Protein 5CAW (pdb70)

InterPro domains:
  IPR000626 Ubiquitin-like domain [PF00240] (32-84)
  IPR000626 Ubiquitin-like domain [PS50053] (30-90)
  IPR000626 Ubiquitin-like domain [SM00213] (30-100)
  IPR002867 IBR domain [SM00647] (315-373)
  IPR002867 IBR domain [SM00647] (398-454)
  IPR003977 E3 ubiquitin-protein ligase parkin [PIRSF037880] (28-461)
  IPR003977 E3 ubiquitin-protein ligase parkin [PR01475] (59-79)
  IPR003977 E3 ubiquitin-protein ligase parkin [PR01475] (155-170)
  IPR003977 E3 ubiquitin-protein ligase parkin [PR01475] (176-199)
  IPR003977 E3 ubiquitin-protein ligase parkin [PR01475] (206-216)
  IPR003977 E3 ubiquitin-protein ligase parkin [PR01475] (223-243)
  IPR003977 E3 ubiquitin-protein ligase parkin [PR01475] (251-267)
  IPR003977 E3 ubiquitin-protein ligase parkin [PR01475] (302-323)
  IPR003977 E3 ubiquitin-protein ligase parkin [PR01475] (331-347)
  IPR003977 E3 ubiquitin-protein ligase parkin [PR01475] (438-460)
  IPR029071 Ubiquitin-like domain superfamily [SSF54236] (20-93)
  IPR031127 E3 ubiquitin ligase RBR family [PTHR11685] (167-449)
  IPR041170 RING/Ubox-like zinc-binding domain [PF17978] (230-320)
  IPR041565 Parkin, RING/Ubox like zinc-binding domain [PF17976] (146-218)
  IPR044066 TRIAD supradomain [PS51873] (236-461)

Secondary structure (DSSP, 8-state):
-----EEEETTTT-EEEEEEEEEEETTT--S-EEESS---SHHHHHSSS--BEEE-STT----BEEEEEEESSS---STT--BEE-TTEE--TT-PPPTTT----SSEEE--STT-BEEEHHHHHHHHHHHHHTT-SEEETTTEEE---TT--TT-----GGGGGGS-HHHHHHHHHHHHHHHHHHTT-EE---SS---EEE--TT--EEE-TTS-EEETTT-SB--SSSPP----HHHHHHSB-----EE-TTT--EE---SSB-EEE--SSS---EEETTTTEE--HHHHHHHSB-/-EEEEEETTS-EEEEE--TT-BHHHHHHHHHHHH---TTTEEEEETTEEPPTTSBSGGGTPPP--EEEEEE---/-----EEEE-SSS-EEEEEEEEEEETTT--S--EESS---SHHHHHSTT--BEE-SSTT----BEEEEEEESSSPP-SSS--BEE-TTEE--TT-PBPTTT--B-SSEEE-SSTT-BEEEHHHHHHHHHHHHHTT--EEETTTEEE---TT--SS-----GGGGGGS-HHHHHHHHHHHHHHHHHHTT-EE---TT---EEE--TT--EEE-TTS-EEETTT-SB--SSS-SSPPPPPP------HHHHHTTBSS--SSS-----EEE-TTT--EEE--SSBSEEE--STT---EEETTTTEE--HHHHHHHSB-/-EEEEEETTS-EEEEE--TT-BHHHHHHHHHHHH---GGGEEEEETTEEPPTTSBSGGGT-----EEEEEE---

Sequence (761 aa):
NKAHFFIYCANPCKKINTGKLRVCCSECKHGAFTVDTDPQSWADVLDKNKITGVCNNVGCEGLYAKFYFKCASHPSQGENDTAVPLNLIKRNHKKIPCLACTDICDPVLVFSCDNRHVTCLECFKNYCGSRLKDRQFLSHPDFGYTLPCPAGCSNSFIEEVHHFRLLTDAQYEQYHRFATEEFILQAGGVLCPQPGCGQGILIDQNCNRVQCSCGYVFCGKCLEGFHLGECLNPLDPEKLEKARWDVLTKPCPKCRTSTERAGGCMHMICTRANCGFHWCWVCQGPWERDCMASHWFGMQIFVKTLTGKTITLEVEPSDTIENVKAKIQDKEGIPPDQQRLIFAGKQLEDGRTLSDYNIQKETLHLVLRLRGNKAHFFIYCANPCKKINTGKLRVCCSECKHGAFTVDTDPQSWADVLDKNKITGVCNNVGCEGLYAKFYFKCASHPSQGENDTAVPLNLIKRNHKKIPCLACTDICDPVLVFSCDNRHVTCLECFKNYCGSRLKDRQFLSHPDFGYTLPCPAGCSNSFIEEVHHFRLLTDAQYEQYHRFATEEFILQAGGVLCPQPGCGQGILIDQNCNRVQCSCGYVFCGKCLEGFHLGECLNPTDVPFLSQPLDPEKLEKARWDEASSTVIKVLTKPCPKCRTSTERAGGCMHMICTRANCGFHWCWVCQGPWERDCMASHWFGMQIFVKTLTGKTITLEVEPSDTIENVKAKIQDKEGIPPDQQRLIFAGKQLEDGRTLSDYNIQKETLHLVLRLRG

Nearest PDB structures (foldseek):
  5caw-assembly1_A  TM=1.003E+00  e=1.224E-65  Pediculus humanus corporis
  5caw-assembly2_C  TM=9.897E-01  e=3.350E-57  Pediculus humanus corporis
  8ikv-assembly1_C  TM=9.085E-01  e=4.343E-39  Homo sapiens
  6hue-assembly1_A  TM=7.577E-01  e=1.834E-37  Homo sapiens
  8ikm-assembly1_A  TM=9.239E-01  e=7.063E-30  Homo sapiens

Foldseek 3Di:
DLFWWKWQAVPPVNGIAGKFKAKAFPPPRHRAWDWDDFDQAVCCAPPWQPTFTDHPPPPDPTTTMHMFIAHPPDDDDDSPHGTGTPRQWGALPVQFAAQPPRHSDGTWGWFPAPWTFIHRLVVVQVVLVVCLVVVNFDQDPQQFGWDAPPVPGPPRTDRRLCSCSSYDPVVVVSSVVSSQQVNLVVQLWAFQPDPVGRDRGNDDPDDQFDQDPVGQTGGSPPNHHGDDDDDPDDGDVVSRNRRTPRPDWDAAPPPGDTDDDDTFFQFDFDPDDVGRFTPGNSVSGHDDPSCNTRPRGD/DWEWEAEPVGDIDIDDDDQQAFVLNVLVRVCVVPVDDSVFWWKADPRRTGDRVDGNVVVVNDHYYIYIDTDDDD/DPFWWKWAFVPDVNGIAGKWKAKAFPPPRHGPWDWPDFDFAPCCQPPFQNTFTGHPPPPDPRGGMHMFMDGPPDDDPDPPGTTGIPRQWGAPPVQFAAQAPRHRDGTWGFWPAPLGFIHRLVVVQVVCVVCLVLVNFDQDPQQFGWDAPPVPGPPTTDRPPCSNVSYDPVSVVSSVVSRQQVVLVVLLWAFQPPPVGRDRGNDDDPDQWDADPVGQTPGSQQNHRHDPDDDPHGDDDDDHPDNRDPVSRLSRGPDNPVDPDDDFDWFAQLVPGRTDTDDTFFQWAADPDPVGRATPGNRPSGHDDVSCSTRDGGD/DKEWEEEPVGDIDIDDDDQQDFVLNVLVRCCVVPVDDSVFWWKADPRDTGDRGHGCVVVVNDHYYIYIDTDDDD

Organism: Pediculus humanus subsp. corporis (NCBI:txid121224)

B-factor: mean 70.23, std 18.67, range [23.7, 156.83]

Solvent-accessible surface area: 37344 Å² total

Structure (mmCIF, N/CA/C/O backbone):
data_5CAW
#
_entry.id   5CAW
#
_cell.length_a   49.170
_cell.length_b   44.120
_cell.length_c   204.531
_cell.angle_alpha   90.00
_cell.angle_beta   92.55
_cell.angle_gamma   90.00
#
_symmetry.space_group_name_H-M   'P 1 21 1'
#
loop_
_entity.id
_entity.type
_entity.pdbx_description
1 polymer 'E3 ubiquitin-protein ligase parkin'
2 polymer Polyubiquitin-B
3 non-polymer 'ZINC ION'
4 non-polymer 'SULFATE ION'
5 water water
#
loop_
_atom_site.group_PDB
_atom_site.id
_atom_site.type_symbol
_atom_site.label_atom_id
_atom_site.label_alt_id
_atom_site.label_comp_id
_atom_site.label_asym_id
_atom_site.label_entity_id
_atom_site.label_seq_id
_atom_site.pdbx_PDB_ins_code
_atom_site.Cartn_x
_atom_site.Cartn_y
_atom_site.Cartn_z
_atom_site.occupancy
_atom_site.B_iso_or_equiv
_atom_site.auth_seq_id
_atom_site.auth_comp_id
_atom_site.auth_asym_id
_atom_site.auth_atom_id
_atom_site.pdbx_PDB_model_num
ATOM 1 N N . ASN A 1 3 ? -21.117 -3.418 -73.173 1.00 94.91 143 ASN A N 1
ATOM 2 C CA . ASN A 1 3 ? -20.101 -2.400 -73.410 1.00 93.52 143 ASN A CA 1
ATOM 3 C C . ASN A 1 3 ? -19.754 -1.630 -72.141 1.00 89.61 143 ASN A C 1
ATOM 4 O O . ASN A 1 3 ? -20.071 -0.447 -72.016 1.00 89.55 143 ASN A O 1
ATOM 6 N N . LYS A 1 4 ? -19.103 -2.309 -71.202 1.00 86.59 144 LYS A N 1
ATOM 7 C CA . LYS A 1 4 ? -18.704 -1.687 -69.946 1.00 78.92 144 LYS A CA 1
ATOM 8 C C . LYS A 1 4 ? -17.198 -1.465 -69.905 1.00 73.60 144 LYS A C 1
ATOM 9 O O . LYS A 1 4 ? -16.608 -1.343 -68.832 1.00 73.08 144 LYS A O 1
ATOM 11 N N . ALA A 1 5 ? -16.581 -1.418 -71.080 1.00 70.20 145 ALA A N 1
ATOM 12 C CA . ALA A 1 5 ? -15.146 -1.190 -71.173 1.00 67.27 145 ALA A CA 1
ATOM 13 C C . ALA A 1 5 ? -14.829 0.298 -71.111 1.00 63.70 145 ALA A C 1
ATOM 14 O O . ALA A 1 5 ? -15.567 1.125 -71.648 1.00 64.09 145 ALA A O 1
ATOM 16 N N . HIS A 1 6 ? -13.728 0.633 -70.446 1.00 60.15 146 HIS A N 1
ATOM 17 C CA . HIS A 1 6 ? -13.286 2.017 -70.334 1.00 58.68 146 HIS A CA 1
ATOM 18 C C . HIS A 1 6 ? -11.840 2.157 -70.793 1.00 56.28 146 HIS A C 1
ATOM 19 O O . HIS A 1 6 ? -11.224 3.211 -70.636 1.00 55.60 146 HIS A O 1
ATOM 26 N N . PHE A 1 7 ? -11.306 1.085 -71.366 1.00 53.20 147 PHE A N 1
ATOM 27 C CA . PHE A 1 7 ? -9.934 1.079 -71.854 1.00 51.04 147 PHE A CA 1
ATOM 28 C C . PHE A 1 7 ? -9.885 0.711 -73.329 1.00 51.42 147 PHE A C 1
ATOM 29 O O . PHE A 1 7 ? -10.364 -0.349 -73.728 1.00 53.49 147 PHE A O 1
ATOM 37 N N . PHE A 1 8 ? -9.305 1.592 -74.135 1.00 50.94 148 PHE A N 1
ATOM 38 C CA . PHE A 1 8 ? -9.172 1.338 -75.561 1.00 50.79 148 PHE A CA 1
ATOM 39 C C . PHE A 1 8 ? -7.707 1.198 -75.945 1.00 49.31 148 PHE A C 1
ATOM 40 O O . PHE A 1 8 ? -6.881 2.050 -75.617 1.00 47.66 148 PHE A O 1
ATOM 48 N N . ILE A 1 9 ? -7.391 0.111 -76.638 1.00 49.22 149 ILE A N 1
ATOM 49 C CA . ILE A 1 9 ? -6.022 -0.159 -77.049 1.00 47.77 149 ILE A CA 1
ATOM 50 C C . ILE A 1 9 ? -5.918 -0.321 -78.556 1.00 47.03 149 ILE A C 1
ATOM 51 O O . ILE A 1 9 ? -6.927 -0.418 -79.253 1.00 45.10 149 ILE A O 1
ATOM 56 N N . TYR A 1 10 ? -4.691 -0.340 -79.057 1.00 49.30 150 TYR A N 1
ATOM 57 C CA . TYR A 1 10 ? -4.451 -0.762 -80.425 1.00 51.19 150 TYR A CA 1
ATOM 58 C C . TYR A 1 10 ? -3.820 -2.144 -80.410 1.00 51.53 150 TYR A C 1
ATOM 59 O O . TYR A 1 10 ? -2.796 -2.361 -79.765 1.00 49.46 150 TYR A O 1
ATOM 68 N N . CYS A 1 11 ? -4.445 -3.081 -81.111 1.00 53.85 151 CYS A N 1
ATOM 69 C CA . CYS A 1 11 ? -3.922 -4.436 -81.197 1.00 58.03 151 CYS A CA 1
ATOM 70 C C . CYS A 1 11 ? -3.308 -4.684 -82.563 1.00 63.42 151 CYS A C 1
ATOM 71 O O . CYS A 1 11 ? -4.019 -4.787 -83.558 1.00 64.57 151 CYS A O 1
ATOM 74 N N . ALA A 1 12 ? -1.985 -4.778 -82.604 1.00 68.39 152 ALA A N 1
ATOM 75 C CA . ALA A 1 12 ? -1.271 -4.990 -83.856 1.00 76.77 152 ALA A CA 1
ATOM 76 C C . ALA A 1 12 ? -1.493 -6.401 -84.385 1.00 82.53 152 ALA A C 1
ATOM 77 O O . ALA A 1 12 ? -1.806 -6.594 -85.559 1.00 83.18 152 ALA A O 1
ATOM 79 N N . ASN A 1 13 ? -1.327 -7.384 -83.508 1.00 88.39 153 ASN A N 1
ATOM 80 C CA . ASN A 1 13 ? -1.470 -8.781 -83.892 1.00 92.17 153 ASN A CA 1
ATOM 81 C C . ASN A 1 13 ? -2.310 -9.550 -82.882 1.00 93.79 153 ASN A C 1
ATOM 82 O O . ASN A 1 13 ? -2.073 -9.462 -81.677 1.00 95.46 153 ASN A O 1
ATOM 84 N N . PRO A 1 14 ? -3.293 -10.317 -83.374 1.00 88.99 154 PRO A N 1
ATOM 85 C CA . PRO A 1 14 ? -3.588 -10.469 -84.801 1.00 85.68 154 PRO A CA 1
ATOM 86 C C . PRO A 1 14 ? -4.704 -9.555 -85.308 1.00 80.37 154 PRO A C 1
ATOM 87 O O . PRO A 1 14 ? -5.043 -9.616 -86.489 1.00 81.05 154 PRO A O 1
ATOM 91 N N . CYS A 1 15 ? -5.264 -8.726 -84.434 1.00 74.77 155 CYS A N 1
ATOM 92 C CA . CYS A 1 15 ? -6.457 -7.953 -84.775 1.00 70.78 155 CYS A CA 1
ATOM 93 C C . CYS A 1 15 ? -6.193 -6.817 -85.764 1.00 67.42 155 CYS A C 1
ATOM 94 O O . CYS A 1 15 ? -7.057 -6.496 -86.582 1.00 68.74 155 CYS A O 1
ATOM 97 N N . LYS A 1 16 ? -5.007 -6.216 -85.683 1.00 64.32 156 LYS A N 1
ATOM 98 C CA . LYS A 1 16 ? -4.614 -5.111 -86.565 1.00 63.73 156 LYS A CA 1
ATOM 99 C C . LYS A 1 16 ? -5.634 -3.972 -86.561 1.00 63.26 156 LYS A C 1
ATOM 100 O O . LYS A 1 16 ? -5.940 -3.398 -87.606 1.00 63.47 156 LYS A O 1
ATOM 102 N N . LYS A 1 17 ? -6.154 -3.652 -85.378 1.00 61.22 157 LYS A N 1
ATOM 103 C CA . LYS A 1 17 ? -7.132 -2.579 -85.233 1.00 60.26 157 LYS A CA 1
ATOM 104 C C . LYS A 1 17 ? -7.260 -2.124 -83.782 1.00 59.07 157 LYS A C 1
ATOM 105 O O . LYS A 1 17 ? -6.577 -2.635 -82.893 1.00 57.21 157 LYS A O 1
ATOM 109 N N . ILE A 1 18 ? -8.147 -1.160 -83.556 1.00 57.76 158 ILE A N 1
ATOM 110 C CA . ILE A 1 18 ? -8.378 -0.604 -82.228 1.00 57.15 158 ILE A CA 1
ATOM 111 C C . ILE A 1 18 ? -9.554 -1.291 -81.535 1.00 59.73 158 ILE A C 1
ATOM 112 O O . ILE A 1 18 ? -10.640 -1.401 -82.103 1.00 63.35 158 ILE A O 1
ATOM 117 N N . ASN A 1 19 ? -9.327 -1.750 -80.308 1.00 58.14 159 ASN A N 1
ATOM 118 C CA . ASN A 1 19 ? -10.342 -2.477 -79.552 1.00 60.51 159 ASN A CA 1
ATOM 119 C C . ASN A 1 19 ? -10.403 -2.051 -78.092 1.00 57.27 159 ASN A C 1
ATOM 120 O O . ASN A 1 19 ? -9.611 -1.226 -77.639 1.00 53.29 159 ASN A O 1
ATOM 125 N N . THR A 1 20 ? -11.351 -2.626 -77.359 1.00 58.67 160 THR A N 1
ATOM 126 C CA . THR A 1 20 ? -11.384 -2.480 -75.912 1.00 58.71 160 THR A CA 1
ATOM 127 C C . THR A 1 20 ? -10.201 -3.236 -75.316 1.00 56.48 160 THR A C 1
ATOM 128 O O . THR A 1 20 ? -9.713 -4.196 -75.911 1.00 57.50 160 THR A O 1
ATOM 130 N N . GLY A 1 21 ? -9.737 -2.802 -74.150 1.00 53.63 161 GLY A N 1
ATOM 131 C CA . GLY A 1 21 ? -8.555 -3.393 -73.553 1.00 53.29 161 GLY A CA 1
ATOM 132 C C . GLY A 1 21 ? -8.685 -3.726 -72.081 1.00 53.88 161 GLY A C 1
ATOM 133 O O . GLY A 1 21 ? -9.477 -3.121 -71.358 1.00 57.57 161 GLY A O 1
ATOM 134 N N . LYS A 1 22 ? -7.896 -4.700 -71.639 1.00 51.84 162 LYS A N 1
ATOM 135 C CA . LYS A 1 22 ? -7.888 -5.108 -70.241 1.00 52.30 162 LYS A CA 1
ATOM 136 C C . LYS A 1 22 ? -6.622 -4.630 -69.543 1.00 50.37 162 LYS A C 1
ATOM 137 O O . LYS A 1 22 ? -5.511 -4.873 -70.012 1.00 48.81 162 LYS A O 1
ATOM 143 N N . LEU A 1 23 ? -6.801 -3.942 -68.421 1.00 50.56 163 LEU A N 1
ATOM 144 C CA . LEU A 1 23 ? -5.681 -3.433 -67.642 1.00 47.92 163 LEU A CA 1
ATOM 145 C C . LEU A 1 23 ? -5.103 -4.515 -66.739 1.00 49.03 163 LEU A C 1
ATOM 146 O O . LEU A 1 23 ? -5.828 -5.164 -65.986 1.00 53.00 163 LEU A O 1
ATOM 151 N N . ARG A 1 24 ? -3.792 -4.706 -66.822 1.00 48.76 164 ARG A N 1
ATOM 152 C CA . ARG A 1 24 ? -3.110 -5.697 -66.004 1.00 51.13 164 ARG A CA 1
ATOM 153 C C . ARG A 1 24 ? -2.018 -5.045 -65.163 1.00 51.60 164 ARG A C 1
ATOM 154 O O . ARG A 1 24 ? -1.583 -3.928 -65.447 1.00 51.57 164 ARG A O 1
ATOM 162 N N . VAL A 1 25 ? -1.576 -5.753 -64.130 1.00 51.12 165 VAL A N 1
ATOM 163 C CA . VAL A 1 25 ? -0.517 -5.260 -63.260 1.00 53.39 165 VAL A CA 1
ATOM 164 C C . VAL A 1 25 ? 0.419 -6.395 -62.848 1.00 56.03 165 VAL A C 1
ATOM 165 O O . VAL A 1 25 ? -0.030 -7.475 -62.466 1.00 58.53 165 VAL A O 1
ATOM 169 N N . CYS A 1 26 ? 1.721 -6.151 -62.952 1.00 56.26 166 CYS A N 1
ATOM 170 C CA . CYS A 1 26 ? 2.719 -7.127 -62.533 1.00 56.62 166 CYS A CA 1
ATOM 171 C C . CYS A 1 26 ? 3.850 -6.434 -61.784 1.00 57.11 166 CYS A C 1
ATOM 172 O O . CYS A 1 26 ? 3.900 -5.205 -61.722 1.00 54.13 166 CYS A O 1
ATOM 175 N N . CYS A 1 27 ? 4.755 -7.222 -61.211 1.00 62.14 167 CYS A N 1
ATOM 176 C CA . CYS A 1 27 ? 5.902 -6.666 -60.501 1.00 71.67 167 CYS A CA 1
ATOM 177 C C . CYS A 1 27 ? 6.860 -5.991 -61.473 1.00 78.85 167 CYS A C 1
ATOM 178 O O . CYS A 1 27 ? 7.265 -6.582 -62.469 1.00 78.61 167 CYS A O 1
ATOM 181 N N . SER A 1 28 ? 7.223 -4.748 -61.177 1.00 86.87 168 SER A N 1
ATOM 182 C CA . SER A 1 28 ? 8.145 -4.003 -62.024 1.00 86.99 168 SER A CA 1
ATOM 183 C C . SER A 1 28 ? 9.533 -4.632 -62.013 1.00 90.88 168 SER A C 1
ATOM 184 O O . SER A 1 28 ? 10.316 -4.447 -62.944 1.00 94.11 168 SER A O 1
ATOM 187 N N . GLU A 1 29 ? 9.827 -5.386 -60.958 1.00 91.14 169 GLU A N 1
ATOM 188 C CA . GLU A 1 29 ? 11.149 -5.973 -60.779 1.00 91.37 169 GLU A CA 1
ATOM 189 C C . GLU A 1 29 ? 11.292 -7.331 -61.465 1.00 87.29 169 GLU A C 1
ATOM 190 O O . GLU A 1 29 ? 12.226 -7.543 -62.238 1.00 87.62 169 GLU A O 1
ATOM 192 N N . CYS A 1 30 ? 10.369 -8.247 -61.186 1.00 84.44 170 CYS A N 1
ATOM 193 C CA . CYS A 1 30 ? 10.497 -9.618 -61.674 1.00 83.43 170 CYS A CA 1
ATOM 194 C C . CYS A 1 30 ? 9.472 -9.970 -62.749 1.00 83.94 170 CYS A C 1
ATOM 195 O O . CYS A 1 30 ? 9.481 -11.084 -63.274 1.00 82.99 170 CYS A O 1
ATOM 198 N N . LYS A 1 31 ? 8.587 -9.025 -63.054 1.00 85.34 171 LYS A N 1
ATOM 199 C CA . LYS A 1 31 ? 7.617 -9.170 -64.140 1.00 88.87 171 LYS A CA 1
ATOM 200 C C . LYS A 1 31 ? 6.645 -10.331 -63.940 1.00 90.01 171 LYS A C 1
ATOM 201 O O . LYS A 1 31 ? 6.137 -10.891 -64.911 1.00 91.03 171 LYS A O 1
ATOM 203 N N . HIS A 1 32 ? 6.381 -10.691 -62.688 1.00 92.50 172 HIS A N 1
ATOM 204 C CA . HIS A 1 32 ? 5.401 -11.733 -62.405 1.00 95.98 172 HIS A CA 1
ATOM 205 C C . HIS A 1 32 ? 4.020 -11.123 -62.188 1.00 94.57 172 HIS A C 1
ATOM 206 O O . HIS A 1 32 ? 3.872 -10.136 -61.467 1.00 92.35 172 HIS A O 1
ATOM 213 N N . GLY A 1 33 ? 3.016 -11.720 -62.824 1.00 94.83 173 GLY A N 1
ATOM 214 C CA . GLY A 1 33 ? 1.657 -11.206 -62.806 1.00 94.93 173 GLY A CA 1
ATOM 215 C C . GLY A 1 33 ? 1.035 -11.068 -61.429 1.00 95.04 173 GLY A C 1
ATOM 216 O O . GLY A 1 33 ? 0.074 -10.323 -61.246 1.00 95.29 173 GLY A O 1
ATOM 217 N N . ALA A 1 34 ? 1.583 -11.788 -60.457 1.00 94.99 174 ALA A N 1
ATOM 218 C CA . ALA A 1 34 ? 1.082 -11.719 -59.093 1.00 96.25 174 ALA A CA 1
ATOM 219 C C . ALA A 1 34 ? 1.683 -10.530 -58.350 1.00 97.94 174 ALA A C 1
ATOM 220 O O . ALA A 1 34 ? 2.739 -10.639 -57.727 1.00 101.60 174 ALA A O 1
ATOM 222 N N . PHE A 1 35 ? 1.006 -9.390 -58.435 1.00 86.37 175 PHE A N 1
ATOM 223 C CA . PHE A 1 35 ? 1.421 -8.194 -57.712 1.00 75.26 175 PHE A CA 1
ATOM 224 C C . PHE A 1 35 ? 0.202 -7.495 -57.125 1.00 69.34 175 PHE A C 1
ATOM 225 O O . PHE A 1 35 ? -0.771 -7.225 -57.832 1.00 65.73 175 PHE A O 1
ATOM 233 N N . THR A 1 36 ? 0.257 -7.206 -55.831 1.00 69.70 176 THR A N 1
ATOM 234 C CA . THR A 1 36 ? -0.860 -6.563 -55.152 1.00 67.40 176 THR A CA 1
ATOM 235 C C . THR A 1 36 ? -0.620 -5.061 -55.004 1.00 68.23 176 THR A C 1
ATOM 236 O O . THR A 1 36 ? 0.403 -4.631 -54.471 1.00 55.30 176 THR A O 1
ATOM 240 N N . VAL A 1 37 ? -1.576 -4.276 -55.490 1.00 67.48 177 VAL A N 1
ATOM 241 C CA . VAL A 1 37 ? -1.488 -2.819 -55.489 1.00 69.18 177 VAL A CA 1
ATOM 242 C C . VAL A 1 37 ? -2.010 -2.224 -54.176 1.00 73.59 177 VAL A C 1
ATOM 243 O O . VAL A 1 37 ? -3.026 -2.677 -53.645 1.00 75.68 177 VAL A O 1
ATOM 247 N N . ASP A 1 38 ? -1.304 -1.219 -53.656 1.00 75.94 178 ASP A N 1
ATOM 248 C CA . ASP A 1 38 ? -1.695 -0.546 -52.414 1.00 80.05 178 ASP A CA 1
ATOM 249 C C . ASP A 1 38 ? -2.700 0.579 -52.656 1.00 80.41 178 ASP A C 1
ATOM 250 O O . ASP A 1 38 ? -3.662 0.742 -51.898 1.00 82.06 178 ASP A O 1
ATOM 255 N N . THR A 1 39 ? -2.456 1.375 -53.694 1.00 79.21 179 THR A N 1
ATOM 256 C CA . THR A 1 39 ? -3.359 2.458 -54.061 1.00 77.93 179 THR A CA 1
ATOM 257 C C . THR A 1 39 ? -3.847 2.293 -55.494 1.00 74.12 179 THR A C 1
ATOM 258 O O . THR A 1 39 ? -3.051 2.324 -56.434 1.00 76.88 179 THR A O 1
ATOM 262 N N . ASP A 1 40 ? -5.156 2.121 -55.648 1.00 70.16 180 ASP A N 1
ATOM 263 C CA . ASP A 1 40 ? -5.771 1.959 -56.962 1.00 69.02 180 ASP A CA 1
ATOM 264 C C . ASP A 1 40 ? -5.459 3.136 -57.883 1.00 67.68 180 ASP A C 1
ATOM 265 O O . ASP A 1 40 ? -5.435 4.286 -57.441 1.00 68.58 180 ASP A O 1
ATOM 270 N N . PRO A 1 41 ? -5.216 2.848 -59.171 1.00 64.06 181 PRO A N 1
ATOM 271 C CA . PRO A 1 41 ? -4.977 3.898 -60.165 1.00 62.35 181 PRO A CA 1
ATOM 272 C C . PRO A 1 41 ? -6.202 4.788 -60.341 1.00 61.74 181 PRO A C 1
ATOM 273 O O . PRO A 1 41 ? -7.315 4.281 -60.490 1.00 60.99 181 PRO A O 1
ATOM 277 N N . GLN A 1 42 ? -5.995 6.100 -60.314 1.00 66.26 182 GLN A N 1
ATOM 278 C CA . GLN A 1 42 ? -7.096 7.050 -60.412 1.00 71.73 182 GLN A CA 1
ATOM 279 C C . GLN A 1 42 ? -7.062 7.812 -61.732 1.00 73.40 182 GLN A C 1
ATOM 280 O O . GLN A 1 42 ? -8.049 8.430 -62.131 1.00 75.82 182 GLN A O 1
ATOM 282 N N . SER A 1 43 ? -5.919 7.769 -62.406 1.00 67.44 183 SER A N 1
ATOM 283 C CA . SER A 1 43 ? -5.771 8.447 -63.687 1.00 64.06 183 SER A CA 1
ATOM 284 C C . SER A 1 43 ? -4.820 7.680 -64.596 1.00 62.14 183 SER A C 1
ATOM 285 O O . SER A 1 43 ? -4.233 6.676 -64.190 1.00 63.49 183 SER A O 1
ATOM 288 N N . TRP A 1 44 ? -4.675 8.156 -65.827 1.00 58.89 184 TRP A N 1
ATOM 289 C CA . TRP A 1 44 ? -3.795 7.511 -66.793 1.00 55.26 184 TRP A CA 1
ATOM 290 C C . TRP A 1 44 ? -2.328 7.648 -66.402 1.00 53.62 184 TRP A C 1
ATOM 291 O O . TRP A 1 44 ? -1.506 6.797 -66.743 1.00 53.86 184 TRP A O 1
ATOM 302 N N . ALA A 1 45 ? -2.012 8.718 -65.679 1.00 54.38 185 ALA A N 1
ATOM 303 C CA . ALA A 1 45 ? -0.647 8.980 -65.238 1.00 54.92 185 ALA A CA 1
ATOM 304 C C . ALA A 1 45 ? -0.164 7.907 -64.268 1.00 57.92 185 ALA A C 1
ATOM 305 O O . ALA A 1 45 ? 1.015 7.558 -64.253 1.00 58.82 185 ALA A O 1
ATOM 307 N N . ASP A 1 46 ? -1.082 7.390 -63.457 1.00 58.45 186 ASP A N 1
ATOM 308 C CA . ASP A 1 46 ? -0.771 6.300 -62.538 1.00 60.54 186 ASP A CA 1
ATOM 309 C C . ASP A 1 46 ? -0.358 5.048 -63.301 1.00 61.60 186 ASP A C 1
ATOM 310 O O . ASP A 1 46 ? 0.432 4.240 -62.815 1.00 61.28 186 ASP A O 1
ATOM 315 N N . VAL A 1 47 ? -0.903 4.900 -64.503 1.00 61.57 187 VAL A N 1
ATOM 316 C CA . VAL A 1 47 ? -0.694 3.706 -65.307 1.00 62.05 187 VAL A CA 1
ATOM 317 C C . VAL A 1 47 ? 0.510 3.843 -66.237 1.00 64.33 187 VAL A C 1
ATOM 318 O O . VAL A 1 47 ? 1.302 2.912 -66.383 1.00 64.62 187 VAL A O 1
ATOM 322 N N . LEU A 1 48 ? 0.654 5.012 -66.853 1.00 64.80 188 LEU A N 1
ATOM 323 C CA . LEU A 1 48 ? 1.688 5.215 -67.860 1.00 62.74 188 LEU A CA 1
ATOM 324 C C . LEU A 1 48 ? 3.042 5.575 -67.252 1.00 65.00 188 LEU A C 1
ATOM 325 O O . LEU A 1 48 ? 4.059 4.975 -67.601 1.00 64.37 188 LEU A O 1
ATOM 330 N N . ASP A 1 49 ? 3.054 6.557 -66.354 1.00 67.78 189 ASP A N 1
ATOM 331 C CA . ASP A 1 49 ? 4.285 6.938 -65.668 1.00 70.19 189 ASP A CA 1
ATOM 332 C C . ASP A 1 49 ? 4.813 5.760 -64.859 1.00 70.24 189 ASP A C 1
ATOM 333 O O . ASP A 1 49 ? 4.037 4.986 -64.299 1.00 70.08 189 ASP A O 1
ATOM 338 N N . LYS A 1 50 ? 6.133 5.622 -64.808 1.00 70.09 190 LYS A N 1
ATOM 339 C CA . LYS A 1 50 ? 6.750 4.485 -64.136 1.00 71.50 190 LYS A CA 1
ATOM 340 C C . LYS A 1 50 ? 7.057 4.769 -62.672 1.00 73.57 190 LYS A C 1
ATOM 341 O O . LYS A 1 50 ? 7.341 5.907 -62.294 1.00 75.15 190 LYS A O 1
ATOM 347 N N . ASN A 1 51 ? 6.995 3.714 -61.862 1.00 73.07 191 ASN A N 1
ATOM 348 C CA . ASN A 1 51 ? 7.255 3.786 -60.427 1.00 74.17 191 ASN A CA 1
ATOM 349 C C . ASN A 1 51 ? 6.424 4.860 -59.730 1.00 74.69 191 ASN A C 1
ATOM 350 O O . ASN A 1 51 ? 6.965 5.741 -59.064 1.00 78.72 191 ASN A O 1
ATOM 355 N N . LYS A 1 52 ? 5.106 4.780 -59.889 1.00 70.82 192 LYS A N 1
ATOM 356 C CA . LYS A 1 52 ? 4.201 5.755 -59.292 1.00 71.34 192 LYS A CA 1
ATOM 357 C C . LYS A 1 52 ? 3.321 5.120 -58.220 1.00 70.18 192 LYS A C 1
ATOM 358 O O . LYS A 1 52 ? 2.737 5.816 -57.388 1.00 70.84 192 LYS A O 1
ATOM 360 N N . ILE A 1 53 ? 3.226 3.794 -58.249 1.00 67.20 193 ILE A N 1
ATOM 361 C CA . ILE A 1 53 ? 2.391 3.064 -57.303 1.00 63.33 193 ILE A CA 1
ATOM 362 C C . ILE A 1 53 ? 3.152 1.893 -56.684 1.00 62.78 193 ILE A C 1
ATOM 363 O O . ILE A 1 53 ? 3.670 1.030 -57.396 1.00 62.14 193 ILE A O 1
ATOM 368 N N . THR A 1 54 ? 3.219 1.876 -55.356 1.00 64.63 194 THR A N 1
ATOM 369 C CA . THR A 1 54 ? 3.905 0.814 -54.629 1.00 63.63 194 THR A CA 1
ATOM 370 C C . THR A 1 54 ? 2.963 -0.352 -54.344 1.00 63.49 194 THR A C 1
ATOM 371 O O . THR A 1 54 ? 1.755 -0.252 -54.565 1.00 61.48 194 THR A O 1
ATOM 373 N N . GLY A 1 55 ? 3.519 -1.454 -53.849 1.00 66.31 195 GLY A N 1
ATOM 374 C CA . GLY A 1 55 ? 2.724 -2.624 -53.524 1.00 67.02 195 GLY A CA 1
ATOM 375 C C . GLY A 1 55 ? 3.538 -3.811 -53.043 1.00 59.71 195 GLY A C 1
ATOM 376 O O . GLY A 1 55 ? 4.641 -3.652 -52.518 1.00 61.59 195 GLY A O 1
ATOM 377 N N . VAL A 1 56 ? 2.983 -5.007 -53.222 1.00 59.20 196 VAL A N 1
ATOM 378 C CA . VAL A 1 56 ? 3.617 -6.244 -52.773 1.00 69.49 196 VAL A CA 1
ATOM 379 C C . VAL A 1 56 ? 3.711 -7.251 -53.917 1.00 68.54 196 VAL A C 1
ATOM 380 O O . VAL A 1 56 ? 2.768 -7.404 -54.691 1.00 66.70 196 VAL A O 1
ATOM 384 N N . CYS A 1 57 ? 4.844 -7.938 -54.021 1.00 70.79 197 CYS A N 1
ATOM 385 C CA . CYS A 1 57 ? 5.017 -8.967 -55.041 1.00 73.05 197 CYS A CA 1
ATOM 386 C C . CYS A 1 57 ? 4.831 -10.357 -54.433 1.00 76.27 197 CYS A C 1
ATOM 387 O O . CYS A 1 57 ? 5.436 -10.678 -53.411 1.00 79.00 197 CYS A O 1
ATOM 390 N N . ASN A 1 58 ? 3.995 -11.176 -55.066 1.00 78.13 198 ASN A N 1
ATOM 391 C CA . ASN A 1 58 ? 3.658 -12.495 -54.534 1.00 84.01 198 ASN A CA 1
ATOM 392 C C . ASN A 1 58 ? 4.671 -13.565 -54.933 1.00 86.10 198 ASN A C 1
ATOM 393 O O . ASN A 1 58 ? 4.615 -14.697 -54.452 1.00 87.80 198 ASN A O 1
ATOM 398 N N . ASN A 1 59 ? 5.597 -13.207 -55.817 1.00 83.27 199 ASN A N 1
ATOM 399 C CA . ASN A 1 59 ? 6.711 -14.091 -56.127 1.00 82.93 199 ASN A CA 1
ATOM 400 C C . ASN A 1 59 ? 7.624 -14.210 -54.913 1.00 85.02 199 ASN A C 1
ATOM 401 O O . ASN A 1 59 ? 8.160 -13.211 -54.427 1.00 84.34 199 ASN A O 1
ATOM 403 N N . VAL A 1 60 ? 7.782 -15.434 -54.419 1.00 85.97 200 VAL A N 1
ATOM 404 C CA . VAL A 1 60 ? 8.544 -15.684 -53.201 1.00 88.48 200 VAL A CA 1
ATOM 405 C C . VAL A 1 60 ? 10.006 -15.281 -53.354 1.00 87.74 200 VAL A C 1
ATOM 406 O O . VAL A 1 60 ? 10.674 -15.676 -54.310 1.00 88.26 200 VAL A O 1
ATOM 408 N N . GLY A 1 61 ? 10.495 -14.487 -52.407 1.00 87.31 201 GLY A N 1
ATOM 409 C CA . GLY A 1 61 ? 11.875 -14.043 -52.421 1.00 87.32 201 GLY A CA 1
ATOM 410 C C . GLY A 1 61 ? 12.073 -12.679 -53.056 1.00 85.41 201 GLY A C 1
ATOM 411 O O . GLY A 1 61 ? 13.038 -11.982 -52.743 1.00 87.46 201 GLY A O 1
ATOM 412 N N . CYS A 1 62 ? 11.163 -12.291 -53.945 1.00 82.20 202 CYS A N 1
ATOM 413 C CA . CYS A 1 62 ? 11.301 -11.030 -54.669 1.00 78.27 202 CYS A CA 1
ATOM 414 C C . CYS A 1 62 ? 11.100 -9.823 -53.757 1.00 78.09 202 CYS A C 1
ATOM 415 O O . CYS A 1 62 ? 10.180 -9.794 -52.940 1.00 77.95 202 CYS A O 1
ATOM 418 N N . GLU A 1 63 ? 11.966 -8.824 -53.910 1.00 78.08 203 GLU A N 1
ATOM 419 C CA . GLU A 1 63 ? 11.922 -7.631 -53.070 1.00 79.12 203 GLU A CA 1
ATOM 420 C C . GLU A 1 63 ? 11.470 -6.391 -53.841 1.00 69.61 203 GLU A C 1
ATOM 421 O O . GLU A 1 63 ? 11.753 -5.264 -53.434 1.00 70.15 203 GLU A O 1
ATOM 423 N N . GLY A 1 64 ? 10.766 -6.602 -54.950 1.00 74.06 204 GLY A N 1
ATOM 424 C CA . GLY A 1 64 ? 10.245 -5.502 -55.743 1.00 71.69 204 GLY A CA 1
ATOM 425 C C . GLY A 1 64 ? 9.132 -4.758 -55.029 1.00 71.95 204 GLY A C 1
ATOM 426 O O . GLY A 1 64 ? 8.353 -5.359 -54.289 1.00 75.00 204 GLY A O 1
ATOM 427 N N . LEU A 1 65 ? 9.051 -3.450 -55.254 1.00 70.88 205 LEU A N 1
ATOM 428 C CA . LEU A 1 65 ? 8.080 -2.612 -54.554 1.00 70.26 205 LEU A CA 1
ATOM 429 C C . LEU A 1 65 ? 7.101 -1.928 -55.505 1.00 68.80 205 LEU A C 1
ATOM 430 O O . LEU A 1 65 ? 5.948 -1.686 -55.150 1.00 70.90 205 LEU A O 1
ATOM 432 N N . TYR A 1 66 ? 7.565 -1.617 -56.710 1.00 66.65 206 TYR A N 1
ATOM 433 C CA . TYR A 1 66 ? 6.764 -0.850 -57.657 1.00 66.44 206 TYR A CA 1
ATOM 434 C C . TYR A 1 66 ? 5.965 -1.721 -58.617 1.00 66.61 206 TYR A C 1
ATOM 435 O O . TYR A 1 66 ? 6.363 -2.838 -58.946 1.00 63.77 206 TYR A O 1
ATOM 444 N N . ALA A 1 67 ? 4.832 -1.189 -59.064 1.00 68.05 207 ALA A N 1
ATOM 445 C CA . ALA A 1 67 ? 3.953 -1.899 -59.981 1.00 50.78 207 ALA A CA 1
ATOM 446 C C . ALA A 1 67 ? 4.211 -1.496 -61.426 1.00 61.96 207 ALA A C 1
ATOM 447 O O . ALA A 1 67 ? 4.510 -0.338 -61.718 1.00 63.07 207 ALA A O 1
ATOM 449 N N . LYS A 1 68 ? 4.095 -2.466 -62.325 1.00 60.33 208 LYS A N 1
ATOM 450 C CA . LYS A 1 68 ? 4.168 -2.202 -63.753 1.00 57.02 208 LYS A CA 1
ATOM 451 C C . LYS A 1 68 ? 2.808 -2.471 -64.380 1.00 54.68 208 LYS A C 1
ATOM 452 O O . LYS A 1 68 ? 2.311 -3.596 -64.334 1.00 53.48 208 LYS A O 1
ATOM 454 N N . PHE A 1 69 ? 2.199 -1.437 -64.948 1.00 54.44 209 PHE A N 1
ATOM 455 C CA . PHE A 1 69 ? 0.908 -1.595 -65.604 1.00 55.89 209 PHE A CA 1
ATOM 456 C C . PHE A 1 69 ? 1.070 -1.802 -67.104 1.00 58.10 209 PHE A C 1
ATOM 457 O O . PHE A 1 69 ? 1.782 -1.054 -67.773 1.00 56.54 209 PHE A O 1
ATOM 465 N N . TYR A 1 70 ? 0.408 -2.827 -67.627 1.00 60.52 210 TYR A N 1
ATOM 466 C CA . TYR A 1 70 ? 0.390 -3.065 -69.063 1.00 59.39 210 TYR A CA 1
ATOM 467 C C . TYR A 1 70 ? -1.030 -3.381 -69.518 1.00 57.39 210 TYR A C 1
ATOM 468 O O . TYR A 1 70 ? -1.950 -3.451 -68.703 1.00 56.40 210 TYR A O 1
ATOM 477 N N . PHE A 1 71 ? -1.209 -3.555 -70.822 1.00 55.84 211 PHE A N 1
ATOM 478 C CA . PHE A 1 71 ? -2.534 -3.807 -71.372 1.00 54.21 211 PHE A CA 1
ATOM 479 C C . PHE A 1 71 ? -2.569 -5.036 -72.273 1.00 54.43 211 PHE A C 1
ATOM 480 O O . PHE A 1 71 ? -1.551 -5.443 -72.836 1.00 54.26 211 PHE A O 1
ATOM 488 N N . LYS A 1 72 ? -3.754 -5.628 -72.388 1.00 54.85 212 LYS A N 1
ATOM 489 C CA . LYS A 1 72 ? -3.996 -6.736 -73.305 1.00 56.74 212 LYS A CA 1
ATOM 490 C C . LYS A 1 72 ? -5.230 -6.441 -74.147 1.00 58.84 212 LYS A C 1
ATOM 491 O O . LYS A 1 72 ? -6.146 -5.754 -73.695 1.00 60.74 212 LYS A O 1
ATOM 497 N N . CYS A 1 73 ? -5.256 -6.956 -75.372 1.00 57.97 213 CYS A N 1
ATOM 498 C CA . CYS A 1 73 ? -6.445 -6.837 -76.205 1.00 58.69 213 CYS A CA 1
ATOM 499 C C . CYS A 1 73 ? -7.540 -7.742 -75.656 1.00 61.25 213 CYS A C 1
ATOM 500 O O . CYS A 1 73 ? -7.283 -8.889 -75.292 1.00 63.24 213 CYS A O 1
ATOM 503 N N . ALA A 1 74 ? -8.761 -7.224 -75.594 1.00 62.38 214 ALA A N 1
ATOM 504 C CA . ALA A 1 74 ? -9.866 -7.965 -74.999 1.00 63.68 214 ALA A CA 1
ATOM 505 C C . ALA A 1 74 ? -10.724 -8.654 -76.057 1.00 64.68 214 ALA A C 1
ATOM 506 O O . ALA A 1 74 ? -11.806 -9.158 -75.755 1.00 64.96 214 ALA A O 1
ATOM 508 N N . SER A 1 75 ? -10.235 -8.679 -77.294 1.00 66.24 215 SER A N 1
ATOM 509 C CA . SER A 1 75 ? -10.977 -9.283 -78.397 1.00 71.04 215 SER A CA 1
ATOM 510 C C . SER A 1 75 ? -10.276 -10.519 -78.961 1.00 73.16 215 SER A C 1
ATOM 511 O O . SER A 1 75 ? -10.734 -11.106 -79.941 1.00 74.47 215 SER A O 1
ATOM 514 N N . HIS A 1 76 ? -9.162 -10.904 -78.347 1.00 73.42 216 HIS A N 1
ATOM 515 C CA . HIS A 1 76 ? -8.497 -12.157 -78.693 1.00 75.23 216 HIS A CA 1
ATOM 516 C C . HIS A 1 76 ? -7.844 -12.754 -77.451 1.00 78.50 216 HIS A C 1
ATOM 517 O O . HIS A 1 76 ? -7.332 -12.022 -76.604 1.00 78.76 216 HIS A O 1
ATOM 524 N N . PRO A 1 77 ? -7.878 -14.090 -77.329 1.00 81.96 217 PRO A N 1
ATOM 525 C CA . PRO A 1 77 ? -7.249 -14.770 -76.192 1.00 79.57 217 PRO A CA 1
ATOM 526 C C . PRO A 1 77 ? -5.740 -14.547 -76.159 1.00 77.88 217 PRO A C 1
ATOM 527 O O . PRO A 1 77 ? -5.083 -14.673 -77.191 1.00 78.06 217 PRO A O 1
ATOM 531 N N . SER A 1 78 ? -5.208 -14.213 -74.987 1.00 75.56 218 SER A N 1
ATOM 532 C CA . SER A 1 78 ? -3.782 -13.945 -74.829 1.00 75.79 218 SER A CA 1
ATOM 533 C C . SER A 1 78 ? -2.921 -15.110 -75.301 1.00 80.42 218 SER A C 1
ATOM 534 O O . SER A 1 78 ? -3.276 -16.274 -75.117 1.00 81.11 218 SER A O 1
ATOM 537 N N . GLN A 1 79 ? -1.790 -14.786 -75.918 1.00 82.96 219 GLN A N 1
ATOM 538 C CA . GLN A 1 79 ? -0.841 -15.803 -76.353 1.00 87.35 219 GLN A CA 1
ATOM 539 C C . GLN A 1 79 ? 0.566 -15.465 -75.869 1.00 92.72 219 GLN A C 1
ATOM 540 O O . GLN A 1 79 ? 1.253 -14.626 -76.449 1.00 91.84 219 GLN A O 1
ATOM 543 N N . GLY A 1 80 ? 0.985 -16.123 -74.794 1.00 101.41 220 GLY A N 1
ATOM 544 C CA . GLY A 1 80 ? 2.289 -15.877 -74.213 1.00 107.98 220 GLY A CA 1
ATOM 545 C C . GLY A 1 80 ? 2.263 -14.688 -73.275 1.00 113.07 220 GLY A C 1
ATOM 546 O O . GLY A 1 80 ? 1.349 -13.865 -73.323 1.00 112.07 220 GLY A O 1
ATOM 547 N N . GLU A 1 81 ? 3.274 -14.597 -72.418 1.00 120.94 221 GLU A N 1
ATOM 548 C CA . GLU A 1 81 ? 3.353 -13.519 -71.441 1.00 117.07 221 GLU A CA 1
ATOM 549 C C . GLU A 1 81 ? 3.819 -12.218 -72.085 1.00 113.81 221 GLU A C 1
ATOM 550 O O . GLU A 1 81 ? 3.667 -11.139 -71.510 1.00 113.19 221 GLU A O 1
ATOM 552 N N . ASN A 1 82 ? 4.382 -12.326 -73.284 1.00 109.10 222 ASN A N 1
ATOM 553 C CA . ASN A 1 82 ? 4.918 -11.169 -73.991 1.00 104.21 222 ASN A CA 1
ATOM 554 C C . ASN A 1 82 ? 3.846 -10.407 -74.761 1.00 96.44 222 ASN A C 1
ATOM 555 O O . ASN A 1 82 ? 4.050 -9.259 -75.155 1.00 97.97 222 ASN A O 1
ATOM 557 N N . ASP A 1 83 ? 2.704 -11.052 -74.975 1.00 88.83 223 ASP A N 1
ATOM 558 C CA . ASP A 1 83 ? 1.619 -10.454 -75.744 1.00 81.14 223 ASP A CA 1
ATOM 559 C C . ASP A 1 83 ? 1.020 -9.259 -75.005 1.00 75.38 223 ASP A C 1
ATOM 560 O O . ASP A 1 83 ? 0.400 -9.416 -73.954 1.00 78.83 223 ASP A O 1
ATOM 565 N N . THR A 1 84 ? 1.214 -8.066 -75.562 1.00 68.47 224 THR A N 1
ATOM 566 C CA . THR A 1 84 ? 0.685 -6.843 -74.968 1.00 61.10 224 THR A CA 1
ATOM 567 C C . THR A 1 84 ? 0.110 -5.902 -76.022 1.00 54.08 224 THR A C 1
ATOM 568 O O . THR A 1 84 ? 0.353 -6.068 -77.218 1.00 55.16 224 THR A O 1
ATOM 570 N N . ALA A 1 85 ? -0.649 -4.910 -75.566 1.00 49.12 225 ALA A N 1
ATOM 571 C CA . ALA A 1 85 ? -1.257 -3.928 -76.456 1.00 48.97 225 ALA A CA 1
ATOM 572 C C . ALA A 1 85 ? -0.897 -2.505 -76.034 1.00 48.78 225 ALA A C 1
ATOM 573 O O . ALA A 1 85 ? -0.551 -2.260 -74.878 1.00 51.02 225 ALA A O 1
ATOM 575 N N . VAL A 1 86 ? -0.986 -1.570 -76.975 1.00 46.16 226 VAL A N 1
ATOM 576 C CA . VAL A 1 86 ? -0.654 -0.173 -76.707 1.00 46.82 226 VAL A CA 1
ATOM 577 C C . VAL A 1 86 ? -1.872 0.619 -76.242 1.00 45.78 226 VAL A C 1
ATOM 578 O O . VAL A 1 86 ? -2.897 0.648 -76.921 1.00 45.21 226 VAL A O 1
ATOM 582 N N . PRO A 1 87 ? -1.759 1.264 -75.073 1.00 46.17 227 PRO A N 1
ATOM 583 C CA . PRO A 1 87 ? -2.833 2.090 -74.516 1.00 45.67 227 PRO A CA 1
ATOM 584 C C . PRO A 1 87 ? -3.093 3.339 -75.351 1.00 44.18 227 PRO A C 1
ATOM 585 O O . PRO A 1 87 ? -2.164 4.093 -75.642 1.00 42.88 227 PRO A O 1
ATOM 589 N N . LEU A 1 88 ? -4.345 3.546 -75.739 1.00 45.62 228 LEU A N 1
ATOM 590 C CA . LEU A 1 88 ? -4.743 4.777 -76.405 1.00 47.76 228 LEU A CA 1
ATOM 591 C C . LEU A 1 88 ? -5.464 5.653 -75.388 1.00 48.81 228 LEU A C 1
ATOM 592 O O . LEU A 1 88 ? -6.693 5.708 -75.352 1.00 51.62 228 LEU A O 1
ATOM 597 N N . ASN A 1 89 ? -4.672 6.330 -74.563 1.00 48.23 229 ASN A N 1
ATOM 598 C CA . ASN A 1 89 ? -5.159 6.990 -73.356 1.00 49.55 229 ASN A CA 1
ATOM 599 C C . ASN A 1 89 ? -6.134 8.140 -73.592 1.00 49.75 229 ASN A C 1
ATOM 600 O O . ASN A 1 89 ? -6.934 8.465 -72.716 1.00 50.19 229 ASN A O 1
ATOM 605 N N . LEU A 1 90 ? -6.070 8.756 -74.767 1.00 49.32 230 LEU A N 1
ATOM 606 C CA . LEU A 1 90 ? -6.906 9.917 -75.051 1.00 50.34 230 LEU A CA 1
ATOM 607 C C . LEU A 1 90 ? -8.338 9.530 -75.419 1.00 52.26 230 LEU A C 1
ATOM 608 O O . LEU A 1 90 ? -9.231 10.377 -75.434 1.00 51.22 230 LEU A O 1
ATOM 613 N N . ILE A 1 91 ? -8.556 8.252 -75.713 1.00 52.50 231 ILE A N 1
ATOM 614 C CA . ILE A 1 91 ? -9.886 7.769 -76.071 1.00 53.27 231 ILE A CA 1
ATOM 615 C C . ILE A 1 91 ? -10.671 7.386 -74.819 1.00 55.48 231 ILE A C 1
ATOM 616 O O . ILE A 1 91 ? -10.233 6.539 -74.041 1.00 53.85 231 ILE A O 1
ATOM 621 N N . LYS A 1 92 ? -11.829 8.012 -74.625 1.00 61.40 232 LYS A N 1
ATOM 622 C CA . LYS A 1 92 ? -12.604 7.808 -73.403 1.00 63.33 232 LYS A CA 1
ATOM 623 C C . LYS A 1 92 ? -14.066 7.459 -73.671 1.00 66.90 232 LYS A C 1
ATOM 624 O O . LYS A 1 92 ? -14.555 7.590 -74.793 1.00 66.08 232 LYS A O 1
ATOM 626 N N . ARG A 1 93 ? -14.754 7.014 -72.625 1.00 71.41 233 ARG A N 1
ATOM 627 C CA . ARG A 1 93 ? -16.189 6.775 -72.693 1.00 74.33 233 ARG A CA 1
ATOM 628 C C . ARG A 1 93 ? -16.942 8.074 -72.437 1.00 77.75 233 ARG A C 1
ATOM 629 O O . ARG A 1 93 ? -16.792 8.690 -71.382 1.00 77.76 233 ARG A O 1
ATOM 637 N N . ASN A 1 94 ? -17.745 8.492 -73.409 1.00 82.10 234 ASN A N 1
ATOM 638 C CA . ASN A 1 94 ? -18.522 9.718 -73.281 1.00 89.31 234 ASN A CA 1
ATOM 639 C C . ASN A 1 94 ? -19.727 9.510 -72.369 1.00 96.86 234 ASN A C 1
ATOM 640 O O . ASN A 1 94 ? -20.875 9.576 -72.811 1.00 100.84 234 ASN A O 1
ATOM 645 N N . HIS A 1 95 ? -19.457 9.253 -71.093 1.00 101.92 235 HIS A N 1
ATOM 646 C CA . HIS A 1 95 ? -20.516 8.991 -70.126 1.00 106.04 235 HIS A CA 1
ATOM 647 C C . HIS A 1 95 ? -21.210 10.286 -69.720 1.00 108.63 235 HIS A C 1
ATOM 648 O O . HIS A 1 95 ? -22.312 10.265 -69.174 1.00 112.82 235 HIS A O 1
ATOM 655 N N . LYS A 1 96 ? -20.560 11.412 -69.993 1.00 103.06 236 LYS A N 1
ATOM 656 C CA . LYS A 1 96 ? -21.130 12.717 -69.684 1.00 102.23 236 LYS A CA 1
ATOM 657 C C . LYS A 1 96 ? -22.031 13.203 -70.813 1.00 102.09 236 LYS A C 1
ATOM 658 O O . LYS A 1 96 ? -22.628 14.277 -70.720 1.00 105.16 236 LYS A O 1
ATOM 664 N N . LYS A 1 97 ? -22.119 12.403 -71.874 1.00 98.54 237 LYS A N 1
ATOM 665 C CA . LYS A 1 97 ? -22.902 12.738 -73.061 1.00 97.20 237 LYS A CA 1
ATOM 666 C C . LYS A 1 97 ? -22.469 14.080 -73.646 1.00 95.25 237 LYS A C 1
ATOM 667 O O . LYS A 1 97 ? -23.301 14.920 -73.985 1.00 98.05 237 LYS A O 1
ATOM 669 N N . ILE A 1 98 ? -21.159 14.271 -73.756 1.00 90.36 238 ILE A N 1
ATOM 670 C CA . ILE A 1 98 ? -20.597 15.513 -74.271 1.00 89.40 238 ILE A CA 1
ATOM 671 C C . ILE A 1 98 ? -20.492 15.489 -75.793 1.00 86.56 238 ILE A C 1
ATOM 672 O O . ILE A 1 98 ? -19.921 14.560 -76.365 1.00 85.60 238 ILE A O 1
ATOM 677 N N . PRO A 1 99 ? -21.050 16.515 -76.454 1.00 88.11 239 PRO A N 1
ATOM 678 C CA . PRO A 1 99 ? -21.050 16.601 -77.919 1.00 88.74 239 PRO A CA 1
ATOM 679 C C . PRO A 1 99 ? -19.662 16.851 -78.502 1.00 88.48 239 PRO A C 1
ATOM 680 O O . PRO A 1 99 ? -18.740 17.208 -77.770 1.00 84.72 239 PRO A O 1
ATOM 684 N N . CYS A 1 100 ? -19.525 16.658 -79.810 1.00 93.20 240 CYS A N 1
ATOM 685 C CA . CYS A 1 100 ? -18.266 16.913 -80.500 1.00 65.97 240 CYS A CA 1
ATOM 686 C C . CYS A 1 100 ? -18.109 18.398 -80.810 1.00 82.40 240 CYS A C 1
ATOM 687 O O . CYS A 1 100 ? -19.090 19.091 -81.076 1.00 86.19 240 CYS A O 1
ATOM 690 N N . LEU A 1 101 ? -16.872 18.883 -80.778 1.00 79.13 241 LEU A N 1
ATOM 691 C CA . LEU A 1 101 ? -16.601 20.300 -81.001 1.00 81.08 241 LEU A CA 1
ATOM 692 C C . LEU A 1 101 ? -16.885 20.718 -82.439 1.00 85.14 241 LEU A C 1
ATOM 693 O O . LEU A 1 101 ? -17.086 21.898 -82.723 1.00 88.38 241 LEU A O 1
ATOM 698 N N . ALA A 1 102 ? -16.904 19.741 -83.339 1.00 85.03 242 ALA A N 1
ATOM 699 C CA . ALA A 1 102 ? -17.058 20.016 -84.761 1.00 86.07 242 ALA A CA 1
ATOM 700 C C . ALA A 1 102 ? -18.496 19.833 -85.239 1.00 90.08 242 ALA A C 1
ATOM 701 O O . ALA A 1 102 ? -19.113 20.774 -85.737 1.00 95.63 242 ALA A O 1
ATOM 703 N N . CYS A 1 103 ? -19.029 18.625 -85.083 1.00 89.05 243 CYS A N 1
ATOM 704 C CA . CYS A 1 103 ? -20.347 18.308 -85.627 1.00 94.04 243 CYS A CA 1
ATOM 705 C C . CYS A 1 103 ? -21.435 18.235 -84.557 1.00 95.32 243 CYS A C 1
ATOM 706 O O . CYS A 1 103 ? -22.582 17.899 -84.857 1.00 98.80 243 CYS A O 1
ATOM 709 N N . THR A 1 104 ? -21.068 18.549 -83.317 1.00 93.47 244 THR A N 1
ATOM 710 C CA . THR A 1 104 ? -22.006 18.609 -82.192 1.00 95.49 244 THR A CA 1
ATOM 711 C C . THR A 1 104 ? -22.775 17.307 -81.961 1.00 96.58 244 THR A C 1
ATOM 712 O O . THR A 1 104 ? -23.915 17.329 -81.496 1.00 99.51 244 THR A O 1
ATOM 716 N N . ASP A 1 105 ? -22.152 16.176 -82.277 1.00 94.30 245 ASP A N 1
ATOM 717 C CA . ASP A 1 105 ? -22.789 14.878 -82.073 1.00 95.24 245 ASP A CA 1
ATOM 718 C C . ASP A 1 105 ? -22.406 14.258 -80.732 1.00 93.51 245 ASP A C 1
ATOM 719 O O . ASP A 1 105 ? -21.247 14.310 -80.321 1.00 91.57 245 ASP A O 1
ATOM 724 N N . ILE A 1 106 ? -23.390 13.672 -80.057 1.00 94.17 246 ILE A N 1
ATOM 725 C CA . ILE A 1 106 ? -23.138 12.906 -78.843 1.00 92.06 246 ILE A CA 1
ATOM 726 C C . ILE A 1 106 ? -22.696 11.496 -79.220 1.00 90.18 246 ILE A C 1
ATOM 727 O O . ILE A 1 106 ? -23.525 10.596 -79.359 1.00 89.75 246 ILE A O 1
ATOM 732 N N . CYS A 1 107 ? -21.392 11.308 -79.397 1.00 88.75 247 CYS A N 1
ATOM 733 C CA . CYS A 1 107 ? -20.865 10.015 -79.820 1.00 88.96 247 CYS A CA 1
ATOM 734 C C . CYS A 1 107 ? -20.219 9.259 -78.665 1.00 86.43 247 CYS A C 1
ATOM 735 O O . CYS A 1 107 ? -19.993 9.818 -77.594 1.00 86.73 247 CYS A O 1
ATOM 738 N N . ASP A 1 108 ? -19.924 7.985 -78.899 1.00 84.54 248 ASP A N 1
ATOM 739 C CA . ASP A 1 108 ? -19.365 7.111 -77.875 1.00 83.20 248 ASP A CA 1
ATOM 740 C C . ASP A 1 108 ? -18.693 5.918 -78.551 1.00 80.06 248 ASP A C 1
ATOM 741 O O . ASP A 1 108 ? -19.350 5.165 -79.269 1.00 81.39 248 ASP A O 1
ATOM 746 N N . PRO A 1 109 ? -17.379 5.743 -78.332 1.00 75.86 249 PRO A N 1
ATOM 747 C CA . PRO A 1 109 ? -16.512 6.574 -77.489 1.00 74.11 249 PRO A CA 1
ATOM 748 C C . PRO A 1 109 ? -16.060 7.861 -78.170 1.00 71.99 249 PRO A C 1
ATOM 749 O O . PRO A 1 109 ? -16.356 8.081 -79.344 1.00 71.57 249 PRO A O 1
ATOM 753 N N . VAL A 1 110 ? -15.345 8.700 -77.426 1.00 69.59 250 VAL A N 1
ATOM 754 C CA . VAL A 1 110 ? -14.843 9.960 -77.958 1.00 68.68 250 VAL A CA 1
ATOM 755 C C . VAL A 1 110 ? -13.342 10.110 -77.747 1.00 65.16 250 VAL A C 1
ATOM 756 O O . VAL A 1 110 ? -12.708 9.289 -77.084 1.00 63.43 250 VAL A O 1
ATOM 760 N N . LEU A 1 111 ? -12.788 11.170 -78.322 1.00 63.60 251 LEU A N 1
ATOM 761 C CA . LEU A 1 111 ? -11.385 11.512 -78.142 1.00 60.11 251 LEU A CA 1
ATOM 762 C C . LEU A 1 111 ? -11.304 12.794 -77.321 1.00 59.31 251 LEU A C 1
ATOM 763 O O . LEU A 1 111 ? -11.848 13.826 -77.715 1.00 62.40 251 LEU A O 1
ATOM 768 N N . VAL A 1 112 ? -10.636 12.724 -76.175 1.00 56.17 252 VAL A N 1
ATOM 769 C CA . VAL A 1 112 ? -10.501 13.884 -75.304 1.00 56.80 252 VAL A CA 1
ATOM 770 C C . VAL A 1 112 ? -9.047 14.331 -75.216 1.00 56.92 252 VAL A C 1
ATOM 771 O O . VAL A 1 112 ? -8.195 13.615 -74.689 1.00 56.24 252 VAL A O 1
ATOM 775 N N . PHE A 1 113 ? -8.773 15.522 -75.738 1.00 57.05 253 PHE A N 1
ATOM 776 C CA . PHE A 1 113 ? -7.426 16.078 -75.726 1.00 57.31 253 PHE A CA 1
ATOM 777 C C . PHE A 1 113 ? -6.992 16.442 -74.315 1.00 59.20 253 PHE A C 1
ATOM 778 O O . PHE A 1 113 ? -7.813 16.808 -73.479 1.00 60.63 253 PHE A O 1
ATOM 786 N N . SER A 1 114 ? -5.690 16.346 -74.065 1.00 58.02 254 SER A N 1
ATOM 787 C CA . SER A 1 114 ? -5.144 16.524 -72.725 1.00 57.08 254 SER A CA 1
ATOM 788 C C . SER A 1 114 ? -4.884 17.986 -72.374 1.00 62.65 254 SER A C 1
ATOM 789 O O . SER A 1 114 ? -4.133 18.277 -71.445 1.00 65.21 254 SER A O 1
ATOM 791 N N . CYS A 1 115 ? -5.494 18.903 -73.115 1.00 65.67 255 CYS A N 1
ATOM 792 C CA . CYS A 1 115 ? -5.345 20.321 -72.820 1.00 69.18 255 CYS A CA 1
ATOM 793 C C . CYS A 1 115 ? -5.927 20.635 -71.443 1.00 73.62 255 CYS A C 1
ATOM 794 O O . CYS A 1 115 ? -6.774 19.897 -70.942 1.00 72.91 255 CYS A O 1
ATOM 797 N N . ASP A 1 116 ? -5.467 21.727 -70.839 1.00 79.45 256 ASP A N 1
ATOM 798 C CA . ASP A 1 116 ? -6.022 22.220 -69.584 1.00 83.05 256 ASP A CA 1
ATOM 799 C C . ASP A 1 116 ? -7.566 22.341 -69.640 1.00 129.75 256 ASP A C 1
ATOM 800 O O . ASP A 1 116 ? -8.219 22.427 -68.608 1.00 138.29 256 ASP A O 1
ATOM 802 N N . ASN A 1 117 ? -8.113 22.392 -70.855 1.00 120.50 257 ASN A N 1
ATOM 803 C CA . ASN A 1 117 ? -9.520 22.619 -71.123 1.00 122.74 257 ASN A CA 1
ATOM 804 C C . ASN A 1 117 ? -10.277 21.397 -71.611 1.00 119.90 257 ASN A C 1
ATOM 805 O O . ASN A 1 117 ? -11.500 21.377 -71.608 1.00 117.35 257 ASN A O 1
ATOM 810 N N . ARG A 1 118 ? -9.540 20.386 -72.045 1.00 107.03 258 ARG A N 1
ATOM 811 C CA . ARG A 1 118 ? -10.127 19.083 -72.348 1.00 94.93 258 ARG A CA 1
ATOM 812 C C . ARG A 1 118 ? -11.267 19.152 -73.375 1.00 86.95 258 ARG A C 1
ATOM 813 O O . ARG A 1 118 ? -12.420 18.881 -73.043 1.00 87.48 258 ARG A O 1
ATOM 821 N N . HIS A 1 119 ? -10.949 19.523 -74.613 1.00 78.79 259 HIS A N 1
ATOM 822 C CA . HIS A 1 119 ? -11.958 19.573 -75.668 1.00 71.49 259 HIS A CA 1
ATOM 823 C C . HIS A 1 119 ? -12.240 18.175 -76.216 1.00 66.53 259 HIS A C 1
ATOM 824 O O . HIS A 1 119 ? -11.350 17.326 -76.264 1.00 61.43 259 HIS A O 1
ATOM 831 N N . VAL A 1 120 ? -13.485 17.941 -76.617 1.00 66.85 260 VAL A N 1
ATOM 832 C CA . VAL A 1 120 ? -13.936 16.602 -76.973 1.00 64.56 260 VAL A CA 1
ATOM 833 C C . VAL A 1 120 ? -14.334 16.492 -78.441 1.00 63.95 260 VAL A C 1
ATOM 834 O O . VAL A 1 120 ? -15.072 17.329 -78.960 1.00 60.78 260 VAL A O 1
ATOM 838 N N . THR A 1 121 ? -13.833 15.456 -79.107 1.00 60.90 261 THR A N 1
ATOM 839 C CA . THR A 1 121 ? -14.210 15.187 -80.487 1.00 60.30 261 THR A CA 1
ATOM 840 C C . THR A 1 121 ? -14.626 13.733 -80.675 1.00 58.46 261 THR A C 1
ATOM 841 O O . THR A 1 121 ? -14.107 12.835 -80.012 1.00 56.70 261 THR A O 1
ATOM 845 N N . CYS A 1 122 ? -15.578 13.506 -81.573 1.00 60.12 262 CYS A N 1
ATOM 846 C CA . CYS A 1 122 ? -15.915 12.151 -81.976 1.00 61.00 262 CYS A CA 1
ATOM 847 C C . CYS A 1 122 ? -14.786 11.621 -82.851 1.00 61.03 262 CYS A C 1
ATOM 848 O O . CYS A 1 122 ? -13.979 12.396 -83.368 1.00 60.10 262 CYS A O 1
ATOM 851 N N . LEU A 1 123 ? -14.726 10.306 -83.018 1.00 60.13 263 LEU A N 1
ATOM 852 C CA . LEU A 1 123 ? -13.609 9.686 -83.720 1.00 60.15 263 LEU A CA 1
ATOM 853 C C . LEU A 1 123 ? -13.592 10.020 -85.210 1.00 62.45 263 LEU A C 1
ATOM 854 O O . LEU A 1 123 ? -12.524 10.150 -85.808 1.00 61.34 263 LEU A O 1
ATOM 859 N N . GLU A 1 124 ? -14.772 10.169 -85.802 1.00 65.64 264 GLU A N 1
ATOM 860 C CA . GLU A 1 124 ? -14.873 10.456 -87.229 1.00 66.79 264 GLU A CA 1
ATOM 861 C C . GLU A 1 124 ? -14.341 11.848 -87.558 1.00 67.93 264 GLU A C 1
ATOM 862 O O . GLU A 1 124 ? -13.656 12.037 -88.564 1.00 66.05 264 GLU A O 1
ATOM 868 N N . CYS A 1 125 ? -14.659 12.821 -86.710 1.00 66.93 265 CYS A N 1
ATOM 869 C CA . CYS A 1 125 ? -14.137 14.172 -86.879 1.00 64.42 265 CYS A CA 1
ATOM 870 C C . CYS A 1 125 ? -12.631 14.192 -86.654 1.00 59.72 265 CYS A C 1
ATOM 871 O O . CYS A 1 125 ? -11.906 14.922 -87.329 1.00 55.60 265 CYS A O 1
ATOM 874 N N . PHE A 1 126 ? -12.169 13.387 -85.701 1.00 58.06 266 PHE A N 1
ATOM 875 C CA . PHE A 1 126 ? -10.743 13.264 -85.420 1.00 57.02 266 PHE A CA 1
ATOM 876 C C . PHE A 1 126 ? -9.998 12.740 -86.641 1.00 56.29 266 PHE A C 1
ATOM 877 O O . PHE A 1 126 ? -8.912 13.221 -86.969 1.00 54.97 266 PHE A O 1
ATOM 885 N N . LYS A 1 127 ? -10.587 11.747 -87.302 1.00 57.81 267 LYS A N 1
ATOM 886 C CA . LYS A 1 127 ? -10.042 11.224 -88.550 1.00 59.31 267 LYS A CA 1
ATOM 887 C C . LYS A 1 127 ? -9.944 12.327 -89.597 1.00 60.03 267 LYS A C 1
ATOM 888 O O . LYS A 1 127 ? -8.929 12.465 -90.279 1.00 57.81 267 LYS A O 1
ATOM 894 N N . ASN A 1 128 ? -11.010 13.112 -89.714 1.00 63.07 268 ASN A N 1
ATOM 895 C CA . ASN A 1 128 ? -11.058 14.202 -90.680 1.00 66.51 268 ASN A CA 1
ATOM 896 C C . ASN A 1 128 ? -10.120 15.337 -90.282 1.00 65.37 268 ASN A C 1
ATOM 897 O O . ASN A 1 128 ? -9.553 16.017 -91.137 1.00 64.10 268 ASN A O 1
ATOM 902 N N . TYR A 1 129 ? -9.963 15.529 -88.976 1.00 64.82 269 TYR A N 1
ATOM 903 C CA . TYR A 1 129 ? -9.053 16.537 -88.445 1.00 64.29 269 TYR A CA 1
ATOM 904 C C . TYR A 1 129 ? -7.608 16.194 -88.785 1.00 61.11 269 TYR A C 1
ATOM 905 O O . TYR A 1 129 ? -6.856 17.041 -89.263 1.00 59.81 269 TYR A O 1
ATOM 914 N N . CYS A 1 130 ? -7.230 14.943 -88.544 1.00 59.36 270 CYS A N 1
ATOM 915 C CA . CYS A 1 130 ? -5.883 14.479 -88.855 1.00 57.74 270 CYS A CA 1
ATOM 916 C C . CYS A 1 130 ? -5.661 14.381 -90.361 1.00 59.60 270 CYS A C 1
ATOM 917 O O . CYS A 1 130 ? -4.615 14.787 -90.866 1.00 58.71 270 CYS A O 1
ATOM 920 N N . GLY A 1 131 ? -6.650 13.846 -91.070 1.00 61.10 271 GLY A N 1
ATOM 921 C CA . GLY A 1 131 ? -6.559 13.674 -92.510 1.00 61.42 271 GLY A CA 1
ATOM 922 C C . GLY A 1 131 ? -6.318 14.971 -93.257 1.00 64.19 271 GLY A C 1
ATOM 923 O O . GLY A 1 131 ? -5.505 15.025 -94.179 1.00 64.05 271 GLY A O 1
ATOM 924 N N . SER A 1 132 ? -7.026 16.021 -92.851 1.00 66.77 272 SER A N 1
ATOM 925 C CA . SER A 1 132 ? -6.892 17.330 -93.479 1.00 69.19 272 SER A CA 1
ATOM 926 C C . SER A 1 132 ? -5.545 17.969 -93.157 1.00 68.52 272 SER A C 1
ATOM 927 O O . SER A 1 132 ? -4.850 18.457 -94.048 1.00 67.25 272 SER A O 1
ATOM 929 N N . ARG A 1 133 ? -5.179 17.959 -91.879 1.00 69.81 273 ARG A N 1
ATOM 930 C CA . ARG A 1 133 ? -3.955 18.614 -91.430 1.00 72.09 273 ARG A CA 1
ATOM 931 C C . ARG A 1 133 ? -2.697 17.849 -91.844 1.00 68.93 273 ARG A C 1
ATOM 932 O O . ARG A 1 133 ? -1.589 18.377 -91.758 1.00 67.26 273 ARG A O 1
ATOM 940 N N . LEU A 1 134 ? -2.867 16.610 -92.293 1.00 68.06 274 LEU A N 1
ATOM 941 C CA . LEU A 1 134 ? -1.741 15.834 -92.801 1.00 66.12 274 LEU A CA 1
ATOM 942 C C . LEU A 1 134 ? -1.429 16.232 -94.237 1.00 70.08 274 LEU A C 1
ATOM 943 O O . LEU A 1 134 ? -0.267 16.392 -94.614 1.00 68.71 274 LEU A O 1
ATOM 948 N N . LYS A 1 135 ? -2.483 16.392 -95.031 1.00 75.11 275 LYS A N 1
ATOM 949 C CA . LYS A 1 135 ? -2.348 16.756 -96.436 1.00 74.80 275 LYS A CA 1
ATOM 950 C C . LYS A 1 135 ? -1.774 18.160 -96.607 1.00 75.08 275 LYS A C 1
ATOM 951 O O . LYS A 1 135 ? -1.122 18.453 -97.607 1.00 74.97 275 LYS A O 1
ATOM 954 N N . ASP A 1 136 ? -2.014 19.023 -95.625 1.00 76.30 276 ASP A N 1
ATOM 955 C CA . ASP A 1 136 ? -1.553 20.404 -95.700 1.00 77.98 276 ASP A CA 1
ATOM 956 C C . ASP A 1 136 ? -0.248 20.611 -94.933 1.00 73.67 276 ASP A C 1
ATOM 957 O O . ASP A 1 136 ? 0.149 21.749 -94.677 1.00 73.21 276 ASP A O 1
ATOM 962 N N . ARG A 1 137 ? 0.411 19.507 -94.581 1.00 71.13 277 ARG A N 1
ATOM 963 C CA . ARG A 1 137 ? 1.663 19.535 -93.823 1.00 66.91 277 ARG A CA 1
ATOM 964 C C . ARG A 1 137 ? 1.547 20.421 -92.584 1.00 65.80 277 ARG A C 1
ATOM 965 O O . ARG A 1 137 ? 2.417 21.251 -92.318 1.00 65.40 277 ARG A O 1
ATOM 967 N N . GLN A 1 138 ? 0.463 20.240 -91.836 1.00 66.46 278 GLN A N 1
ATOM 968 C CA . GLN A 1 138 ? 0.167 21.093 -90.690 1.00 65.48 278 GLN A CA 1
ATOM 969 C C . GLN A 1 138 ? 0.479 20.413 -89.363 1.00 62.11 278 GLN A C 1
ATOM 970 O O . GLN A 1 138 ? 0.400 21.039 -88.305 1.00 63.39 278 GLN A O 1
ATOM 973 N N . PHE A 1 139 ? 0.815 19.128 -89.423 1.00 58.07 279 PHE A N 1
ATOM 974 C CA . PHE A 1 139 ? 1.351 18.424 -88.262 1.00 57.69 279 PHE A CA 1
ATOM 975 C C . PHE A 1 139 ? 2.622 19.122 -87.803 1.00 56.50 279 PHE A C 1
ATOM 976 O O . PHE A 1 139 ? 3.405 19.598 -88.625 1.00 55.29 279 PHE A O 1
ATOM 984 N N . LEU A 1 140 ? 2.831 19.178 -86.494 1.00 57.49 280 LEU A N 1
ATOM 985 C CA . LEU A 1 140 ? 4.017 19.822 -85.940 1.00 63.40 280 LEU A CA 1
ATOM 986 C C . LEU A 1 140 ? 5.134 18.808 -85.695 1.00 64.78 280 LEU A C 1
ATOM 987 O O . LEU A 1 140 ? 4.873 17.659 -85.347 1.00 63.78 280 LEU A O 1
ATOM 989 N N . SER A 1 141 ? 6.379 19.239 -85.878 1.00 67.06 281 SER A N 1
ATOM 990 C CA . SER A 1 141 ? 7.528 18.353 -85.706 1.00 67.52 281 SER A CA 1
ATOM 991 C C . SER A 1 141 ? 8.139 18.499 -84.314 1.00 68.99 281 SER A C 1
ATOM 992 O O . SER A 1 141 ? 9.196 19.108 -84.146 1.00 68.59 281 SER A O 1
ATOM 995 N N . HIS A 1 142 ? 7.470 17.917 -83.324 1.00 70.79 282 HIS A N 1
ATOM 996 C CA . HIS A 1 142 ? 7.843 18.083 -81.924 1.00 72.05 282 HIS A CA 1
ATOM 997 C C . HIS A 1 142 ? 9.185 17.424 -81.596 1.00 69.21 282 HIS A C 1
ATOM 998 O O . HIS A 1 142 ? 9.456 16.309 -82.039 1.00 67.42 282 HIS A O 1
ATOM 1005 N N . PRO A 1 143 ? 10.028 18.117 -80.812 1.00 70.11 283 PRO A N 1
ATOM 1006 C CA . PRO A 1 143 ? 11.345 17.597 -80.422 1.00 69.62 283 PRO A CA 1
ATOM 1007 C C . PRO A 1 143 ? 11.264 16.393 -79.487 1.00 70.18 283 PRO A C 1
ATOM 1008 O O . PRO A 1 143 ? 12.193 15.586 -79.443 1.00 69.93 283 PRO A O 1
ATOM 1012 N N . ASP A 1 144 ? 10.164 16.278 -78.749 1.00 69.97 284 ASP A N 1
ATOM 1013 C CA . ASP A 1 144 ? 9.996 15.200 -77.779 1.00 72.17 284 ASP A CA 1
ATOM 1014 C C . ASP A 1 144 ? 9.040 14.114 -78.271 1.00 67.80 284 ASP A C 1
ATOM 1015 O O . ASP A 1 144 ? 9.293 12.925 -78.081 1.00 65.31 284 ASP A O 1
ATOM 1020 N N . PHE A 1 145 ? 7.945 14.527 -78.903 1.00 66.61 285 PHE A N 1
ATOM 1021 C CA . PHE A 1 145 ? 6.876 13.599 -79.264 1.00 64.80 285 PHE A CA 1
ATOM 1022 C C . PHE A 1 145 ? 6.917 13.190 -80.732 1.00 64.19 285 PHE A C 1
ATOM 1023 O O . PHE A 1 145 ? 6.196 12.283 -81.150 1.00 64.56 285 PHE A O 1
ATOM 1031 N N . GLY A 1 146 ? 7.756 13.864 -81.511 1.00 66.95 286 GLY A N 1
ATOM 1032 C CA . GLY A 1 146 ? 7.831 13.613 -82.938 1.00 66.16 286 GLY A CA 1
ATOM 1033 C C . GLY A 1 146 ? 6.741 14.342 -83.694 1.00 66.56 286 GLY A C 1
ATOM 1034 O O . GLY A 1 146 ? 6.179 15.316 -83.203 1.00 71.18 286 GLY A O 1
ATOM 1035 N N . TYR A 1 147 ? 6.443 13.869 -84.897 1.00 61.21 287 TYR A N 1
ATOM 1036 C CA . TYR A 1 147 ? 5.405 14.476 -85.717 1.00 60.48 287 TYR A CA 1
ATOM 1037 C C . TYR A 1 147 ? 4.041 14.204 -85.100 1.00 57.27 287 TYR A C 1
ATOM 1038 O O . TYR A 1 147 ? 3.615 13.055 -85.000 1.00 55.05 287 TYR A O 1
ATOM 1047 N N . THR A 1 148 ? 3.368 15.273 -84.688 1.00 56.25 288 THR A N 1
ATOM 1048 C CA . THR A 1 148 ? 2.115 15.150 -83.952 1.00 54.67 288 THR A CA 1
ATOM 1049 C C . THR A 1 148 ? 1.179 16.331 -84.173 1.00 54.33 288 THR A C 1
ATOM 1050 O O . THR A 1 148 ? 1.474 17.236 -84.952 1.00 56.02 288 THR A O 1
ATOM 1054 N N . LEU A 1 149 ? 0.050 16.311 -83.472 1.00 54.09 289 LEU A N 1
ATOM 1055 C CA . LEU A 1 149 ? -0.934 17.385 -83.549 1.00 53.87 289 LEU A CA 1
ATOM 1056 C C . LEU A 1 149 ? -1.396 17.810 -82.162 1.00 54.13 289 LEU A C 1
ATOM 1057 O O . LEU A 1 149 ? -1.482 16.983 -81.253 1.00 52.30 289 LEU A O 1
ATOM 1062 N N . PRO A 1 150 ? -1.694 19.104 -81.991 1.00 57.03 290 PRO A N 1
ATOM 1063 C CA . PRO A 1 150 ? -2.332 19.552 -80.754 1.00 56.92 290 PRO A CA 1
ATOM 1064 C C . PRO A 1 150 ? -3.849 19.490 -80.873 1.00 56.35 290 PRO A C 1
ATOM 1065 O O . PRO A 1 150 ? -4.360 19.005 -81.885 1.00 53.61 290 PRO A O 1
ATOM 1069 N N . CYS A 1 151 ? -4.555 19.967 -79.854 1.00 59.51 291 CYS A N 1
ATOM 1070 C CA . CYS A 1 151 ? -5.996 20.162 -79.950 1.00 61.60 291 CYS A CA 1
ATOM 1071 C C . CYS A 1 151 ? -6.294 21.096 -81.115 1.00 62.06 291 CYS A C 1
ATOM 1072 O O . CYS A 1 151 ? -5.540 22.038 -81.357 1.00 61.13 291 CYS A O 1
ATOM 1075 N N . PRO A 1 152 ? -7.385 20.830 -81.853 1.00 64.30 292 PRO A N 1
ATOM 1076 C CA . PRO A 1 152 ? -7.796 21.681 -82.977 1.00 66.93 292 PRO A CA 1
ATOM 1077 C C . PRO A 1 152 ? -7.949 23.149 -82.583 1.00 71.68 292 PRO A C 1
ATOM 1078 O O . PRO A 1 152 ? -7.795 24.030 -83.428 1.00 71.05 292 PRO A O 1
ATOM 1082 N N . ALA A 1 153 ? -8.240 23.403 -81.311 1.00 71.54 293 ALA A N 1
ATOM 1083 C CA . ALA A 1 153 ? -8.339 24.767 -80.808 1.00 72.72 293 ALA A CA 1
ATOM 1084 C C . ALA A 1 153 ? -6.951 25.373 -80.604 1.00 72.56 293 ALA A C 1
ATOM 1085 O O . ALA A 1 153 ? -6.808 26.588 -80.470 1.00 65.51 293 ALA A O 1
ATOM 1087 N N . GLY A 1 154 ? -5.933 24.516 -80.585 1.00 70.30 294 GLY A N 1
ATOM 1088 C CA . GLY A 1 154 ? -4.554 24.957 -80.469 1.00 69.47 294 GLY A CA 1
ATOM 1089 C C . GLY A 1 154 ? -4.148 25.295 -79.049 1.00 70.06 294 GLY A C 1
ATOM 1090 O O . GLY A 1 154 ? -3.356 26.209 -78.821 1.00 70.47 294 GLY A O 1
ATOM 1091 N N . CYS A 1 155 ? -4.684 24.548 -78.092 1.00 70.70 295 CYS A N 1
ATOM 1092 C CA . CYS A 1 155 ? -4.444 24.825 -76.681 1.00 71.47 295 CYS A CA 1
ATOM 1093 C C . CYS A 1 155 ? -3.040 24.429 -76.239 1.00 72.26 295 CYS A C 1
ATOM 1094 O O . CYS A 1 155 ? -2.418 23.539 -76.821 1.00 74.34 295 CYS A O 1
ATOM 1097 N N . SER A 1 156 ? -2.557 25.100 -75.199 1.00 72.36 296 SER A N 1
ATOM 1098 C CA . SER A 1 156 ? -1.249 24.820 -74.618 1.00 70.30 296 SER A CA 1
ATOM 1099 C C . SER A 1 156 ? -1.160 23.400 -74.069 1.00 70.00 296 SER A C 1
ATOM 1100 O O . SER A 1 156 ? -2.108 22.904 -73.458 1.00 71.16 296 SER A O 1
ATOM 1102 N N . ASN A 1 157 ? -0.012 22.762 -74.290 1.00 67.05 297 ASN A N 1
ATOM 1103 C CA . ASN A 1 157 ? 0.261 21.414 -73.793 1.00 66.40 297 ASN A CA 1
ATOM 1104 C C . ASN A 1 157 ? -0.840 20.412 -74.130 1.00 63.78 297 ASN A C 1
ATOM 1105 O O . ASN A 1 157 ? -1.364 19.734 -73.245 1.00 64.34 297 ASN A O 1
ATOM 1107 N N . SER A 1 158 ? -1.188 20.322 -75.409 1.00 62.02 298 SER A N 1
ATOM 1108 C CA . SER A 1 158 ? -2.248 19.423 -75.846 1.00 58.44 298 SER A CA 1
ATOM 1109 C C . SER A 1 158 ? -1.759 18.481 -76.937 1.00 55.41 298 SER A C 1
ATOM 1110 O O . SER A 1 158 ? -2.549 17.749 -77.535 1.00 54.70 298 SER A O 1
ATOM 1113 N N . PHE A 1 159 ? -0.455 18.507 -77.193 1.00 53.50 299 PHE A N 1
ATOM 1114 C CA . PHE A 1 159 ? 0.148 17.652 -78.208 1.00 53.66 299 PHE A CA 1
ATOM 1115 C C . PHE A 1 159 ? -0.080 16.178 -77.905 1.00 55.54 299 PHE A C 1
ATOM 1116 O O . PHE A 1 159 ? 0.038 15.743 -76.760 1.00 57.42 299 PHE A O 1
ATOM 1124 N N . ILE A 1 160 ? -0.411 15.414 -78.940 1.00 53.14 300 ILE A N 1
ATOM 1125 C CA . ILE A 1 160 ? -0.556 13.972 -78.804 1.00 50.62 300 ILE A CA 1
ATOM 1126 C C . ILE A 1 160 ? 0.817 13.338 -78.618 1.00 50.91 300 ILE A C 1
ATOM 1127 O O . ILE A 1 160 ? 1.744 13.602 -79.385 1.00 48.84 300 ILE A O 1
ATOM 1132 N N . GLU A 1 161 ? 0.942 12.508 -77.588 1.00 53.24 301 GLU A N 1
ATOM 1133 C CA . GLU A 1 161 ? 2.224 11.910 -77.234 1.00 54.00 301 GLU A CA 1
ATOM 1134 C C . GLU A 1 161 ? 2.297 10.449 -77.665 1.00 52.89 301 GLU A C 1
ATOM 1135 O O . GLU A 1 161 ? 3.339 9.978 -78.125 1.00 54.43 301 GLU A O 1
ATOM 1141 N N . GLU A 1 162 ? 1.185 9.736 -77.516 1.00 51.70 302 GLU A N 1
ATOM 1142 C CA . GLU A 1 162 ? 1.088 8.358 -77.984 1.00 48.46 302 GLU A CA 1
ATOM 1143 C C . GLU A 1 162 ? 0.653 8.352 -79.449 1.00 47.73 302 GLU A C 1
ATOM 1144 O O . GLU A 1 162 ? -0.538 8.433 -79.754 1.00 49.21 302 GLU A O 1
ATOM 1150 N N . VAL A 1 163 ? 1.629 8.249 -80.347 1.00 46.65 303 VAL A N 1
ATOM 1151 C CA . VAL A 1 163 ? 1.401 8.415 -81.781 1.00 46.67 303 VAL A CA 1
ATOM 1152 C C . VAL A 1 163 ? 0.462 7.372 -82.384 1.00 45.46 303 VAL A C 1
ATOM 1153 O O . VAL A 1 163 ? -0.051 7.560 -83.487 1.00 44.58 303 VAL A O 1
ATOM 1157 N N . HIS A 1 164 ? 0.234 6.279 -81.660 1.00 47.95 304 HIS A N 1
ATOM 1158 C CA . HIS A 1 164 ? -0.630 5.207 -82.145 1.00 49.05 304 HIS A CA 1
ATOM 1159 C C . HIS A 1 164 ? -2.110 5.578 -82.050 1.00 48.38 304 HIS A C 1
ATOM 1160 O O . HIS A 1 164 ? -2.984 4.759 -82.336 1.00 47.39 304 HIS A O 1
ATOM 1167 N N . HIS A 1 165 ? -2.382 6.814 -81.639 1.00 47.67 305 HIS A N 1
ATOM 1168 C CA . HIS A 1 165 ? -3.718 7.389 -81.745 1.00 47.47 305 HIS A CA 1
ATOM 1169 C C . HIS A 1 165 ? -4.051 7.636 -83.209 1.00 47.46 305 HIS A C 1
ATOM 1170 O O . HIS A 1 165 ? -5.219 7.690 -83.597 1.00 48.71 305 HIS A O 1
ATOM 1177 N N . PHE A 1 166 ? -3.001 7.784 -84.011 1.00 46.75 306 PHE A N 1
ATOM 1178 C CA . PHE A 1 166 ? -3.138 8.005 -85.442 1.00 47.21 306 PHE A CA 1
ATOM 1179 C C . PHE A 1 166 ? -3.435 6.700 -86.173 1.00 47.37 306 PHE A C 1
ATOM 1180 O O . PHE A 1 166 ? -3.574 6.680 -87.395 1.00 48.34 306 PHE A O 1
ATOM 1188 N N . ARG A 1 167 ? -3.526 5.608 -85.418 1.00 46.99 307 ARG A N 1
ATOM 1189 C CA . ARG A 1 167 ? -3.997 4.338 -85.960 1.00 47.40 307 ARG A CA 1
ATOM 1190 C C . ARG A 1 167 ? -5.510 4.386 -86.142 1.00 48.32 307 ARG A C 1
ATOM 1191 O O . ARG A 1 167 ? -6.111 3.459 -86.683 1.00 48.58 307 ARG A O 1
ATOM 1199 N N . LEU A 1 168 ? -6.117 5.475 -85.680 1.00 48.84 308 LEU A N 1
ATOM 1200 C CA . LEU A 1 168 ? -7.518 5.761 -85.963 1.00 51.86 308 LEU A CA 1
ATOM 1201 C C . LEU A 1 168 ? -7.694 6.100 -87.439 1.00 54.80 308 LEU A C 1
ATOM 1202 O O . LEU A 1 168 ? -8.806 6.077 -87.966 1.00 56.66 308 LEU A O 1
ATOM 1207 N N . LEU A 1 169 ? -6.582 6.417 -88.096 1.00 54.90 309 LEU A N 1
ATOM 1208 C CA . LEU A 1 169 ? -6.589 6.785 -89.506 1.00 58.86 309 LEU A CA 1
ATOM 1209 C C . LEU A 1 169 ? -6.520 5.577 -90.431 1.00 63.40 309 LEU A C 1
ATOM 1210 O O . LEU A 1 169 ? -6.195 4.467 -90.010 1.00 62.60 309 LEU A O 1
ATOM 1215 N N . THR A 1 170 ? -6.834 5.820 -91.698 1.00 66.55 310 THR A N 1
ATOM 1216 C CA . THR A 1 170 ? -6.640 4.853 -92.768 1.00 68.94 310 THR A CA 1
ATOM 1217 C C . THR A 1 170 ? -5.168 4.436 -92.828 1.00 69.24 310 THR A C 1
ATOM 1218 O O . THR A 1 170 ? -4.281 5.246 -92.555 1.00 68.94 310 THR A O 1
ATOM 1222 N N . ASP A 1 171 ? -4.914 3.168 -93.151 1.00 69.48 311 ASP A N 1
ATOM 1223 C CA . ASP A 1 171 ? -3.552 2.639 -93.226 1.00 68.05 311 ASP A CA 1
ATOM 1224 C C . ASP A 1 171 ? -2.675 3.403 -94.218 1.00 64.44 311 ASP A C 1
ATOM 1225 O O . ASP A 1 171 ? -1.467 3.530 -94.016 1.00 63.52 311 ASP A O 1
ATOM 1230 N N . ALA A 1 172 ? -3.283 3.904 -95.288 1.00 62.81 312 ALA A N 1
ATOM 1231 C CA . ALA A 1 172 ? -2.564 4.711 -96.267 1.00 61.11 312 ALA A CA 1
ATOM 1232 C C . ALA A 1 172 ? -2.125 6.031 -95.644 1.00 59.40 312 ALA A C 1
ATOM 1233 O O . ALA A 1 172 ? -1.005 6.496 -95.866 1.00 58.24 312 ALA A O 1
ATOM 1235 N N . GLN A 1 173 ? -3.017 6.624 -94.857 1.00 57.80 313 GLN A N 1
ATOM 1236 C CA . GLN A 1 173 ? -2.729 7.869 -94.155 1.00 56.50 313 GLN A CA 1
ATOM 1237 C C . GLN A 1 173 ? -1.681 7.657 -93.067 1.00 52.50 313 GLN A C 1
ATOM 1238 O O . GLN A 1 173 ? -0.832 8.518 -92.835 1.00 49.95 313 GLN A O 1
ATOM 1244 N N . TYR A 1 174 ? -1.748 6.508 -92.401 1.00 52.03 314 TYR A N 1
ATOM 1245 C CA . TYR A 1 174 ? -0.808 6.191 -91.332 1.00 51.90 314 TYR A CA 1
ATOM 1246 C C . TYR A 1 174 ? 0.591 5.970 -91.887 1.00 49.62 314 TYR A C 1
ATOM 1247 O O . TYR A 1 174 ? 1.583 6.362 -91.272 1.00 49.76 314 TYR A O 1
ATOM 1256 N N . GLU A 1 175 ? 0.662 5.326 -93.047 1.00 49.50 315 GLU A N 1
ATOM 1257 C CA . GLU A 1 175 ? 1.932 5.128 -93.728 1.00 50.05 315 GLU A CA 1
ATOM 1258 C C . GLU A 1 175 ? 2.440 6.462 -94.254 1.00 49.46 315 GLU A C 1
ATOM 1259 O O . GLU A 1 175 ? 3.646 6.712 -94.290 1.00 47.84 315 GLU A O 1
ATOM 1261 N N . GLN A 1 176 ? 1.509 7.322 -94.655 1.00 50.98 316 GLN A N 1
ATOM 1262 C CA . GLN A 1 176 ? 1.851 8.670 -95.092 1.00 52.92 316 GLN A CA 1
ATOM 1263 C C . GLN A 1 176 ? 2.287 9.519 -93.906 1.00 51.60 316 GLN A C 1
ATOM 1264 O O . GLN A 1 176 ? 3.201 10.336 -94.021 1.00 51.54 316 GLN A O 1
ATOM 1270 N N . TYR A 1 177 ? 1.624 9.322 -92.769 1.00 49.31 317 TYR A N 1
ATOM 1271 C CA . TYR A 1 177 ? 1.959 10.040 -91.544 1.00 47.69 317 TYR A CA 1
ATOM 1272 C C . TYR A 1 177 ? 3.424 9.842 -91.179 1.00 47.14 317 TYR A C 1
ATOM 1273 O O . TYR A 1 177 ? 4.130 10.799 -90.868 1.00 46.96 317 TYR A O 1
ATOM 1282 N N . HIS A 1 178 ? 3.877 8.595 -91.228 1.00 48.15 318 HIS A N 1
ATOM 1283 C CA . HIS A 1 178 ? 5.251 8.264 -90.867 1.00 49.28 318 HIS A CA 1
ATOM 1284 C C . HIS A 1 178 ? 6.271 8.825 -91.853 1.00 51.27 318 HIS A C 1
ATOM 1285 O O . HIS A 1 178 ? 7.363 9.240 -91.460 1.00 49.48 318 HIS A O 1
ATOM 1292 N N . ARG A 1 179 ? 5.921 8.837 -93.136 1.00 55.18 319 ARG A N 1
ATOM 1293 C CA . ARG A 1 179 ? 6.857 9.296 -94.165 1.00 59.85 319 ARG A CA 1
ATOM 1294 C C . ARG A 1 179 ? 7.043 10.801 -94.053 1.00 55.82 319 ARG A C 1
ATOM 1295 O O . ARG A 1 179 ? 8.174 11.302 -94.094 1.00 55.29 319 ARG A O 1
ATOM 1303 N N . PHE A 1 180 ? 5.923 11.515 -93.938 1.00 53.43 320 PHE A N 1
ATOM 1304 C CA . PHE A 1 180 ? 5.938 12.948 -93.705 1.00 54.61 320 PHE A CA 1
ATOM 1305 C C . PHE A 1 180 ? 6.663 13.269 -92.403 1.00 55.32 320 PHE A C 1
ATOM 1306 O O . PHE A 1 180 ? 7.361 14.281 -92.300 1.00 56.28 320 PHE A O 1
ATOM 1314 N N . ALA A 1 181 ? 6.479 12.405 -91.410 1.00 55.33 321 ALA A N 1
ATOM 1315 C CA . ALA A 1 181 ? 7.153 12.538 -90.125 1.00 53.03 321 ALA A CA 1
ATOM 1316 C C . ALA A 1 181 ? 8.661 12.504 -90.310 1.00 51.33 321 ALA A C 1
ATOM 1317 O O . ALA A 1 181 ? 9.394 13.259 -89.675 1.00 48.72 321 ALA A O 1
ATOM 1319 N N . THR A 1 182 ? 9.117 11.623 -91.192 1.00 49.61 322 THR A N 1
ATOM 1320 C CA . THR A 1 182 ? 10.541 11.470 -91.451 1.00 52.13 322 THR A CA 1
ATOM 1321 C C . THR A 1 182 ? 11.075 12.628 -92.288 1.00 52.95 322 THR A C 1
ATOM 1322 O O . THR A 1 182 ? 12.175 13.125 -92.042 1.00 50.14 322 THR A O 1
ATOM 1326 N N . GLU A 1 183 ? 10.286 13.054 -93.271 1.00 53.53 323 GLU A N 1
ATOM 1327 C CA . GLU A 1 183 ? 10.687 14.112 -94.195 1.00 54.10 323 GLU A CA 1
ATOM 1328 C C . GLU A 1 183 ? 10.941 15.435 -93.478 1.00 56.03 323 GLU A C 1
ATOM 1329 O O . GLU A 1 183 ? 11.983 16.067 -93.668 1.00 56.79 323 GLU A O 1
ATOM 1331 N N . GLU A 1 184 ? 9.978 15.839 -92.651 1.00 56.08 324 GLU A N 1
ATOM 1332 C CA . GLU A 1 184 ? 10.075 17.091 -91.900 1.00 61.89 324 GLU A CA 1
ATOM 1333 C C . GLU A 1 184 ? 10.916 16.951 -90.635 1.00 60.44 324 GLU A C 1
ATOM 1334 O O . GLU A 1 184 ? 11.259 17.953 -90.006 1.00 61.11 324 GLU A O 1
ATOM 1340 N N . PHE A 1 185 ? 11.247 15.718 -90.257 1.00 56.52 325 PHE A N 1
ATOM 1341 C CA . PHE A 1 185 ? 12.255 15.520 -89.226 1.00 54.20 325 PHE A CA 1
ATOM 1342 C C . PHE A 1 185 ? 13.583 15.968 -89.793 1.00 53.90 325 PHE A C 1
ATOM 1343 O O . PHE A 1 185 ? 14.342 16.688 -89.145 1.00 54.03 325 PHE A O 1
ATOM 1351 N N . ILE A 1 186 ? 13.850 15.519 -91.014 1.00 52.46 326 ILE A N 1
ATOM 1352 C CA . ILE A 1 186 ? 15.059 15.881 -91.735 1.00 50.04 326 ILE A CA 1
ATOM 1353 C C . ILE A 1 186 ? 15.167 17.392 -91.885 1.00 49.26 326 ILE A C 1
ATOM 1354 O O . ILE A 1 186 ? 16.199 17.985 -91.575 1.00 48.19 326 ILE A O 1
ATOM 1359 N N . LEU A 1 187 ? 14.083 18.004 -92.348 1.00 51.13 327 LEU A N 1
ATOM 1360 C CA . LEU A 1 187 ? 14.047 19.437 -92.610 1.00 54.25 327 LEU A CA 1
ATOM 1361 C C . LEU A 1 187 ? 14.232 20.268 -91.344 1.00 58.35 327 LEU A C 1
ATOM 1362 O O . LEU A 1 187 ? 14.891 21.306 -91.365 1.00 60.56 327 LEU A O 1
ATOM 1367 N N . GLN A 1 188 ? 13.652 19.805 -90.243 1.00 59.59 328 GLN A N 1
ATOM 1368 C CA . GLN A 1 188 ? 13.747 20.517 -88.974 1.00 62.21 328 GLN A CA 1
ATOM 1369 C C . GLN A 1 188 ? 15.128 20.359 -88.345 1.00 65.22 328 GLN A C 1
ATOM 1370 O O . GLN A 1 188 ? 15.568 21.213 -87.575 1.00 68.02 328 GLN A O 1
ATOM 1372 N N . ALA A 1 189 ? 15.811 19.269 -88.680 1.00 65.37 329 ALA A N 1
ATOM 1373 C CA . ALA A 1 189 ? 17.115 18.973 -88.096 1.00 67.15 329 ALA A CA 1
ATOM 1374 C C . ALA A 1 189 ? 18.256 19.624 -88.871 1.00 67.93 329 ALA A C 1
ATOM 1375 O O . ALA A 1 189 ? 19.428 19.411 -88.561 1.00 68.81 329 ALA A O 1
ATOM 1377 N N . GLY A 1 190 ? 17.911 20.419 -89.878 1.00 68.57 330 GLY A N 1
ATOM 1378 C CA . GLY A 1 190 ? 18.909 21.064 -90.709 1.00 68.51 330 GLY A CA 1
ATOM 1379 C C . GLY A 1 190 ? 19.360 20.155 -91.835 1.00 66.02 330 GLY A C 1
ATOM 1380 O O . GLY A 1 190 ? 20.188 20.537 -92.663 1.00 68.89 330 GLY A O 1
ATOM 1381 N N . GLY A 1 191 ? 18.807 18.947 -91.865 1.00 60.87 331 GLY A N 1
ATOM 1382 C CA . GLY A 1 191 ? 19.139 17.980 -92.894 1.00 57.76 331 GLY A CA 1
ATOM 1383 C C . GLY A 1 191 ? 18.566 18.365 -94.242 1.00 54.62 331 GLY A C 1
ATOM 1384 O O . GLY A 1 191 ? 17.955 19.424 -94.389 1.00 52.20 331 GLY A O 1
ATOM 1385 N N . VAL A 1 192 ? 18.754 17.500 -95.232 1.00 53.86 332 VAL A N 1
ATOM 1386 C CA . VAL A 1 192 ? 18.329 17.815 -96.587 1.00 51.39 332 VAL A CA 1
ATOM 1387 C C . VAL A 1 192 ? 17.745 16.587 -97.291 1.00 50.37 332 VAL A C 1
ATOM 1388 O O . VAL A 1 192 ? 18.052 15.448 -96.935 1.00 40.17 332 VAL A O 1
ATOM 1392 N N . LEU A 1 193 ? 16.884 16.829 -98.275 1.00 52.78 333 LEU A N 1
ATOM 1393 C CA . LEU A 1 193 ? 16.304 15.757 -99.076 1.00 54.57 333 LEU A CA 1
ATOM 1394 C C . LEU A 1 193 ? 16.820 15.854 -100.505 1.00 59.50 333 LEU A C 1
ATOM 1395 O O . LEU A 1 193 ? 16.755 16.920 -101.117 1.00 64.38 333 LEU A O 1
ATOM 1400 N N . CYS A 1 194 ? 17.333 14.745 -101.031 1.00 60.15 334 CYS A N 1
ATOM 1401 C CA . CYS A 1 194 ? 17.908 14.735 -102.371 1.00 62.29 334 CYS A CA 1
ATOM 1402 C C . CYS A 1 194 ? 16.893 15.190 -103.414 1.00 65.36 334 CYS A C 1
ATOM 1403 O O . CYS A 1 194 ? 15.844 14.569 -103.583 1.00 66.44 334 CYS A O 1
ATOM 1406 N N . PRO A 1 195 ? 17.211 16.288 -104.114 1.00 68.26 335 PRO A N 1
ATOM 1407 C CA . PRO A 1 195 ? 16.330 16.945 -105.086 1.00 70.17 335 PRO A CA 1
ATOM 1408 C C . PRO A 1 195 ? 15.988 16.068 -106.289 1.00 72.96 335 PRO A C 1
ATOM 1409 O O . PRO A 1 195 ? 15.048 16.391 -107.016 1.00 74.47 335 PRO A O 1
ATOM 1413 N N . GLN A 1 196 ? 16.740 14.988 -106.495 1.00 75.74 336 GLN A N 1
ATOM 1414 C CA . GLN A 1 196 ? 16.501 14.087 -107.620 1.00 79.19 336 GLN A CA 1
ATOM 1415 C C . GLN A 1 196 ? 15.073 13.549 -107.615 1.00 81.06 336 GLN A C 1
ATOM 1416 O O . GLN A 1 196 ? 14.516 13.264 -106.555 1.00 80.96 336 GLN A O 1
ATOM 1422 N N . PRO A 1 197 ? 14.471 13.422 -108.807 1.00 82.29 337 PRO A N 1
ATOM 1423 C CA . PRO A 1 197 ? 13.115 12.878 -108.931 1.00 83.53 337 PRO A CA 1
ATOM 1424 C C . PRO A 1 197 ? 13.031 11.419 -108.491 1.00 84.20 337 PRO A C 1
ATOM 1425 O O . PRO A 1 197 ? 12.127 11.054 -107.740 1.00 84.77 337 PRO A O 1
ATOM 1429 N N . GLY A 1 198 ? 13.973 10.602 -108.949 1.00 84.02 338 GLY A N 1
ATOM 1430 C CA . GLY A 1 198 ? 13.974 9.186 -108.635 1.00 84.71 338 GLY A CA 1
ATOM 1431 C C . GLY A 1 198 ? 14.413 8.894 -107.214 1.00 83.74 338 GLY A C 1
ATOM 1432 O O . GLY A 1 198 ? 14.148 7.816 -106.683 1.00 84.24 338 GLY A O 1
ATOM 1433 N N . CYS A 1 199 ? 15.081 9.858 -106.592 1.00 81.72 339 CYS A N 1
ATOM 1434 C CA . CYS A 1 199 ? 15.619 9.655 -105.253 1.00 80.41 339 CYS A CA 1
ATOM 1435 C C . CYS A 1 199 ? 15.483 10.894 -104.375 1.00 79.82 339 CYS A C 1
ATOM 1436 O O . CYS A 1 199 ? 16.086 11.931 -104.649 1.00 83.70 339 CYS A O 1
ATOM 1439 N N . GLY A 1 200 ? 14.687 10.775 -103.318 1.00 73.94 340 GLY A N 1
ATOM 1440 C CA . GLY A 1 200 ? 14.546 11.835 -102.338 1.00 69.15 340 GLY A CA 1
ATOM 1441 C C . GLY A 1 200 ? 15.084 11.402 -100.988 1.00 64.58 340 GLY A C 1
ATOM 1442 O O . GLY A 1 200 ? 14.416 11.554 -99.965 1.00 63.73 340 GLY A O 1
ATOM 1443 N N . GLN A 1 201 ? 16.297 10.855 -100.997 1.00 59.57 341 GLN A N 1
ATOM 1444 C CA . GLN A 1 201 ? 16.934 10.321 -99.795 1.00 52.89 341 GLN A CA 1
ATOM 1445 C C . GLN A 1 201 ? 17.015 11.351 -98.671 1.00 51.53 341 GLN A C 1
ATOM 1446 O O . GLN A 1 201 ? 17.277 12.528 -98.912 1.00 49.26 341 GLN A O 1
ATOM 1452 N N . GLY A 1 202 ? 16.780 10.898 -97.444 1.00 49.88 342 GLY A N 1
ATOM 1453 C CA . GLY A 1 202 ? 16.911 11.750 -96.278 1.00 50.78 342 GLY A CA 1
ATOM 1454 C C . GLY A 1 202 ? 18.350 11.784 -95.807 1.00 52.76 342 GLY A C 1
ATOM 1455 O O . GLY A 1 202 ? 18.907 10.761 -95.409 1.00 53.28 342 GLY A O 1
ATOM 1456 N N . ILE A 1 203 ? 18.958 12.965 -95.857 1.00 53.62 343 ILE A N 1
ATOM 1457 C CA . ILE A 1 203 ? 20.369 13.103 -95.520 1.00 54.95 343 ILE A CA 1
ATOM 1458 C C . ILE A 1 203 ? 20.609 14.132 -94.424 1.00 54.82 343 ILE A C 1
ATOM 1459 O O . ILE A 1 203 ? 20.233 15.297 -94.555 1.00 51.85 343 ILE A O 1
ATOM 1464 N N . LEU A 1 204 ? 21.240 13.690 -93.343 1.00 55.24 344 LEU A N 1
ATOM 1465 C CA . LEU A 1 204 ? 21.637 14.590 -92.271 1.00 57.56 344 LEU A CA 1
ATOM 1466 C C . LEU A 1 204 ? 23.054 15.094 -92.513 1.00 61.48 344 LEU A C 1
ATOM 1467 O O . LEU A 1 204 ? 24.027 14.463 -92.102 1.00 62.99 344 LEU A O 1
ATOM 1472 N N . ILE A 1 205 ? 23.160 16.230 -93.195 1.00 65.31 345 ILE A N 1
ATOM 1473 C CA . ILE A 1 205 ? 24.455 16.815 -93.512 1.00 68.80 345 ILE A CA 1
ATOM 1474 C C . ILE A 1 205 ? 25.076 17.453 -92.276 1.00 72.71 345 ILE A C 1
ATOM 1475 O O . ILE A 1 205 ? 24.438 17.545 -91.228 1.00 73.09 345 ILE A O 1
ATOM 1477 N N . ASP A 1 206 ? 26.323 17.892 -92.403 1.00 77.34 346 ASP A N 1
ATOM 1478 C CA . ASP A 1 206 ? 27.002 18.564 -91.303 1.00 81.66 346 ASP A CA 1
ATOM 1479 C C . ASP A 1 206 ? 26.505 20.001 -91.165 1.00 84.41 346 ASP A C 1
ATOM 1480 O O . ASP A 1 206 ? 25.787 20.501 -92.033 1.00 85.17 346 ASP A O 1
ATOM 1485 N N . GLN A 1 207 ? 26.883 20.650 -90.066 1.00 87.10 347 GLN A N 1
ATOM 1486 C CA . GLN A 1 207 ? 26.408 21.994 -89.737 1.00 87.86 347 GLN A CA 1
ATOM 1487 C C . GLN A 1 207 ? 26.619 22.993 -90.872 1.00 89.27 347 GLN A C 1
ATOM 1488 O O . GLN A 1 207 ? 25.669 23.615 -91.348 1.00 88.76 347 GLN A O 1
ATOM 1490 N N . ASN A 1 208 ? 27.868 23.141 -91.300 1.00 90.91 348 ASN A N 1
ATOM 1491 C CA . ASN A 1 208 ? 28.201 24.040 -92.399 1.00 92.90 348 ASN A CA 1
ATOM 1492 C C . ASN A 1 208 ? 28.717 23.273 -93.610 1.00 90.50 348 ASN A C 1
ATOM 1493 O O . ASN A 1 208 ? 29.918 23.255 -93.879 1.00 92.49 348 ASN A O 1
ATOM 1495 N N . CYS A 1 209 ? 27.804 22.640 -94.339 1.00 85.98 349 CYS A N 1
ATOM 1496 C CA . CYS A 1 209 ? 28.178 21.837 -95.496 1.00 82.79 349 CYS A CA 1
ATOM 1497 C C . CYS A 1 209 ? 27.459 22.293 -96.762 1.00 78.49 349 CYS A C 1
ATOM 1498 O O . CYS A 1 209 ? 26.231 22.262 -96.837 1.00 76.04 349 CYS A O 1
ATOM 1501 N N . ASN A 1 210 ? 28.239 22.714 -97.753 1.00 77.27 350 ASN A N 1
ATOM 1502 C CA . ASN A 1 210 ? 27.700 23.105 -99.050 1.00 74.39 350 ASN A CA 1
ATOM 1503 C C . ASN A 1 210 ? 27.634 21.919 -100.010 1.00 69.12 350 ASN A C 1
ATOM 1504 O O . ASN A 1 210 ? 26.588 21.644 -100.599 1.00 66.69 350 ASN A O 1
ATOM 1509 N N . ARG A 1 211 ? 28.753 21.216 -100.159 1.00 67.81 351 ARG A N 1
ATOM 1510 C CA . ARG A 1 211 ? 28.824 20.081 -101.076 1.00 66.15 351 ARG A CA 1
ATOM 1511 C C . ARG A 1 211 ? 28.204 18.830 -100.469 1.00 62.52 351 ARG A C 1
ATOM 1512 O O . ARG A 1 211 ? 28.813 18.166 -99.630 1.00 62.94 351 ARG A O 1
ATOM 1520 N N . VAL A 1 212 ? 26.990 18.511 -100.902 1.00 60.14 352 VAL A N 1
ATOM 1521 C CA . VAL A 1 212 ? 26.311 17.307 -100.446 1.00 57.01 352 VAL A CA 1
ATOM 1522 C C . VAL A 1 212 ? 26.273 16.270 -101.560 1.00 57.96 352 VAL A C 1
ATOM 1523 O O . VAL A 1 212 ? 25.854 16.565 -102.679 1.00 58.20 352 VAL A O 1
ATOM 1527 N N . GLN A 1 213 ? 26.723 15.058 -101.255 1.00 59.46 353 GLN A N 1
ATOM 1528 C CA . GLN A 1 213 ? 26.657 13.967 -102.217 1.00 62.62 353 GLN A CA 1
ATOM 1529 C C . GLN A 1 213 ? 25.769 12.850 -101.689 1.00 58.63 353 GLN A C 1
ATOM 1530 O O . GLN A 1 213 ? 26.160 12.106 -100.790 1.00 57.32 353 GLN A O 1
ATOM 1536 N N . CYS A 1 214 ? 24.572 12.739 -102.256 1.00 57.75 354 CYS A N 1
ATOM 1537 C CA . CYS A 1 214 ? 23.618 11.716 -101.845 1.00 57.90 354 CYS A CA 1
ATOM 1538 C C . CYS A 1 214 ? 24.134 10.307 -102.114 1.00 59.67 354 CYS A C 1
ATOM 1539 O O . CYS A 1 214 ? 25.171 10.122 -102.752 1.00 63.20 354 CYS A O 1
ATOM 1542 N N . SER A 1 215 ? 23.395 9.317 -101.624 1.00 58.25 355 SER A N 1
ATOM 1543 C CA . SER A 1 215 ? 23.745 7.920 -101.835 1.00 57.69 355 SER A CA 1
ATOM 1544 C C . SER A 1 215 ? 23.641 7.548 -103.309 1.00 57.36 355 SER A C 1
ATOM 1545 O O . SER A 1 215 ? 24.274 6.596 -103.766 1.00 59.32 355 SER A O 1
ATOM 1547 N N . CYS A 1 216 ? 22.841 8.309 -104.048 1.00 53.63 356 CYS A N 1
ATOM 1548 C CA . CYS A 1 216 ? 22.631 8.053 -105.469 1.00 56.95 356 CYS A CA 1
ATOM 1549 C C . CYS A 1 216 ? 23.768 8.621 -106.315 1.00 61.76 356 CYS A C 1
ATOM 1550 O O . CYS A 1 216 ? 23.807 8.419 -107.528 1.00 62.69 356 CYS A O 1
ATOM 1553 N N . GLY A 1 217 ? 24.685 9.338 -105.671 1.00 63.28 357 GLY A N 1
ATOM 1554 C CA . GLY A 1 217 ? 25.862 9.863 -106.344 1.00 59.46 357 GLY A CA 1
ATOM 1555 C C . GLY A 1 217 ? 25.746 11.320 -106.748 1.00 56.58 357 GLY A C 1
ATOM 1556 O O . GLY A 1 217 ? 26.741 11.958 -107.091 1.00 56.97 357 GLY A O 1
ATOM 1557 N N . TYR A 1 218 ? 24.527 11.847 -106.707 1.00 55.23 358 TYR A N 1
ATOM 1558 C CA . TYR A 1 218 ? 24.262 13.226 -107.104 1.00 56.47 358 TYR A CA 1
ATOM 1559 C C . TYR A 1 218 ? 24.868 14.228 -106.124 1.00 57.61 358 TYR A C 1
ATOM 1560 O O . TYR A 1 218 ? 24.618 14.168 -104.920 1.00 57.69 358 TYR A O 1
ATOM 1569 N N . VAL A 1 219 ? 25.669 15.149 -106.650 1.00 57.99 359 VAL A N 1
ATOM 1570 C CA . VAL A 1 219 ? 26.331 16.157 -105.830 1.00 59.05 359 VAL A CA 1
ATOM 1571 C C . VAL A 1 219 ? 25.626 17.505 -105.950 1.00 60.04 359 VAL A C 1
ATOM 1572 O O . VAL A 1 219 ? 25.682 18.147 -106.997 1.00 62.22 359 VAL A O 1
ATOM 1576 N N . PHE A 1 220 ? 24.970 17.934 -104.877 1.00 61.82 360 PHE A N 1
ATOM 1577 C CA . PHE A 1 220 ? 24.164 19.150 -104.929 1.00 60.70 360 PHE A CA 1
ATOM 1578 C C . PHE A 1 220 ? 24.436 20.095 -103.761 1.00 60.46 360 PHE A C 1
ATOM 1579 O O . PHE A 1 220 ? 25.020 19.702 -102.752 1.00 58.46 360 PHE A O 1
ATOM 1587 N N . CYS A 1 221 ? 24.000 21.342 -103.911 1.00 60.68 361 CYS A N 1
ATOM 1588 C CA . CYS A 1 221 ? 24.179 22.359 -102.880 1.00 62.35 361 CYS A CA 1
ATOM 1589 C C . CYS A 1 221 ? 23.151 22.207 -101.764 1.00 60.65 361 CYS A C 1
ATOM 1590 O O . CYS A 1 221 ? 21.954 22.113 -102.023 1.00 59.72 361 CYS A O 1
ATOM 1593 N N . GLY A 1 222 ? 23.623 22.189 -100.523 1.00 60.79 362 GLY A N 1
ATOM 1594 C CA . GLY A 1 222 ? 22.747 22.003 -99.380 1.00 63.23 362 GLY A CA 1
ATOM 1595 C C . GLY A 1 222 ? 21.842 23.190 -99.116 1.00 64.73 362 GLY A C 1
ATOM 1596 O O . GLY A 1 222 ? 20.711 23.030 -98.656 1.00 62.57 362 GLY A O 1
ATOM 1597 N N . LYS A 1 223 ? 22.338 24.387 -99.415 1.00 67.52 363 LYS A N 1
ATOM 1598 C CA . LYS A 1 223 ? 21.604 25.617 -99.135 1.00 70.43 363 LYS A CA 1
ATOM 1599 C C . LYS A 1 223 ? 20.487 25.892 -100.140 1.00 70.84 363 LYS A C 1
ATOM 1600 O O . LYS A 1 223 ? 19.370 26.231 -99.752 1.00 71.93 363 LYS A O 1
ATOM 1603 N N . CYS A 1 224 ? 20.787 25.750 -101.428 1.00 71.40 364 CYS A N 1
ATOM 1604 C CA . CYS A 1 224 ? 19.827 26.120 -102.466 1.00 72.41 364 CYS A CA 1
ATOM 1605 C C . CYS A 1 224 ? 19.202 24.913 -103.162 1.00 72.32 364 CYS A C 1
ATOM 1606 O O . CYS A 1 224 ? 18.366 25.074 -104.052 1.00 72.79 364 CYS A O 1
ATOM 1609 N N . LEU A 1 225 ? 19.622 23.714 -102.764 1.00 71.04 365 LEU A N 1
ATOM 1610 C CA . LEU A 1 225 ? 19.068 22.464 -103.292 1.00 71.73 365 LEU A CA 1
ATOM 1611 C C . LEU A 1 225 ? 19.181 22.330 -104.811 1.00 72.51 365 LEU A C 1
ATOM 1612 O O . LEU A 1 225 ? 18.470 21.534 -105.425 1.00 74.26 365 LEU A O 1
ATOM 1617 N N . GLU A 1 226 ? 20.076 23.109 -105.409 1.00 71.99 366 GLU A N 1
ATOM 1618 C CA . GLU A 1 226 ? 20.354 23.010 -106.834 1.00 70.15 366 GLU A CA 1
ATOM 1619 C C . GLU A 1 226 ? 21.631 22.212 -107.051 1.00 66.34 366 GLU A C 1
ATOM 1620 O O . GLU A 1 226 ? 22.243 21.749 -106.090 1.00 65.23 366 GLU A O 1
ATOM 1626 N N . GLY A 1 227 ? 22.028 22.052 -108.311 1.00 63.53 367 GLY A N 1
ATOM 1627 C CA . GLY A 1 227 ? 23.293 21.415 -108.635 1.00 61.26 367 GLY A CA 1
ATOM 1628 C C . GLY A 1 227 ? 24.424 22.143 -107.937 1.00 60.31 367 GLY A C 1
ATOM 1629 O O . GLY A 1 227 ? 24.368 23.365 -107.784 1.00 61.11 367 GLY A O 1
ATOM 1630 N N . PHE A 1 228 ? 25.439 21.403 -107.498 1.00 58.80 368 PHE A N 1
ATOM 1631 C CA . PHE A 1 228 ? 26.513 22.001 -106.710 1.00 61.29 368 PHE A CA 1
ATOM 1632 C C . PHE A 1 228 ? 27.210 23.124 -107.458 1.00 62.98 368 PHE A C 1
ATOM 1633 O O . PHE A 1 228 ? 27.468 23.027 -108.655 1.00 62.02 368 PHE A O 1
ATOM 1641 N N . HIS A 1 229 ? 27.504 24.189 -106.724 1.00 63.91 369 HIS A N 1
ATOM 1642 C CA . HIS A 1 229 ? 28.171 25.358 -107.270 1.00 63.16 369 HIS A CA 1
ATOM 1643 C C . HIS A 1 229 ? 29.040 25.984 -106.188 1.00 63.64 369 HIS A C 1
ATOM 1644 O O . HIS A 1 229 ? 28.976 25.588 -105.024 1.00 61.60 369 HIS A O 1
ATOM 1651 N N . LEU A 1 230 ? 29.849 26.963 -106.574 1.00 66.70 370 LEU A N 1
ATOM 1652 C CA . LEU A 1 230 ? 30.645 27.708 -105.611 1.00 66.63 370 LEU A CA 1
ATOM 1653 C C . LEU A 1 230 ? 30.147 29.146 -105.523 1.00 68.15 370 LEU A C 1
ATOM 1654 O O . LEU A 1 230 ? 29.564 29.669 -106.473 1.00 66.34 370 LEU A O 1
ATOM 1659 N N . GLY A 1 231 ? 30.368 29.775 -104.374 1.00 70.39 371 GLY A N 1
ATOM 1660 C CA . GLY A 1 231 ? 29.940 31.144 -104.161 1.00 72.76 371 GLY A CA 1
ATOM 1661 C C . GLY A 1 231 ? 28.466 31.256 -103.821 1.00 73.29 371 GLY A C 1
ATOM 1662 O O . GLY A 1 231 ? 27.803 30.255 -103.548 1.00 70.22 371 GLY A O 1
ATOM 1663 N N . GLU A 1 232 ? 27.960 32.485 -103.842 1.00 77.25 372 GLU A N 1
ATOM 1664 C CA . GLU A 1 232 ? 26.571 32.775 -103.499 1.00 76.44 372 GLU A CA 1
ATOM 1665 C C . GLU A 1 232 ? 25.578 32.001 -104.361 1.00 73.69 372 GLU A C 1
ATOM 1666 O O . GLU A 1 232 ? 25.785 31.829 -105.562 1.00 72.18 372 GLU A O 1
ATOM 1672 N N . CYS A 1 233 ? 24.507 31.527 -103.734 1.00 73.48 373 CYS A N 1
ATOM 1673 C CA . CYS A 1 233 ? 23.422 30.874 -104.452 1.00 73.63 373 CYS A CA 1
ATOM 1674 C C . CYS A 1 233 ? 22.579 31.914 -105.180 1.00 77.94 373 CYS A C 1
ATOM 1675 O O . CYS A 1 233 ? 22.043 32.830 -104.555 1.00 79.60 373 CYS A O 1
ATOM 1678 N N . LEU A 1 234 ? 22.475 31.778 -106.500 1.00 79.57 374 LEU A N 1
ATOM 1679 C CA . LEU A 1 234 ? 21.686 32.703 -107.309 1.00 82.50 374 LEU A CA 1
ATOM 1680 C C . LEU A 1 234 ? 20.239 32.733 -106.827 1.00 84.07 374 LEU A C 1
ATOM 1681 O O . LEU A 1 234 ? 19.674 31.693 -106.489 1.00 82.47 374 LEU A O 1
ATOM 1683 N N . ASN A 1 235 ? 19.661 33.933 -106.800 1.00 87.68 375 ASN A N 1
ATOM 1684 C CA . ASN A 1 235 ? 18.345 34.190 -106.209 1.00 90.25 375 ASN A CA 1
ATOM 1685 C C . ASN A 1 235 ? 18.323 33.891 -104.712 1.00 89.35 375 ASN A C 1
ATOM 1686 O O . ASN A 1 235 ? 18.171 32.744 -104.295 1.00 87.73 375 ASN A O 1
ATOM 1691 N N . PRO A 1 249 ? -11.110 27.062 -88.520 1.00 121.48 389 PRO A N 1
ATOM 1692 C CA . PRO A 1 249 ? -12.495 27.544 -88.523 1.00 124.11 389 PRO A CA 1
ATOM 1693 C C . PRO A 1 249 ? -13.332 26.885 -87.431 1.00 123.88 389 PRO A C 1
ATOM 1694 O O . PRO A 1 249 ? -14.229 26.096 -87.729 1.00 125.64 389 PRO A O 1
ATOM 1698 N N . LEU A 1 250 ? -13.035 27.213 -86.179 1.00 120.30 390 LEU A N 1
ATOM 1699 C CA . LEU A 1 250 ? -13.728 26.615 -85.045 1.00 117.34 390 LEU A CA 1
ATOM 1700 C C . LEU A 1 250 ? -14.663 27.612 -84.368 1.00 117.52 390 LEU A C 1
ATOM 1701 O O . LEU A 1 250 ? -14.256 28.716 -84.007 1.00 120.97 390 LEU A O 1
ATOM 1703 N N . ASP A 1 251 ? -15.920 27.214 -84.201 1.00 113.87 391 ASP A N 1
ATOM 1704 C CA . ASP A 1 251 ? -16.904 28.047 -83.521 1.00 113.16 391 ASP A CA 1
ATOM 1705 C C . ASP A 1 251 ? -16.784 27.887 -82.010 1.00 110.49 391 ASP A C 1
ATOM 1706 O O . ASP A 1 251 ? -16.870 26.773 -81.491 1.00 107.69 391 ASP A O 1
ATOM 1708 N N . PRO A 1 252 ? -16.585 29.006 -81.298 1.00 111.57 392 PRO A N 1
ATOM 1709 C CA . PRO A 1 252 ? -16.401 29.000 -79.842 1.00 110.54 392 PRO A CA 1
ATOM 1710 C C . PRO A 1 252 ? -17.641 28.513 -79.098 1.00 110.54 392 PRO A C 1
ATOM 1711 O O . PRO A 1 252 ? -17.522 27.964 -78.003 1.00 108.88 392 PRO A O 1
ATOM 1715 N N . GLU A 1 253 ? -18.813 28.716 -79.691 1.00 111.67 393 GLU A N 1
ATOM 1716 C CA . GLU A 1 253 ? -20.061 28.235 -79.109 1.00 111.28 393 GLU A CA 1
ATOM 1717 C C . GLU A 1 253 ? -20.057 26.714 -79.034 1.00 105.59 393 GLU A C 1
ATOM 1718 O O . GLU A 1 253 ? -20.449 26.127 -78.024 1.00 105.26 393 GLU A O 1
ATOM 1720 N N . LYS A 1 254 ? -19.601 26.085 -80.112 1.00 102.42 394 LYS A N 1
ATOM 1721 C CA . LYS A 1 254 ? -19.505 24.632 -80.180 1.00 97.23 394 LYS A CA 1
ATOM 1722 C C . LYS A 1 254 ? -18.425 24.111 -79.238 1.00 94.49 394 LYS A C 1
ATOM 1723 O O . LYS A 1 254 ? -18.623 23.118 -78.540 1.00 93.19 394 LYS A O 1
ATOM 1727 N N . LEU A 1 255 ? -17.285 24.793 -79.228 1.00 92.84 395 LEU A N 1
ATOM 1728 C CA . LEU A 1 255 ? -16.134 24.371 -78.437 1.00 90.06 395 LEU A CA 1
ATOM 1729 C C . LEU A 1 255 ? -16.405 24.428 -7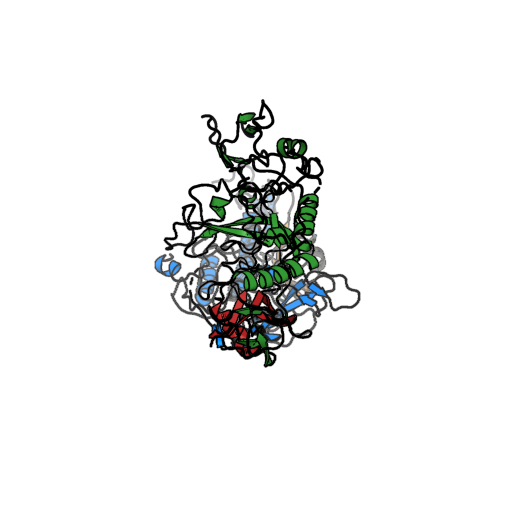6.935 1.00 93.42 395 LEU A C 1
ATOM 1730 O O . LEU A 1 255 ? -16.058 23.504 -76.200 1.00 91.16 395 LEU A O 1
ATOM 1735 N N . GLU A 1 256 ? -17.033 25.508 -76.482 1.00 98.80 396 GLU A N 1
ATOM 1736 C CA . GLU A 1 256 ? -17.329 25.679 -75.061 1.00 102.41 396 GLU A CA 1
ATOM 1737 C C . GLU A 1 256 ? -18.293 24.606 -74.560 1.00 105.58 396 GLU A C 1
ATOM 1738 O O . GLU A 1 256 ? -18.159 24.112 -73.441 1.00 103.28 396 GLU A O 1
ATOM 1740 N N . LYS A 1 257 ? -19.259 24.250 -75.401 1.00 112.32 397 LYS A N 1
ATOM 1741 C CA . LYS A 1 257 ? -20.235 23.219 -75.064 1.00 118.62 397 LYS A CA 1
ATOM 1742 C C . LYS A 1 257 ? -19.618 21.822 -75.134 1.00 118.72 397 LYS A C 1
ATOM 1743 O O . LYS A 1 257 ? -20.041 20.913 -74.420 1.00 118.54 397 LYS A O 1
ATOM 1745 N N . ALA A 1 258 ? -18.616 21.662 -75.994 1.00 122.30 398 ALA A N 1
ATOM 1746 C CA . ALA A 1 258 ? -17.946 20.375 -76.180 1.00 120.99 398 ALA A CA 1
ATOM 1747 C C . ALA A 1 258 ? -16.721 20.281 -75.277 1.00 118.01 398 ALA A C 1
ATOM 1748 O O . ALA A 1 258 ? -15.596 20.050 -75.733 1.00 116.89 398 ALA A O 1
ATOM 1750 N N . ARG A 1 259 ? -16.980 20.451 -73.987 1.00 115.19 399 ARG A N 1
ATOM 1751 C CA . ARG A 1 259 ? -15.956 20.619 -72.972 1.00 110.59 399 ARG A CA 1
ATOM 1752 C C . ARG A 1 259 ? -16.005 19.499 -71.944 1.00 105.54 399 ARG A C 1
ATOM 1753 O O . ARG A 1 259 ? -17.060 19.203 -71.387 1.00 107.02 399 ARG A O 1
ATOM 1761 N N . TRP A 1 260 ? -14.867 18.861 -71.703 1.00 99.98 400 TRP A N 1
ATOM 1762 C CA . TRP A 1 260 ? -14.837 17.765 -70.741 1.00 96.94 400 TRP A CA 1
ATOM 1763 C C . TRP A 1 260 ? -14.677 18.290 -69.313 1.00 103.28 400 TRP A C 1
ATOM 1764 O O . TRP A 1 260 ? -15.190 17.697 -68.364 1.00 103.86 400 TRP A O 1
ATOM 1775 N N . ASP A 1 261 ? -13.979 19.413 -69.172 1.00 109.68 401 ASP A N 1
ATOM 1776 C CA . ASP A 1 261 ? -13.817 20.059 -67.872 1.00 114.81 401 ASP A CA 1
ATOM 1777 C C . ASP A 1 261 ? -14.235 21.525 -67.927 1.00 117.40 401 ASP A C 1
ATOM 1778 O O . ASP A 1 261 ? -15.375 21.867 -67.611 1.00 120.36 401 ASP A O 1
ATOM 1783 N N . VAL A 1 270 ? -23.578 16.791 -58.025 1.00 86.81 410 VAL A N 1
ATOM 1784 C CA . VAL A 1 270 ? -24.397 16.662 -59.223 1.00 87.74 410 VAL A CA 1
ATOM 1785 C C . VAL A 1 270 ? -24.804 15.213 -59.476 1.00 86.12 410 VAL A C 1
ATOM 1786 O O . VAL A 1 270 ? -25.898 14.791 -59.103 1.00 87.22 410 VAL A O 1
ATOM 1788 N N . LEU A 1 271 ? -23.916 14.456 -60.113 1.00 83.23 411 LEU A N 1
ATOM 1789 C CA . LEU A 1 271 ? -24.208 13.078 -60.490 1.00 81.43 411 LEU A CA 1
ATOM 1790 C C . LEU A 1 271 ? -24.109 12.135 -59.295 1.00 83.47 411 LEU A C 1
ATOM 1791 O O . LEU A 1 271 ? -23.110 12.132 -58.576 1.00 80.42 411 LEU A O 1
ATOM 1793 N N . THR A 1 272 ? -25.150 11.333 -59.092 1.00 88.67 412 THR A N 1
ATOM 1794 C CA . THR A 1 272 ? -25.203 10.429 -57.949 1.00 93.29 412 THR A CA 1
ATOM 1795 C C . THR A 1 272 ? -25.645 9.019 -58.336 1.00 93.87 412 THR A C 1
ATOM 1796 O O . THR A 1 272 ? -26.406 8.829 -59.285 1.00 93.64 412 THR A O 1
ATOM 1798 N N . LYS A 1 273 ? -25.156 8.036 -57.585 1.00 94.72 413 LYS A N 1
ATOM 1799 C CA . LYS A 1 273 ? -25.529 6.639 -57.781 1.00 98.31 413 LYS A CA 1
ATOM 1800 C C . LYS A 1 273 ? -25.725 5.951 -56.431 1.00 102.49 413 LYS A C 1
ATOM 1801 O O . LYS A 1 273 ? -24.963 6.188 -55.494 1.00 102.37 413 LYS A O 1
ATOM 1803 N N . PRO A 1 274 ? -26.754 5.095 -56.326 1.00 109.13 414 PRO A N 1
ATOM 1804 C CA . PRO A 1 274 ? -27.093 4.417 -55.069 1.00 110.11 414 PRO A CA 1
ATOM 1805 C C . PRO A 1 274 ? -26.155 3.260 -54.728 1.00 107.90 414 PRO A C 1
ATOM 1806 O O . PRO A 1 274 ? -25.713 2.533 -55.618 1.00 106.03 414 PRO A O 1
ATOM 1810 N N . CYS A 1 275 ? -25.863 3.095 -53.441 1.00 105.91 415 CYS A N 1
ATOM 1811 C CA . CYS A 1 275 ? -25.004 2.010 -52.978 1.00 104.10 415 CYS A CA 1
ATOM 1812 C C . CYS A 1 275 ? -25.738 0.673 -53.005 1.00 102.37 415 CYS A C 1
ATOM 1813 O O . CYS A 1 275 ? -26.877 0.574 -52.553 1.00 104.10 415 CYS A O 1
ATOM 1816 N N . PRO A 1 276 ? -25.079 -0.365 -53.539 1.00 98.40 416 PRO A N 1
ATOM 1817 C CA . PRO A 1 276 ? -25.648 -1.713 -53.663 1.00 96.74 416 PRO A CA 1
ATOM 1818 C C . PRO A 1 276 ? -25.963 -2.384 -52.325 1.00 94.45 416 PRO A C 1
ATOM 1819 O O . PRO A 1 276 ? -26.666 -3.393 -52.312 1.00 94.48 416 PRO A O 1
ATOM 1823 N N . LYS A 1 277 ? -25.460 -1.838 -51.223 1.00 92.96 417 LYS A N 1
ATOM 1824 C CA . LYS A 1 277 ? -25.601 -2.505 -49.933 1.00 92.92 417 LYS A CA 1
ATOM 1825 C C . LYS A 1 277 ? -26.475 -1.748 -48.933 1.00 94.76 417 LYS A C 1
ATOM 1826 O O . LYS A 1 277 ? -26.845 -2.297 -47.896 1.00 94.61 417 LYS A O 1
ATOM 1828 N N . CYS A 1 278 ? -26.807 -0.496 -49.236 1.00 97.37 418 CYS A N 1
ATOM 1829 C CA . CYS A 1 278 ? -27.619 0.299 -48.318 1.00 101.85 418 CYS A CA 1
ATOM 1830 C C . CYS A 1 278 ? -28.482 1.335 -49.034 1.00 105.61 418 CYS A C 1
ATOM 1831 O O . CYS A 1 278 ? -29.227 2.077 -48.392 1.00 106.95 418 CYS A O 1
ATOM 1834 N N . ARG A 1 279 ? -28.361 1.387 -50.358 1.00 108.41 419 ARG A N 1
ATOM 1835 C CA . ARG A 1 279 ? -29.183 2.255 -51.204 1.00 109.95 419 ARG A CA 1
ATOM 1836 C C . ARG A 1 279 ? -29.006 3.743 -50.904 1.00 107.47 419 ARG A C 1
ATOM 1837 O O . ARG A 1 279 ? -29.866 4.554 -51.250 1.00 110.49 419 ARG A O 1
ATOM 1839 N N . THR A 1 280 ? -27.894 4.105 -50.274 1.00 100.96 420 THR A N 1
ATOM 1840 C CA . THR A 1 280 ? -27.636 5.508 -49.975 1.00 103.40 420 THR A CA 1
ATOM 1841 C C . THR A 1 280 ? -27.108 6.220 -51.215 1.00 105.53 420 THR A C 1
ATOM 1842 O O . THR A 1 280 ? -26.523 5.597 -52.103 1.00 105.09 420 THR A O 1
ATOM 1846 N N . SER A 1 281 ? -27.329 7.529 -51.274 1.00 109.45 421 SER A N 1
ATOM 1847 C CA . SER A 1 281 ? -26.866 8.330 -52.398 1.00 107.61 421 SER A CA 1
ATOM 1848 C C . SER A 1 281 ? -25.365 8.576 -52.297 1.00 103.70 421 SER A C 1
ATOM 1849 O O . SER A 1 281 ? -24.876 9.073 -51.283 1.00 107.27 421 SER A O 1
ATOM 1851 N N . THR A 1 282 ? -24.639 8.219 -53.352 1.00 97.66 422 THR A N 1
ATOM 1852 C CA . THR A 1 282 ? -23.187 8.358 -53.366 1.00 94.45 422 THR A CA 1
ATOM 1853 C C . THR A 1 282 ? -22.697 9.108 -54.597 1.00 93.90 422 THR A C 1
ATOM 1854 O O . THR A 1 282 ? -23.273 8.996 -55.680 1.00 93.22 422 THR A O 1
ATOM 1858 N N . GLU A 1 283 ? -21.622 9.868 -54.422 1.00 94.53 423 GLU A N 1
ATOM 1859 C CA . GLU A 1 283 ? -21.023 10.617 -55.518 1.00 95.07 423 GLU A CA 1
ATOM 1860 C C . GLU A 1 283 ? -19.594 10.149 -55.767 1.00 94.24 423 GLU A C 1
ATOM 1861 O O . GLU A 1 283 ? -18.887 9.765 -54.836 1.00 92.51 423 GLU A O 1
ATOM 1863 N N . ARG A 1 284 ? -19.175 10.176 -57.028 1.00 95.95 424 ARG A N 1
ATOM 1864 C CA . ARG A 1 284 ? -17.821 9.771 -57.381 1.00 95.18 424 ARG A CA 1
ATOM 1865 C C . ARG A 1 284 ? -16.824 10.855 -56.993 1.00 94.92 424 ARG A C 1
ATOM 1866 O O . ARG A 1 284 ? -16.942 12.002 -57.423 1.00 95.93 424 ARG A O 1
ATOM 1874 N N . ALA A 1 285 ? -15.845 10.489 -56.173 1.00 93.88 425 ALA A N 1
ATOM 1875 C CA . ALA A 1 285 ? -14.840 11.440 -55.717 1.00 94.40 425 ALA A CA 1
ATOM 1876 C C . ALA A 1 285 ? -13.817 11.720 -56.813 1.00 91.69 425 ALA A C 1
ATOM 1877 O O . ALA A 1 285 ? -13.853 12.768 -57.455 1.00 92.80 425 ALA A O 1
ATOM 1879 N N . GLY A 1 286 ? -12.908 10.774 -57.022 1.00 87.52 426 GLY A N 1
ATOM 1880 C CA . GLY A 1 286 ? -11.894 10.905 -58.051 1.00 84.71 426 GLY A CA 1
ATOM 1881 C C . GLY A 1 286 ? -12.251 10.132 -59.305 1.00 81.11 426 GLY A C 1
ATOM 1882 O O . GLY A 1 286 ? -13.426 9.898 -59.587 1.00 81.35 426 GLY A O 1
ATOM 1883 N N . GLY A 1 287 ? -11.231 9.730 -60.057 1.00 77.12 427 GLY A N 1
ATOM 1884 C CA . GLY A 1 287 ? -11.431 8.999 -61.294 1.00 72.89 427 GLY A CA 1
ATOM 1885 C C . GLY A 1 287 ? -11.577 7.503 -61.097 1.00 70.48 427 GLY A C 1
ATOM 1886 O O . GLY A 1 287 ? -12.078 6.802 -61.976 1.00 70.51 427 GLY A O 1
ATOM 1887 N N . CYS A 1 288 ? -11.141 7.011 -59.942 1.00 68.23 428 CYS A N 1
ATOM 1888 C CA . CYS A 1 288 ? -11.204 5.582 -59.646 1.00 67.11 428 CYS A CA 1
ATOM 1889 C C . CYS A 1 288 ? -12.646 5.094 -59.525 1.00 68.97 428 CYS A C 1
ATOM 1890 O O . CYS A 1 288 ? -13.506 5.793 -58.990 1.00 68.99 428 CYS A O 1
ATOM 1893 N N . MET A 1 289 ? -12.901 3.889 -60.025 1.00 68.09 429 MET A N 1
ATOM 1894 C CA . MET A 1 289 ? -14.242 3.315 -59.997 1.00 67.49 429 MET A CA 1
ATOM 1895 C C . MET A 1 289 ? -14.452 2.428 -58.774 1.00 67.25 429 MET A C 1
ATOM 1896 O O . MET A 1 289 ? -15.584 2.084 -58.434 1.00 68.14 429 MET A O 1
ATOM 1901 N N . HIS A 1 290 ? -13.357 2.057 -58.116 1.00 67.02 430 HIS A N 1
ATOM 1902 C CA . HIS A 1 290 ? -13.440 1.277 -56.888 1.00 69.65 430 HIS A CA 1
ATOM 1903 C C . HIS A 1 290 ? -13.876 2.180 -55.742 1.00 72.97 430 HIS A C 1
ATOM 1904 O O . HIS A 1 290 ? -13.149 3.090 -55.344 1.00 75.82 430 HIS A O 1
ATOM 1911 N N . MET A 1 291 ? -15.066 1.923 -55.213 1.00 70.57 431 MET A N 1
ATOM 1912 C CA . MET A 1 291 ? -15.651 2.804 -54.212 1.00 72.39 431 MET A CA 1
ATOM 1913 C C . MET A 1 291 ? -16.038 2.062 -52.938 1.00 72.67 431 MET A C 1
ATOM 1914 O O . MET A 1 291 ? -16.604 0.971 -52.987 1.00 73.49 431 MET A O 1
ATOM 1919 N N . ILE A 1 292 ? -15.724 2.669 -51.799 1.00 72.31 432 ILE A N 1
ATOM 1920 C CA . ILE A 1 292 ? -16.109 2.132 -50.501 1.00 74.66 432 ILE A CA 1
ATOM 1921 C C . ILE A 1 292 ? -17.170 3.030 -49.874 1.00 79.71 432 ILE A C 1
ATOM 1922 O O . ILE A 1 292 ? -16.936 4.220 -49.662 1.00 82.13 432 ILE A O 1
ATOM 1927 N N . CYS A 1 293 ? -18.336 2.454 -49.592 1.00 82.40 433 CYS A N 1
ATOM 1928 C CA . CYS A 1 293 ? -19.449 3.202 -49.016 1.00 85.69 433 CYS A CA 1
ATOM 1929 C C . CYS A 1 293 ? -19.043 3.883 -47.714 1.00 88.34 433 CYS A C 1
ATOM 1930 O O . CYS A 1 293 ? -18.574 3.232 -46.781 1.00 89.75 433 CYS A O 1
ATOM 1933 N N . THR A 1 294 ? -19.225 5.198 -47.661 1.00 90.11 434 THR A N 1
ATOM 1934 C CA . THR A 1 294 ? -18.780 5.987 -46.520 1.00 92.45 434 THR A CA 1
ATOM 1935 C C . THR A 1 294 ? -19.734 5.873 -45.336 1.00 98.95 434 THR A C 1
ATOM 1936 O O . THR A 1 294 ? -19.431 6.350 -44.241 1.00 97.26 434 THR A O 1
ATOM 1938 N N . ARG A 1 295 ? -20.882 5.239 -45.560 1.00 107.51 435 ARG A N 1
ATOM 1939 C CA . ARG A 1 295 ? -21.898 5.090 -44.523 1.00 119.49 435 ARG A CA 1
ATOM 1940 C C . ARG A 1 295 ? -21.362 4.328 -43.315 1.00 119.96 435 ARG A C 1
ATOM 1941 O O . ARG A 1 295 ? -20.448 3.512 -43.435 1.00 120.59 435 ARG A O 1
ATOM 1943 N N . ALA A 1 296 ? -21.948 4.603 -42.154 1.00 123.34 436 ALA A N 1
ATOM 1944 C CA . ALA A 1 296 ? -21.468 4.068 -40.885 1.00 125.56 436 ALA A CA 1
ATOM 1945 C C . ALA A 1 296 ? -21.568 2.547 -40.802 1.00 124.71 436 ALA A C 1
ATOM 1946 O O . ALA A 1 296 ? -20.599 1.872 -40.455 1.00 123.30 436 ALA A O 1
ATOM 1948 N N . ASN A 1 297 ? -22.742 2.013 -41.119 1.00 124.48 437 ASN A N 1
ATOM 1949 C CA . ASN A 1 297 ? -23.001 0.586 -40.967 1.00 125.94 437 ASN A CA 1
ATOM 1950 C C . ASN A 1 297 ? -22.443 -0.254 -42.110 1.00 124.00 437 ASN A C 1
ATOM 1951 O O . ASN A 1 297 ? -22.211 -1.454 -41.956 1.00 124.65 437 ASN A O 1
ATOM 1953 N N . CYS A 1 298 ? -22.225 0.382 -43.254 1.00 120.96 438 CYS A N 1
ATOM 1954 C CA . CYS A 1 298 ? -21.857 -0.342 -44.463 1.00 114.59 438 CYS A CA 1
ATOM 1955 C C . CYS A 1 298 ? -20.529 0.127 -45.053 1.00 108.94 438 CYS A C 1
ATOM 1956 O O . CYS A 1 298 ? -20.404 1.269 -45.493 1.00 111.94 438 CYS A O 1
ATOM 1959 N N . GLY A 1 299 ? -19.544 -0.766 -45.061 1.00 102.37 439 GLY A N 1
ATOM 1960 C CA . GLY A 1 299 ? -18.256 -0.483 -45.669 1.00 98.75 439 GLY A CA 1
ATOM 1961 C C . GLY A 1 299 ? -18.041 -1.303 -46.929 1.00 92.22 439 GLY A C 1
ATOM 1962 O O . GLY A 1 299 ? -16.940 -1.788 -47.189 1.00 90.74 439 GLY A O 1
ATOM 1963 N N . PHE A 1 300 ? -19.106 -1.444 -47.714 1.00 87.03 440 PHE A N 1
ATOM 1964 C CA . PHE A 1 300 ? -19.118 -2.303 -48.897 1.00 80.66 440 PHE A CA 1
ATOM 1965 C C . PHE A 1 300 ? -18.172 -1.826 -49.996 1.00 79.02 440 PHE A C 1
ATOM 1966 O O . PHE A 1 300 ? -18.093 -0.633 -50.284 1.00 78.37 440 PHE A O 1
ATOM 1974 N N . HIS A 1 301 ? -17.457 -2.768 -50.606 1.00 77.44 441 HIS A N 1
ATOM 1975 C CA . HIS A 1 301 ? -16.641 -2.479 -51.781 1.00 74.27 441 HIS A CA 1
ATOM 1976 C C . HIS A 1 301 ? -17.466 -2.707 -53.041 1.00 73.24 441 HIS A C 1
ATOM 1977 O O . HIS A 1 301 ? -17.812 -3.842 -53.363 1.00 74.07 441 HIS A O 1
ATOM 1984 N N . TRP A 1 302 ? -17.785 -1.632 -53.754 1.00 71.86 442 TRP A N 1
ATOM 1985 C CA . TRP A 1 302 ? -18.624 -1.756 -54.940 1.00 71.32 442 TRP A CA 1
ATOM 1986 C C . TRP A 1 302 ? -18.092 -0.949 -56.122 1.00 69.69 442 TRP A C 1
ATOM 1987 O O . TRP A 1 302 ? -17.254 -0.061 -55.959 1.00 69.70 442 TRP A O 1
ATOM 1998 N N . CYS A 1 303 ? -18.583 -1.275 -57.313 1.00 69.39 443 CYS A N 1
ATOM 1999 C CA . CYS A 1 303 ? -18.130 -0.626 -58.537 1.00 69.42 443 CYS A CA 1
ATOM 2000 C C . CYS A 1 303 ? -19.145 0.398 -59.031 1.00 69.81 443 CYS A C 1
ATOM 2001 O O . CYS A 1 303 ? -20.341 0.117 -59.111 1.00 70.46 443 CYS A O 1
ATOM 2004 N N . TRP A 1 304 ? -18.651 1.585 -59.364 1.00 69.23 444 TRP A N 1
ATOM 2005 C CA . TRP A 1 304 ? -19.493 2.678 -59.836 1.00 70.59 444 TRP A CA 1
ATOM 2006 C C . TRP A 1 304 ? -20.131 2.357 -61.185 1.00 68.34 444 TRP A C 1
ATOM 2007 O O . TRP A 1 304 ? -21.269 2.743 -61.450 1.00 69.32 444 TRP A O 1
ATOM 2018 N N . VAL A 1 305 ? -19.395 1.646 -62.033 1.00 65.36 445 VAL A N 1
ATOM 2019 C CA . VAL A 1 305 ? -19.877 1.315 -63.370 1.00 64.32 445 VAL A CA 1
ATOM 2020 C C . VAL A 1 305 ? -20.934 0.216 -63.342 1.00 65.04 445 VAL A C 1
ATOM 2021 O O . VAL A 1 305 ? -22.008 0.359 -63.928 1.00 65.43 445 VAL A O 1
ATOM 2025 N N . CYS A 1 306 ? -20.624 -0.880 -62.658 1.00 66.09 446 CYS A N 1
ATOM 2026 C CA . CYS A 1 306 ? -21.510 -2.038 -62.628 1.00 70.26 446 CYS A CA 1
ATOM 2027 C C . CYS A 1 306 ? -22.693 -1.856 -61.682 1.00 73.94 446 CYS A C 1
ATOM 2028 O O . CYS A 1 306 ? -23.697 -2.560 -61.805 1.00 74.37 446 CYS A O 1
ATOM 2031 N N . GLN A 1 307 ? -22.568 -0.914 -60.750 1.00 77.40 447 GLN A N 1
ATOM 2032 C CA . GLN A 1 307 ? -23.552 -0.728 -59.685 1.00 78.62 447 GLN A CA 1
ATOM 2033 C C . GLN A 1 307 ? -23.756 -2.039 -58.927 1.00 76.62 447 GLN A C 1
ATOM 2034 O O . GLN A 1 307 ? -24.882 -2.431 -58.621 1.00 79.78 447 GLN A O 1
ATOM 2036 N N . GLY A 1 308 ? -22.644 -2.712 -58.644 1.00 73.92 448 GLY A N 1
ATOM 2037 C CA . GLY A 1 308 ? -22.642 -3.965 -57.911 1.00 74.18 448 GLY A CA 1
ATOM 2038 C C . GLY A 1 308 ? -21.320 -4.120 -57.180 1.00 74.10 448 GLY A C 1
ATOM 2039 O O . GLY A 1 308 ? -20.561 -3.160 -57.083 1.00 55.34 448 GLY A O 1
ATOM 2040 N N . PRO A 1 309 ? -21.031 -5.328 -56.671 1.00 55.80 449 PRO A N 1
ATOM 2041 C CA . PRO A 1 309 ? -19.805 -5.576 -55.898 1.00 59.61 449 PRO A CA 1
ATOM 2042 C C . PRO A 1 309 ? -18.529 -5.445 -56.730 1.00 59.16 449 PRO A C 1
ATOM 2043 O O . PRO A 1 309 ? -18.514 -5.818 -57.902 1.00 56.47 449 PRO A O 1
ATOM 2047 N N . TRP A 1 310 ? -17.470 -4.923 -56.116 1.00 61.16 450 TRP A N 1
ATOM 2048 C CA . TRP A 1 310 ? -16.199 -4.696 -56.804 1.00 62.49 450 TRP A CA 1
ATOM 2049 C C . TRP A 1 310 ? -15.500 -6.006 -57.166 1.00 64.22 450 TRP A C 1
ATOM 2050 O O . TRP A 1 310 ? -14.918 -6.666 -56.306 1.00 66.59 450 TRP A O 1
ATOM 2061 N N . GLU A 1 311 ? -15.550 -6.373 -58.443 1.00 63.87 451 GLU A N 1
ATOM 2062 C CA . GLU A 1 311 ? -14.972 -7.636 -58.896 1.00 61.42 451 GLU A CA 1
ATOM 2063 C C . GLU A 1 311 ? -13.562 -7.462 -59.451 1.00 60.66 451 GLU A C 1
ATOM 2064 O O . GLU A 1 311 ? -13.060 -6.344 -59.569 1.00 64.85 451 GLU A O 1
ATOM 2070 N N . ARG A 1 312 ? -12.934 -8.580 -59.795 1.00 59.27 452 ARG A N 1
ATOM 2071 C CA . ARG A 1 312 ? -11.569 -8.574 -60.304 1.00 57.15 452 ARG A CA 1
ATOM 2072 C C . ARG A 1 312 ? -11.525 -8.030 -61.728 1.00 56.75 452 ARG A C 1
ATOM 2073 O O . ARG A 1 312 ? -10.560 -7.375 -62.126 1.00 57.12 452 ARG A O 1
ATOM 2077 N N . ASP A 1 313 ? -12.582 -8.298 -62.487 1.00 55.52 453 ASP A N 1
ATOM 2078 C CA . ASP A 1 313 ? -12.668 -7.863 -63.875 1.00 53.25 453 ASP A CA 1
ATOM 2079 C C . ASP A 1 313 ? -12.950 -6.368 -63.971 1.00 52.29 453 ASP A C 1
ATOM 2080 O O . ASP A 1 313 ? -12.779 -5.762 -65.028 1.00 50.67 453 ASP A O 1
ATOM 2082 N N . CYS A 1 314 ? -13.391 -5.782 -62.862 1.00 52.45 454 CYS A N 1
ATOM 2083 C CA . CYS A 1 314 ? -13.611 -4.342 -62.786 1.00 53.55 454 CYS A CA 1
ATOM 2084 C C . CYS A 1 314 ? -12.284 -3.606 -62.906 1.00 54.52 454 CYS A C 1
ATOM 2085 O O . CYS A 1 314 ? -12.198 -2.554 -63.537 1.00 54.18 454 CYS A O 1
ATOM 2088 N N . MET A 1 315 ? -11.255 -4.172 -62.283 1.00 55.49 455 MET A N 1
ATOM 2089 C CA . MET A 1 315 ? -9.898 -3.656 -62.399 1.00 54.44 455 MET A CA 1
ATOM 2090 C C . MET A 1 315 ? -9.439 -3.692 -63.850 1.00 51.47 455 MET A C 1
ATOM 2091 O O . MET A 1 315 ? -8.887 -2.720 -64.367 1.00 49.31 455 MET A O 1
ATOM 2096 N N . ALA A 1 316 ? -9.681 -4.823 -64.502 1.00 50.58 456 ALA A N 1
ATOM 2097 C CA . ALA A 1 316 ? -9.225 -5.040 -65.868 1.00 51.62 456 ALA A CA 1
ATOM 2098 C C . ALA A 1 316 ? -10.024 -4.219 -66.879 1.00 51.12 456 ALA A C 1
ATOM 2099 O O . ALA A 1 316 ? -9.456 -3.661 -67.817 1.00 49.50 456 ALA A O 1
ATOM 2101 N N . SER A 1 317 ? -11.336 -4.139 -66.681 1.00 52.07 457 SER A N 1
ATOM 2102 C CA . SER A 1 317 ? -12.216 -3.515 -67.667 1.00 51.87 457 SER A CA 1
ATOM 2103 C C . SER A 1 317 ? -12.377 -2.005 -67.485 1.00 50.53 457 SER A C 1
ATOM 2104 O O . SER A 1 317 ? -12.433 -1.263 -68.465 1.00 49.66 457 SER A O 1
ATOM 2107 N N . HIS A 1 318 ? -12.454 -1.553 -66.236 1.00 48.74 458 HIS A N 1
ATOM 2108 C CA . HIS A 1 318 ? -12.724 -0.143 -65.955 1.00 50.83 458 HIS A CA 1
ATOM 2109 C C . HIS A 1 318 ? -12.328 0.276 -64.539 1.00 52.47 458 HIS A C 1
ATOM 2110 O O . HIS A 1 318 ? -13.178 0.669 -63.740 1.00 53.44 458 HIS A O 1
ATOM 2117 N N . TRP A 1 319 ? -11.035 0.206 -64.240 1.00 52.07 459 TRP A N 1
ATOM 2118 C CA . TRP A 1 319 ? -10.539 0.563 -62.916 1.00 53.01 459 TRP A CA 1
ATOM 2119 C C . TRP A 1 319 ? -10.696 2.060 -62.654 1.00 54.71 459 TRP A C 1
ATOM 2120 O O . TRP A 1 319 ? -10.979 2.476 -61.530 1.00 55.98 459 TRP A O 1
ATOM 2131 N N . PHE A 1 320 ? -10.513 2.863 -63.697 1.00 56.12 460 PHE A N 1
ATOM 2132 C CA . PHE A 1 320 ? -10.686 4.307 -63.594 1.00 58.71 460 PHE A CA 1
ATOM 2133 C C . PHE A 1 320 ? -11.291 4.872 -64.874 1.00 59.97 460 PHE A C 1
ATOM 2134 O O . PHE A 1 320 ? -11.591 4.132 -65.810 1.00 58.66 460 PHE A O 1
ATOM 2142 N N . GLY A 1 321 ? -11.460 6.190 -64.908 1.00 61.06 461 GLY A N 1
ATOM 2143 C CA . GLY A 1 321 ? -11.982 6.861 -66.085 1.00 61.99 461 GLY A CA 1
ATOM 2144 C C . GLY A 1 321 ? -13.358 7.458 -65.865 1.00 64.89 461 GLY A C 1
ATOM 2145 O O . GLY A 1 321 ? -13.499 8.504 -65.232 1.00 68.17 461 GLY A O 1
ATOM 2146 N N . MET B 2 1 ? 9.209 -11.231 -84.079 1.00 90.09 1 MET B N 1
ATOM 2147 C CA . MET B 2 1 ? 8.361 -10.454 -84.977 1.00 87.23 1 MET B CA 1
ATOM 2148 C C . MET B 2 1 ? 9.178 -9.849 -86.112 1.00 85.37 1 MET B C 1
ATOM 2149 O O . MET B 2 1 ? 10.403 -9.765 -86.034 1.00 86.51 1 MET B O 1
ATOM 2154 N N . GLN B 2 2 ? 8.495 -9.426 -87.169 1.00 83.47 2 GLN B N 1
ATOM 2155 C CA . GLN B 2 2 ? 9.166 -8.750 -88.269 1.00 81.18 2 GLN B CA 1
ATOM 2156 C C . GLN B 2 2 ? 8.725 -7.297 -88.365 1.00 76.24 2 GLN B C 1
ATOM 2157 O O . GLN B 2 2 ? 7.542 -6.980 -88.240 1.00 74.49 2 GLN B O 1
ATOM 2163 N N . ILE B 2 3 ? 9.694 -6.414 -88.570 1.00 72.24 3 ILE B N 1
ATOM 2164 C CA . ILE B 2 3 ? 9.414 -5.009 -88.812 1.00 67.03 3 ILE B CA 1
ATOM 2165 C C . ILE B 2 3 ? 9.922 -4.632 -90.194 1.00 68.93 3 ILE B C 1
ATOM 2166 O O . ILE B 2 3 ? 10.729 -5.350 -90.784 1.00 71.86 3 ILE B O 1
ATOM 2171 N N . PHE B 2 4 ? 9.444 -3.511 -90.716 1.00 67.77 4 PHE B N 1
ATOM 2172 C CA . PHE B 2 4 ? 9.959 -3.012 -91.980 1.00 67.00 4 PHE B CA 1
ATOM 2173 C C . PHE B 2 4 ? 10.876 -1.825 -91.735 1.00 62.74 4 PHE B C 1
ATOM 2174 O O . PHE B 2 4 ? 10.613 -0.994 -90.868 1.00 60.25 4 PHE B O 1
ATOM 2182 N N . VAL B 2 5 ? 11.964 -1.762 -92.491 1.00 62.73 5 VAL B N 1
ATOM 2183 C CA . VAL B 2 5 ? 12.792 -0.567 -92.519 1.00 61.39 5 VAL B CA 1
ATOM 2184 C C . VAL B 2 5 ? 12.693 0.050 -93.904 1.00 63.15 5 VAL B C 1
ATOM 2185 O O . VAL B 2 5 ? 13.079 -0.563 -94.899 1.00 66.32 5 VAL B O 1
ATOM 2189 N N . LYS B 2 6 ? 12.158 1.263 -93.961 1.00 61.72 6 LYS B N 1
ATOM 2190 C CA . LYS B 2 6 ? 11.902 1.926 -95.230 1.00 63.83 6 LYS B CA 1
ATOM 2191 C C . LYS B 2 6 ? 12.702 3.215 -95.346 1.00 61.72 6 LYS B C 1
ATOM 2192 O O . LYS B 2 6 ? 12.810 3.977 -94.391 1.00 59.37 6 LYS B O 1
ATOM 2198 N N . THR B 2 7 ? 13.272 3.453 -96.521 1.00 61.08 7 THR B N 1
ATOM 2199 C CA . THR B 2 7 ? 13.948 4.714 -96.783 1.00 57.61 7 THR B CA 1
ATOM 2200 C C . THR B 2 7 ? 13.008 5.633 -97.552 1.00 57.31 7 THR B C 1
ATOM 2201 O O . THR B 2 7 ? 11.987 5.186 -98.072 1.00 60.26 7 THR B O 1
ATOM 2205 N N . LEU B 2 8 ? 13.344 6.918 -97.619 1.00 55.37 8 LEU B N 1
ATOM 2206 C CA . LEU B 2 8 ? 12.524 7.865 -98.366 1.00 55.88 8 LEU B CA 1
ATOM 2207 C C . LEU B 2 8 ? 12.700 7.656 -99.865 1.00 58.25 8 LEU B C 1
ATOM 2208 O O . LEU B 2 8 ? 11.959 8.213 -100.671 1.00 59.82 8 LEU B O 1
ATOM 2213 N N . THR B 2 9 ? 13.692 6.850 -100.229 1.00 59.30 9 THR B N 1
ATOM 2214 C CA . THR B 2 9 ? 13.883 6.433 -101.610 1.00 66.04 9 THR B CA 1
ATOM 2215 C C . THR B 2 9 ? 12.744 5.506 -102.026 1.00 72.17 9 THR B C 1
ATOM 2216 O O . THR B 2 9 ? 12.213 5.610 -103.133 1.00 74.21 9 THR B O 1
ATOM 2220 N N . GLY B 2 10 ? 12.363 4.611 -101.120 1.00 73.48 10 GLY B N 1
ATOM 2221 C CA . GLY B 2 10 ? 11.298 3.663 -101.383 1.00 73.64 10 GLY B CA 1
ATOM 2222 C C . GLY B 2 10 ? 11.765 2.232 -101.217 1.00 72.78 10 GLY B C 1
ATOM 2223 O O . GLY B 2 10 ? 10.977 1.294 -101.334 1.00 73.47 10 GLY B O 1
ATOM 2224 N N . LYS B 2 11 ? 13.055 2.062 -100.948 1.00 72.86 11 LYS B N 1
ATOM 2225 C CA . LYS B 2 11 ? 13.613 0.736 -100.723 1.00 75.98 11 LYS B CA 1
ATOM 2226 C C . LYS B 2 11 ? 13.173 0.213 -99.362 1.00 75.22 11 LYS B C 1
ATOM 2227 O O . LYS B 2 11 ? 13.304 0.903 -98.351 1.00 69.91 11 LYS B O 1
ATOM 2233 N N . THR B 2 12 ? 12.645 -1.007 -99.342 1.00 80.25 12 THR B N 1
ATOM 2234 C CA . THR B 2 12 ? 12.097 -1.576 -98.116 1.00 83.04 12 THR B CA 1
ATOM 2235 C C . THR B 2 12 ? 12.821 -2.854 -97.705 1.00 88.70 12 THR B C 1
ATOM 2236 O O . THR B 2 12 ? 13.028 -3.753 -98.520 1.00 93.13 12 THR B O 1
ATOM 2240 N N . ILE B 2 13 ? 13.202 -2.922 -96.434 1.00 91.49 13 ILE B N 1
ATOM 2241 C CA . ILE B 2 13 ? 13.886 -4.090 -95.893 1.00 92.40 13 ILE B CA 1
ATOM 2242 C C . ILE B 2 13 ? 13.053 -4.738 -94.792 1.00 92.73 13 ILE B C 1
ATOM 2243 O O . ILE B 2 13 ? 12.520 -4.050 -93.923 1.00 92.90 13 ILE B O 1
ATOM 2248 N N . THR B 2 14 ? 12.937 -6.060 -94.835 1.00 90.30 14 THR B N 1
ATOM 2249 C CA . THR B 2 14 ? 12.242 -6.792 -93.784 1.00 88.66 14 THR B CA 1
ATOM 2250 C C . THR B 2 14 ? 13.244 -7.332 -92.770 1.00 86.53 14 THR B C 1
ATOM 2251 O O . THR B 2 14 ? 14.241 -7.950 -93.141 1.00 89.59 14 THR B O 1
ATOM 2255 N N . LEU B 2 15 ? 12.978 -7.090 -91.490 1.00 81.66 15 LEU B N 1
ATOM 2256 C CA . LEU B 2 15 ? 13.873 -7.539 -90.431 1.00 79.55 15 LEU B CA 1
ATOM 2257 C C . LEU B 2 15 ? 13.154 -8.363 -89.372 1.00 80.24 15 LEU B C 1
ATOM 2258 O O . LEU B 2 15 ? 12.231 -7.878 -88.719 1.00 80.19 15 LEU B O 1
ATOM 2263 N N . GLU B 2 16 ? 13.583 -9.610 -89.204 1.00 82.74 16 GLU B N 1
ATOM 2264 C CA . GLU B 2 16 ? 13.113 -10.424 -88.092 1.00 84.59 16 GLU B CA 1
ATOM 2265 C C . GLU B 2 16 ? 13.767 -9.920 -86.814 1.00 79.97 16 GLU B C 1
ATOM 2266 O O . GLU B 2 16 ? 14.993 -9.901 -86.701 1.00 80.37 16 GLU B O 1
ATOM 2272 N N . VAL B 2 17 ? 12.947 -9.510 -85.853 1.00 76.88 17 VAL B N 1
ATOM 2273 C CA . VAL B 2 17 ? 13.460 -8.821 -84.678 1.00 75.90 17 VAL B CA 1
ATOM 2274 C C . VAL B 2 17 ? 12.654 -9.152 -83.421 1.00 80.83 17 VAL B C 1
ATOM 2275 O O . VAL B 2 17 ? 11.556 -9.702 -83.499 1.00 84.18 17 VAL B O 1
ATOM 2279 N N . GLU B 2 18 ? 13.217 -8.822 -82.264 1.00 81.61 18 GLU B N 1
ATOM 2280 C CA . GLU B 2 18 ? 12.527 -8.985 -80.992 1.00 83.27 18 GLU B CA 1
ATOM 2281 C C . GLU B 2 18 ? 12.293 -7.618 -80.357 1.00 79.01 18 GLU B C 1
ATOM 2282 O O . GLU B 2 18 ? 13.062 -6.687 -80.593 1.00 75.91 18 GLU B O 1
ATOM 2288 N N . PRO B 2 19 ? 11.222 -7.486 -79.558 1.00 79.87 19 PRO B N 1
ATOM 2289 C CA . PRO B 2 19 ? 10.907 -6.205 -78.913 1.00 76.50 19 PRO B CA 1
ATOM 2290 C C . PRO B 2 19 ? 12.008 -5.736 -77.968 1.00 77.09 19 PRO B C 1
ATOM 2291 O O . PRO B 2 19 ? 12.168 -4.534 -77.756 1.00 72.82 19 PRO B O 1
ATOM 2295 N N . SER B 2 20 ? 12.761 -6.679 -77.411 1.00 81.10 20 SER B N 1
ATOM 2296 C CA . SER B 2 20 ? 13.812 -6.346 -76.457 1.00 82.66 20 SER B CA 1
ATOM 2297 C C . SER B 2 20 ? 15.136 -6.048 -77.156 1.00 82.32 20 SER B C 1
ATOM 2298 O O . SER B 2 20 ? 16.170 -5.904 -76.505 1.00 85.60 20 SER B O 1
ATOM 2301 N N . ASP B 2 21 ? 15.100 -5.954 -78.482 1.00 79.39 21 ASP B N 1
ATOM 2302 C CA . ASP B 2 21 ? 16.291 -5.616 -79.254 1.00 77.48 21 ASP B CA 1
ATOM 2303 C C . ASP B 2 21 ? 16.565 -4.117 -79.232 1.00 73.43 21 ASP B C 1
ATOM 2304 O O . ASP B 2 21 ? 15.668 -3.308 -79.470 1.00 69.33 21 ASP B O 1
ATOM 2309 N N . THR B 2 22 ? 17.810 -3.755 -78.942 1.00 74.25 22 THR B N 1
ATOM 2310 C CA . THR B 2 22 ? 18.228 -2.362 -78.992 1.00 72.01 22 THR B CA 1
ATOM 2311 C C . THR B 2 22 ? 18.288 -1.903 -80.444 1.00 69.13 22 THR B C 1
ATOM 2312 O O . THR B 2 22 ? 18.351 -2.726 -81.356 1.00 68.49 22 THR B O 1
ATOM 2316 N N . ILE B 2 23 ? 18.267 -0.591 -80.654 1.00 67.67 23 ILE B N 1
ATOM 2317 C CA . ILE B 2 23 ? 18.349 -0.032 -81.998 1.00 64.75 23 ILE B CA 1
ATOM 2318 C C . ILE B 2 23 ? 19.700 -0.367 -82.623 1.00 66.02 23 ILE B C 1
ATOM 2319 O O . ILE B 2 23 ? 19.804 -0.573 -83.834 1.00 63.27 23 ILE B O 1
ATOM 2324 N N . GLU B 2 24 ? 20.729 -0.429 -81.782 1.00 70.63 24 GLU B N 1
ATOM 2325 C CA . GLU B 2 24 ? 22.064 -0.832 -82.212 1.00 74.40 24 GLU B CA 1
ATOM 2326 C C . GLU B 2 24 ? 22.032 -2.210 -82.866 1.00 77.23 24 GLU B C 1
ATOM 2327 O O . GLU B 2 24 ? 22.658 -2.431 -83.902 1.00 77.21 24 GLU B O 1
ATOM 2329 N N . ASN B 2 25 ? 21.295 -3.131 -82.253 1.00 80.48 25 ASN B N 1
ATOM 2330 C CA . ASN B 2 25 ? 21.138 -4.473 -82.798 1.00 84.26 25 ASN B CA 1
ATOM 2331 C C . ASN B 2 25 ? 20.350 -4.453 -84.104 1.00 81.82 25 ASN B C 1
ATOM 2332 O O . ASN B 2 25 ? 20.599 -5.256 -85.004 1.00 81.47 25 ASN B O 1
ATOM 2337 N N . VAL B 2 26 ? 19.402 -3.526 -84.204 1.00 75.44 26 VAL B N 1
ATOM 2338 C CA . VAL B 2 26 ? 18.613 -3.368 -85.421 1.00 70.25 26 VAL B CA 1
ATOM 2339 C C . VAL B 2 26 ? 19.492 -2.852 -86.556 1.00 66.69 26 VAL B C 1
ATOM 2340 O O . VAL B 2 26 ? 19.396 -3.321 -87.691 1.00 66.27 26 VAL B O 1
ATOM 2344 N N . LYS B 2 27 ? 20.353 -1.890 -86.235 1.00 63.54 27 LYS B N 1
ATOM 2345 C CA . LYS B 2 27 ? 21.280 -1.319 -87.209 1.00 61.42 27 LYS B CA 1
ATOM 2346 C C . LYS B 2 27 ? 22.220 -2.370 -87.785 1.00 62.74 27 LYS B C 1
ATOM 2347 O O . LYS B 2 27 ? 22.514 -2.364 -88.981 1.00 61.93 27 LYS B O 1
ATOM 2353 N N . ALA B 2 28 ? 22.696 -3.263 -86.924 1.00 65.05 28 ALA B N 1
ATOM 2354 C CA . ALA B 2 28 ? 23.593 -4.333 -87.344 1.00 68.44 28 ALA B CA 1
ATOM 2355 C C . ALA B 2 28 ? 22.894 -5.251 -88.340 1.00 71.67 28 ALA B C 1
ATOM 2356 O O . ALA B 2 28 ? 23.507 -5.738 -89.290 1.00 75.19 28 ALA B O 1
ATOM 2358 N N . LYS B 2 29 ? 21.602 -5.473 -88.116 1.00 70.42 29 LYS B N 1
ATOM 2359 C CA . LYS B 2 29 ? 20.790 -6.293 -89.007 1.00 71.63 29 LYS B CA 1
ATOM 2360 C C . LYS B 2 29 ? 20.662 -5.648 -90.384 1.00 69.87 29 LYS B C 1
ATOM 2361 O O . LYS B 2 29 ? 20.562 -6.339 -91.398 1.00 72.63 29 LYS B O 1
ATOM 2363 N N . ILE B 2 30 ? 20.665 -4.318 -90.411 1.00 65.05 30 ILE B N 1
ATOM 2364 C CA . ILE B 2 30 ? 20.589 -3.581 -91.666 1.00 62.19 30 ILE B CA 1
ATOM 2365 C C . ILE B 2 30 ? 21.922 -3.646 -92.408 1.00 63.68 30 ILE B C 1
ATOM 2366 O O . ILE B 2 30 ? 21.955 -3.846 -93.624 1.00 64.95 30 ILE B O 1
ATOM 2371 N N . GLN B 2 31 ? 23.018 -3.481 -91.670 1.00 63.07 31 GLN B N 1
ATOM 2372 C CA . GLN B 2 31 ? 24.353 -3.583 -92.252 1.00 65.11 31 GLN B CA 1
ATOM 2373 C C . GLN B 2 31 ? 24.588 -4.975 -92.821 1.00 71.81 31 GLN B C 1
ATOM 2374 O O . GLN B 2 31 ? 25.276 -5.141 -93.827 1.00 72.46 31 GLN B O 1
ATOM 2380 N N . ASP B 2 32 ? 24.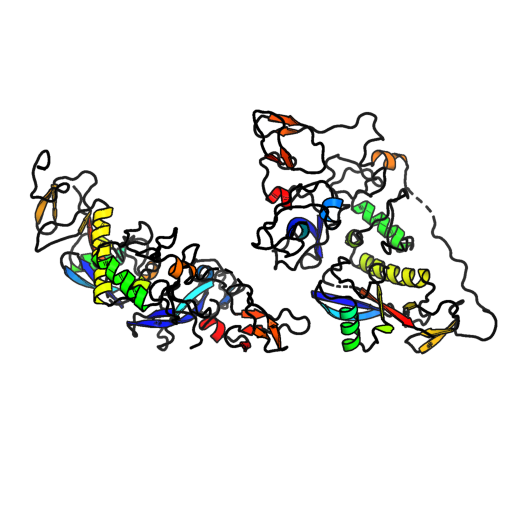007 -5.977 -92.170 1.00 77.16 32 ASP B N 1
ATOM 2381 C CA . ASP B 2 32 ? 24.139 -7.355 -92.620 1.00 84.23 32 ASP B CA 1
ATOM 2382 C C . ASP B 2 32 ? 23.310 -7.607 -93.877 1.00 85.46 32 ASP B C 1
ATOM 2383 O O . ASP B 2 32 ? 23.468 -8.634 -94.537 1.00 90.56 32 ASP B O 1
ATOM 2385 N N . LYS B 2 33 ? 22.433 -6.664 -94.207 1.00 82.60 33 LYS B N 1
ATOM 2386 C CA . LYS B 2 33 ? 21.540 -6.821 -95.350 1.00 85.29 33 LYS B CA 1
ATOM 2387 C C . LYS B 2 33 ? 21.822 -5.809 -96.460 1.00 83.98 33 LYS B C 1
ATOM 2388 O O . LYS B 2 33 ? 21.472 -6.040 -97.618 1.00 86.54 33 LYS B O 1
ATOM 2390 N N . GLU B 2 34 ? 22.455 -4.692 -96.109 1.00 78.52 34 GLU B N 1
ATOM 2391 C CA . GLU B 2 34 ? 22.699 -3.621 -97.074 1.00 77.39 34 GLU B CA 1
ATOM 2392 C C . GLU B 2 34 ? 24.135 -3.097 -97.053 1.00 74.44 34 GLU B C 1
ATOM 2393 O O . GLU B 2 34 ? 24.522 -2.305 -97.911 1.00 73.47 34 GLU B O 1
ATOM 2399 N N . GLY B 2 35 ? 24.918 -3.529 -96.070 1.00 73.63 35 GLY B N 1
ATOM 2400 C CA . GLY B 2 35 ? 26.312 -3.132 -95.986 1.00 71.88 35 GLY B CA 1
ATOM 2401 C C . GLY B 2 35 ? 26.540 -1.748 -95.407 1.00 67.44 35 GLY B C 1
ATOM 2402 O O . GLY B 2 35 ? 27.677 -1.370 -95.127 1.00 66.57 35 GLY B O 1
ATOM 2403 N N . ILE B 2 36 ? 25.460 -0.992 -95.230 1.00 64.34 36 ILE B N 1
ATOM 2404 C CA . ILE B 2 36 ? 25.535 0.365 -94.693 1.00 62.33 36 ILE B CA 1
ATOM 2405 C C . ILE B 2 36 ? 26.141 0.380 -93.293 1.00 64.03 36 ILE B C 1
ATOM 2406 O O . ILE B 2 36 ? 25.652 -0.314 -92.403 1.00 64.23 36 ILE B O 1
ATOM 2411 N N . PRO B 2 37 ? 27.207 1.173 -93.092 1.00 64.33 37 PRO B N 1
ATOM 2412 C CA . PRO B 2 37 ? 27.800 1.297 -91.756 1.00 64.46 37 PRO B CA 1
ATOM 2413 C C . PRO B 2 37 ? 26.791 1.852 -90.761 1.00 60.54 37 PRO B C 1
ATOM 2414 O O . PRO B 2 37 ? 26.032 2.751 -91.118 1.00 56.80 37 PRO B O 1
ATOM 2418 N N . PRO B 2 38 ? 26.772 1.318 -89.531 1.00 63.91 38 PRO B N 1
ATOM 2419 C CA . PRO B 2 38 ? 25.850 1.821 -88.506 1.00 65.14 38 PRO B CA 1
ATOM 2420 C C . PRO B 2 38 ? 26.091 3.295 -88.185 1.00 63.89 38 PRO B C 1
ATOM 2421 O O . PRO B 2 38 ? 25.170 3.989 -87.756 1.00 62.77 38 PRO B O 1
ATOM 2425 N N . ASP B 2 39 ? 27.318 3.760 -88.401 1.00 65.88 39 ASP B N 1
ATOM 2426 C CA . ASP B 2 39 ? 27.674 5.152 -88.144 1.00 64.92 39 ASP B CA 1
ATOM 2427 C C . ASP B 2 39 ? 26.978 6.096 -89.120 1.00 63.28 39 ASP B C 1
ATOM 2428 O O . ASP B 2 39 ? 26.858 7.293 -88.859 1.00 64.00 39 ASP B O 1
ATOM 2430 N N . GLN B 2 40 ? 26.525 5.551 -90.245 1.00 62.55 40 GLN B N 1
ATOM 2431 C CA . GLN B 2 40 ? 25.811 6.336 -91.244 1.00 61.67 40 GLN B CA 1
ATOM 2432 C C . GLN B 2 40 ? 24.311 6.074 -91.181 1.00 60.68 40 GLN B C 1
ATOM 2433 O O . GLN B 2 40 ? 23.523 6.762 -91.831 1.00 59.38 40 GLN B O 1
ATOM 2439 N N . GLN B 2 41 ? 23.921 5.073 -90.398 1.00 61.51 41 GLN B N 1
ATOM 2440 C CA . GLN B 2 41 ? 22.511 4.748 -90.227 1.00 60.82 41 GLN B CA 1
ATOM 2441 C C . GLN B 2 41 ? 21.867 5.596 -89.143 1.00 57.91 41 GLN B C 1
ATOM 2442 O O . GLN B 2 41 ? 22.487 5.888 -88.120 1.00 58.86 41 GLN B O 1
ATOM 2448 N N . ARG B 2 42 ? 20.618 5.984 -89.373 1.00 56.83 42 ARG B N 1
ATOM 2449 C CA . ARG B 2 42 ? 19.813 6.620 -88.340 1.00 57.93 42 ARG B CA 1
ATOM 2450 C C . ARG B 2 42 ? 18.339 6.312 -88.557 1.00 56.37 42 ARG B C 1
ATOM 2451 O O . ARG B 2 42 ? 17.758 6.669 -89.581 1.00 55.35 42 ARG B O 1
ATOM 2459 N N . LEU B 2 43 ? 17.747 5.633 -87.581 1.00 55.10 43 LEU B N 1
ATOM 2460 C CA . LEU B 2 43 ? 16.364 5.190 -87.683 1.00 53.76 43 LEU B CA 1
ATOM 2461 C C . LEU B 2 43 ? 15.410 6.198 -87.060 1.00 54.16 43 LEU B C 1
ATOM 2462 O O . LEU B 2 43 ? 15.666 6.723 -85.976 1.00 57.48 43 LEU B O 1
ATOM 2467 N N . ILE B 2 44 ? 14.313 6.469 -87.758 1.00 53.94 44 ILE B N 1
ATOM 2468 C CA . ILE B 2 44 ? 13.316 7.417 -87.278 1.00 54.65 44 ILE B CA 1
ATOM 2469 C C . ILE B 2 44 ? 11.919 6.808 -87.311 1.00 54.18 44 ILE B C 1
ATOM 2470 O O . ILE B 2 44 ? 11.467 6.317 -88.345 1.00 57.04 44 ILE B O 1
ATOM 2475 N N . PHE B 2 45 ? 11.244 6.841 -86.166 1.00 52.53 45 PHE B N 1
ATOM 2476 C CA . PHE B 2 45 ? 9.875 6.352 -86.061 1.00 49.74 45 PHE B CA 1
ATOM 2477 C C . PHE B 2 45 ? 8.958 7.477 -85.595 1.00 47.73 45 PHE B C 1
ATOM 2478 O O . PHE B 2 45 ? 9.215 8.108 -84.569 1.00 49.64 45 PHE B O 1
ATOM 2486 N N . ALA B 2 46 ? 7.901 7.729 -86.364 1.00 45.92 46 ALA B N 1
ATOM 2487 C CA . ALA B 2 46 ? 6.926 8.775 -86.057 1.00 45.55 46 ALA B CA 1
ATOM 2488 C C . ALA B 2 46 ? 7.577 10.144 -85.860 1.00 51.76 46 ALA B C 1
ATOM 2489 O O . ALA B 2 46 ? 7.061 10.986 -85.125 1.00 53.70 46 ALA B O 1
ATOM 2491 N N . GLY B 2 47 ? 8.712 10.361 -86.519 1.00 51.29 47 GLY B N 1
ATOM 2492 C CA . GLY B 2 47 ? 9.404 11.635 -86.447 1.00 51.00 47 GLY B CA 1
ATOM 2493 C C . GLY B 2 47 ? 10.402 11.724 -85.308 1.00 51.83 47 GLY B C 1
ATOM 2494 O O . GLY B 2 47 ? 10.969 12.785 -85.052 1.00 52.35 47 GLY B O 1
ATOM 2495 N N . LYS B 2 48 ? 10.617 10.609 -84.618 1.00 51.50 48 LYS B N 1
ATOM 2496 C CA . LYS B 2 48 ? 11.573 10.576 -83.517 1.00 55.78 48 LYS B CA 1
ATOM 2497 C C . LYS B 2 48 ? 12.796 9.745 -83.879 1.00 57.72 48 LYS B C 1
ATOM 2498 O O . LYS B 2 48 ? 12.669 8.609 -84.335 1.00 57.07 48 LYS B O 1
ATOM 2501 N N . GLN B 2 49 ? 13.980 10.311 -83.677 1.00 61.05 49 GLN B N 1
ATOM 2502 C CA . GLN B 2 49 ? 15.208 9.560 -83.898 1.00 62.53 49 GLN B CA 1
ATOM 2503 C C . GLN B 2 49 ? 15.450 8.601 -82.741 1.00 62.68 49 GLN B C 1
ATOM 2504 O O . GLN B 2 49 ? 15.577 9.016 -81.589 1.00 63.60 49 GLN B O 1
ATOM 2510 N N . LEU B 2 50 ? 15.509 7.314 -83.062 1.00 62.04 50 LEU B N 1
ATOM 2511 C CA . LEU B 2 50 ? 15.733 6.283 -82.059 1.00 66.97 50 LEU B CA 1
ATOM 2512 C C . LEU B 2 50 ? 17.198 6.244 -81.637 1.00 71.40 50 LEU B C 1
ATOM 2513 O O . LEU B 2 50 ? 18.095 6.235 -82.480 1.00 71.23 50 LEU B O 1
ATOM 2518 N N . GLU B 2 51 ? 17.435 6.226 -80.330 1.00 78.24 51 GLU B N 1
ATOM 2519 C CA . GLU B 2 51 ? 18.789 6.123 -79.802 1.00 84.59 51 GLU B CA 1
ATOM 2520 C C . GLU B 2 51 ? 19.164 4.662 -79.582 1.00 89.43 51 GLU B C 1
ATOM 2521 O O . GLU B 2 51 ? 18.334 3.857 -79.158 1.00 88.78 51 GLU B O 1
ATOM 2527 N N . ASP B 2 52 ? 20.419 4.331 -79.875 1.00 94.75 52 ASP B N 1
ATOM 2528 C CA . ASP B 2 52 ? 20.898 2.951 -79.842 1.00 97.14 52 ASP B CA 1
ATOM 2529 C C . ASP B 2 52 ? 20.703 2.272 -78.489 1.00 98.85 52 ASP B C 1
ATOM 2530 O O . ASP B 2 52 ? 20.461 1.067 -78.422 1.00 103.07 52 ASP B O 1
ATOM 2535 N N . GLY B 2 53 ? 20.807 3.050 -77.415 1.00 96.61 53 GLY B N 1
ATOM 2536 C CA . GLY B 2 53 ? 20.693 2.518 -76.069 1.00 95.98 53 GLY B CA 1
ATOM 2537 C C . GLY B 2 53 ? 19.322 1.951 -75.761 1.00 89.54 53 GLY B C 1
ATOM 2538 O O . GLY B 2 53 ? 19.204 0.868 -75.187 1.00 92.76 53 GLY B O 1
ATOM 2539 N N . ARG B 2 54 ? 18.283 2.687 -76.141 1.00 80.23 54 ARG B N 1
ATOM 2540 C CA . ARG B 2 54 ? 16.912 2.238 -75.940 1.00 72.78 54 ARG B CA 1
ATOM 2541 C C . ARG B 2 54 ? 16.589 1.070 -76.863 1.00 68.18 54 ARG B C 1
ATOM 2542 O O . ARG B 2 54 ? 17.297 0.824 -77.840 1.00 66.04 54 ARG B O 1
ATOM 2546 N N . THR B 2 55 ? 15.516 0.352 -76.550 1.00 67.90 55 THR B N 1
ATOM 2547 C CA . THR B 2 55 ? 15.104 -0.784 -77.360 1.00 67.03 55 THR B CA 1
ATOM 2548 C C . THR B 2 55 ? 13.821 -0.475 -78.122 1.00 66.31 55 THR B C 1
ATOM 2549 O O . THR B 2 55 ? 13.260 0.614 -77.997 1.00 65.48 55 THR B O 1
ATOM 2553 N N . LEU B 2 56 ? 13.364 -1.442 -78.910 1.00 67.55 56 LEU B N 1
ATOM 2554 C CA . LEU B 2 56 ? 12.161 -1.281 -79.716 1.00 68.49 56 LEU B CA 1
ATOM 2555 C C . LEU B 2 56 ? 10.907 -1.178 -78.858 1.00 72.66 56 LEU B C 1
ATOM 2556 O O . LEU B 2 56 ? 9.995 -0.411 -79.167 1.00 71.24 56 LEU B O 1
ATOM 2561 N N . SER B 2 57 ? 10.866 -1.958 -77.783 1.00 79.69 57 SER B N 1
ATOM 2562 C CA . SER B 2 57 ? 9.712 -1.972 -76.892 1.00 82.51 57 SER B CA 1
ATOM 2563 C C . SER B 2 57 ? 9.523 -0.627 -76.195 1.00 80.46 57 SER B C 1
ATOM 2564 O O . SER B 2 57 ? 8.405 -0.259 -75.834 1.00 78.44 57 SER B O 1
ATOM 2567 N N . ASP B 2 58 ? 10.618 0.105 -76.013 1.00 77.85 58 ASP B N 1
ATOM 2568 C CA . ASP B 2 58 ? 10.567 1.410 -75.360 1.00 76.21 58 ASP B CA 1
ATOM 2569 C C . ASP B 2 58 ? 9.811 2.436 -76.197 1.00 72.62 58 ASP B C 1
ATOM 2570 O O . ASP B 2 58 ? 9.271 3.405 -75.664 1.00 74.30 58 ASP B O 1
ATOM 2575 N N . TYR B 2 59 ? 9.776 2.219 -77.507 1.00 67.90 59 TYR B N 1
ATOM 2576 C CA . TYR B 2 59 ? 9.094 3.131 -78.416 1.00 64.30 59 TYR B CA 1
ATOM 2577 C C . TYR B 2 59 ? 7.735 2.592 -78.847 1.00 63.34 59 TYR B C 1
ATOM 2578 O O . TYR B 2 59 ? 7.121 3.119 -79.776 1.00 61.57 59 TYR B O 1
ATOM 2587 N N . ASN B 2 60 ? 7.281 1.541 -78.167 1.00 64.58 60 ASN B N 1
ATOM 2588 C CA . ASN B 2 60 ? 6.006 0.891 -78.469 1.00 62.75 60 ASN B CA 1
ATOM 2589 C C . ASN B 2 60 ? 5.876 0.487 -79.934 1.00 57.48 60 ASN B C 1
ATOM 2590 O O . ASN B 2 60 ? 4.780 0.494 -80.494 1.00 56.50 60 ASN B O 1
ATOM 2595 N N . ILE B 2 61 ? 6.999 0.130 -80.548 1.00 56.86 61 ILE B N 1
ATOM 2596 C CA . ILE B 2 61 ? 7.009 -0.248 -81.954 1.00 57.16 61 ILE B CA 1
ATOM 2597 C C . ILE B 2 61 ? 6.469 -1.661 -82.129 1.00 61.99 61 ILE B C 1
ATOM 2598 O O . ILE B 2 61 ? 7.009 -2.621 -81.580 1.00 67.03 61 ILE B O 1
ATOM 2603 N N . GLN B 2 62 ? 5.394 -1.776 -82.900 1.00 60.59 62 GLN B N 1
ATOM 2604 C CA . GLN B 2 62 ? 4.675 -3.033 -83.038 1.00 61.79 62 GLN B CA 1
ATOM 2605 C C . GLN B 2 62 ? 5.177 -3.868 -84.210 1.00 64.89 62 GLN B C 1
ATOM 2606 O O . GLN B 2 62 ? 5.995 -3.413 -85.011 1.00 65.05 62 GLN B O 1
ATOM 2612 N N . LYS B 2 63 ? 4.681 -5.099 -84.295 1.00 67.48 63 LYS B N 1
ATOM 2613 C CA . LYS B 2 63 ? 4.978 -5.969 -85.423 1.00 72.42 63 LYS B CA 1
ATOM 2614 C C . LYS B 2 63 ? 4.351 -5.400 -86.689 1.00 70.80 63 LYS B C 1
ATOM 2615 O O . LYS B 2 63 ? 3.287 -4.783 -86.634 1.00 69.28 63 LYS B O 1
ATOM 2617 N N . GLU B 2 64 ? 5.026 -5.599 -87.817 1.00 70.09 64 GLU B N 1
ATOM 2618 C CA . GLU B 2 64 ? 4.572 -5.110 -89.120 1.00 68.77 64 GLU B CA 1
ATOM 2619 C C . GLU B 2 64 ? 4.448 -3.587 -89.174 1.00 64.53 64 GLU B C 1
ATOM 2620 O O . GLU B 2 64 ? 3.742 -3.048 -90.026 1.00 64.64 64 GLU B O 1
ATOM 2632 N N . THR B 2 66 ? 6.682 0.130 -89.514 1.00 58.32 66 THR B N 1
ATOM 2633 C CA . THR B 2 66 ? 7.850 0.520 -90.293 1.00 57.51 66 THR B CA 1
ATOM 2634 C C . THR B 2 66 ? 8.701 1.579 -89.608 1.00 54.28 66 THR B C 1
ATOM 2635 O O . THR B 2 66 ? 8.195 2.616 -89.179 1.00 53.65 66 THR B O 1
ATOM 2639 N N . LEU B 2 67 ? 9.997 1.306 -89.508 1.00 54.62 67 LEU B N 1
ATOM 2640 C CA . LEU B 2 67 ? 10.961 2.328 -89.136 1.00 54.84 67 LEU B CA 1
ATOM 2641 C C . LEU B 2 67 ? 11.412 3.029 -90.407 1.00 53.74 67 LEU B C 1
ATOM 2642 O O . LEU B 2 67 ? 11.238 2.501 -91.505 1.00 53.85 67 LEU B O 1
ATOM 2647 N N . HIS B 2 68 ? 11.992 4.215 -90.268 1.00 52.01 68 HIS B N 1
ATOM 2648 C CA . HIS B 2 68 ? 12.549 4.894 -91.428 1.00 51.43 68 HIS B CA 1
ATOM 2649 C C . HIS B 2 68 ? 14.055 5.059 -91.311 1.00 50.42 68 HIS B C 1
ATOM 2650 O O . HIS B 2 68 ? 14.564 5.549 -90.304 1.00 49.54 68 HIS B O 1
ATOM 2657 N N . LEU B 2 69 ? 14.763 4.634 -92.352 1.00 51.13 69 LEU B N 1
ATOM 2658 C CA . LEU B 2 69 ? 16.209 4.779 -92.398 1.00 51.28 69 LEU B CA 1
ATOM 2659 C C . LEU B 2 69 ? 16.595 6.073 -93.096 1.00 49.67 69 LEU B C 1
ATOM 2660 O O . LEU B 2 69 ? 16.159 6.345 -94.215 1.00 50.42 69 LEU B O 1
ATOM 2665 N N . VAL B 2 70 ? 17.409 6.870 -92.416 1.00 48.78 70 VAL B N 1
ATOM 2666 C CA . VAL B 2 70 ? 17.937 8.104 -92.977 1.00 49.49 70 VAL B CA 1
ATOM 2667 C C . VAL B 2 70 ? 19.452 8.105 -92.821 1.00 50.50 70 VAL B C 1
ATOM 2668 O O . VAL B 2 70 ? 19.979 7.675 -91.794 1.00 50.14 70 VAL B O 1
ATOM 2672 N N . LEU B 2 71 ? 20.151 8.574 -93.849 1.00 52.43 71 LEU B N 1
ATOM 2673 C CA . LEU B 2 71 ? 21.605 8.541 -93.853 1.00 53.31 71 LEU B CA 1
ATOM 2674 C C . LEU B 2 71 ? 22.222 9.692 -93.069 1.00 54.77 71 LEU B C 1
ATOM 2675 O O . LEU B 2 71 ? 21.739 10.825 -93.118 1.00 55.71 71 LEU B O 1
ATOM 2680 N N . ARG B 2 72 ? 23.289 9.387 -92.340 1.00 56.82 72 ARG B N 1
ATOM 2681 C CA . ARG B 2 72 ? 24.106 10.410 -91.702 1.00 61.64 72 ARG B CA 1
ATOM 2682 C C . ARG B 2 72 ? 25.429 10.523 -92.453 1.00 64.03 72 ARG B C 1
ATOM 2683 O O . ARG B 2 72 ? 26.326 9.698 -92.279 1.00 64.36 72 ARG B O 1
ATOM 2691 N N . LEU B 2 73 ? 25.536 11.542 -93.299 1.00 67.48 73 LEU B N 1
ATOM 2692 C CA . LEU B 2 73 ? 26.716 11.722 -94.136 1.00 70.96 73 LEU B CA 1
ATOM 2693 C C . LEU B 2 73 ? 27.577 12.878 -93.643 1.00 76.13 73 LEU B C 1
ATOM 2694 O O . LEU B 2 73 ? 27.077 13.970 -93.372 1.00 78.36 73 LEU B O 1
ATOM 2699 N N . ARG B 2 74 ? 28.877 12.629 -93.538 1.00 79.11 74 ARG B N 1
ATOM 2700 C CA . ARG B 2 74 ? 29.803 13.600 -92.970 1.00 84.75 74 ARG B CA 1
ATOM 2701 C C . ARG B 2 74 ? 30.867 14.036 -93.969 1.00 88.99 74 ARG B C 1
ATOM 2702 O O . ARG B 2 74 ? 31.276 13.260 -94.833 1.00 90.05 74 ARG B O 1
ATOM 2710 N N . GLY B 2 75 ? 31.313 15.283 -93.835 1.00 94.56 75 GLY B N 1
ATOM 2711 C CA . GLY B 2 75 ? 32.399 15.814 -94.640 1.00 97.95 75 GLY B CA 1
ATOM 2712 C C . GLY B 2 75 ? 32.164 15.742 -96.137 1.00 98.41 75 GLY B C 1
ATOM 2713 O O . GLY B 2 75 ? 32.617 14.802 -96.789 1.00 104.30 75 GLY B O 1
ATOM 2718 N N . ASN C 1 3 ? 10.310 20.708 -37.562 1.00 117.63 143 ASN C N 1
ATOM 2719 C CA . ASN C 1 3 ? 10.839 22.024 -37.899 1.00 117.20 143 ASN C CA 1
ATOM 2720 C C . ASN C 1 3 ? 10.455 23.071 -36.859 1.00 112.86 143 ASN C C 1
ATOM 2721 O O . ASN C 1 3 ? 10.332 22.766 -35.673 1.00 110.90 143 ASN C O 1
ATOM 2723 N N . LYS C 1 4 ? 10.267 24.307 -37.310 1.00 106.12 144 LYS C N 1
ATOM 2724 C CA . LYS C 1 4 ? 9.880 25.395 -36.420 1.00 99.52 144 LYS C CA 1
ATOM 2725 C C . LYS C 1 4 ? 8.362 25.519 -36.346 1.00 91.17 144 LYS C C 1
ATOM 2726 O O . LYS C 1 4 ? 7.799 26.572 -36.647 1.00 91.11 144 LYS C O 1
ATOM 2728 N N . ALA C 1 5 ? 7.706 24.435 -35.947 1.00 82.91 145 ALA C N 1
ATOM 2729 C CA . ALA C 1 5 ? 6.253 24.411 -35.841 1.00 75.67 145 ALA C CA 1
ATOM 2730 C C . ALA C 1 5 ? 5.777 25.175 -34.609 1.00 70.63 145 ALA C C 1
ATOM 2731 O O . ALA C 1 5 ? 6.392 25.103 -33.546 1.00 70.31 145 ALA C O 1
ATOM 2733 N N . HIS C 1 6 ? 4.679 25.907 -34.763 1.00 64.98 146 HIS C N 1
ATOM 2734 C CA . HIS C 1 6 ? 4.121 26.695 -33.671 1.00 61.91 146 HIS C CA 1
ATOM 2735 C C . HIS C 1 6 ? 2.742 26.196 -33.253 1.00 59.09 146 HIS C C 1
ATOM 2736 O O . HIS C 1 6 ? 2.168 26.686 -32.281 1.00 57.18 146 HIS C O 1
ATOM 2743 N N . PHE C 1 7 ? 2.210 25.225 -33.986 1.00 57.68 147 PHE C N 1
ATOM 2744 C CA . PHE C 1 7 ? 0.900 24.669 -33.669 1.00 55.22 147 PHE C CA 1
ATOM 2745 C C . PHE C 1 7 ? 1.014 23.239 -33.161 1.00 53.82 147 PHE C C 1
ATOM 2746 O O . PHE C 1 7 ? 1.654 22.394 -33.788 1.00 53.84 147 PHE C O 1
ATOM 2754 N N . PHE C 1 8 ? 0.389 22.975 -32.019 1.00 49.64 148 PHE C N 1
ATOM 2755 C CA . PHE C 1 8 ? 0.369 21.632 -31.456 1.00 46.42 148 PHE C CA 1
ATOM 2756 C C . PHE C 1 8 ? -1.046 21.082 -31.402 1.00 44.38 148 PHE C C 1
ATOM 2757 O O . PHE C 1 8 ? -1.988 21.780 -31.027 1.00 44.18 148 PHE C O 1
ATOM 2765 N N . ILE C 1 9 ? -1.186 19.821 -31.790 1.00 48.58 149 ILE C N 1
ATOM 2766 C CA . ILE C 1 9 ? -2.490 19.184 -31.850 1.00 51.31 149 ILE C CA 1
ATOM 2767 C C . ILE C 1 9 ? -2.470 17.803 -31.213 1.00 54.66 149 ILE C C 1
ATOM 2768 O O . ILE C 1 9 ? -1.409 17.265 -30.897 1.00 55.93 149 ILE C O 1
ATOM 2773 N N . TYR C 1 10 ? -3.655 17.234 -31.026 1.00 55.37 150 TYR C N 1
ATOM 2774 C CA . TYR C 1 10 ? -3.770 15.830 -30.668 1.00 56.24 150 TYR C CA 1
ATOM 2775 C C . TYR C 1 10 ? -4.327 15.046 -31.846 1.00 57.24 150 TYR C C 1
ATOM 2776 O O . TYR C 1 10 ? -5.373 15.390 -32.396 1.00 54.87 150 TYR C O 1
ATOM 2785 N N . CYS C 1 11 ? -3.617 13.995 -32.236 1.00 60.29 151 CYS C N 1
ATOM 2786 C CA . CYS C 1 11 ? -4.087 13.124 -33.301 1.00 64.80 151 CYS C CA 1
ATOM 2787 C C . CYS C 1 11 ? -4.644 11.838 -32.707 1.00 68.43 151 CYS C C 1
ATOM 2788 O O . CYS C 1 11 ? -3.929 11.093 -32.042 1.00 68.55 151 CYS C O 1
ATOM 2791 N N . ALA C 1 12 ? -5.927 11.590 -32.945 1.00 73.10 152 ALA C N 1
ATOM 2792 C CA . ALA C 1 12 ? -6.598 10.416 -32.399 1.00 81.16 152 ALA C CA 1
ATOM 2793 C C . ALA C 1 12 ? -6.082 9.136 -33.044 1.00 87.13 152 ALA C C 1
ATOM 2794 O O . ALA C 1 12 ? -5.749 8.169 -32.359 1.00 87.40 152 ALA C O 1
ATOM 2796 N N . ASN C 1 13 ? -6.018 9.141 -34.369 1.00 92.13 153 ASN C N 1
ATOM 2797 C CA . ASN C 1 13 ? -5.556 7.986 -35.123 1.00 93.86 153 ASN C CA 1
ATOM 2798 C C . ASN C 1 13 ? -4.961 8.429 -36.453 1.00 93.22 153 ASN C C 1
ATOM 2799 O O . ASN C 1 13 ? -5.475 9.350 -37.087 1.00 94.27 153 ASN C O 1
ATOM 2801 N N . PRO C 1 14 ? -3.876 7.772 -36.886 1.00 89.45 154 PRO C N 1
ATOM 2802 C CA . PRO C 1 14 ? -3.234 6.625 -36.236 1.00 88.30 154 PRO C CA 1
ATOM 2803 C C . PRO C 1 14 ? -2.124 6.994 -35.249 1.00 82.71 154 PRO C C 1
ATOM 2804 O O . PRO C 1 14 ? -1.566 6.100 -34.613 1.00 83.93 154 PRO C O 1
ATOM 2808 N N . CYS C 1 15 ? -1.806 8.280 -35.129 1.00 77.34 155 CYS C N 1
ATOM 2809 C CA . CYS C 1 15 ? -0.697 8.712 -34.281 1.00 75.20 155 CYS C CA 1
ATOM 2810 C C . CYS C 1 15 ? -0.965 8.459 -32.801 1.00 72.87 155 CYS C C 1
ATOM 2811 O O . CYS C 1 15 ? -0.058 8.080 -32.059 1.00 73.80 155 CYS C O 1
ATOM 2814 N N . LYS C 1 16 ? -2.210 8.677 -32.384 1.00 70.15 156 LYS C N 1
ATOM 2815 C CA . LYS C 1 16 ? -2.639 8.424 -31.009 1.00 69.60 156 LYS C CA 1
ATOM 2816 C C . LYS C 1 16 ? -1.761 9.140 -29.983 1.00 69.24 156 LYS C C 1
ATOM 2817 O O . LYS C 1 16 ? -1.405 8.567 -28.953 1.00 69.17 156 LYS C O 1
ATOM 2819 N N . LYS C 1 17 ? -1.414 10.390 -30.277 1.00 67.33 157 LYS C N 1
ATOM 2820 C CA . LYS C 1 17 ? -0.580 11.190 -29.385 1.00 66.29 157 LYS C CA 1
ATOM 2821 C C . LYS C 1 17 ? -0.592 12.662 -29.783 1.00 66.12 157 LYS C C 1
ATOM 2822 O O . LYS C 1 17 ? -1.304 13.063 -30.704 1.00 64.91 157 LYS C O 1
ATOM 2826 N N . ILE C 1 18 ? 0.206 13.459 -29.081 1.00 66.95 158 ILE C N 1
ATOM 2827 C CA . ILE C 1 18 ? 0.334 14.881 -29.379 1.00 67.19 158 ILE C CA 1
ATOM 2828 C C . ILE C 1 18 ? 1.406 15.106 -30.440 1.00 68.92 158 ILE C C 1
ATOM 2829 O O . ILE C 1 18 ? 2.531 14.626 -30.309 1.00 69.60 158 ILE C O 1
ATOM 2834 N N . ASN C 1 19 ? 1.050 15.836 -31.492 1.00 67.92 159 ASN C N 1
ATOM 2835 C CA . ASN C 1 19 ? 1.970 16.092 -32.592 1.00 65.67 159 ASN C CA 1
ATOM 2836 C C . ASN C 1 19 ? 1.937 17.533 -33.078 1.00 62.21 159 ASN C C 1
ATOM 2837 O O . ASN C 1 19 ? 1.196 18.365 -32.555 1.00 58.39 159 ASN C O 1
ATOM 2842 N N . THR C 1 20 ? 2.753 17.817 -34.087 1.00 62.81 160 THR C N 1
ATOM 2843 C CA . THR C 1 20 ? 2.717 19.102 -34.766 1.00 60.93 160 THR C CA 1
ATOM 2844 C C . THR C 1 20 ? 1.473 19.169 -35.646 1.00 57.79 160 THR C C 1
ATOM 2845 O O . THR C 1 20 ? 0.993 18.143 -36.128 1.00 55.81 160 THR C O 1
ATOM 2847 N N . GLY C 1 21 ? 0.951 20.373 -35.852 1.00 56.91 161 GLY C N 1
ATOM 2848 C CA . GLY C 1 21 ? -0.261 20.544 -36.632 1.00 54.01 161 GLY C CA 1
ATOM 2849 C C . GLY C 1 21 ? -0.161 21.607 -37.706 1.00 53.15 161 GLY C C 1
ATOM 2850 O O . GLY C 1 21 ? 0.595 22.569 -37.575 1.00 50.72 161 GLY C O 1
ATOM 2851 N N . LYS C 1 22 ? -0.934 21.433 -38.773 1.00 55.27 162 LYS C N 1
ATOM 2852 C CA . LYS C 1 22 ? -0.950 22.390 -39.873 1.00 58.09 162 LYS C CA 1
ATOM 2853 C C . LYS C 1 22 ? -2.256 23.178 -39.890 1.00 56.59 162 LYS C C 1
ATOM 2854 O O . LYS C 1 22 ? -3.334 22.603 -39.757 1.00 56.30 162 LYS C O 1
ATOM 2860 N N . LEU C 1 23 ? -2.155 24.493 -40.057 1.00 58.95 163 LEU C N 1
ATOM 2861 C CA . LEU C 1 23 ? -3.338 25.348 -40.096 1.00 59.60 163 LEU C CA 1
ATOM 2862 C C . LEU C 1 23 ? -3.847 25.545 -41.521 1.00 61.01 163 LEU C C 1
ATOM 2863 O O . LEU C 1 23 ? -3.164 26.132 -42.361 1.00 65.63 163 LEU C O 1
ATOM 2868 N N . ARG C 1 24 ? -5.054 25.053 -41.779 1.00 58.99 164 ARG C N 1
ATOM 2869 C CA . ARG C 1 24 ? -5.682 25.192 -43.087 1.00 61.83 164 ARG C CA 1
ATOM 2870 C C . ARG C 1 24 ? -6.886 26.123 -43.012 1.00 60.23 164 ARG C C 1
ATOM 2871 O O . ARG C 1 24 ? -7.483 26.296 -41.950 1.00 59.82 164 ARG C O 1
ATOM 2879 N N . VAL C 1 25 ? -7.238 26.721 -44.146 1.00 59.89 165 VAL C N 1
ATOM 2880 C CA . VAL C 1 25 ? -8.384 27.621 -44.214 1.00 57.59 165 VAL C CA 1
ATOM 2881 C C . VAL C 1 25 ? -9.338 27.184 -45.321 1.00 58.35 165 VAL C C 1
ATOM 2882 O O . VAL C 1 25 ? -8.913 26.618 -46.328 1.00 61.95 165 VAL C O 1
ATOM 2886 N N . CYS C 1 26 ? -10.627 27.441 -45.128 1.00 57.57 166 CYS C N 1
ATOM 2887 C CA . CYS C 1 26 ? -11.623 27.163 -46.153 1.00 58.69 166 CYS C CA 1
ATOM 2888 C C . CYS C 1 26 ? -12.809 28.108 -46.010 1.00 57.81 166 CYS C C 1
ATOM 2889 O O . CYS C 1 26 ? -12.945 28.798 -44.999 1.00 56.41 166 CYS C O 1
ATOM 2892 N N . CYS C 1 27 ? -13.663 28.144 -47.028 1.00 57.43 167 CYS C N 1
ATOM 2893 C CA . CYS C 1 27 ? -14.849 28.990 -46.989 1.00 59.09 167 CYS C CA 1
ATOM 2894 C C . CYS C 1 27 ? -15.843 28.451 -45.970 1.00 60.22 167 CYS C C 1
ATOM 2895 O O . CYS C 1 27 ? -15.995 27.242 -45.820 1.00 60.81 167 CYS C O 1
ATOM 2898 N N . SER C 1 28 ? -16.515 29.354 -45.268 1.00 60.86 168 SER C N 1
ATOM 2899 C CA . SER C 1 28 ? -17.447 28.958 -44.224 1.00 60.18 168 SER C CA 1
ATOM 2900 C C . SER C 1 28 ? -18.716 28.348 -44.809 1.00 61.82 168 SER C C 1
ATOM 2901 O O . SER C 1 28 ? -19.228 27.350 -44.301 1.00 60.92 168 SER C O 1
ATOM 2904 N N . GLU C 1 29 ? -19.209 28.947 -45.888 1.00 65.40 169 GLU C N 1
ATOM 2905 C CA . GLU C 1 29 ? -20.502 28.570 -46.447 1.00 67.25 169 GLU C CA 1
ATOM 2906 C C . GLU C 1 29 ? -20.440 27.347 -47.363 1.00 70.51 169 GLU C C 1
ATOM 2907 O O . GLU C 1 29 ? -21.381 26.554 -47.404 1.00 71.20 169 GLU C O 1
ATOM 2909 N N . CYS C 1 30 ? -19.340 27.188 -48.093 1.00 72.59 170 CYS C N 1
ATOM 2910 C CA . CYS C 1 30 ? -19.245 26.112 -49.079 1.00 74.79 170 CYS C CA 1
ATOM 2911 C C . CYS C 1 30 ? -18.142 25.102 -48.764 1.00 77.20 170 CYS C C 1
ATOM 2912 O O . CYS C 1 30 ? -18.087 24.034 -49.372 1.00 77.26 170 CYS C O 1
ATOM 2915 N N . LYS C 1 31 ? -17.265 25.454 -47.827 1.00 79.60 171 LYS C N 1
ATOM 2916 C CA . LYS C 1 31 ? -16.194 24.569 -47.364 1.00 82.94 171 LYS C CA 1
ATOM 2917 C C . LYS C 1 31 ? -15.216 24.164 -48.467 1.00 90.54 171 LYS C C 1
ATOM 2918 O O . LYS C 1 31 ? -14.719 23.038 -48.477 1.00 89.50 171 LYS C O 1
ATOM 2922 N N . HIS C 1 32 ? -14.935 25.080 -49.389 1.00 100.30 172 HIS C N 1
ATOM 2923 C CA . HIS C 1 32 ? -13.933 24.830 -50.422 1.00 105.26 172 HIS C CA 1
ATOM 2924 C C . HIS C 1 32 ? -12.619 25.529 -50.083 1.00 105.69 172 HIS C C 1
ATOM 2925 O O . HIS C 1 32 ? -12.609 26.558 -49.407 1.00 107.95 172 HIS C O 1
ATOM 2932 N N . GLY C 1 33 ? -11.512 24.963 -50.554 1.00 108.05 173 GLY C N 1
ATOM 2933 C CA . GLY C 1 33 ? -10.199 25.531 -50.308 1.00 108.96 173 GLY C CA 1
ATOM 2934 C C . GLY C 1 33 ? -9.953 26.803 -51.097 1.00 107.06 173 GLY C C 1
ATOM 2935 O O . GLY C 1 33 ? -10.875 27.357 -51.698 1.00 112.68 173 GLY C O 1
ATOM 2936 N N . ALA C 1 34 ? -8.704 27.264 -51.084 1.00 99.15 174 ALA C N 1
ATOM 2937 C CA . ALA C 1 34 ? -8.285 28.478 -51.788 1.00 97.48 174 ALA C CA 1
ATOM 2938 C C . ALA C 1 34 ? -9.073 29.717 -51.361 1.00 92.07 174 ALA C C 1
ATOM 2939 O O . ALA C 1 34 ? -9.196 30.676 -52.123 1.00 96.22 174 ALA C O 1
ATOM 2941 N N . PHE C 1 35 ? -9.603 29.692 -50.142 1.00 80.20 175 PHE C N 1
ATOM 2942 C CA . PHE C 1 35 ? -10.229 30.873 -49.561 1.00 71.61 175 PHE C CA 1
ATOM 2943 C C . PHE C 1 35 ? -9.138 31.866 -49.175 1.00 65.55 175 PHE C C 1
ATOM 2944 O O . PHE C 1 35 ? -8.134 31.490 -48.570 1.00 63.73 175 PHE C O 1
ATOM 2952 N N . THR C 1 36 ? -9.332 33.130 -49.533 1.00 62.77 176 THR C N 1
ATOM 2953 C CA . THR C 1 36 ? -8.341 34.160 -49.244 1.00 61.89 176 THR C CA 1
ATOM 2954 C C . THR C 1 36 ? -8.852 35.128 -48.183 1.00 59.80 176 THR C C 1
ATOM 2955 O O . THR C 1 36 ? -9.796 35.879 -48.421 1.00 59.91 176 THR C O 1
ATOM 2959 N N . VAL C 1 37 ? -8.223 35.102 -47.013 1.00 53.37 177 VAL C N 1
ATOM 2960 C CA . VAL C 1 37 ? -8.627 35.960 -45.904 1.00 63.66 177 VAL C CA 1
ATOM 2961 C C . VAL C 1 37 ? -8.210 37.414 -46.132 1.00 66.87 177 VAL C C 1
ATOM 2962 O O . VAL C 1 37 ? -7.161 37.686 -46.715 1.00 69.30 177 VAL C O 1
ATOM 2966 N N . ASP C 1 38 ? -9.044 38.343 -45.676 1.00 66.28 178 ASP C N 1
ATOM 2967 C CA . ASP C 1 38 ? -8.748 39.767 -45.794 1.00 67.67 178 ASP C CA 1
ATOM 2968 C C . ASP C 1 38 ? -7.811 40.205 -44.680 1.00 66.04 178 ASP C C 1
ATOM 2969 O O . ASP C 1 38 ? -7.173 41.256 -44.759 1.00 65.98 178 ASP C O 1
ATOM 2974 N N . THR C 1 39 ? -7.741 39.383 -43.640 1.00 64.33 179 THR C N 1
ATOM 2975 C CA . THR C 1 39 ? -6.894 39.655 -42.490 1.00 62.32 179 THR C CA 1
ATOM 2976 C C . THR C 1 39 ? -6.251 38.362 -42.006 1.00 60.61 179 THR C C 1
ATOM 2977 O O . THR C 1 39 ? -6.936 37.363 -41.790 1.00 60.98 179 THR C O 1
ATOM 2981 N N . ASP C 1 40 ? -4.933 38.379 -41.850 1.00 60.09 180 ASP C N 1
ATOM 2982 C CA . ASP C 1 40 ? -4.225 37.221 -41.325 1.00 62.29 180 ASP C CA 1
ATOM 2983 C C . ASP C 1 40 ? -4.544 37.050 -39.846 1.00 61.38 180 ASP C C 1
ATOM 2984 O O . ASP C 1 40 ? -4.622 38.034 -39.110 1.00 63.32 180 ASP C O 1
ATOM 2989 N N . PRO C 1 41 ? -4.738 35.797 -39.406 1.00 56.92 181 PRO C N 1
ATOM 2990 C CA . PRO C 1 41 ? -5.018 35.514 -37.995 1.00 56.93 181 PRO C CA 1
ATOM 2991 C C . PRO C 1 41 ? -3.889 35.996 -37.094 1.00 58.90 181 PRO C C 1
ATOM 2992 O O . PRO C 1 41 ? -2.718 35.822 -37.425 1.00 60.99 181 PRO C O 1
ATOM 2996 N N . GLN C 1 42 ? -4.246 36.607 -35.970 1.00 58.34 182 GLN C N 1
ATOM 2997 C CA . GLN C 1 42 ? -3.257 37.173 -35.064 1.00 60.79 182 GLN C CA 1
ATOM 2998 C C . GLN C 1 42 ? -3.245 36.445 -33.726 1.00 62.52 182 GLN C C 1
ATOM 2999 O O . GLN C 1 42 ? -2.271 36.518 -32.978 1.00 64.46 182 GLN C O 1
ATOM 3001 N N . SER C 1 43 ? -4.329 35.738 -33.428 1.00 59.96 183 SER C N 1
ATOM 3002 C CA . SER C 1 43 ? -4.438 35.015 -32.168 1.00 58.82 183 SER C CA 1
ATOM 3003 C C . SER C 1 43 ? -5.272 33.748 -32.318 1.00 58.61 183 SER C C 1
ATOM 3004 O O . SER C 1 43 ? -5.810 33.471 -33.391 1.00 60.52 183 SER C O 1
ATOM 3007 N N . TRP C 1 44 ? -5.371 32.983 -31.237 1.00 57.27 184 TRP C N 1
ATOM 3008 C CA . TRP C 1 44 ? -6.153 31.753 -31.241 1.00 54.06 184 TRP C CA 1
ATOM 3009 C C . TRP C 1 44 ? -7.644 32.038 -31.359 1.00 53.11 184 TRP C C 1
ATOM 3010 O O . TRP C 1 44 ? -8.392 31.244 -31.926 1.00 53.94 184 TRP C O 1
ATOM 3021 N N . ALA C 1 45 ? -8.070 33.176 -30.820 1.00 52.52 185 ALA C N 1
ATOM 3022 C CA . ALA C 1 45 ? -9.466 33.587 -30.907 1.00 51.18 185 ALA C CA 1
ATOM 3023 C C . ALA C 1 45 ? -9.895 33.744 -32.363 1.00 49.77 185 ALA C C 1
ATOM 3024 O O . ALA C 1 45 ? -11.043 33.477 -32.715 1.00 46.09 185 ALA C O 1
ATOM 3026 N N . ASP C 1 46 ? -8.960 34.170 -33.205 1.00 52.24 186 ASP C N 1
ATOM 3027 C CA . ASP C 1 46 ? -9.243 34.395 -34.618 1.00 54.90 186 ASP C CA 1
ATOM 3028 C C . ASP C 1 46 ? -9.517 33.098 -35.378 1.00 54.38 186 ASP C C 1
ATOM 3029 O O . ASP C 1 46 ? -10.311 33.084 -36.319 1.00 53.65 186 ASP C O 1
ATOM 3034 N N . VAL C 1 47 ? -8.867 32.012 -34.971 1.00 54.47 187 VAL C N 1
ATOM 3035 C CA . VAL C 1 47 ? -9.004 30.739 -35.674 1.00 55.23 187 VAL C CA 1
ATOM 3036 C C . VAL C 1 47 ? -9.964 29.774 -34.979 1.00 55.70 187 VAL C C 1
ATOM 3037 O O . VAL C 1 47 ? -10.286 28.719 -35.523 1.00 55.68 187 VAL C O 1
ATOM 3041 N N . LEU C 1 48 ? -10.415 30.132 -33.782 1.00 56.55 188 LEU C N 1
ATOM 3042 C CA . LEU C 1 48 ? -11.334 29.279 -33.038 1.00 53.48 188 LEU C CA 1
ATOM 3043 C C . LEU C 1 48 ? -12.760 29.820 -33.063 1.00 55.60 188 LEU C C 1
ATOM 3044 O O . LEU C 1 48 ? -13.692 29.107 -33.440 1.00 55.78 188 LEU C O 1
ATOM 3049 N N . ASP C 1 49 ? -12.929 31.077 -32.663 1.00 59.25 189 ASP C N 1
ATOM 3050 C CA . ASP C 1 49 ? -14.247 31.705 -32.665 1.00 60.32 189 ASP C CA 1
ATOM 3051 C C . ASP C 1 49 ? -14.778 31.839 -34.090 1.00 63.80 189 ASP C C 1
ATOM 3052 O O . ASP C 1 49 ? -14.030 32.156 -35.015 1.00 66.53 189 ASP C O 1
ATOM 3054 N N . LYS C 1 50 ? -16.073 31.593 -34.259 1.00 65.31 190 LYS C N 1
ATOM 3055 C CA . LYS C 1 50 ? -16.684 31.580 -35.584 1.00 66.20 190 LYS C CA 1
ATOM 3056 C C . LYS C 1 50 ? -16.798 32.977 -36.183 1.00 66.07 190 LYS C C 1
ATOM 3057 O O . LYS C 1 50 ? -16.983 33.959 -35.462 1.00 66.10 190 LYS C O 1
ATOM 3059 N N . ASN C 1 51 ? -16.679 33.045 -37.507 1.00 66.95 191 ASN C N 1
ATOM 3060 C CA . ASN C 1 51 ? -16.873 34.279 -38.265 1.00 67.23 191 ASN C CA 1
ATOM 3061 C C . ASN C 1 51 ? -16.056 35.467 -37.762 1.00 67.28 191 ASN C C 1
ATOM 3062 O O . ASN C 1 51 ? -16.582 36.571 -37.614 1.00 69.33 191 ASN C O 1
ATOM 3067 N N . LYS C 1 52 ? -14.771 35.242 -37.511 1.00 65.56 192 LYS C N 1
ATOM 3068 C CA . LYS C 1 52 ? -13.901 36.293 -36.992 1.00 65.80 192 LYS C CA 1
ATOM 3069 C C . LYS C 1 52 ? -13.149 37.015 -38.107 1.00 65.24 192 LYS C C 1
ATOM 3070 O O . LYS C 1 52 ? -12.729 38.161 -37.943 1.00 66.38 192 LYS C O 1
ATOM 3072 N N . ILE C 1 53 ? -12.974 36.338 -39.238 1.00 63.20 193 ILE C N 1
ATOM 3073 C CA . ILE C 1 53 ? -12.209 36.895 -40.350 1.00 62.87 193 ILE C CA 1
ATOM 3074 C C . ILE C 1 53 ? -12.928 36.732 -41.688 1.00 61.35 193 ILE C C 1
ATOM 3075 O O . ILE C 1 53 ? -13.352 35.634 -42.050 1.00 59.64 193 ILE C O 1
ATOM 3080 N N . THR C 1 54 ? -13.059 37.837 -42.417 1.00 62.61 194 THR C N 1
ATOM 3081 C CA . THR C 1 54 ? -13.710 37.834 -43.723 1.00 63.61 194 THR C CA 1
ATOM 3082 C C . THR C 1 54 ? -12.728 37.516 -44.848 1.00 62.70 194 THR C C 1
ATOM 3083 O O . THR C 1 54 ? -11.527 37.380 -44.615 1.00 59.46 194 THR C O 1
ATOM 3087 N N . GLY C 1 55 ? -13.243 37.401 -46.069 1.00 63.43 195 GLY C N 1
ATOM 3088 C CA . GLY C 1 55 ? -12.396 37.146 -47.221 1.00 63.11 195 GLY C CA 1
ATOM 3089 C C . GLY C 1 55 ? -13.127 36.769 -48.497 1.00 62.87 195 GLY C C 1
ATOM 3090 O O . GLY C 1 55 ? -14.332 36.991 -48.628 1.00 62.27 195 GLY C O 1
ATOM 3091 N N . VAL C 1 56 ? -12.387 36.198 -49.444 1.00 63.06 196 VAL C N 1
ATOM 3092 C CA . VAL C 1 56 ? -12.951 35.792 -50.727 1.00 62.19 196 VAL C CA 1
ATOM 3093 C C . VAL C 1 56 ? -12.838 34.285 -50.946 1.00 64.36 196 VAL C C 1
ATOM 3094 O O . VAL C 1 56 ? -11.886 33.650 -50.491 1.00 65.88 196 VAL C O 1
ATOM 3096 N N . CYS C 1 57 ? -13.816 33.723 -51.649 1.00 65.40 197 CYS C N 1
ATOM 3097 C CA . CYS C 1 57 ? -13.846 32.291 -51.919 1.00 66.18 197 CYS C CA 1
ATOM 3098 C C . CYS C 1 57 ? -13.587 31.994 -53.396 1.00 68.63 197 CYS C C 1
ATOM 3099 O O . CYS C 1 57 ? -14.154 32.639 -54.279 1.00 70.81 197 CYS C O 1
ATOM 3102 N N . ASN C 1 58 ? -12.730 31.011 -53.652 1.00 68.99 198 ASN C N 1
ATOM 3103 C CA . ASN C 1 58 ? -12.354 30.640 -55.013 1.00 73.34 198 ASN C CA 1
ATOM 3104 C C . ASN C 1 58 ? -13.503 30.013 -55.795 1.00 74.77 198 ASN C C 1
ATOM 3105 O O . ASN C 1 58 ? -13.636 30.236 -56.999 1.00 76.87 198 ASN C O 1
ATOM 3107 N N . ASN C 1 59 ? -14.321 29.224 -55.106 1.00 75.17 199 ASN C N 1
ATOM 3108 C CA . ASN C 1 59 ? -15.479 28.582 -55.720 1.00 75.72 199 ASN C CA 1
ATOM 3109 C C . ASN C 1 59 ? -16.414 29.613 -56.350 1.00 75.61 199 ASN C C 1
ATOM 3110 O O . ASN C 1 59 ? -16.974 30.460 -55.653 1.00 75.99 199 ASN C O 1
ATOM 3115 N N . VAL C 1 60 ? -16.566 29.539 -57.669 1.00 74.78 200 VAL C N 1
ATOM 3116 C CA . VAL C 1 60 ? -17.353 30.518 -58.415 1.00 76.19 200 VAL C CA 1
ATOM 3117 C C . VAL C 1 60 ? -18.834 30.482 -58.046 1.00 72.62 200 VAL C C 1
ATOM 3118 O O . VAL C 1 60 ? -19.446 29.416 -57.979 1.00 62.68 200 VAL C O 1
ATOM 3122 N N . GLY C 1 61 ? -19.403 31.658 -57.805 1.00 70.04 201 GLY C N 1
ATOM 3123 C CA . GLY C 1 61 ? -20.812 31.767 -57.482 1.00 69.31 201 GLY C CA 1
ATOM 3124 C C . GLY C 1 61 ? -21.089 31.839 -55.994 1.00 66.95 201 GLY C C 1
ATOM 3125 O O . GLY C 1 61 ? -22.073 32.447 -55.571 1.00 66.93 201 GLY C O 1
ATOM 3126 N N . CYS C 1 62 ? -20.228 31.216 -55.195 1.00 64.55 202 CYS C N 1
ATOM 3127 C CA . CYS C 1 62 ? -20.403 31.230 -53.747 1.00 63.86 202 CYS C CA 1
ATOM 3128 C C . CYS C 1 62 ? -20.265 32.644 -53.197 1.00 67.99 202 CYS C C 1
ATOM 3129 O O . CYS C 1 62 ? -19.485 33.450 -53.707 1.00 68.75 202 CYS C O 1
ATOM 3132 N N . GLU C 1 63 ? -21.035 32.938 -52.156 1.00 68.60 203 GLU C N 1
ATOM 3133 C CA . GLU C 1 63 ? -21.035 34.262 -51.554 1.00 71.09 203 GLU C CA 1
ATOM 3134 C C . GLU C 1 63 ? -20.507 34.199 -50.126 1.00 69.82 203 GLU C C 1
ATOM 3135 O O . GLU C 1 63 ? -20.726 35.114 -49.331 1.00 69.22 203 GLU C O 1
ATOM 3141 N N . GLY C 1 64 ? -19.806 33.111 -49.817 1.00 69.98 204 GLY C N 1
ATOM 3142 C CA . GLY C 1 64 ? -19.218 32.917 -48.505 1.00 69.13 204 GLY C CA 1
ATOM 3143 C C . GLY C 1 64 ? -18.255 34.028 -48.143 1.00 72.36 204 GLY C C 1
ATOM 3144 O O . GLY C 1 64 ? -17.221 34.204 -48.787 1.00 74.19 204 GLY C O 1
ATOM 3145 N N . LEU C 1 65 ? -18.600 34.780 -47.105 1.00 75.05 205 LEU C N 1
ATOM 3146 C CA . LEU C 1 65 ? -17.828 35.951 -46.714 1.00 76.30 205 LEU C CA 1
ATOM 3147 C C . LEU C 1 65 ? -16.867 35.646 -45.570 1.00 74.13 205 LEU C C 1
ATOM 3148 O O . LEU C 1 65 ? -15.897 36.372 -45.364 1.00 76.16 205 LEU C O 1
ATOM 3153 N N . TYR C 1 66 ? -17.130 34.569 -44.837 1.00 71.99 206 TYR C N 1
ATOM 3154 C CA . TYR C 1 66 ? -16.345 34.252 -43.647 1.00 71.00 206 TYR C CA 1
ATOM 3155 C C . TYR C 1 66 ? -15.403 33.070 -43.837 1.00 65.41 206 TYR C C 1
ATOM 3156 O O . TYR C 1 66 ? -15.615 32.220 -44.701 1.00 63.77 206 TYR C O 1
ATOM 3165 N N . ALA C 1 67 ? -14.367 33.023 -43.007 1.00 63.20 207 ALA C N 1
ATOM 3166 C CA . ALA C 1 67 ? -13.368 31.968 -43.079 1.00 60.98 207 ALA C CA 1
ATOM 3167 C C . ALA C 1 67 ? -13.588 30.911 -42.004 1.00 56.64 207 ALA C C 1
ATOM 3168 O O . ALA C 1 67 ? -14.002 31.220 -40.887 1.00 55.45 207 ALA C O 1
ATOM 3170 N N . LYS C 1 68 ? -13.302 29.661 -42.350 1.00 56.55 208 LYS C N 1
ATOM 3171 C CA . LYS C 1 68 ? -13.324 28.580 -41.376 1.00 57.41 208 LYS C CA 1
ATOM 3172 C C . LYS C 1 68 ? -11.954 27.925 -41.286 1.00 56.12 208 LYS C C 1
ATOM 3173 O O . LYS C 1 68 ? -11.441 27.398 -42.274 1.00 54.98 208 LYS C O 1
ATOM 3179 N N . PHE C 1 69 ? -11.364 27.965 -40.096 1.00 54.73 209 PHE C N 1
ATOM 3180 C CA . PHE C 1 69 ? -10.049 27.378 -39.874 1.00 53.76 209 PHE C CA 1
ATOM 3181 C C . PHE C 1 69 ? -10.163 25.988 -39.265 1.00 52.34 209 PHE C C 1
ATOM 3182 O O . PHE C 1 69 ? -11.057 25.723 -38.461 1.00 50.73 209 PHE C O 1
ATOM 3190 N N . TYR C 1 70 ? -9.253 25.103 -39.654 1.00 53.66 210 TYR C N 1
ATOM 3191 C CA . TYR C 1 70 ? -9.164 23.781 -39.048 1.00 54.43 210 TYR C CA 1
ATOM 3192 C C . TYR C 1 70 ? -7.716 23.308 -39.054 1.00 55.30 210 TYR C C 1
ATOM 3193 O O . TYR C 1 70 ? -6.855 23.928 -39.677 1.00 57.69 210 TYR C O 1
ATOM 3202 N N . PHE C 1 71 ? -7.448 22.211 -38.356 1.00 53.99 211 PHE C N 1
ATOM 3203 C CA . PHE C 1 71 ? -6.088 21.700 -38.254 1.00 53.43 211 PHE C CA 1
ATOM 3204 C C . PHE C 1 71 ? -5.995 20.238 -38.670 1.00 54.68 211 PHE C C 1
ATOM 3205 O O . PHE C 1 71 ? -6.959 19.482 -38.554 1.00 54.76 211 PHE C O 1
ATOM 3213 N N . LYS C 1 72 ? -4.822 19.853 -39.160 1.00 56.20 212 LYS C N 1
ATOM 3214 C CA . LYS C 1 72 ? -4.536 18.466 -39.494 1.00 56.55 212 LYS C CA 1
ATOM 3215 C C . LYS C 1 72 ? -3.212 18.060 -38.863 1.00 55.99 212 LYS C C 1
ATOM 3216 O O . LYS C 1 72 ? -2.349 18.905 -38.625 1.00 57.54 212 LYS C O 1
ATOM 3222 N N . CYS C 1 73 ? -3.054 16.772 -38.582 1.00 53.68 213 CYS C N 1
ATOM 3223 C CA . CYS C 1 73 ? -1.806 16.275 -38.017 1.00 55.85 213 CYS C CA 1
ATOM 3224 C C . CYS C 1 73 ? -0.671 16.420 -39.026 1.00 60.11 213 CYS C C 1
ATOM 3225 O O . CYS C 1 73 ? -0.894 16.376 -40.235 1.00 59.97 213 CYS C O 1
ATOM 3228 N N . ALA C 1 74 ? 0.545 16.597 -38.524 1.00 63.20 214 ALA C N 1
ATOM 3229 C CA . ALA C 1 74 ? 1.703 16.775 -39.390 1.00 65.45 214 ALA C CA 1
ATOM 3230 C C . ALA C 1 74 ? 2.664 15.597 -39.268 1.00 70.67 214 ALA C C 1
ATOM 3231 O O . ALA C 1 74 ? 3.876 15.755 -39.413 1.00 74.65 214 ALA C O 1
ATOM 3233 N N . SER C 1 75 ? 2.110 14.417 -39.002 1.00 71.30 215 SER C N 1
ATOM 3234 C CA . SER C 1 75 ? 2.902 13.199 -38.858 1.00 76.68 215 SER C CA 1
ATOM 3235 C C . SER C 1 75 ? 2.398 12.092 -39.780 1.00 79.75 215 SER C C 1
ATOM 3236 O O . SER C 1 75 ? 3.189 11.371 -40.389 1.00 82.62 215 SER C O 1
ATOM 3238 N N . HIS C 1 76 ? 1.080 11.955 -39.872 1.00 79.69 216 HIS C N 1
ATOM 3239 C CA . HIS C 1 76 ? 0.485 10.947 -40.742 1.00 82.18 216 HIS C CA 1
ATOM 3240 C C . HIS C 1 76 ? -0.025 11.597 -42.024 1.00 84.80 216 HIS C C 1
ATOM 3241 O O . HIS C 1 76 ? -0.446 12.755 -42.011 1.00 84.12 216 HIS C O 1
ATOM 3248 N N . PRO C 1 77 ? 0.022 10.853 -43.140 1.00 88.46 217 PRO C N 1
ATOM 3249 C CA . PRO C 1 77 ? -0.434 11.378 -44.431 1.00 90.03 217 PRO C CA 1
ATOM 3250 C C . PRO C 1 77 ? -1.927 11.686 -44.428 1.00 89.19 217 PRO C C 1
ATOM 3251 O O . PRO C 1 77 ? -2.723 10.865 -43.971 1.00 86.66 217 PRO C O 1
ATOM 3255 N N . SER C 1 78 ? -2.288 12.865 -44.927 1.00 91.08 218 SER C N 1
ATOM 3256 C CA . SER C 1 78 ? -3.680 13.298 -44.974 1.00 91.02 218 SER C CA 1
ATOM 3257 C C . SER C 1 78 ? -4.545 12.292 -45.723 1.00 94.89 218 SER C C 1
ATOM 3258 O O . SER C 1 78 ? -4.327 12.028 -46.905 1.00 96.90 218 SER C O 1
ATOM 3260 N N . GLN C 1 79 ? -5.521 11.727 -45.021 1.00 97.84 219 GLN C N 1
ATOM 3261 C CA . GLN C 1 79 ? -6.401 10.726 -45.607 1.00 102.59 219 GLN C CA 1
ATOM 3262 C C . GLN C 1 79 ? -7.768 11.326 -45.926 1.00 103.15 219 GLN C C 1
ATOM 3263 O O . GLN C 1 79 ? -8.804 10.768 -45.563 1.00 101.66 219 GLN C O 1
ATOM 3269 N N . GLY C 1 80 ? -7.758 12.467 -46.610 1.00 106.03 220 GLY C N 1
ATOM 3270 C CA . GLY C 1 80 ? -8.981 13.137 -47.015 1.00 107.75 220 GLY C CA 1
ATOM 3271 C C . GLY C 1 80 ? -9.180 14.470 -46.320 1.00 107.91 220 GLY C C 1
ATOM 3272 O O . GLY C 1 80 ? -8.369 14.875 -45.488 1.00 107.40 220 GLY C O 1
ATOM 3273 N N . GLU C 1 81 ? -10.262 15.158 -46.666 1.00 108.90 221 GLU C N 1
ATOM 3274 C CA . GLU C 1 81 ? -10.620 16.404 -45.998 1.00 109.15 221 GLU C CA 1
ATOM 3275 C C . GLU C 1 81 ? -11.224 16.109 -44.631 1.00 109.45 221 GLU C C 1
ATOM 3276 O O . GLU C 1 81 ? -11.326 16.991 -43.778 1.00 110.23 221 GLU C O 1
ATOM 3278 N N . ASN C 1 82 ? -11.613 14.855 -44.432 1.00 109.58 222 ASN C N 1
ATOM 3279 C CA . ASN C 1 82 ? -12.326 14.447 -43.229 1.00 108.38 222 ASN C CA 1
ATOM 3280 C C . ASN C 1 82 ? -11.487 14.507 -41.958 1.00 108.98 222 ASN C C 1
ATOM 3281 O O . ASN C 1 82 ? -11.921 15.073 -40.954 1.00 111.94 222 ASN C O 1
ATOM 3283 N N . ASP C 1 83 ? -10.292 13.924 -41.992 1.00 102.21 223 ASP C N 1
ATOM 3284 C CA . ASP C 1 83 ? -9.501 13.797 -40.773 1.00 95.99 223 ASP C CA 1
ATOM 3285 C C . ASP C 1 83 ? -8.899 15.129 -40.322 1.00 90.34 223 ASP C C 1
ATOM 3286 O O . ASP C 1 83 ? -8.033 15.706 -40.980 1.00 90.93 223 ASP C O 1
ATOM 3291 N N . THR C 1 84 ? -9.387 15.616 -39.187 1.00 82.95 224 THR C N 1
ATOM 3292 C CA . THR C 1 84 ? -8.853 16.824 -38.578 1.00 75.86 224 THR C CA 1
ATOM 3293 C C . THR C 1 84 ? -8.267 16.503 -37.208 1.00 71.63 224 THR C C 1
ATOM 3294 O O . THR C 1 84 ? -8.563 15.463 -36.620 1.00 72.22 224 THR C O 1
ATOM 3298 N N . ALA C 1 85 ? -7.425 17.398 -36.708 1.00 67.69 225 ALA C N 1
ATOM 3299 C CA . ALA C 1 85 ? -6.892 17.267 -35.361 1.00 63.29 225 ALA C CA 1
ATOM 3300 C C . ALA C 1 85 ? -7.453 18.380 -34.484 1.00 57.45 225 ALA C C 1
ATOM 3301 O O . ALA C 1 85 ? -7.967 19.376 -34.993 1.00 56.71 225 ALA C O 1
ATOM 3303 N N . VAL C 1 86 ? -7.370 18.203 -33.170 1.00 52.88 226 VAL C N 1
ATOM 3304 C CA . VAL C 1 86 ? -7.790 19.244 -32.239 1.00 49.54 226 VAL C CA 1
ATOM 3305 C C . VAL C 1 86 ? -6.603 20.099 -31.823 1.00 44.24 226 VAL C C 1
ATOM 3306 O O . VAL C 1 86 ? -5.608 19.581 -31.325 1.00 44.16 226 VAL C O 1
ATOM 3310 N N . PRO C 1 87 ? -6.702 21.418 -32.032 1.00 40.93 227 PRO C N 1
ATOM 3311 C CA . PRO C 1 87 ? -5.626 22.309 -31.591 1.00 42.26 227 PRO C CA 1
ATOM 3312 C C . PRO C 1 87 ? -5.533 22.371 -30.071 1.00 45.36 227 PRO C C 1
ATOM 3313 O O . PRO C 1 87 ? -6.555 22.462 -29.392 1.00 45.63 227 PRO C O 1
ATOM 3317 N N . LEU C 1 88 ? -4.315 22.309 -29.547 1.00 45.25 228 LEU C N 1
ATOM 3318 C CA . LEU C 1 88 ? -4.086 22.468 -28.118 1.00 44.32 228 LEU C CA 1
ATOM 3319 C C . LEU C 1 88 ? -3.535 23.864 -27.864 1.00 44.48 228 LEU C C 1
ATOM 3320 O O . LEU C 1 88 ? -2.353 24.035 -27.568 1.00 49.55 228 LEU C O 1
ATOM 3325 N N . ASN C 1 89 ? -4.419 24.851 -27.979 1.00 40.29 229 ASN C N 1
ATOM 3326 C CA . ASN C 1 89 ? -4.063 26.268 -28.002 1.00 44.01 229 ASN C CA 1
ATOM 3327 C C . ASN C 1 89 ? -3.127 26.746 -26.892 1.00 50.49 229 ASN C C 1
ATOM 3328 O O . ASN C 1 89 ? -2.337 27.667 -27.100 1.00 56.76 229 ASN C O 1
ATOM 3333 N N . LEU C 1 90 ? -3.212 26.126 -25.720 1.00 50.67 230 LEU C N 1
ATOM 3334 C CA . LEU C 1 90 ? -2.415 26.559 -24.578 1.00 48.55 230 LEU C CA 1
ATOM 3335 C C . LEU C 1 90 ? -0.936 26.189 -24.713 1.00 51.27 230 LEU C C 1
ATOM 3336 O O . LEU C 1 90 ? -0.087 26.752 -24.023 1.00 54.79 230 LEU C O 1
ATOM 3341 N N . ILE C 1 91 ? -0.629 25.247 -25.599 1.00 49.31 231 ILE C N 1
ATOM 3342 C CA . ILE C 1 91 ? 0.751 24.804 -25.783 1.00 52.03 231 ILE C CA 1
ATOM 3343 C C . ILE C 1 91 ? 1.491 25.720 -26.755 1.00 56.28 231 ILE C C 1
ATOM 3344 O O . ILE C 1 91 ? 1.135 25.811 -27.930 1.00 59.78 231 ILE C O 1
ATOM 3349 N N . LYS C 1 92 ? 2.525 26.396 -26.260 1.00 56.65 232 LYS C N 1
ATOM 3350 C CA . LYS C 1 92 ? 3.224 27.408 -27.047 1.00 57.84 232 LYS C CA 1
ATOM 3351 C C . LYS C 1 92 ? 4.729 27.186 -27.107 1.00 61.34 232 LYS C C 1
ATOM 3352 O O . LYS C 1 92 ? 5.306 26.525 -26.244 1.00 63.27 232 LYS C O 1
ATOM 3358 N N . ARG C 1 93 ? 5.358 27.750 -28.132 1.00 62.18 233 ARG C N 1
ATOM 3359 C CA . ARG C 1 93 ? 6.809 27.732 -28.237 1.00 65.14 233 ARG C CA 1
ATOM 3360 C C . ARG C 1 93 ? 7.399 28.760 -27.278 1.00 66.20 233 ARG C C 1
ATOM 3361 O O . ARG C 1 93 ? 7.070 29.945 -27.346 1.00 65.63 233 ARG C O 1
ATOM 3369 N N . ASN C 1 94 ? 8.266 28.299 -26.383 1.00 68.37 234 ASN C N 1
ATOM 3370 C CA . ASN C 1 94 ? 8.830 29.155 -25.346 1.00 69.39 234 ASN C CA 1
ATOM 3371 C C . ASN C 1 94 ? 10.043 29.936 -25.849 1.00 72.68 234 ASN C C 1
ATOM 3372 O O . ASN C 1 94 ? 11.148 29.788 -25.330 1.00 74.31 234 ASN C O 1
ATOM 3377 N N . HIS C 1 95 ? 9.828 30.772 -26.861 1.00 73.32 235 HIS C N 1
ATOM 3378 C CA . HIS C 1 95 ? 10.907 31.556 -27.454 1.00 75.77 235 HIS C CA 1
ATOM 3379 C C . HIS C 1 95 ? 11.420 32.629 -26.500 1.00 76.86 235 HIS C C 1
ATOM 3380 O O . HIS C 1 95 ? 12.498 33.190 -26.702 1.00 78.99 235 HIS C O 1
ATOM 3387 N N . LYS C 1 96 ? 10.644 32.907 -25.459 1.00 74.78 236 LYS C N 1
ATOM 3388 C CA . LYS C 1 96 ? 11.003 33.930 -24.485 1.00 76.26 236 LYS C CA 1
ATOM 3389 C C . LYS C 1 96 ? 11.813 33.332 -23.335 1.00 78.03 236 LYS C C 1
ATOM 3390 O O . LYS C 1 96 ? 12.177 34.033 -22.390 1.00 80.05 236 LYS C O 1
ATOM 3396 N N . LYS C 1 97 ? 12.093 32.033 -23.435 1.00 76.45 237 LYS C N 1
ATOM 3397 C CA . LYS C 1 97 ? 12.900 31.304 -22.452 1.00 75.54 237 LYS C CA 1
ATOM 3398 C C . LYS C 1 97 ? 12.381 31.456 -21.023 1.00 75.43 237 LYS C C 1
ATOM 3399 O O . LYS C 1 97 ? 13.153 31.702 -20.097 1.00 76.90 237 LYS C O 1
ATOM 3401 N N . ILE C 1 98 ? 11.074 31.298 -20.848 1.00 71.63 238 ILE C N 1
ATOM 3402 C CA . ILE C 1 98 ? 10.444 31.485 -19.545 1.00 71.56 238 ILE C CA 1
ATOM 3403 C C . ILE C 1 98 ? 10.370 30.172 -18.764 1.00 65.26 238 ILE C C 1
ATOM 3404 O O . ILE C 1 98 ? 9.763 29.205 -19.223 1.00 63.31 238 ILE C O 1
ATOM 3409 N N . PRO C 1 99 ? 10.990 30.141 -17.572 1.00 67.98 239 PRO C N 1
ATOM 3410 C CA . PRO C 1 99 ? 11.084 28.932 -16.742 1.00 68.95 239 PRO C CA 1
ATOM 3411 C C . PRO C 1 99 ? 9.732 28.432 -16.231 1.00 66.45 239 PRO C C 1
ATOM 3412 O O . PRO C 1 99 ? 8.764 29.190 -16.195 1.00 62.57 239 PRO C O 1
ATOM 3416 N N . CYS C 1 100 ? 9.675 27.160 -15.845 1.00 64.68 240 CYS C N 1
ATOM 3417 C CA . CYS C 1 100 ? 8.453 26.571 -15.305 1.00 64.94 240 CYS C CA 1
ATOM 3418 C C . CYS C 1 100 ? 8.161 27.096 -13.902 1.00 66.57 240 CYS C C 1
ATOM 3419 O O . CYS C 1 100 ? 9.078 27.383 -13.136 1.00 69.08 240 CYS C O 1
ATOM 3422 N N . LEU C 1 101 ? 6.881 27.216 -13.565 1.00 67.82 241 LEU C N 1
ATOM 3423 C CA . LEU C 1 101 ? 6.489 27.728 -12.257 1.00 74.79 241 LEU C CA 1
ATOM 3424 C C . LEU C 1 101 ? 6.724 26.704 -11.153 1.00 82.10 241 LEU C C 1
ATOM 3425 O O . LEU C 1 101 ? 6.679 27.038 -9.971 1.00 85.64 241 LEU C O 1
ATOM 3430 N N . ALA C 1 102 ? 6.982 25.460 -11.542 1.00 89.17 242 ALA C N 1
ATOM 3431 C CA . ALA C 1 102 ? 7.101 24.375 -10.575 1.00 90.48 242 ALA C CA 1
ATOM 3432 C C . ALA C 1 102 ? 8.532 23.859 -10.433 1.00 93.85 242 ALA C C 1
ATOM 3433 O O . ALA C 1 102 ? 9.045 23.748 -9.320 1.00 97.29 242 ALA C O 1
ATOM 3435 N N . CYS C 1 103 ? 9.175 23.539 -11.552 1.00 90.67 243 CYS C N 1
ATOM 3436 C CA . CYS C 1 103 ? 10.519 22.970 -11.505 1.00 90.34 243 CYS C CA 1
ATOM 3437 C C . CYS C 1 103 ? 11.583 23.998 -11.876 1.00 90.57 243 CYS C C 1
ATOM 3438 O O . CYS C 1 103 ? 12.779 23.709 -11.819 1.00 91.78 243 CYS C O 1
ATOM 3441 N N . THR C 1 104 ? 11.132 25.189 -12.266 1.00 90.34 244 THR C N 1
ATOM 3442 C CA . THR C 1 104 ? 12.013 26.318 -12.571 1.00 95.39 244 THR C CA 1
ATOM 3443 C C . THR C 1 104 ? 13.041 26.011 -13.658 1.00 95.65 244 THR C C 1
ATOM 3444 O O . THR C 1 104 ? 14.189 26.446 -13.573 1.00 97.45 244 THR C O 1
ATOM 3446 N N . ASP C 1 105 ? 12.626 25.266 -14.677 1.00 95.61 245 ASP C N 1
ATOM 3447 C CA . ASP C 1 105 ? 13.506 24.964 -15.800 1.00 98.34 245 ASP C CA 1
ATOM 3448 C C . ASP C 1 105 ? 12.936 25.507 -17.105 1.00 95.23 245 ASP C C 1
ATOM 3449 O O . ASP C 1 105 ? 11.756 25.324 -17.402 1.00 94.36 245 ASP C O 1
ATOM 3454 N N . ILE C 1 106 ? 13.784 26.174 -17.881 1.00 94.86 246 ILE C N 1
ATOM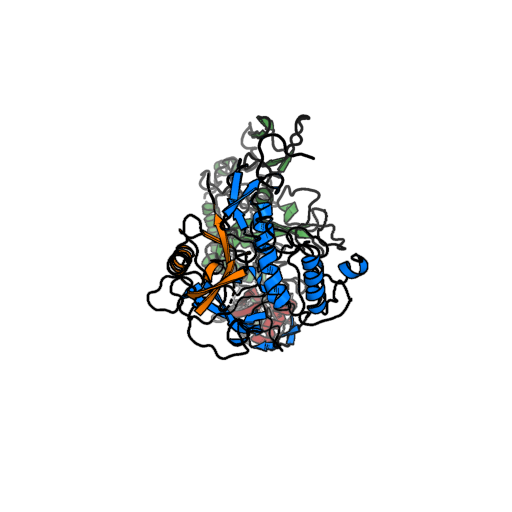 3455 C CA . ILE C 1 106 ? 13.379 26.701 -19.177 1.00 92.06 246 ILE C CA 1
ATOM 3456 C C . ILE C 1 106 ? 13.178 25.563 -20.170 1.00 88.07 246 ILE C C 1
ATOM 3457 O O . ILE C 1 106 ? 14.143 24.971 -20.651 1.00 90.65 246 ILE C O 1
ATOM 3459 N N . CYS C 1 107 ? 11.921 25.258 -20.471 1.00 83.00 247 CYS C N 1
ATOM 3460 C CA . CYS C 1 107 ? 11.604 24.148 -21.361 1.00 77.92 247 CYS C CA 1
ATOM 3461 C C . CYS C 1 107 ? 10.978 24.624 -22.666 1.00 77.04 247 CYS C C 1
ATOM 3462 O O . CYS C 1 107 ? 10.642 25.798 -22.815 1.00 75.24 247 CYS C O 1
ATOM 3465 N N . ASP C 1 108 ? 10.824 23.696 -23.605 1.00 78.77 248 ASP C N 1
ATOM 3466 C CA . ASP C 1 108 ? 10.223 23.987 -24.901 1.00 79.63 248 ASP C CA 1
ATOM 3467 C C . ASP C 1 108 ? 9.650 22.711 -25.510 1.00 78.61 248 ASP C C 1
ATOM 3468 O O . ASP C 1 108 ? 10.376 21.739 -25.714 1.00 81.29 248 ASP C O 1
ATOM 3473 N N . PRO C 1 109 ? 8.339 22.705 -25.801 1.00 75.76 249 PRO C N 1
ATOM 3474 C CA . PRO C 1 109 ? 7.396 23.806 -25.585 1.00 73.34 249 PRO C CA 1
ATOM 3475 C C . PRO C 1 109 ? 6.850 23.842 -24.162 1.00 72.08 249 PRO C C 1
ATOM 3476 O O . PRO C 1 109 ? 7.129 22.944 -23.369 1.00 73.65 249 PRO C O 1
ATOM 3480 N N . VAL C 1 110 ? 6.080 24.876 -23.846 1.00 69.30 250 VAL C N 1
ATOM 3481 C CA . VAL C 1 110 ? 5.465 24.987 -22.529 1.00 68.48 250 VAL C CA 1
ATOM 3482 C C . VAL C 1 110 ? 3.971 25.245 -22.644 1.00 65.13 250 VAL C C 1
ATOM 3483 O O . VAL C 1 110 ? 3.479 25.662 -23.691 1.00 65.11 250 VAL C O 1
ATOM 3487 N N . LEU C 1 111 ? 3.255 24.987 -21.557 1.00 61.24 251 LEU C N 1
ATOM 3488 C CA . LEU C 1 111 ? 1.840 25.311 -21.489 1.00 54.33 251 LEU C CA 1
ATOM 3489 C C . LEU C 1 111 ? 1.666 26.658 -20.802 1.00 53.79 251 LEU C C 1
ATOM 3490 O O . LEU C 1 111 ? 2.208 26.889 -19.721 1.00 56.48 251 LEU C O 1
ATOM 3495 N N . VAL C 1 112 ? 0.915 27.550 -21.437 1.00 51.10 252 VAL C N 1
ATOM 3496 C CA . VAL C 1 112 ? 0.655 28.866 -20.871 1.00 53.71 252 VAL C CA 1
ATOM 3497 C C . VAL C 1 112 ? -0.824 29.023 -20.544 1.00 55.42 252 VAL C C 1
ATOM 3498 O O . VAL C 1 112 ? -1.674 28.969 -21.432 1.00 56.33 252 VAL C O 1
ATOM 3502 N N . PHE C 1 113 ? -1.128 29.216 -19.265 1.00 55.52 253 PHE C N 1
ATOM 3503 C CA . PHE C 1 113 ? -2.508 29.379 -18.825 1.00 53.73 253 PHE C CA 1
ATOM 3504 C C . PHE C 1 113 ? -3.069 30.721 -19.287 1.00 55.01 253 PHE C C 1
ATOM 3505 O O . PHE C 1 113 ? -2.314 31.625 -19.633 1.00 56.60 253 PHE C O 1
ATOM 3513 N N . SER C 1 114 ? -4.393 30.844 -19.293 1.00 55.19 254 SER C N 1
ATOM 3514 C CA . SER C 1 114 ? -5.053 32.014 -19.870 1.00 54.79 254 SER C CA 1
ATOM 3515 C C . SER C 1 114 ? -5.345 33.115 -18.852 1.00 57.36 254 SER C C 1
ATOM 3516 O O . SER C 1 114 ? -6.128 34.025 -19.125 1.00 61.33 254 SER C O 1
ATOM 3518 N N . CYS C 1 115 ? -4.717 33.036 -17.685 1.00 56.76 255 CYS C N 1
ATOM 3519 C CA . CYS C 1 115 ? -4.893 34.056 -16.657 1.00 58.27 255 CYS C CA 1
ATOM 3520 C C . CYS C 1 115 ? -4.169 35.349 -17.026 1.00 62.82 255 CYS C C 1
ATOM 3521 O O . CYS C 1 115 ? -3.317 35.352 -17.913 1.00 63.16 255 CYS C O 1
ATOM 3524 N N . ASP C 1 116 ? -4.514 36.439 -16.343 1.00 65.85 256 ASP C N 1
ATOM 3525 C CA . ASP C 1 116 ? -3.937 37.756 -16.619 1.00 70.17 256 ASP C CA 1
ATOM 3526 C C . ASP C 1 116 ? -2.412 37.736 -16.585 1.00 77.93 256 ASP C C 1
ATOM 3527 O O . ASP C 1 116 ? -1.755 38.238 -17.497 1.00 85.31 256 ASP C O 1
ATOM 3529 N N . ASN C 1 117 ? -1.857 37.148 -15.531 1.00 75.25 257 ASN C N 1
ATOM 3530 C CA . ASN C 1 117 ? -0.411 37.030 -15.398 1.00 75.32 257 ASN C CA 1
ATOM 3531 C C . ASN C 1 117 ? 0.178 36.031 -16.391 1.00 72.57 257 ASN C C 1
ATOM 3532 O O . ASN C 1 117 ? 1.389 36.001 -16.599 1.00 72.08 257 ASN C O 1
ATOM 3537 N N . ARG C 1 118 ? -0.688 35.220 -16.996 1.00 70.22 258 ARG C N 1
ATOM 3538 C CA . ARG C 1 118 ? -0.275 34.239 -17.997 1.00 67.35 258 ARG C CA 1
ATOM 3539 C C . ARG C 1 118 ? 0.846 33.341 -17.479 1.00 66.06 258 ARG C C 1
ATOM 3540 O O . ARG C 1 118 ? 1.957 33.362 -18.004 1.00 66.00 258 ARG C O 1
ATOM 3548 N N . HIS C 1 119 ? 0.559 32.560 -16.443 1.00 62.10 259 HIS C N 1
ATOM 3549 C CA . HIS C 1 119 ? 1.586 31.729 -15.826 1.00 61.06 259 HIS C CA 1
ATOM 3550 C C . HIS C 1 119 ? 1.984 30.562 -16.722 1.00 57.02 259 HIS C C 1
ATOM 3551 O O . HIS C 1 119 ? 1.188 30.076 -17.526 1.00 53.01 259 HIS C O 1
ATOM 3558 N N . VAL C 1 120 ? 3.229 30.122 -16.570 1.00 57.86 260 VAL C N 1
ATOM 3559 C CA . VAL C 1 120 ? 3.817 29.129 -17.459 1.00 59.62 260 VAL C CA 1
ATOM 3560 C C . VAL C 1 120 ? 4.298 27.884 -16.724 1.00 61.22 260 VAL C C 1
ATOM 3561 O O . VAL C 1 120 ? 5.086 27.967 -15.782 1.00 63.36 260 VAL C O 1
ATOM 3565 N N . THR C 1 121 ? 3.817 26.730 -17.169 1.00 59.90 261 THR C N 1
ATOM 3566 C CA . THR C 1 121 ? 4.316 25.452 -16.687 1.00 61.91 261 THR C CA 1
ATOM 3567 C C . THR C 1 121 ? 4.939 24.683 -17.841 1.00 63.17 261 THR C C 1
ATOM 3568 O O . THR C 1 121 ? 4.601 24.913 -19.002 1.00 60.70 261 THR C O 1
ATOM 3572 N N . CYS C 1 122 ? 5.853 23.774 -17.527 1.00 67.17 262 CYS C N 1
ATOM 3573 C CA . CYS C 1 122 ? 6.346 22.848 -18.534 1.00 67.14 262 CYS C CA 1
ATOM 3574 C C . CYS C 1 122 ? 5.348 21.701 -18.632 1.00 65.31 262 CYS C C 1
ATOM 3575 O O . CYS C 1 122 ? 4.469 21.573 -17.781 1.00 64.72 262 CYS C O 1
ATOM 3578 N N . LEU C 1 123 ? 5.476 20.872 -19.661 1.00 65.88 263 LEU C N 1
ATOM 3579 C CA . LEU C 1 123 ? 4.506 19.806 -19.889 1.00 63.94 263 LEU C CA 1
ATOM 3580 C C . LEU C 1 123 ? 4.529 18.758 -18.781 1.00 67.06 263 LEU C C 1
ATOM 3581 O O . LEU C 1 123 ? 3.480 18.282 -18.350 1.00 68.20 263 LEU C O 1
ATOM 3586 N N . GLU C 1 124 ? 5.725 18.410 -18.318 1.00 71.72 264 GLU C N 1
ATOM 3587 C CA . GLU C 1 124 ? 5.877 17.381 -17.295 1.00 75.48 264 GLU C CA 1
ATOM 3588 C C . GLU C 1 124 ? 5.309 17.814 -15.946 1.00 74.07 264 GLU C C 1
ATOM 3589 O O . GLU C 1 124 ? 4.688 17.016 -15.246 1.00 74.99 264 GLU C O 1
ATOM 3595 N N . CYS C 1 125 ? 5.522 19.074 -15.581 1.00 72.16 265 CYS C N 1
ATOM 3596 C CA . CYS C 1 125 ? 4.965 19.596 -14.338 1.00 69.74 265 CYS C CA 1
ATOM 3597 C C . CYS C 1 125 ? 3.471 19.841 -14.472 1.00 66.62 265 CYS C C 1
ATOM 3598 O O . CYS C 1 125 ? 2.737 19.806 -13.484 1.00 66.23 265 CYS C O 1
ATOM 3601 N N . PHE C 1 126 ? 3.021 20.090 -15.697 1.00 64.30 266 PHE C N 1
ATOM 3602 C CA . PHE C 1 126 ? 1.593 20.198 -15.960 1.00 60.59 266 PHE C CA 1
ATOM 3603 C C . PHE C 1 126 ? 0.930 18.839 -15.772 1.00 61.53 266 PHE C C 1
ATOM 3604 O O . PHE C 1 126 ? -0.210 18.751 -15.314 1.00 61.77 266 PHE C O 1
ATOM 3612 N N . LYS C 1 127 ? 1.657 17.784 -16.133 1.00 63.72 267 LYS C N 1
ATOM 3613 C CA . LYS C 1 127 ? 1.181 16.417 -15.962 1.00 63.68 267 LYS C CA 1
ATOM 3614 C C . LYS C 1 127 ? 0.996 16.069 -14.489 1.00 63.24 267 LYS C C 1
ATOM 3615 O O . LYS C 1 127 ? 0.009 15.437 -14.114 1.00 62.79 267 LYS C O 1
ATOM 3621 N N . ASN C 1 128 ? 1.950 16.478 -13.658 1.00 64.23 268 ASN C N 1
ATOM 3622 C CA . ASN C 1 128 ? 1.878 16.217 -12.223 1.00 67.76 268 ASN C CA 1
ATOM 3623 C C . ASN C 1 128 ? 0.777 17.024 -11.542 1.00 67.20 268 ASN C C 1
ATOM 3624 O O . ASN C 1 128 ? 0.130 16.544 -10.611 1.00 68.54 268 ASN C O 1
ATOM 3629 N N . TYR C 1 129 ? 0.573 18.252 -12.010 1.00 65.32 269 TYR C N 1
ATOM 3630 C CA . TYR C 1 129 ? -0.470 19.125 -11.477 1.00 63.46 269 TYR C CA 1
ATOM 3631 C C . TYR C 1 129 ? -1.851 18.526 -11.715 1.00 62.38 269 TYR C C 1
ATOM 3632 O O . TYR C 1 129 ? -2.657 18.408 -10.792 1.00 61.16 269 TYR C O 1
ATOM 3641 N N . CYS C 1 130 ? -2.112 18.141 -12.960 1.00 60.44 270 CYS C N 1
ATOM 3642 C CA . CYS C 1 130 ? -3.368 17.492 -13.313 1.00 57.96 270 CYS C CA 1
ATOM 3643 C C . CYS C 1 130 ? -3.503 16.147 -12.611 1.00 58.55 270 CYS C C 1
ATOM 3644 O O . CYS C 1 130 ? -4.584 15.787 -12.154 1.00 61.33 270 CYS C O 1
ATOM 3647 N N . GLY C 1 131 ? -2.399 15.413 -12.525 1.00 57.54 271 GLY C N 1
ATOM 3648 C CA . GLY C 1 131 ? -2.399 14.101 -11.904 1.00 57.80 271 GLY C CA 1
ATOM 3649 C C . GLY C 1 131 ? -2.736 14.129 -10.425 1.00 58.11 271 GLY C C 1
ATOM 3650 O O . GLY C 1 131 ? -3.547 13.334 -9.952 1.00 56.63 271 GLY C O 1
ATOM 3651 N N . SER C 1 132 ? -2.108 15.045 -9.695 1.00 58.66 272 SER C N 1
ATOM 3652 C CA . SER C 1 132 ? -2.321 15.165 -8.257 1.00 60.49 272 SER C CA 1
ATOM 3653 C C . SER C 1 132 ? -3.756 15.564 -7.939 1.00 61.22 272 SER C C 1
ATOM 3654 O O . SER C 1 132 ? -4.369 15.036 -7.008 1.00 62.37 272 SER C O 1
ATOM 3656 N N . ARG C 1 133 ? -4.287 16.496 -8.723 1.00 62.79 273 ARG C N 1
ATOM 3657 C CA . ARG C 1 133 ? -5.627 17.025 -8.495 1.00 65.32 273 ARG C CA 1
ATOM 3658 C C . ARG C 1 133 ? -6.721 16.094 -9.023 1.00 64.12 273 ARG C C 1
ATOM 3659 O O . ARG C 1 133 ? -7.845 16.108 -8.523 1.00 65.55 273 ARG C O 1
ATOM 3667 N N . LEU C 1 134 ? -6.392 15.291 -10.031 1.00 60.12 274 LEU C N 1
ATOM 3668 C CA . LEU C 1 134 ? -7.312 14.271 -10.528 1.00 56.82 274 LEU C CA 1
ATOM 3669 C C . LEU C 1 134 ? -7.502 13.215 -9.452 1.00 56.25 274 LEU C C 1
ATOM 3670 O O . LEU C 1 134 ? -8.626 12.898 -9.060 1.00 55.52 274 LEU C O 1
ATOM 3675 N N . LYS C 1 135 ? -6.380 12.679 -8.985 1.00 57.97 275 LYS C N 1
ATOM 3676 C CA . LYS C 1 135 ? -6.358 11.650 -7.956 1.00 59.40 275 LYS C CA 1
ATOM 3677 C C . LYS C 1 135 ? -7.078 12.099 -6.689 1.00 62.16 275 LYS C C 1
ATOM 3678 O O . LYS C 1 135 ? -7.915 11.374 -6.151 1.00 61.41 275 LYS C O 1
ATOM 3682 N N . ASP C 1 136 ? -6.761 13.304 -6.226 1.00 64.67 276 ASP C N 1
ATOM 3683 C CA . ASP C 1 136 ? -7.387 13.850 -5.025 1.00 66.04 276 ASP C CA 1
ATOM 3684 C C . ASP C 1 136 ? -8.783 14.402 -5.317 1.00 63.58 276 ASP C C 1
ATOM 3685 O O . ASP C 1 136 ? -9.397 15.031 -4.455 1.00 63.51 276 ASP C O 1
ATOM 3690 N N . ARG C 1 137 ? -9.271 14.155 -6.532 1.00 61.55 277 ARG C N 1
ATOM 3691 C CA . ARG C 1 137 ? -10.602 14.584 -6.964 1.00 59.56 277 ARG C CA 1
ATOM 3692 C C . ARG C 1 137 ? -10.867 16.059 -6.681 1.00 59.37 277 ARG C C 1
ATOM 3693 O O . ARG C 1 137 ? -11.794 16.400 -5.946 1.00 57.56 277 ARG C O 1
ATOM 3701 N N . GLN C 1 138 ? -10.055 16.931 -7.267 1.00 57.66 278 GLN C N 1
ATOM 3702 C CA . GLN C 1 138 ? -10.183 18.363 -7.018 1.00 57.97 278 GLN C CA 1
ATOM 3703 C C . GLN C 1 138 ? -10.374 19.175 -8.295 1.00 55.51 278 GLN C C 1
ATOM 3704 O O . GLN C 1 138 ? -10.291 20.405 -8.272 1.00 56.00 278 GLN C O 1
ATOM 3710 N N . PHE C 1 139 ? -10.624 18.483 -9.403 1.00 52.00 279 PHE C N 1
ATOM 3711 C CA . PHE C 1 139 ? -11.081 19.130 -10.630 1.00 50.48 279 PHE C CA 1
ATOM 3712 C C . PHE C 1 139 ? -12.441 19.759 -10.369 1.00 49.22 279 PHE C C 1
ATOM 3713 O O . PHE C 1 139 ? -13.222 19.243 -9.571 1.00 45.81 279 PHE C O 1
ATOM 3721 N N . LEU C 1 140 ? -12.729 20.866 -11.043 1.00 50.88 280 LEU C N 1
ATOM 3722 C CA . LEU C 1 140 ? -14.012 21.534 -10.875 1.00 46.50 280 LEU C CA 1
ATOM 3723 C C . LEU C 1 140 ? -15.012 21.121 -11.951 1.00 46.24 280 LEU C C 1
ATOM 3724 O O . LEU C 1 140 ? -14.645 20.916 -13.109 1.00 48.64 280 LEU C O 1
ATOM 3726 N N . SER C 1 141 ? -16.276 20.994 -11.561 1.00 47.28 281 SER C N 1
ATOM 3727 C CA . SER C 1 141 ? -17.347 20.745 -12.515 1.00 47.75 281 SER C CA 1
ATOM 3728 C C . SER C 1 141 ? -17.884 22.067 -13.047 1.00 51.46 281 SER C C 1
ATOM 3729 O O . SER C 1 141 ? -18.891 22.579 -12.555 1.00 54.59 281 SER C O 1
ATOM 3732 N N . HIS C 1 142 ? -17.203 22.621 -14.046 1.00 52.02 282 HIS C N 1
ATOM 3733 C CA . HIS C 1 142 ? -17.611 23.894 -14.630 1.00 52.41 282 HIS C CA 1
ATOM 3734 C C . HIS C 1 142 ? -18.904 23.719 -15.420 1.00 52.29 282 HIS C C 1
ATOM 3735 O O . HIS C 1 142 ? -19.052 22.751 -16.166 1.00 49.38 282 HIS C O 1
ATOM 3742 N N . PRO C 1 143 ? -19.849 24.658 -15.253 1.00 54.94 283 PRO C N 1
ATOM 3743 C CA . PRO C 1 143 ? -21.157 24.582 -15.913 1.00 55.68 283 PRO C CA 1
ATOM 3744 C C . PRO C 1 143 ? -21.086 24.778 -17.426 1.00 56.89 283 PRO C C 1
ATOM 3745 O O . PRO C 1 143 ? -22.060 24.492 -18.123 1.00 56.76 283 PRO C O 1
ATOM 3749 N N . ASP C 1 144 ? -19.948 25.253 -17.923 1.00 58.01 284 ASP C N 1
ATOM 3750 C CA . ASP C 1 144 ? -19.788 25.503 -19.350 1.00 57.68 284 ASP C CA 1
ATOM 3751 C C . ASP C 1 144 ? -18.659 24.671 -19.953 1.00 54.21 284 ASP C C 1
ATOM 3752 O O . ASP C 1 144 ? -18.777 24.169 -21.070 1.00 52.19 284 ASP C O 1
ATOM 3757 N N . PHE C 1 145 ? -17.572 24.522 -19.203 1.00 52.64 285 PHE C N 1
ATOM 3758 C CA . PHE C 1 145 ? -16.357 23.908 -19.729 1.00 49.19 285 PHE C CA 1
ATOM 3759 C C . PHE C 1 145 ? -16.251 22.419 -19.421 1.00 43.24 285 PHE C C 1
ATOM 3760 O O . PHE C 1 145 ? -15.442 21.709 -20.020 1.00 41.37 285 PHE C O 1
ATOM 3768 N N . GLY C 1 146 ? -17.065 21.951 -18.481 1.00 38.96 286 GLY C N 1
ATOM 3769 C CA . GLY C 1 146 ? -17.003 20.570 -18.039 1.00 35.19 286 GLY C CA 1
ATOM 3770 C C . GLY C 1 146 ? -16.008 20.394 -16.908 1.00 38.67 286 GLY C C 1
ATOM 3771 O O . GLY C 1 146 ? -15.644 21.355 -16.236 1.00 42.08 286 GLY C O 1
ATOM 3772 N N . TYR C 1 147 ? -15.567 19.161 -16.700 1.00 39.37 287 TYR C N 1
ATOM 3773 C CA . TYR C 1 147 ? -14.598 18.861 -15.656 1.00 42.82 287 TYR C CA 1
ATOM 3774 C C . TYR C 1 147 ? -13.224 19.403 -16.046 1.00 44.60 287 TYR C C 1
ATOM 3775 O O . TYR C 1 147 ? -12.598 18.908 -16.980 1.00 45.87 287 TYR C O 1
ATOM 3784 N N . THR C 1 148 ? -12.769 20.429 -15.331 1.00 42.92 288 THR C N 1
ATOM 3785 C CA . THR C 1 148 ? -11.535 21.125 -15.700 1.00 44.10 288 THR C CA 1
ATOM 3786 C C . THR C 1 148 ? -10.776 21.735 -14.525 1.00 43.98 288 THR C C 1
ATOM 3787 O O . THR C 1 148 ? -11.254 21.742 -13.391 1.00 43.56 288 THR C O 1
ATOM 3791 N N . LEU C 1 149 ? -9.590 22.258 -14.821 1.00 44.32 289 LEU C N 1
ATOM 3792 C CA . LEU C 1 149 ? -8.746 22.912 -13.825 1.00 44.74 289 LEU C CA 1
ATOM 3793 C C . LEU C 1 149 ? -8.464 24.364 -14.200 1.00 44.53 289 LEU C C 1
ATOM 3794 O O . LEU C 1 149 ? -8.569 24.741 -15.366 1.00 43.52 289 LEU C O 1
ATOM 3799 N N . PRO C 1 150 ? -8.117 25.191 -13.203 1.00 45.82 290 PRO C N 1
ATOM 3800 C CA . PRO C 1 150 ? -7.594 26.527 -13.489 1.00 46.25 290 PRO C CA 1
ATOM 3801 C C . PRO C 1 150 ? -6.072 26.539 -13.414 1.00 48.44 290 PRO C C 1
ATOM 3802 O O . PRO C 1 150 ? -5.454 25.473 -13.386 1.00 48.77 290 PRO C O 1
ATOM 3806 N N . CYS C 1 151 ? -5.477 27.727 -13.381 1.00 50.75 291 CYS C N 1
ATOM 3807 C CA . CYS C 1 151 ? -4.054 27.846 -13.100 1.00 53.18 291 CYS C CA 1
ATOM 3808 C C . CYS C 1 151 ? -3.803 27.411 -11.662 1.00 55.95 291 CYS C C 1
ATOM 3809 O O . CYS C 1 151 ? -4.636 27.653 -10.790 1.00 53.12 291 CYS C O 1
ATOM 3812 N N . PRO C 1 152 ? -2.662 26.748 -11.415 1.00 60.16 292 PRO C N 1
ATOM 3813 C CA . PRO C 1 152 ? -2.260 26.348 -10.062 1.00 63.10 292 PRO C CA 1
ATOM 3814 C C . PRO C 1 152 ? -2.280 27.506 -9.062 1.00 67.51 292 PRO C C 1
ATOM 3815 O O . PRO C 1 152 ? -2.470 27.275 -7.869 1.00 68.06 292 PRO C O 1
ATOM 3819 N N . ALA C 1 153 ? -2.094 28.731 -9.545 1.00 71.26 293 ALA C N 1
ATOM 3820 C CA . ALA C 1 153 ? -2.150 29.909 -8.687 1.00 73.10 293 ALA C CA 1
ATOM 3821 C C . ALA C 1 153 ? -3.593 30.266 -8.342 1.00 71.64 293 ALA C C 1
ATOM 3822 O O . ALA C 1 153 ? -3.847 31.067 -7.442 1.00 73.37 293 ALA C O 1
ATOM 3824 N N . GLY C 1 154 ? -4.535 29.671 -9.069 1.00 68.20 294 GLY C N 1
ATOM 3825 C CA . GLY C 1 154 ? -5.948 29.872 -8.806 1.00 66.17 294 GLY C CA 1
ATOM 3826 C C . GLY C 1 154 ? -6.472 31.192 -9.330 1.00 66.11 294 GLY C C 1
ATOM 3827 O O . GLY C 1 154 ? -7.494 31.692 -8.859 1.00 68.69 294 GLY C O 1
ATOM 3828 N N . CYS C 1 155 ? -5.771 31.757 -10.307 1.00 63.24 295 CYS C N 1
ATOM 3829 C CA . CYS C 1 155 ? -6.158 33.037 -10.885 1.00 63.97 295 CYS C CA 1
ATOM 3830 C C . CYS C 1 155 ? -7.557 32.961 -11.487 1.00 61.31 295 CYS C C 1
ATOM 3831 O O . CYS C 1 155 ? -8.014 31.889 -11.883 1.00 63.32 295 CYS C O 1
ATOM 3834 N N . SER C 1 156 ? -8.239 34.100 -11.540 1.00 60.14 296 SER C N 1
ATOM 3835 C CA . SER C 1 156 ? -9.570 34.163 -12.129 1.00 60.33 296 SER C CA 1
ATOM 3836 C C . SER C 1 156 ? -9.471 34.124 -13.650 1.00 60.69 296 SER C C 1
ATOM 3837 O O . SER C 1 156 ? -8.404 34.380 -14.209 1.00 64.69 296 SER C O 1
ATOM 3839 N N . ASN C 1 157 ? -10.584 33.801 -14.308 1.00 56.60 297 ASN C N 1
ATOM 3840 C CA . ASN C 1 157 ? -10.636 33.701 -15.767 1.00 54.74 297 ASN C CA 1
ATOM 3841 C C . ASN C 1 157 ? -9.535 32.800 -16.325 1.00 54.29 297 ASN C C 1
ATOM 3842 O O . ASN C 1 157 ? -8.911 33.122 -17.337 1.00 57.82 297 ASN C O 1
ATOM 3844 N N . SER C 1 158 ? -9.310 31.665 -15.668 1.00 50.71 298 SER C N 1
ATOM 3845 C CA . SER C 1 158 ? -8.151 30.828 -15.967 1.00 48.96 298 SER C CA 1
ATOM 3846 C C . SER C 1 158 ? -8.466 29.367 -16.286 1.00 47.46 298 SER C C 1
ATOM 3847 O O . SER C 1 158 ? -7.553 28.578 -16.530 1.00 48.14 298 SER C O 1
ATOM 3850 N N . PHE C 1 159 ? -9.744 29.002 -16.284 1.00 46.27 299 PHE C N 1
ATOM 3851 C CA . PHE C 1 159 ? -10.125 27.611 -16.512 1.00 44.32 299 PHE C CA 1
ATOM 3852 C C . PHE C 1 159 ? -9.747 27.127 -17.909 1.00 45.20 299 PHE C C 1
ATOM 3853 O O . PHE C 1 159 ? -9.947 27.832 -18.896 1.00 47.26 299 PHE C O 1
ATOM 3861 N N . ILE C 1 160 ? -9.193 25.920 -17.981 1.00 43.48 300 ILE C N 1
ATOM 3862 C CA . ILE C 1 160 ? -8.928 25.277 -19.260 1.00 44.83 300 ILE C CA 1
ATOM 3863 C C . ILE C 1 160 ? -10.252 24.940 -19.935 1.00 46.48 300 ILE C C 1
ATOM 3864 O O . ILE C 1 160 ? -11.131 24.334 -19.322 1.00 45.96 300 ILE C O 1
ATOM 3869 N N . GLU C 1 161 ? -10.396 25.344 -21.193 1.00 48.15 301 GLU C N 1
ATOM 3870 C CA . GLU C 1 161 ? -11.646 25.145 -21.914 1.00 50.29 301 GLU C CA 1
ATOM 3871 C C . GLU C 1 161 ? -11.542 23.971 -22.883 1.00 48.30 301 GLU C C 1
ATOM 3872 O O . GLU C 1 161 ? -12.430 23.119 -22.928 1.00 50.41 301 GLU C O 1
ATOM 3878 N N . GLU C 1 162 ? -10.459 23.924 -23.652 1.00 49.17 302 GLU C N 1
ATOM 3879 C CA . GLU C 1 162 ? -10.213 22.770 -24.508 1.00 48.17 302 GLU C CA 1
ATOM 3880 C C . GLU C 1 162 ? -9.791 21.579 -23.654 1.00 46.20 302 GLU C C 1
ATOM 3881 O O . GLU C 1 162 ? -8.666 21.517 -23.157 1.00 45.83 302 GLU C O 1
ATOM 3887 N N . VAL C 1 163 ? -10.713 20.637 -23.494 1.00 46.02 303 VAL C N 1
ATOM 3888 C CA . VAL C 1 163 ? -10.522 19.477 -22.632 1.00 49.17 303 VAL C CA 1
ATOM 3889 C C . VAL C 1 163 ? -9.340 18.603 -23.059 1.00 47.58 303 VAL C C 1
ATOM 3890 O O . VAL C 1 163 ? -8.614 18.070 -22.218 1.00 47.94 303 VAL C O 1
ATOM 3894 N N . HIS C 1 164 ? -9.130 18.488 -24.367 1.00 44.53 304 HIS C N 1
ATOM 3895 C CA . HIS C 1 164 ? -8.107 17.593 -24.910 1.00 42.48 304 HIS C CA 1
ATOM 3896 C C . HIS C 1 164 ? -6.675 17.974 -24.530 1.00 43.25 304 HIS C C 1
ATOM 3897 O O . HIS C 1 164 ? -5.729 17.288 -24.908 1.00 46.78 304 HIS C O 1
ATOM 3904 N N . HIS C 1 165 ? -6.516 19.068 -23.792 1.00 41.08 305 HIS C N 1
ATOM 3905 C CA . HIS C 1 165 ? -5.230 19.384 -23.183 1.00 45.15 305 HIS C CA 1
ATOM 3906 C C . HIS C 1 165 ? -4.870 18.315 -22.160 1.00 45.80 305 HIS C C 1
ATOM 3907 O O . HIS C 1 165 ? -3.698 18.084 -21.865 1.00 45.29 305 HIS C O 1
ATOM 3914 N N . PHE C 1 166 ? -5.900 17.664 -21.629 1.00 45.47 306 PHE C N 1
ATOM 3915 C CA . PHE C 1 166 ? -5.734 16.606 -20.641 1.00 45.08 306 PHE C CA 1
ATOM 3916 C C . PHE C 1 166 ? -5.284 15.300 -21.293 1.00 44.88 306 PHE C C 1
ATOM 3917 O O . PHE C 1 166 ? -4.997 14.323 -20.602 1.00 44.52 306 PHE C O 1
ATOM 3925 N N . ARG C 1 167 ? -5.213 15.291 -22.622 1.00 46.47 307 ARG C N 1
ATOM 3926 C CA . ARG C 1 167 ? -4.648 14.159 -23.352 1.00 49.02 307 ARG C CA 1
ATOM 3927 C C . ARG C 1 167 ? -3.151 14.048 -23.085 1.00 51.37 307 ARG C C 1
ATOM 3928 O O . ARG C 1 167 ? -2.533 13.029 -23.391 1.00 55.47 307 ARG C O 1
ATOM 3936 N N . LEU C 1 168 ? -2.575 15.108 -22.524 1.00 50.66 308 LEU C N 1
ATOM 3937 C CA . LEU C 1 168 ? -1.174 15.107 -22.125 1.00 53.85 308 LEU C CA 1
ATOM 3938 C C . LEU C 1 168 ? -0.912 14.030 -21.075 1.00 58.04 308 LEU C C 1
ATOM 3939 O O . LEU C 1 168 ? 0.196 13.505 -20.977 1.00 62.19 308 LEU C O 1
ATOM 3944 N N . LEU C 1 169 ? -1.939 13.704 -20.295 1.00 57.52 309 LEU C N 1
ATOM 3945 C CA . LEU C 1 169 ? -1.851 12.621 -19.323 1.00 57.30 309 LEU C CA 1
ATOM 3946 C C . LEU C 1 169 ? -1.869 11.268 -20.026 1.00 57.75 309 LEU C C 1
ATOM 3947 O O . LEU C 1 169 ? -2.072 11.191 -21.238 1.00 56.10 309 LEU C O 1
ATOM 3949 N N . THR C 1 170 ? -1.659 10.204 -19.259 1.00 61.28 310 THR C N 1
ATOM 3950 C CA . THR C 1 170 ? -1.670 8.854 -19.807 1.00 64.72 310 THR C CA 1
ATOM 3951 C C . THR C 1 170 ? -3.086 8.451 -20.201 1.00 65.64 310 THR C C 1
ATOM 3952 O O . THR C 1 170 ? -4.055 9.091 -19.791 1.00 63.92 310 THR C O 1
ATOM 3956 N N . ASP C 1 171 ? -3.200 7.396 -21.002 1.00 69.77 311 ASP C N 1
ATOM 3957 C CA . ASP C 1 171 ? -4.503 6.901 -21.430 1.00 72.48 311 ASP C CA 1
ATOM 3958 C C . ASP C 1 171 ? -5.333 6.436 -20.241 1.00 73.59 311 ASP C C 1
ATOM 3959 O O . ASP C 1 171 ? -6.555 6.586 -20.228 1.00 71.33 311 ASP C O 1
ATOM 3964 N N . ALA C 1 172 ? -4.659 5.874 -19.243 1.00 72.58 312 ALA C N 1
ATOM 3965 C CA . ALA C 1 172 ? -5.321 5.436 -18.023 1.00 68.85 312 ALA C CA 1
ATOM 3966 C C . ALA C 1 172 ? -5.908 6.630 -17.279 1.00 63.92 312 ALA C C 1
ATOM 3967 O O . ALA C 1 172 ? -7.069 6.608 -16.869 1.00 61.94 312 ALA C O 1
ATOM 3969 N N . GLN C 1 173 ? -5.096 7.670 -17.113 1.00 61.37 313 GLN C N 1
ATOM 3970 C CA . GLN C 1 173 ? -5.521 8.884 -16.424 1.00 58.36 313 GLN C CA 1
ATOM 3971 C C . GLN C 1 173 ? -6.644 9.595 -17.174 1.00 55.27 313 GLN C C 1
ATOM 3972 O O . GLN C 1 173 ? -7.588 10.095 -16.562 1.00 54.69 313 GLN C O 1
ATOM 3978 N N . TYR C 1 174 ? -6.535 9.635 -18.498 1.00 54.23 314 TYR C N 1
ATOM 3979 C CA . TYR C 1 174 ? -7.537 10.289 -19.331 1.00 50.08 314 TYR C CA 1
ATOM 3980 C C . TYR C 1 174 ? -8.854 9.525 -19.282 1.00 50.05 314 TYR C C 1
ATOM 3981 O O . TYR C 1 174 ? -9.929 10.117 -19.368 1.00 49.94 314 TYR C O 1
ATOM 3990 N N . GLU C 1 175 ? -8.762 8.206 -19.148 1.00 51.68 315 GLU C N 1
ATOM 3991 C CA . GLU C 1 175 ? -9.945 7.372 -18.996 1.00 51.01 315 GLU C CA 1
ATOM 3992 C C . GLU C 1 175 ? -10.601 7.637 -17.646 1.00 51.47 315 GLU C C 1
ATOM 3993 O O . GLU C 1 175 ? -11.821 7.772 -17.553 1.00 51.46 315 GLU C O 1
ATOM 3995 N N . GLN C 1 176 ? -9.779 7.715 -16.603 1.00 52.58 316 GLN C N 1
ATOM 3996 C CA . GLN C 1 176 ? -10.257 8.017 -15.257 1.00 52.65 316 GLN C CA 1
ATOM 3997 C C . GLN C 1 176 ? -10.793 9.444 -15.180 1.00 51.40 316 GLN C C 1
ATOM 3998 O O . GLN C 1 176 ? -11.709 9.736 -14.408 1.00 49.96 316 GLN C O 1
ATOM 4004 N N . TYR C 1 177 ? -10.211 10.326 -15.987 1.00 48.20 317 TYR C N 1
ATOM 4005 C CA . TYR C 1 177 ? -10.634 11.721 -16.046 1.00 44.44 317 TYR C CA 1
ATOM 4006 C C . TYR C 1 177 ? -12.090 11.838 -16.480 1.00 42.29 317 TYR C C 1
ATOM 4007 O O . TYR C 1 177 ? -12.867 12.578 -15.881 1.00 43.44 317 TYR C O 1
ATOM 4016 N N . HIS C 1 178 ? -12.448 11.107 -17.531 1.00 41.40 318 HIS C N 1
ATOM 4017 C CA . HIS C 1 178 ? -13.807 11.127 -18.055 1.00 43.03 318 HIS C CA 1
ATOM 4018 C C . HIS C 1 178 ? -14.774 10.414 -17.117 1.00 45.13 318 HIS C C 1
ATOM 4019 O O . HIS C 1 178 ? -15.949 10.775 -17.031 1.00 45.96 318 HIS C O 1
ATOM 4026 N N . ARG C 1 179 ? -14.275 9.402 -16.416 1.00 45.62 319 ARG C N 1
ATOM 4027 C CA . ARG C 1 179 ? -15.087 8.670 -15.451 1.00 47.85 319 ARG C CA 1
ATOM 4028 C C . ARG C 1 179 ? -15.456 9.567 -14.275 1.00 44.97 319 ARG C C 1
ATOM 4029 O O . ARG C 1 179 ? -16.619 9.640 -13.881 1.00 41.63 319 ARG C O 1
ATOM 4037 N N . PHE C 1 180 ? -14.459 10.257 -13.727 1.00 43.47 320 PHE C N 1
ATOM 4038 C CA . PHE C 1 180 ? -14.690 11.202 -12.639 1.00 42.37 320 PHE C CA 1
ATOM 4039 C C . PHE C 1 180 ? -15.586 12.341 -13.105 1.00 43.02 320 PHE C C 1
ATOM 4040 O O . PHE C 1 180 ? -16.407 12.850 -12.346 1.00 41.86 320 PHE C O 1
ATOM 4048 N N . ALA C 1 181 ? -15.413 12.734 -14.363 1.00 45.25 321 ALA C N 1
ATOM 4049 C CA . ALA C 1 181 ? -16.164 13.840 -14.944 1.00 43.00 321 ALA C CA 1
ATOM 4050 C C . ALA C 1 181 ? -17.661 13.563 -14.945 1.00 49.59 321 ALA C C 1
ATOM 4051 O O . ALA C 1 181 ? -18.462 14.416 -14.566 1.00 51.11 321 ALA C O 1
ATOM 4053 N N . THR C 1 182 ? -18.023 12.360 -15.373 1.00 41.12 322 THR C N 1
ATOM 4054 C CA . THR C 1 182 ? -19.416 11.940 -15.422 1.00 33.60 322 THR C CA 1
ATOM 4055 C C . THR C 1 182 ? -20.018 11.871 -14.025 1.00 45.51 322 THR C C 1
ATOM 4056 O O . THR C 1 182 ? -21.115 12.372 -13.788 1.00 42.49 322 THR C O 1
ATOM 4060 N N . GLU C 1 183 ? -19.288 11.249 -13.104 1.00 46.61 323 GLU C N 1
ATOM 4061 C CA . GLU C 1 183 ? -19.759 11.077 -11.735 1.00 46.22 323 GLU C CA 1
ATOM 4062 C C . GLU C 1 183 ? -20.004 12.418 -11.050 1.00 46.56 323 GLU C C 1
ATOM 4063 O O . GLU C 1 183 ? -21.050 12.625 -10.434 1.00 49.31 323 GLU C O 1
ATOM 4069 N N . GLU C 1 184 ? -19.043 13.328 -11.170 1.00 43.21 324 GLU C N 1
ATOM 4070 C CA . GLU C 1 184 ? -19.163 14.647 -10.5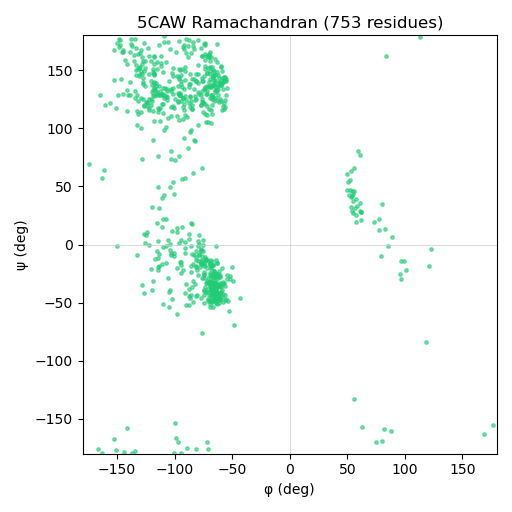57 1.00 45.50 324 GLU C CA 1
ATOM 4071 C C . GLU C 1 184 ? -20.237 15.483 -11.240 1.00 44.03 324 GLU C C 1
ATOM 4072 O O . GLU C 1 184 ? -20.812 16.382 -10.630 1.00 45.34 324 GLU C O 1
ATOM 4078 N N . PHE C 1 185 ? -20.499 15.187 -12.509 1.00 41.36 325 PHE C N 1
ATOM 4079 C CA . PHE C 1 185 ? -21.586 15.838 -13.229 1.00 42.36 325 PHE C CA 1
ATOM 4080 C C . PHE C 1 185 ? -22.926 15.464 -12.609 1.00 44.66 325 PHE C C 1
ATOM 4081 O O . PHE C 1 185 ? -23.772 16.324 -12.367 1.00 47.88 325 PHE C O 1
ATOM 4089 N N . ILE C 1 186 ? -23.107 14.170 -12.363 1.00 43.34 326 ILE C N 1
ATOM 4090 C CA . ILE C 1 186 ? -24.343 13.642 -11.793 1.00 43.29 326 ILE C CA 1
ATOM 4091 C C . ILE C 1 186 ? -24.618 14.222 -10.412 1.00 43.60 326 ILE C C 1
ATOM 4092 O O . ILE C 1 186 ? -25.734 14.650 -10.115 1.00 44.87 326 ILE C O 1
ATOM 4097 N N . LEU C 1 187 ? -23.587 14.236 -9.575 1.00 43.35 327 LEU C N 1
ATOM 4098 C CA . LEU C 1 187 ? -23.696 14.768 -8.223 1.00 46.34 327 LEU C CA 1
ATOM 4099 C C . LEU C 1 187 ? -23.994 16.263 -8.245 1.00 48.87 327 LEU C C 1
ATOM 4100 O O . LEU C 1 187 ? -24.807 16.753 -7.462 1.00 49.33 327 LEU C O 1
ATOM 4105 N N . GLN C 1 188 ? -23.340 16.980 -9.154 1.00 50.10 328 GLN C N 1
ATOM 4106 C CA . GLN C 1 188 ? -23.546 18.417 -9.296 1.00 49.52 328 GLN C CA 1
ATOM 4107 C C . GLN C 1 188 ? -24.970 18.728 -9.743 1.00 48.06 328 GLN C C 1
ATOM 4108 O O . GLN C 1 188 ? -25.482 19.821 -9.500 1.00 48.78 328 GLN C O 1
ATOM 4114 N N . ALA C 1 189 ? -25.604 17.764 -10.401 1.00 46.45 329 ALA C N 1
ATOM 4115 C CA . ALA C 1 189 ? -26.965 17.940 -10.893 1.00 47.80 329 ALA C CA 1
ATOM 4116 C C . ALA C 1 189 ? -27.985 17.410 -9.891 1.00 50.44 329 ALA C C 1
ATOM 4117 O O . ALA C 1 189 ? -29.186 17.409 -10.156 1.00 52.78 329 ALA C O 1
ATOM 4119 N N . GLY C 1 190 ? -27.500 16.959 -8.740 1.00 47.69 330 GLY C N 1
ATOM 4120 C CA . GLY C 1 190 ? -28.372 16.439 -7.704 1.00 48.51 330 GLY C CA 1
ATOM 4121 C C . GLY C 1 190 ? -28.853 15.035 -8.009 1.00 47.51 330 GLY C C 1
ATOM 4122 O O . GLY C 1 190 ? -29.773 14.531 -7.366 1.00 47.08 330 GLY C O 1
ATOM 4123 N N . GLY C 1 191 ? -28.235 14.406 -9.004 1.00 45.47 331 GLY C N 1
ATOM 4124 C CA . GLY C 1 191 ? -28.536 13.028 -9.336 1.00 43.66 331 GLY C CA 1
ATOM 4125 C C . GLY C 1 191 ? -27.780 12.103 -8.406 1.00 43.26 331 GLY C C 1
ATOM 4126 O O . GLY C 1 191 ? -27.100 12.562 -7.490 1.00 39.31 331 GLY C O 1
ATOM 4127 N N . VAL C 1 192 ? -27.888 10.799 -8.631 1.00 42.82 332 VAL C N 1
ATOM 4128 C CA . VAL C 1 192 ? -27.202 9.840 -7.773 1.00 39.69 332 VAL C CA 1
ATOM 4129 C C . VAL C 1 192 ? -26.514 8.732 -8.559 1.00 39.25 332 VAL C C 1
ATOM 4130 O O . VAL C 1 192 ? -26.857 8.460 -9.709 1.00 53.26 332 VAL C O 1
ATOM 4134 N N . LEU C 1 193 ? -25.528 8.107 -7.926 1.00 39.33 333 LEU C N 1
ATOM 4135 C CA . LEU C 1 193 ? -24.901 6.909 -8.458 1.00 41.05 333 LEU C CA 1
ATOM 4136 C C . LEU C 1 193 ? -25.461 5.700 -7.716 1.00 45.60 333 LEU C C 1
ATOM 4137 O O . LEU C 1 193 ? -25.578 5.724 -6.491 1.00 46.69 333 LEU C O 1
ATOM 4142 N N . CYS C 1 194 ? -25.822 4.653 -8.452 1.00 48.80 334 CYS C N 1
ATOM 4143 C CA . CYS C 1 194 ? -26.395 3.465 -7.831 1.00 49.22 334 CYS C CA 1
ATOM 4144 C C . CYS C 1 194 ? -25.388 2.801 -6.896 1.00 49.08 334 CYS C C 1
ATOM 4145 O O . CYS C 1 194 ? -24.274 2.471 -7.307 1.00 48.43 334 CYS C O 1
ATOM 4148 N N . PRO C 1 195 ? -25.780 2.613 -5.627 1.00 49.87 335 PRO C N 1
ATOM 4149 C CA . PRO C 1 195 ? -24.905 2.084 -4.575 1.00 51.53 335 PRO C CA 1
ATOM 4150 C C . PRO C 1 195 ? -24.693 0.571 -4.636 1.00 54.60 335 PRO C C 1
ATOM 4151 O O . PRO C 1 195 ? -23.919 0.044 -3.835 1.00 54.06 335 PRO C O 1
ATOM 4155 N N . GLN C 1 196 ? -25.363 -0.116 -5.557 1.00 59.29 336 GLN C N 1
ATOM 4156 C CA . GLN C 1 196 ? -25.153 -1.553 -5.715 1.00 68.57 336 GLN C CA 1
ATOM 4157 C C . GLN C 1 196 ? -23.725 -1.841 -6.174 1.00 75.42 336 GLN C C 1
ATOM 4158 O O . GLN C 1 196 ? -23.270 -1.281 -7.168 1.00 74.83 336 GLN C O 1
ATOM 4164 N N . PRO C 1 197 ? -23.011 -2.701 -5.430 1.00 85.08 337 PRO C N 1
ATOM 4165 C CA . PRO C 1 197 ? -21.620 -3.093 -5.690 1.00 88.58 337 PRO C CA 1
ATOM 4166 C C . PRO C 1 197 ? -21.311 -3.371 -7.162 1.00 90.70 337 PRO C C 1
ATOM 4167 O O . PRO C 1 197 ? -20.300 -2.894 -7.677 1.00 91.32 337 PRO C O 1
ATOM 4171 N N . GLY C 1 198 ? -22.174 -4.131 -7.827 1.00 90.05 338 GLY C N 1
ATOM 4172 C CA . GLY C 1 198 ? -21.954 -4.491 -9.215 1.00 90.19 338 GLY C CA 1
ATOM 4173 C C . GLY C 1 198 ? -22.359 -3.406 -10.194 1.00 86.84 338 GLY C C 1
ATOM 4174 O O . GLY C 1 198 ? -21.911 -3.398 -11.341 1.00 88.19 338 GLY C O 1
ATOM 4175 N N . CYS C 1 199 ? -23.202 -2.482 -9.743 1.00 82.33 339 CYS C N 1
ATOM 4176 C CA . CYS C 1 199 ? -23.752 -1.458 -10.626 1.00 78.98 339 CYS C CA 1
ATOM 4177 C C . CYS C 1 199 ? -23.655 -0.048 -10.043 1.00 79.89 339 CYS C C 1
ATOM 4178 O O . CYS C 1 199 ? -24.324 0.277 -9.064 1.00 85.83 339 CYS C O 1
ATOM 4181 N N . GLY C 1 200 ? -22.827 0.790 -10.660 1.00 72.12 340 GLY C N 1
ATOM 4182 C CA . GLY C 1 200 ? -22.679 2.171 -10.232 1.00 66.50 340 GLY C CA 1
ATOM 4183 C C . GLY C 1 200 ? -23.292 3.139 -11.226 1.00 61.09 340 GLY C C 1
ATOM 4184 O O . GLY C 1 200 ? -22.713 4.182 -11.532 1.00 58.59 340 GLY C O 1
ATOM 4185 N N . GLN C 1 201 ? -24.475 2.784 -11.721 1.00 57.12 341 GLN C N 1
ATOM 4186 C CA . GLN C 1 201 ? -25.163 3.546 -12.757 1.00 50.89 341 GLN C CA 1
ATOM 4187 C C . GLN C 1 201 ? -25.420 4.995 -12.358 1.00 48.20 341 GLN C C 1
ATOM 4188 O O . GLN C 1 201 ? -25.881 5.276 -11.253 1.00 47.79 341 GLN C O 1
ATOM 4194 N N . GLY C 1 202 ? -25.117 5.911 -13.271 1.00 44.21 342 GLY C N 1
ATOM 4195 C CA . GLY C 1 202 ? -25.393 7.319 -13.059 1.00 44.78 342 GLY C CA 1
ATOM 4196 C C . GLY C 1 202 ? -26.842 7.627 -13.371 1.00 48.78 342 GLY C C 1
ATOM 4197 O O . GLY C 1 202 ? -27.328 7.328 -14.461 1.00 49.45 342 GLY C O 1
ATOM 4198 N N . ILE C 1 203 ? -27.540 8.216 -12.407 1.00 49.23 343 ILE C N 1
ATOM 4199 C CA . ILE C 1 203 ? -28.962 8.494 -12.566 1.00 48.16 343 ILE C CA 1
ATOM 4200 C C . ILE C 1 203 ? -29.303 9.949 -12.273 1.00 47.10 343 ILE C C 1
ATOM 4201 O O . ILE C 1 203 ? -28.988 10.465 -11.202 1.00 46.44 343 ILE C O 1
ATOM 4206 N N . LEU C 1 204 ? -29.944 10.606 -13.233 1.00 48.52 344 LEU C N 1
ATOM 4207 C CA . LEU C 1 204 ? -30.477 11.942 -13.010 1.00 49.21 344 LEU C CA 1
ATOM 4208 C C . LEU C 1 204 ? -31.951 11.834 -12.644 1.00 54.24 344 LEU C C 1
ATOM 4209 O O . LEU C 1 204 ? -32.789 11.528 -13.490 1.00 54.27 344 LEU C O 1
ATOM 4214 N N . ILE C 1 205 ? -32.260 12.077 -11.375 1.00 58.64 345 ILE C N 1
ATOM 4215 C CA . ILE C 1 205 ? -33.620 11.915 -10.873 1.00 61.00 345 ILE C CA 1
ATOM 4216 C C . ILE C 1 205 ? -34.400 13.225 -10.905 1.00 62.96 345 ILE C C 1
ATOM 4217 O O . ILE C 1 205 ? -33.886 14.254 -11.342 1.00 62.34 345 ILE C O 1
ATOM 4222 N N . ASP C 1 206 ? -35.647 13.178 -10.446 1.00 66.76 346 ASP C N 1
ATOM 4223 C CA . ASP C 1 206 ? -36.478 14.375 -10.375 1.00 70.82 346 ASP C CA 1
ATOM 4224 C C . ASP C 1 206 ? -36.061 15.245 -9.192 1.00 72.61 346 ASP C C 1
ATOM 4225 O O . ASP C 1 206 ? -35.394 14.771 -8.271 1.00 73.16 346 ASP C O 1
ATOM 4230 N N . GLN C 1 207 ? -36.467 16.512 -9.227 1.00 74.11 347 GLN C N 1
ATOM 4231 C CA . GLN C 1 207 ? -36.005 17.534 -8.285 1.00 76.01 347 GLN C CA 1
ATOM 4232 C C . GLN C 1 207 ? -36.059 17.118 -6.815 1.00 76.87 347 GLN C C 1
ATOM 4233 O O . GLN C 1 207 ? -35.024 16.929 -6.176 1.00 77.08 347 GLN C O 1
ATOM 4235 N N . ASN C 1 208 ? -37.271 16.985 -6.285 1.00 76.91 348 ASN C N 1
ATOM 4236 C CA . ASN C 1 208 ? -37.464 16.649 -4.879 1.00 78.34 348 ASN C CA 1
ATOM 4237 C C . ASN C 1 208 ? -37.805 15.175 -4.677 1.00 77.52 348 ASN C C 1
ATOM 4238 O O . ASN C 1 208 ? -38.807 14.845 -4.042 1.00 80.05 348 ASN C O 1
ATOM 4243 N N . CYS C 1 209 ? -36.969 14.292 -5.217 1.00 73.16 349 CYS C N 1
ATOM 4244 C CA . CYS C 1 209 ? -37.216 12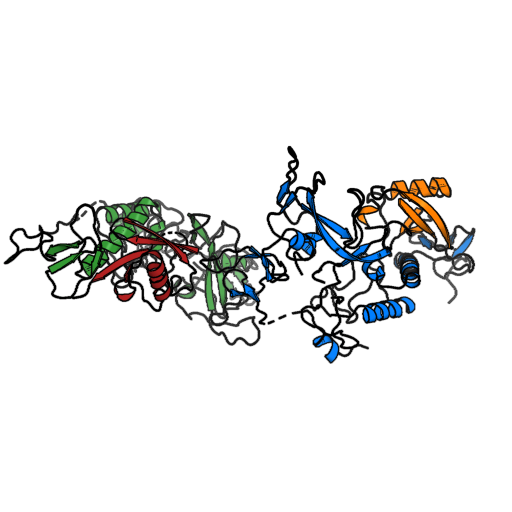.855 -5.136 1.00 72.27 349 CYS C CA 1
ATOM 4245 C C . CYS C 1 209 ? -36.201 12.126 -4.257 1.00 68.78 349 CYS C C 1
ATOM 4246 O O . CYS C 1 209 ? -34.993 12.271 -4.435 1.00 65.87 349 CYS C O 1
ATOM 4249 N N . ASN C 1 210 ? -36.703 11.327 -3.319 1.00 70.05 350 ASN C N 1
ATOM 4250 C CA . ASN C 1 210 ? -35.845 10.553 -2.428 1.00 67.34 350 ASN C CA 1
ATOM 4251 C C . ASN C 1 210 ? -35.832 9.068 -2.781 1.00 68.07 350 ASN C C 1
ATOM 4252 O O . ASN C 1 210 ? -34.843 8.373 -2.544 1.00 65.00 350 ASN C O 1
ATOM 4254 N N . ARG C 1 211 ? -36.933 8.585 -3.346 1.00 70.81 351 ARG C N 1
ATOM 4255 C CA . ARG C 1 211 ? -37.042 7.181 -3.725 1.00 70.95 351 ARG C CA 1
ATOM 4256 C C . ARG C 1 211 ? -36.548 6.953 -5.148 1.00 67.77 351 ARG C C 1
ATOM 4257 O O . ARG C 1 211 ? -37.191 7.363 -6.113 1.00 68.80 351 ARG C O 1
ATOM 4262 N N . VAL C 1 212 ? -35.406 6.287 -5.271 1.00 63.35 352 VAL C N 1
ATOM 4263 C CA . VAL C 1 212 ? -34.798 6.053 -6.574 1.00 56.18 352 VAL C CA 1
ATOM 4264 C C . VAL C 1 212 ? -34.713 4.560 -6.890 1.00 56.63 352 VAL C C 1
ATOM 4265 O O . VAL C 1 212 ? -34.322 3.760 -6.040 1.00 59.64 352 VAL C O 1
ATOM 4269 N N . GLN C 1 213 ? -35.096 4.188 -8.108 1.00 54.70 353 GLN C N 1
ATOM 4270 C CA . GLN C 1 213 ? -34.929 2.816 -8.574 1.00 55.72 353 GLN C CA 1
ATOM 4271 C C . GLN C 1 213 ? -34.010 2.767 -9.789 1.00 53.01 353 GLN C C 1
ATOM 4272 O O . GLN C 1 213 ? -34.342 3.288 -10.851 1.00 52.43 353 GLN C O 1
ATOM 4278 N N . CYS C 1 214 ? -32.856 2.132 -9.625 1.00 50.10 354 CYS C N 1
ATOM 4279 C CA . CYS C 1 214 ? -31.868 2.049 -10.695 1.00 50.57 354 CYS C CA 1
ATOM 4280 C C . CYS C 1 214 ? -32.267 1.078 -11.801 1.00 56.20 354 CYS C C 1
ATOM 4281 O O . CYS C 1 214 ? -33.242 0.336 -11.676 1.00 60.16 354 CYS C O 1
ATOM 4284 N N . SER C 1 215 ? -31.491 1.094 -12.881 1.00 55.27 355 SER C N 1
ATOM 4285 C CA . SER C 1 215 ? -31.679 0.185 -14.006 1.00 56.48 355 SER C CA 1
ATOM 4286 C C . SER C 1 215 ? -31.600 -1.276 -13.578 1.00 48.48 355 SER C C 1
ATOM 4287 O O . SER C 1 215 ? -32.292 -2.132 -14.129 1.00 56.38 355 SER C O 1
ATOM 4290 N N . CYS C 1 216 ? -30.758 -1.551 -12.586 1.00 48.28 356 CYS C N 1
ATOM 4291 C CA . CYS C 1 216 ? -30.523 -2.916 -12.127 1.00 54.71 356 CYS C CA 1
ATOM 4292 C C . CYS C 1 216 ? -31.636 -3.402 -11.200 1.00 55.20 356 CYS C C 1
ATOM 4293 O O . CYS C 1 216 ? -31.604 -4.538 -10.724 1.00 55.62 356 CYS C O 1
ATOM 4296 N N . GLY C 1 217 ? -32.610 -2.535 -10.941 1.00 55.94 357 GLY C N 1
ATOM 4297 C CA . GLY C 1 217 ? -33.776 -2.903 -10.158 1.00 58.89 357 GLY C CA 1
ATOM 4298 C C . GLY C 1 217 ? -33.726 -2.438 -8.716 1.00 56.91 357 GLY C C 1
ATOM 4299 O O . GLY C 1 217 ? -34.761 -2.307 -8.063 1.00 53.93 357 GLY C O 1
ATOM 4300 N N . TYR C 1 218 ? -32.518 -2.184 -8.225 1.00 55.27 358 TYR C N 1
ATOM 4301 C CA . TYR C 1 218 ? -32.305 -1.808 -6.830 1.00 54.07 358 TYR C CA 1
ATOM 4302 C C . TYR C 1 218 ? -33.005 -0.500 -6.461 1.00 55.03 358 TYR C C 1
ATOM 4303 O O . TYR C 1 218 ? -32.768 0.539 -7.076 1.00 49.62 358 TYR C O 1
ATOM 4312 N N . VAL C 1 219 ? -33.870 -0.565 -5.454 1.00 56.97 359 VAL C N 1
ATOM 4313 C CA . VAL C 1 219 ? -34.586 0.610 -4.969 1.00 56.64 359 VAL C CA 1
ATOM 4314 C C . VAL C 1 219 ? -33.932 1.147 -3.698 1.00 57.45 359 VAL C C 1
ATOM 4315 O O . VAL C 1 219 ? -33.889 0.457 -2.680 1.00 60.81 359 VAL C O 1
ATOM 4319 N N . PHE C 1 220 ? -33.428 2.377 -3.755 1.00 56.65 360 PHE C N 1
ATOM 4320 C CA . PHE C 1 220 ? -32.679 2.945 -2.634 1.00 55.85 360 PHE C CA 1
ATOM 4321 C C . PHE C 1 220 ? -33.053 4.397 -2.349 1.00 55.60 360 PHE C C 1
ATOM 4322 O O . PHE C 1 220 ? -33.772 5.029 -3.125 1.00 55.55 360 PHE C O 1
ATOM 4330 N N . CYS C 1 221 ? -32.557 4.920 -1.231 1.00 54.67 361 CYS C N 1
ATOM 4331 C CA . CYS C 1 221 ? -32.832 6.299 -0.836 1.00 54.44 361 CYS C CA 1
ATOM 4332 C C . CYS C 1 221 ? -31.778 7.259 -1.374 1.00 51.03 361 CYS C C 1
ATOM 4333 O O . CYS C 1 221 ? -30.583 7.062 -1.162 1.00 47.97 361 CYS C O 1
ATOM 4336 N N . GLY C 1 222 ? -32.227 8.309 -2.052 1.00 52.84 362 GLY C N 1
ATOM 4337 C CA . GLY C 1 222 ? -31.326 9.260 -2.671 1.00 52.48 362 GLY C CA 1
ATOM 4338 C C . GLY C 1 222 ? -30.555 10.120 -1.688 1.00 54.36 362 GLY C C 1
ATOM 4339 O O . GLY C 1 222 ? -29.545 10.728 -2.046 1.00 53.61 362 GLY C O 1
ATOM 4340 N N . LYS C 1 223 ? -31.023 10.173 -0.445 1.00 56.94 363 LYS C N 1
ATOM 4341 C CA . LYS C 1 223 ? -30.403 11.027 0.561 1.00 58.22 363 LYS C CA 1
ATOM 4342 C C . LYS C 1 223 ? -29.252 10.341 1.296 1.00 58.84 363 LYS C C 1
ATOM 4343 O O . LYS C 1 223 ? -28.202 10.946 1.511 1.00 57.50 363 LYS C O 1
ATOM 4345 N N . CYS C 1 224 ? -29.448 9.085 1.685 1.00 60.15 364 CYS C N 1
ATOM 4346 C CA . CYS C 1 224 ? -28.451 8.384 2.490 1.00 59.35 364 CYS C CA 1
ATOM 4347 C C . CYS C 1 224 ? -27.814 7.221 1.735 1.00 58.73 364 CYS C C 1
ATOM 4348 O O . CYS C 1 224 ? -26.858 6.610 2.216 1.00 57.79 364 CYS C O 1
ATOM 4351 N N . LEU C 1 225 ? -28.358 6.923 0.557 1.00 57.63 365 LEU C N 1
ATOM 4352 C CA . LEU C 1 225 ? -27.813 5.907 -0.348 1.00 57.20 365 LEU C CA 1
ATOM 4353 C C . LEU C 1 225 ? -27.805 4.498 0.240 1.00 62.41 365 LEU C C 1
ATOM 4354 O O . LEU C 1 225 ? -26.969 3.673 -0.123 1.00 66.48 365 LEU C O 1
ATOM 4359 N N . GLU C 1 226 ? -28.740 4.228 1.144 1.00 61.51 366 GLU C N 1
ATOM 4360 C CA . GLU C 1 226 ? -28.935 2.879 1.658 1.00 61.74 366 GLU C CA 1
ATOM 4361 C C . GLU C 1 226 ? -30.193 2.283 1.042 1.00 56.75 366 GLU C C 1
ATOM 4362 O O . GLU C 1 226 ? -30.910 2.970 0.313 1.00 54.06 366 GLU C O 1
ATOM 4368 N N . GLY C 1 227 ? -30.452 1.009 1.323 1.00 55.59 367 GLY C N 1
ATOM 4369 C CA . GLY C 1 227 ? -31.677 0.365 0.882 1.00 53.85 367 GLY C CA 1
ATOM 4370 C C . GLY C 1 227 ? -32.867 1.174 1.353 1.00 61.72 367 GLY C C 1
ATOM 4371 O O . GLY C 1 227 ? -32.901 1.600 2.508 1.00 62.36 367 GLY C O 1
ATOM 4372 N N . PHE C 1 228 ? -33.831 1.399 0.464 1.00 60.67 368 PHE C N 1
ATOM 4373 C CA . PHE C 1 228 ? -34.909 2.342 0.744 1.00 61.63 368 PHE C CA 1
ATOM 4374 C C . PHE C 1 228 ? -35.686 1.962 1.998 1.00 68.48 368 PHE C C 1
ATOM 4375 O O . PHE C 1 228 ? -35.807 0.786 2.342 1.00 71.43 368 PHE C O 1
ATOM 4383 N N . HIS C 1 229 ? -36.209 2.979 2.673 1.00 70.56 369 HIS C N 1
ATOM 4384 C CA . HIS C 1 229 ? -36.764 2.813 4.004 1.00 75.34 369 HIS C CA 1
ATOM 4385 C C . HIS C 1 229 ? -37.974 3.700 4.254 1.00 79.43 369 HIS C C 1
ATOM 4386 O O . HIS C 1 229 ? -38.239 4.641 3.506 1.00 79.76 369 HIS C O 1
ATOM 4393 N N . LEU C 1 230 ? -38.703 3.388 5.319 1.00 82.79 370 LEU C N 1
ATOM 4394 C CA . LEU C 1 230 ? -39.734 4.276 5.831 1.00 87.12 370 LEU C CA 1
ATOM 4395 C C . LEU C 1 230 ? -39.118 5.192 6.882 1.00 89.80 370 LEU C C 1
ATOM 4396 O O . LEU C 1 230 ? -38.124 4.837 7.516 1.00 89.90 370 LEU C O 1
ATOM 4398 N N . GLY C 1 231 ? -39.697 6.374 7.058 1.00 91.49 371 GLY C N 1
ATOM 4399 C CA . GLY C 1 231 ? -39.231 7.300 8.074 1.00 89.46 371 GLY C CA 1
ATOM 4400 C C . GLY C 1 231 ? -37.929 7.995 7.724 1.00 86.52 371 GLY C C 1
ATOM 4401 O O . GLY C 1 231 ? -37.444 7.904 6.599 1.00 86.10 371 GLY C O 1
ATOM 4402 N N . GLU C 1 232 ? -37.365 8.691 8.706 1.00 84.21 372 GLU C N 1
ATOM 4403 C CA . GLU C 1 232 ? -36.148 9.476 8.527 1.00 78.58 372 GLU C CA 1
ATOM 4404 C C . GLU C 1 232 ? -34.913 8.608 8.293 1.00 73.83 372 GLU C C 1
ATOM 4405 O O . GLU C 1 232 ? -34.895 7.431 8.652 1.00 72.47 372 GLU C O 1
ATOM 4411 N N . CYS C 1 233 ? -33.884 9.201 7.691 1.00 69.62 373 CYS C N 1
ATOM 4412 C CA . CYS C 1 233 ? -32.642 8.491 7.389 1.00 67.34 373 CYS C CA 1
ATOM 4413 C C . CYS C 1 233 ? -31.882 8.126 8.663 1.00 68.73 373 CYS C C 1
ATOM 4414 O O . CYS C 1 233 ? -31.425 9.003 9.396 1.00 67.49 373 CYS C O 1
ATOM 4417 N N . LEU C 1 234 ? -31.740 6.828 8.911 1.00 72.20 374 LEU C N 1
ATOM 4418 C CA . LEU C 1 234 ? -31.122 6.344 10.141 1.00 76.56 374 LEU C CA 1
ATOM 4419 C C . LEU C 1 234 ? -29.601 6.270 10.042 1.00 78.92 374 LEU C C 1
ATOM 4420 O O . LEU C 1 234 ? -28.905 6.303 11.057 1.00 79.88 374 LEU C O 1
ATOM 4422 N N . ASN C 1 235 ? -29.089 6.164 8.820 1.00 80.98 375 ASN C N 1
ATOM 4423 C CA . ASN C 1 235 ? -27.648 6.091 8.602 1.00 83.65 375 ASN C CA 1
ATOM 4424 C C . ASN C 1 235 ? -27.177 7.120 7.581 1.00 87.08 375 ASN C C 1
ATOM 4425 O O . ASN C 1 235 ? -26.849 6.770 6.446 1.00 84.09 375 ASN C O 1
ATOM 4427 N N . PRO C 1 236 ? -27.141 8.399 7.987 1.00 93.68 376 PRO C N 1
ATOM 4428 C CA . PRO C 1 236 ? -26.802 9.514 7.096 1.00 97.33 376 PRO C CA 1
ATOM 4429 C C . PRO C 1 236 ? -25.390 9.412 6.536 1.00 101.25 376 PRO C C 1
ATOM 4430 O O . PRO C 1 236 ? -24.486 8.934 7.223 1.00 102.76 376 PRO C O 1
ATOM 4434 N N . THR C 1 237 ? -25.212 9.860 5.298 1.00 103.38 377 THR C N 1
ATOM 4435 C CA . THR C 1 237 ? -23.899 9.877 4.670 1.00 105.87 377 THR C CA 1
ATOM 4436 C C . THR C 1 237 ? -22.941 10.765 5.458 1.00 108.63 377 THR C C 1
ATOM 4437 O O . THR C 1 237 ? -23.309 11.843 5.911 1.00 109.42 377 THR C O 1
ATOM 4439 N N . ASP C 1 238 ? -21.711 10.294 5.610 1.00 111.14 378 ASP C N 1
ATOM 4440 C CA . ASP C 1 238 ? -20.710 10.986 6.408 1.00 112.36 378 ASP C CA 1
ATOM 4441 C C . ASP C 1 238 ? -20.277 12.309 5.780 1.00 109.30 378 ASP C C 1
ATOM 4442 O O . ASP C 1 238 ? -20.350 12.489 4.564 1.00 110.40 378 ASP C O 1
ATOM 4447 N N . VAL C 1 239 ? -19.845 13.229 6.636 1.00 99.67 379 VAL C N 1
ATOM 4448 C CA . VAL C 1 239 ? -19.401 14.557 6.222 1.00 91.84 379 VAL C CA 1
ATOM 4449 C C . VAL C 1 239 ? -18.296 14.488 5.171 1.00 86.41 379 VAL C C 1
ATOM 4450 O O . VAL C 1 239 ? -17.307 13.780 5.355 1.00 86.40 379 VAL C O 1
ATOM 4454 N N . PRO C 1 240 ? -18.470 15.218 4.057 1.00 83.57 380 PRO C N 1
ATOM 4455 C CA . PRO C 1 240 ? -17.439 15.296 3.017 1.00 83.65 380 PRO C CA 1
ATOM 4456 C C . PRO C 1 240 ? -16.125 15.855 3.554 1.00 85.42 380 PRO C C 1
ATOM 4457 O O . PRO C 1 240 ? -16.096 16.951 4.115 1.00 86.66 380 PRO C O 1
ATOM 4461 N N . PHE C 1 241 ? -15.052 15.091 3.391 1.00 86.35 381 PHE C N 1
ATOM 4462 C CA . PHE C 1 241 ? -13.732 15.528 3.820 1.00 87.14 381 PHE C CA 1
ATOM 4463 C C . PHE C 1 241 ? -12.985 16.143 2.644 1.00 90.44 381 PHE C C 1
ATOM 4464 O O . PHE C 1 241 ? -13.214 15.776 1.492 1.00 84.49 381 PHE C O 1
ATOM 4466 N N . LEU C 1 242 ? -12.094 17.083 2.935 1.00 101.13 382 LEU C N 1
ATOM 4467 C CA . LEU C 1 242 ? -11.331 17.743 1.886 1.00 110.44 382 LEU C CA 1
ATOM 4468 C C . LEU C 1 242 ? -9.853 17.386 1.975 1.00 123.16 382 LEU C C 1
ATOM 4469 O O . LEU C 1 242 ? -9.251 17.454 3.046 1.00 127.73 382 LEU C O 1
ATOM 4474 N N . SER C 1 243 ? -9.273 17.012 0.840 1.00 133.39 383 SER C N 1
ATOM 4475 C CA . SER C 1 243 ? -7.868 16.625 0.785 1.00 137.60 383 SER C CA 1
ATOM 4476 C C . SER C 1 243 ? -6.943 17.838 0.863 1.00 142.95 383 SER C C 1
ATOM 4477 O O . SER C 1 243 ? -5.720 17.694 0.843 1.00 145.55 383 SER C O 1
ATOM 4479 N N . GLN C 1 244 ? -7.541 19.025 0.949 1.00 139.91 384 GLN C N 1
ATOM 4480 C CA . GLN C 1 244 ? -6.807 20.284 1.073 1.00 139.12 384 GLN C CA 1
ATOM 4481 C C . GLN C 1 244 ? -5.811 20.480 -0.067 1.00 137.56 384 GLN C C 1
ATOM 4482 O O . GLN C 1 244 ? -4.752 21.079 0.118 1.00 138.48 384 GLN C O 1
ATOM 4484 N N . PRO C 1 249 ? 4.058 23.242 -1.428 1.00 136.79 389 PRO C N 1
ATOM 4485 C CA . PRO C 1 249 ? 5.043 22.959 -2.473 1.00 136.05 389 PRO C CA 1
ATOM 4486 C C . PRO C 1 249 ? 4.924 23.875 -3.685 1.00 132.29 389 PRO C C 1
ATOM 4487 O O . PRO C 1 249 ? 5.490 23.562 -4.730 1.00 132.98 389 PRO C O 1
ATOM 4491 N N . LEU C 1 250 ? 4.173 24.966 -3.555 1.00 122.06 390 LEU C N 1
ATOM 4492 C CA . LEU C 1 250 ? 3.988 25.912 -4.658 1.00 114.92 390 LEU C CA 1
ATOM 4493 C C . LEU C 1 250 ? 4.513 27.294 -4.277 1.00 112.47 390 LEU C C 1
ATOM 4494 O O . LEU C 1 250 ? 3.765 28.120 -3.748 1.00 112.36 390 LEU C O 1
ATOM 4499 N N . ASP C 1 251 ? 5.788 27.551 -4.561 1.00 109.75 391 ASP C N 1
ATOM 4500 C CA . ASP C 1 251 ? 6.445 28.778 -4.123 1.00 107.87 391 ASP C CA 1
ATOM 4501 C C . ASP C 1 251 ? 6.054 29.996 -4.960 1.00 102.33 391 ASP C C 1
ATOM 4502 O O . ASP C 1 251 ? 5.922 29.902 -6.181 1.00 100.63 391 ASP C O 1
ATOM 4504 N N . PRO C 1 252 ? 5.872 31.151 -4.295 1.00 98.78 392 PRO C N 1
ATOM 4505 C CA . PRO C 1 252 ? 5.470 32.412 -4.930 1.00 95.27 392 PRO C CA 1
ATOM 4506 C C . PRO C 1 252 ? 6.574 33.038 -5.780 1.00 95.23 392 PRO C C 1
ATOM 4507 O O . PRO C 1 252 ? 6.274 33.748 -6.741 1.00 94.35 392 PRO C O 1
ATOM 4511 N N . GLU C 1 253 ? 7.829 32.784 -5.423 1.00 96.37 393 GLU C N 1
ATOM 4512 C CA . GLU C 1 253 ? 8.964 33.346 -6.151 1.00 96.94 393 GLU C CA 1
ATOM 4513 C C . GLU C 1 253 ? 9.093 32.727 -7.538 1.00 95.35 393 GLU C C 1
ATOM 4514 O O . GLU C 1 253 ? 9.185 33.437 -8.541 1.00 95.25 393 GLU C O 1
ATOM 4516 N N . LYS C 1 254 ? 9.098 31.398 -7.584 1.00 93.33 394 LYS C N 1
ATOM 4517 C CA . LYS C 1 254 ? 9.163 30.664 -8.843 1.00 91.16 394 LYS C CA 1
ATOM 4518 C C . LYS C 1 254 ? 7.945 30.959 -9.713 1.00 88.03 394 LYS C C 1
ATOM 4519 O O . LYS C 1 254 ? 7.999 30.844 -10.938 1.00 86.57 394 LYS C O 1
ATOM 4521 N N . LEU C 1 255 ? 6.849 31.340 -9.066 1.00 86.59 395 LEU C N 1
ATOM 4522 C CA . LEU C 1 255 ? 5.618 31.696 -9.760 1.00 83.06 395 LEU C CA 1
ATOM 4523 C C . LEU C 1 255 ? 5.793 32.972 -10.575 1.00 81.77 395 LEU C C 1
ATOM 4524 O O . LEU C 1 255 ? 5.424 33.031 -11.748 1.00 79.56 395 LEU C O 1
ATOM 4529 N N . GLU C 1 256 ? 6.365 33.990 -9.940 1.00 84.09 396 GLU C N 1
ATOM 4530 C CA . GLU C 1 256 ? 6.502 35.307 -10.552 1.00 85.14 396 GLU C CA 1
ATOM 4531 C C . GLU C 1 256 ? 7.504 35.304 -11.701 1.00 83.02 396 GLU C C 1
ATOM 4532 O O . GLU C 1 256 ? 7.332 36.020 -12.686 1.00 80.41 396 GLU C O 1
ATOM 4538 N N . LYS C 1 257 ? 8.549 34.495 -11.572 1.00 82.50 397 LYS C N 1
ATOM 4539 C CA . LYS C 1 257 ? 9.567 34.400 -12.612 1.00 81.50 397 LYS C CA 1
ATOM 4540 C C . LYS C 1 257 ? 9.102 33.510 -13.761 1.00 76.46 397 LYS C C 1
ATOM 4541 O O . LYS C 1 257 ? 9.845 33.269 -14.711 1.00 75.37 397 LYS C O 1
ATOM 4543 N N . ALA C 1 258 ? 7.866 33.030 -13.672 1.00 71.72 398 ALA C N 1
ATOM 4544 C CA . ALA C 1 258 ? 7.324 32.121 -14.674 1.00 68.06 398 ALA C CA 1
ATOM 4545 C C . ALA C 1 258 ? 6.094 32.706 -15.359 1.00 60.64 398 ALA C C 1
ATOM 4546 O O . ALA C 1 258 ? 5.183 31.976 -15.748 1.00 58.30 398 ALA C O 1
ATOM 4548 N N . ARG C 1 259 ? 6.074 34.025 -15.505 1.00 71.73 399 ARG C N 1
ATOM 4549 C CA . ARG C 1 259 ? 4.959 34.702 -16.151 1.00 71.75 399 ARG C CA 1
ATOM 4550 C C . ARG C 1 259 ? 5.268 34.988 -17.620 1.00 72.76 399 ARG C C 1
ATOM 4551 O O . ARG C 1 259 ? 6.372 35.416 -17.960 1.00 73.29 399 ARG C O 1
ATOM 4559 N N . TRP C 1 260 ? 4.289 34.744 -18.484 1.00 73.61 400 TRP C N 1
ATOM 4560 C CA . TRP C 1 260 ? 4.449 34.978 -19.915 1.00 74.12 400 TRP C CA 1
ATOM 4561 C C . TRP C 1 260 ? 4.553 36.476 -20.186 1.00 79.58 400 TRP C C 1
ATOM 4562 O O . TRP C 1 260 ? 5.352 36.908 -21.015 1.00 80.86 400 TRP C O 1
ATOM 4573 N N . ASP C 1 261 ? 3.752 37.269 -19.478 1.00 82.44 401 ASP C N 1
ATOM 4574 C CA . ASP C 1 261 ? 3.981 38.708 -19.445 1.00 88.33 401 ASP C CA 1
ATOM 4575 C C . ASP C 1 261 ? 5.106 38.970 -18.446 1.00 94.39 401 ASP C C 1
ATOM 4576 O O . ASP C 1 261 ? 5.172 38.337 -17.394 1.00 97.20 401 ASP C O 1
ATOM 4581 N N . GLU C 1 262 ? 6.009 39.880 -18.790 1.00 96.89 402 GLU C N 1
ATOM 4582 C CA . GLU C 1 262 ? 7.198 40.103 -17.973 1.00 101.26 402 GLU C CA 1
ATOM 4583 C C . GLU C 1 262 ? 7.052 41.321 -17.066 1.00 104.30 402 GLU C C 1
ATOM 4584 O O . GLU C 1 262 ? 7.664 42.363 -17.302 1.00 111.23 402 GLU C O 1
ATOM 4586 N N . ALA C 1 263 ? 6.235 41.178 -16.027 1.00 100.84 403 ALA C N 1
ATOM 4587 C CA . ALA C 1 263 ? 6.055 42.233 -15.038 1.00 101.09 403 ALA C CA 1
ATOM 4588 C C . ALA C 1 263 ? 7.022 42.048 -13.875 1.00 103.97 403 ALA C C 1
ATOM 4589 O O . ALA C 1 263 ? 7.329 42.995 -13.152 1.00 111.66 403 ALA C O 1
ATOM 4591 N N . SER C 1 264 ? 7.501 40.820 -13.705 1.00 97.66 404 SER C N 1
ATOM 4592 C CA . SER C 1 264 ? 8.442 40.502 -12.638 1.00 97.61 404 SER C CA 1
ATOM 4593 C C . SER C 1 264 ? 9.791 41.176 -12.867 1.00 94.37 404 SER C C 1
ATOM 4594 O O . SER C 1 264 ? 10.594 41.314 -11.943 1.00 95.79 404 SER C O 1
ATOM 4596 N N . SER C 1 265 ? 10.032 41.595 -14.104 1.00 90.87 405 SER C N 1
ATOM 4597 C CA . SER C 1 265 ? 11.282 42.252 -14.462 1.00 92.72 405 SER C CA 1
ATOM 4598 C C . SER C 1 265 ? 11.039 43.694 -14.896 1.00 91.07 405 SER C C 1
ATOM 4599 O O . SER C 1 265 ? 10.083 43.986 -15.615 1.00 87.03 405 SER C O 1
ATOM 4602 N N . THR C 1 266 ? 11.914 44.591 -14.453 1.00 93.05 406 THR C N 1
ATOM 4603 C CA . THR C 1 266 ? 11.782 46.014 -14.749 1.00 93.97 406 THR C CA 1
ATOM 4604 C C . THR C 1 266 ? 12.122 46.342 -16.199 1.00 93.05 406 THR C C 1
ATOM 4605 O O . THR C 1 266 ? 11.830 47.437 -16.680 1.00 90.47 406 THR C O 1
ATOM 4609 N N . VAL C 1 267 ? 12.739 45.391 -16.892 1.00 88.51 407 VAL C N 1
ATOM 4610 C CA . VAL C 1 267 ? 13.097 45.578 -18.292 1.00 94.36 407 VAL C CA 1
ATOM 4611 C C . VAL C 1 267 ? 12.684 44.372 -19.128 1.00 90.45 407 VAL C C 1
ATOM 4612 O O . VAL C 1 267 ? 13.345 43.334 -19.105 1.00 85.18 407 VAL C O 1
ATOM 4614 N N . ILE C 1 268 ? 11.585 44.514 -19.862 1.00 87.42 408 ILE C N 1
ATOM 4615 C CA . ILE C 1 268 ? 11.108 43.451 -20.740 1.00 84.28 408 ILE C CA 1
ATOM 4616 C C . ILE C 1 268 ? 11.662 43.636 -22.147 1.00 85.62 408 ILE C C 1
ATOM 4617 O O . ILE C 1 268 ? 11.393 44.642 -22.801 1.00 84.10 408 ILE C O 1
ATOM 4619 N N . LYS C 1 269 ? 12.436 42.658 -22.605 1.00 87.41 409 LYS C N 1
ATOM 4620 C CA . LYS C 1 269 ? 13.088 42.740 -23.906 1.00 81.83 409 LYS C CA 1
ATOM 4621 C C . LYS C 1 269 ? 12.086 42.736 -25.057 1.00 79.46 409 LYS C C 1
ATOM 4622 O O . LYS C 1 269 ? 11.106 41.991 -25.041 1.00 81.41 409 LYS C O 1
ATOM 4624 N N . VAL C 1 270 ? 12.338 43.582 -26.050 1.00 90.95 410 VAL C N 1
ATOM 4625 C CA . VAL C 1 270 ? 11.530 43.612 -27.262 1.00 79.22 410 VAL C CA 1
ATOM 4626 C C . VAL C 1 270 ? 12.372 43.138 -28.440 1.00 80.06 410 VAL C C 1
ATOM 4627 O O . VAL C 1 270 ? 13.256 43.855 -28.909 1.00 82.85 410 VAL C O 1
ATOM 4629 N N . LEU C 1 271 ? 12.100 41.923 -28.905 1.00 83.20 411 LEU C N 1
ATOM 4630 C CA . LEU C 1 271 ? 12.895 41.312 -29.965 1.00 83.88 411 LEU C CA 1
ATOM 4631 C C . LEU C 1 271 ? 12.771 42.062 -31.288 1.00 83.46 411 LEU C C 1
ATOM 4632 O O . LEU C 1 271 ? 11.694 42.538 -31.649 1.00 82.45 411 LEU C O 1
ATOM 4634 N N . THR C 1 272 ? 13.887 42.165 -32.002 1.00 84.85 412 THR C N 1
ATOM 4635 C CA . THR C 1 272 ? 13.911 42.816 -33.305 1.00 84.74 412 THR C CA 1
ATOM 4636 C C . THR C 1 272 ? 14.689 41.979 -34.316 1.00 85.79 412 THR C C 1
ATOM 4637 O O . THR C 1 272 ? 15.837 41.604 -34.073 1.00 89.87 412 THR C O 1
ATOM 4639 N N . LYS C 1 273 ? 14.051 41.688 -35.447 1.00 83.30 413 LYS C N 1
ATOM 4640 C CA . LYS C 1 273 ? 14.680 40.931 -36.524 1.00 85.55 413 LYS C CA 1
ATOM 4641 C C . LYS C 1 273 ? 14.773 41.763 -37.803 1.00 87.74 413 LYS C C 1
ATOM 4642 O O . LYS C 1 273 ? 13.892 42.575 -38.085 1.00 87.68 413 LYS C O 1
ATOM 4648 N N . PRO C 1 274 ? 15.847 41.560 -38.582 1.00 86.97 414 PRO C N 1
ATOM 4649 C CA . PRO C 1 274 ? 16.080 42.324 -39.814 1.00 88.89 414 PRO C CA 1
ATOM 4650 C C . PRO C 1 274 ? 15.291 41.805 -41.015 1.00 87.06 414 PRO C C 1
ATOM 4651 O O . PRO C 1 274 ? 15.151 40.594 -41.190 1.00 85.51 414 PRO C O 1
ATOM 4655 N N . CYS C 1 275 ? 14.787 42.724 -41.834 1.00 91.62 415 CYS C N 1
ATOM 4656 C CA . CYS C 1 275 ? 14.099 42.367 -43.069 1.00 89.93 415 CYS C CA 1
ATOM 4657 C C . CYS C 1 275 ? 15.062 41.707 -44.050 1.00 90.95 415 CYS C C 1
ATOM 4658 O O . CYS C 1 275 ? 16.081 42.292 -44.407 1.00 93.56 415 CYS C O 1
ATOM 4661 N N . PRO C 1 276 ? 14.731 40.485 -44.498 1.00 86.42 416 PRO C N 1
ATOM 4662 C CA . PRO C 1 276 ? 15.585 39.659 -45.361 1.00 88.10 416 PRO C CA 1
ATOM 4663 C C . PRO C 1 276 ? 16.090 40.381 -46.610 1.00 95.75 416 PRO C C 1
ATOM 4664 O O . PRO C 1 276 ? 17.173 40.065 -47.102 1.00 93.45 416 PRO C O 1
ATOM 4668 N N . LYS C 1 277 ? 15.318 41.340 -47.110 1.00 95.19 417 LYS C N 1
ATOM 4669 C CA . LYS C 1 277 ? 15.688 42.049 -48.329 1.00 97.65 417 LYS C CA 1
ATOM 4670 C C . LYS C 1 277 ? 16.702 43.161 -48.069 1.00 96.31 417 LYS C C 1
ATOM 4671 O O . LYS C 1 277 ? 17.677 43.302 -48.807 1.00 99.39 417 LYS C O 1
ATOM 4673 N N . CYS C 1 278 ? 16.476 43.945 -47.019 1.00 96.03 418 CYS C N 1
ATOM 4674 C CA . CYS C 1 278 ? 17.276 45.145 -46.792 1.00 99.21 418 CYS C CA 1
ATOM 4675 C C . CYS C 1 278 ? 17.991 45.169 -45.443 1.00 99.89 418 CYS C C 1
ATOM 4676 O O . CYS C 1 278 ? 18.691 46.133 -45.131 1.00 102.66 418 CYS C O 1
ATOM 4679 N N . ARG C 1 279 ? 17.802 44.117 -44.650 1.00 108.43 419 ARG C N 1
ATOM 4680 C CA . ARG C 1 279 ? 18.442 43.988 -43.339 1.00 109.10 419 ARG C CA 1
ATOM 4681 C C . ARG C 1 279 ? 18.044 45.113 -42.387 1.00 98.18 419 ARG C C 1
ATOM 4682 O O . ARG C 1 279 ? 18.813 45.492 -41.503 1.00 100.12 419 ARG C O 1
ATOM 4684 N N . THR C 1 280 ? 16.841 45.647 -42.573 1.00 99.62 420 THR C N 1
ATOM 4685 C CA . THR C 1 280 ? 16.299 46.635 -41.649 1.00 98.97 420 THR C CA 1
ATOM 4686 C C . THR C 1 280 ? 15.595 45.936 -40.495 1.00 95.21 420 THR C C 1
ATOM 4687 O O . THR C 1 280 ? 14.622 45.209 -40.699 1.00 91.16 420 THR C O 1
ATOM 4691 N N . SER C 1 281 ? 16.093 46.155 -39.283 1.00 96.44 421 SER C N 1
ATOM 4692 C CA . SER C 1 281 ? 15.512 45.522 -38.108 1.00 93.92 421 SER C CA 1
ATOM 4693 C C . SER C 1 281 ? 14.162 46.142 -37.782 1.00 91.85 421 SER C C 1
ATOM 4694 O O . SER C 1 281 ? 14.018 47.364 -37.748 1.00 93.69 421 SER C O 1
ATOM 4697 N N . THR C 1 282 ? 13.176 45.288 -37.545 1.00 85.75 422 THR C N 1
ATOM 4698 C CA . THR C 1 282 ? 11.848 45.736 -37.158 1.00 83.70 422 THR C CA 1
ATOM 4699 C C . THR C 1 282 ? 11.389 44.965 -35.932 1.00 81.35 422 THR C C 1
ATOM 4700 O O . THR C 1 282 ? 11.971 43.941 -35.581 1.00 80.91 422 THR C O 1
ATOM 4702 N N . GLU C 1 283 ? 10.349 45.462 -35.274 1.00 95.84 423 GLU C N 1
ATOM 4703 C CA . GLU C 1 283 ? 9.732 44.727 -34.181 1.00 94.31 423 GLU C CA 1
ATOM 4704 C C . GLU C 1 283 ? 8.358 44.236 -34.617 1.00 91.05 423 GLU C C 1
ATOM 4705 O O . GLU C 1 283 ? 7.691 44.878 -35.428 1.00 91.16 423 GLU C O 1
ATOM 4707 N N . ARG C 1 284 ? 7.941 43.091 -34.091 1.00 90.01 424 ARG C N 1
ATOM 4708 C CA . ARG C 1 284 ? 6.623 42.561 -34.413 1.00 90.46 424 ARG C CA 1
ATOM 4709 C C . ARG C 1 284 ? 5.584 43.168 -33.480 1.00 89.85 424 ARG C C 1
ATOM 4710 O O . ARG C 1 284 ? 5.704 43.077 -32.258 1.00 91.05 424 ARG C O 1
ATOM 4718 N N . ALA C 1 285 ? 4.569 43.793 -34.065 1.00 90.47 425 ALA C N 1
ATOM 4719 C CA . ALA C 1 285 ? 3.534 44.466 -33.292 1.00 92.20 425 ALA C CA 1
ATOM 4720 C C . ALA C 1 285 ? 2.416 43.507 -32.901 1.00 90.31 425 ALA C C 1
ATOM 4721 O O . ALA C 1 285 ? 1.972 43.491 -31.753 1.00 90.72 425 ALA C O 1
ATOM 4723 N N . GLY C 1 286 ? 1.965 42.710 -33.863 1.00 88.00 426 GLY C N 1
ATOM 4724 C CA . GLY C 1 286 ? 0.852 41.806 -33.646 1.00 84.15 426 GLY C CA 1
ATOM 4725 C C . GLY C 1 286 ? 1.275 40.387 -33.322 1.00 81.71 426 GLY C C 1
ATOM 4726 O O . GLY C 1 286 ? 2.452 40.115 -33.083 1.00 82.46 426 GLY C O 1
ATOM 4727 N N . GLY C 1 287 ? 0.306 39.478 -33.316 1.00 78.22 427 GLY C N 1
ATOM 4728 C CA . GLY C 1 287 ? 0.567 38.084 -33.008 1.00 74.33 427 GLY C CA 1
ATOM 4729 C C . GLY C 1 287 ? 0.871 37.254 -34.240 1.00 70.88 427 GLY C C 1
ATOM 4730 O O . GLY C 1 287 ? 1.246 36.088 -34.137 1.00 70.18 427 GLY C O 1
ATOM 4731 N N . CYS C 1 288 ? 0.712 37.863 -35.410 1.00 69.53 428 CYS C N 1
ATOM 4732 C CA . CYS C 1 288 ? 0.934 37.172 -36.675 1.00 65.99 428 CYS C CA 1
ATOM 4733 C C . CYS C 1 288 ? 2.398 37.231 -37.108 1.00 64.80 428 CYS C C 1
ATOM 4734 O O . CYS C 1 288 ? 3.096 38.211 -36.843 1.00 64.33 428 CYS C O 1
ATOM 4737 N N . MET C 1 289 ? 2.856 36.176 -37.776 1.00 63.24 429 MET C N 1
ATOM 4738 C CA . MET C 1 289 ? 4.236 36.098 -38.251 1.00 65.55 429 MET C CA 1
ATOM 4739 C C . MET C 1 289 ? 4.440 36.822 -39.579 1.00 64.65 429 MET C C 1
ATOM 4740 O O . MET C 1 289 ? 5.573 36.998 -40.032 1.00 66.29 429 MET C O 1
ATOM 4745 N N . HIS C 1 290 ? 3.339 37.237 -40.196 1.00 63.80 430 HIS C N 1
ATOM 4746 C CA . HIS C 1 290 ? 3.389 37.858 -41.514 1.00 66.36 430 HIS C CA 1
ATOM 4747 C C . HIS C 1 290 ? 3.481 39.380 -41.415 1.00 69.58 430 HIS C C 1
ATOM 4748 O O . HIS C 1 290 ? 2.509 40.050 -41.063 1.00 71.61 430 HIS C O 1
ATOM 4755 N N . MET C 1 291 ? 4.655 39.917 -41.736 1.00 70.64 431 MET C N 1
ATOM 4756 C CA . MET C 1 291 ? 4.882 41.356 -41.674 1.00 73.25 431 MET C CA 1
ATOM 4757 C C . MET C 1 291 ? 5.319 41.930 -43.017 1.00 75.30 431 MET C C 1
ATOM 4758 O O . MET C 1 291 ? 6.008 41.272 -43.797 1.00 74.65 431 MET C O 1
ATOM 4763 N N . ILE C 1 292 ? 4.912 43.169 -43.271 1.00 78.03 432 ILE C N 1
ATOM 4764 C CA . ILE C 1 292 ? 5.310 43.889 -44.472 1.00 81.13 432 ILE C CA 1
ATOM 4765 C C . ILE C 1 292 ? 6.160 45.095 -44.072 1.00 84.60 432 ILE C C 1
ATOM 4766 O O . ILE C 1 292 ? 5.781 45.857 -43.182 1.00 76.45 432 ILE C O 1
ATOM 4771 N N . CYS C 1 293 ? 7.312 45.256 -44.719 1.00 88.54 433 CYS C N 1
ATOM 4772 C CA . CYS C 1 293 ? 8.241 46.332 -44.377 1.00 95.21 433 CYS C CA 1
ATOM 4773 C C . CYS C 1 293 ? 7.638 47.708 -44.651 1.00 100.61 433 CYS C C 1
ATOM 4774 O O . CYS C 1 293 ? 7.101 47.960 -45.729 1.00 101.81 433 CYS C O 1
ATOM 4777 N N . THR C 1 294 ? 7.736 48.595 -43.664 1.00 106.11 434 THR C N 1
ATOM 4778 C CA . THR C 1 294 ? 7.144 49.926 -43.752 1.00 110.64 434 THR C CA 1
ATOM 4779 C C . THR C 1 294 ? 7.968 50.861 -44.630 1.00 115.71 434 THR C C 1
ATOM 4780 O O . THR C 1 294 ? 7.505 51.937 -45.011 1.00 118.34 434 THR C O 1
ATOM 4782 N N . ARG C 1 295 ? 9.191 50.445 -44.944 1.00 125.00 435 ARG C N 1
ATOM 4783 C CA . ARG C 1 295 ? 10.085 51.250 -45.766 1.00 136.19 435 ARG C CA 1
ATOM 4784 C C . ARG C 1 295 ? 9.534 51.400 -47.178 1.00 137.17 435 ARG C C 1
ATOM 4785 O O . ARG C 1 295 ? 8.841 50.517 -47.683 1.00 142.17 435 ARG C O 1
ATOM 4787 N N . ALA C 1 296 ? 9.846 52.528 -47.808 1.00 135.38 436 ALA C N 1
ATOM 4788 C CA . ALA C 1 296 ? 9.351 52.825 -49.145 1.00 140.92 436 ALA C CA 1
ATOM 4789 C C . ALA C 1 296 ? 10.071 52.001 -50.205 1.00 147.82 436 ALA C C 1
ATOM 4790 O O . ALA C 1 296 ? 9.544 51.779 -51.295 1.00 146.17 436 ALA C O 1
ATOM 4792 N N . ASN C 1 297 ? 11.278 51.551 -49.879 1.00 154.80 437 ASN C N 1
ATOM 4793 C CA . ASN C 1 297 ? 12.094 50.802 -50.826 1.00 154.90 437 ASN C CA 1
ATOM 4794 C C . ASN C 1 297 ? 11.630 49.359 -50.984 1.00 151.61 437 ASN C C 1
ATOM 4795 O O . ASN C 1 297 ? 12.096 48.646 -51.874 1.00 153.89 437 ASN C O 1
ATOM 4797 N N . CYS C 1 298 ? 10.715 48.932 -50.119 1.00 141.32 438 CYS C N 1
ATOM 4798 C CA . CYS C 1 298 ? 10.179 47.577 -50.192 1.00 132.15 438 CYS C CA 1
ATOM 4799 C C . CYS C 1 298 ? 8.903 47.397 -49.375 1.00 121.64 438 CYS C C 1
ATOM 4800 O O . CYS C 1 298 ? 8.844 47.747 -48.197 1.00 122.57 438 CYS C O 1
ATOM 4803 N N . GLY C 1 299 ? 7.879 46.853 -50.024 1.00 112.48 439 GLY C N 1
ATOM 4804 C CA . GLY C 1 299 ? 6.699 46.373 -49.334 1.00 103.49 439 GLY C CA 1
ATOM 4805 C C . GLY C 1 299 ? 6.846 44.871 -49.224 1.00 97.70 439 GLY C C 1
ATOM 4806 O O . GLY C 1 299 ? 5.903 44.115 -49.463 1.00 94.39 439 GLY C O 1
ATOM 4807 N N . PHE C 1 300 ? 8.053 44.446 -48.864 1.00 98.52 440 PHE C N 1
ATOM 4808 C CA . PHE C 1 300 ? 8.425 43.038 -48.867 1.00 80.61 440 PHE C CA 1
ATOM 4809 C C . PHE C 1 300 ? 7.689 42.229 -47.807 1.00 88.62 440 PHE C C 1
ATOM 4810 O O . PHE C 1 300 ? 7.558 42.653 -46.659 1.00 76.95 440 PHE C O 1
ATOM 4818 N N . HIS C 1 301 ? 7.213 41.057 -48.210 1.00 85.72 441 HIS C N 1
ATOM 4819 C CA . HIS C 1 301 ? 6.528 40.142 -47.308 1.00 80.13 441 HIS C CA 1
ATOM 4820 C C . HIS C 1 301 ? 7.495 39.078 -46.803 1.00 79.48 441 HIS C C 1
ATOM 4821 O O . HIS C 1 301 ? 8.098 38.358 -47.597 1.00 79.67 441 HIS C O 1
ATOM 4828 N N . TRP C 1 302 ? 7.647 38.974 -45.488 1.00 77.13 442 TRP C N 1
ATOM 4829 C CA . TRP C 1 302 ? 8.560 37.982 -44.933 1.00 78.06 442 TRP C CA 1
ATOM 4830 C C . TRP C 1 302 ? 8.042 37.350 -43.643 1.00 76.49 442 TRP C C 1
ATOM 4831 O O . TRP C 1 302 ? 7.178 37.905 -42.962 1.00 74.23 442 TRP C O 1
ATOM 4842 N N . CYS C 1 303 ? 8.571 36.172 -43.330 1.00 69.61 443 CYS C N 1
ATOM 4843 C CA . CYS C 1 303 ? 8.174 35.431 -42.140 1.00 73.81 443 CYS C CA 1
ATOM 4844 C C . CYS C 1 303 ? 9.118 35.697 -40.976 1.00 75.45 443 CYS C C 1
ATOM 4845 O O . CYS C 1 303 ? 10.336 35.582 -41.110 1.00 77.83 443 CYS C O 1
ATOM 4848 N N . TRP C 1 304 ? 8.539 36.050 -39.835 1.00 74.31 444 TRP C N 1
ATOM 4849 C CA . TRP C 1 304 ? 9.303 36.310 -38.625 1.00 75.71 444 TRP C CA 1
ATOM 4850 C C . TRP C 1 304 ? 10.079 35.074 -38.182 1.00 74.56 444 TRP C C 1
ATOM 4851 O O . TRP C 1 304 ? 11.244 35.163 -37.797 1.00 76.79 444 TRP C O 1
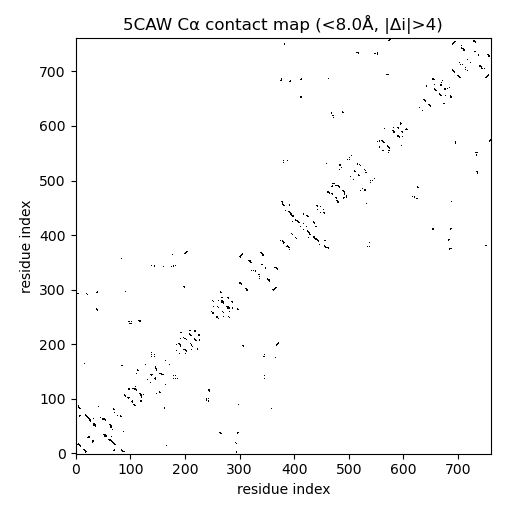ATOM 4862 N N . VAL C 1 305 ? 9.424 33.921 -38.254 1.00 71.06 445 VAL C N 1
ATOM 4863 C CA . VAL C 1 305 ? 10.012 32.669 -37.796 1.00 71.93 445 VAL C CA 1
ATOM 4864 C C . VAL C 1 305 ? 11.163 32.200 -38.684 1.00 74.67 445 VAL C C 1
ATOM 4865 O O . VAL C 1 305 ? 12.265 31.944 -38.199 1.00 74.79 445 VAL C O 1
ATOM 4869 N N . CYS C 1 306 ? 10.904 32.099 -39.983 1.00 77.90 446 CYS C N 1
ATOM 4870 C CA . CYS C 1 306 ? 11.847 31.469 -40.903 1.00 82.18 446 CYS C CA 1
ATOM 4871 C C . CYS C 1 306 ? 12.986 32.380 -41.360 1.00 86.11 446 CYS C C 1
ATOM 4872 O O . CYS C 1 306 ? 13.964 31.901 -41.934 1.00 89.18 446 CYS C O 1
ATOM 4875 N N . GLN C 1 307 ? 12.855 33.681 -41.106 1.00 87.14 447 GLN C N 1
ATOM 4876 C CA . GLN C 1 307 ? 13.845 34.671 -41.534 1.00 91.30 447 GLN C CA 1
ATOM 4877 C C . GLN C 1 307 ? 14.051 34.655 -43.047 1.00 91.55 447 GLN C C 1
ATOM 4878 O O . GLN C 1 307 ? 15.155 34.898 -43.536 1.00 93.21 447 GLN C O 1
ATOM 4884 N N . GLY C 1 308 ? 12.984 34.362 -43.782 1.00 86.73 448 GLY C N 1
ATOM 4885 C CA . GLY C 1 308 ? 13.033 34.345 -45.233 1.00 84.43 448 GLY C CA 1
ATOM 4886 C C . GLY C 1 308 ? 11.763 34.924 -45.821 1.00 81.81 448 GLY C C 1
ATOM 4887 O O . GLY C 1 308 ? 11.065 35.687 -45.154 1.00 79.90 448 GLY C O 1
ATOM 4888 N N . PRO C 1 309 ? 11.454 34.567 -47.075 1.00 82.97 449 PRO C N 1
ATOM 4889 C CA . PRO C 1 309 ? 10.219 35.037 -47.708 1.00 80.80 449 PRO C CA 1
ATOM 4890 C C . PRO C 1 309 ? 8.986 34.424 -47.056 1.00 78.48 449 PRO C C 1
ATOM 4891 O O . PRO C 1 309 ? 9.096 33.407 -46.371 1.00 71.01 449 PRO C O 1
ATOM 4895 N N . TRP C 1 310 ? 7.828 35.043 -47.261 1.00 78.15 450 TRP C N 1
ATOM 4896 C CA . TRP C 1 310 ? 6.587 34.544 -46.683 1.00 76.14 450 TRP C CA 1
ATOM 4897 C C . TRP C 1 310 ? 5.955 33.490 -47.586 1.00 75.77 450 TRP C C 1
ATOM 4898 O O . TRP C 1 310 ? 5.288 33.817 -48.567 1.00 78.12 450 TRP C O 1
ATOM 4909 N N . GLU C 1 311 ? 6.181 32.224 -47.251 1.00 73.95 451 GLU C N 1
ATOM 4910 C CA . GLU C 1 311 ? 5.631 31.116 -48.020 1.00 73.78 451 GLU C CA 1
ATOM 4911 C C . GLU C 1 311 ? 4.287 30.684 -47.446 1.00 72.06 451 GLU C C 1
ATOM 4912 O O . GLU C 1 311 ? 3.910 31.100 -46.350 1.00 73.68 451 GLU C O 1
ATOM 4914 N N . ARG C 1 312 ? 3.564 29.851 -48.187 1.00 69.81 452 ARG C N 1
ATOM 4915 C CA . ARG C 1 312 ? 2.251 29.395 -47.743 1.00 68.45 452 ARG C CA 1
ATOM 4916 C C . ARG C 1 312 ? 2.386 28.315 -46.678 1.00 66.72 452 ARG C C 1
ATOM 4917 O O . ARG C 1 312 ? 1.437 28.019 -45.950 1.00 62.14 452 ARG C O 1
ATOM 4921 N N . ASP C 1 313 ? 3.575 27.729 -46.589 1.00 68.14 453 ASP C N 1
ATOM 4922 C CA . ASP C 1 313 ? 3.865 26.760 -45.541 1.00 68.05 453 ASP C CA 1
ATOM 4923 C C . ASP C 1 313 ? 3.999 27.476 -44.200 1.00 66.46 453 ASP C C 1
ATOM 4924 O O . ASP C 1 313 ? 3.871 26.863 -43.141 1.00 66.49 453 ASP C O 1
ATOM 4929 N N . CYS C 1 314 ? 4.251 28.780 -44.254 1.00 65.71 454 CYS C N 1
ATOM 4930 C CA . CYS C 1 314 ? 4.358 29.593 -43.049 1.00 66.10 454 CYS C CA 1
ATOM 4931 C C . CYS C 1 314 ? 2.975 29.870 -42.465 1.00 64.59 454 CYS C C 1
ATOM 4932 O O . CYS C 1 314 ? 2.824 30.057 -41.259 1.00 55.40 454 CYS C O 1
ATOM 4935 N N . MET C 1 315 ? 1.972 29.899 -43.337 1.00 62.67 455 MET C N 1
ATOM 4936 C CA . MET C 1 315 ? 0.580 30.034 -42.920 1.00 58.13 455 MET C CA 1
ATOM 4937 C C . MET C 1 315 ? 0.120 28.775 -42.193 1.00 58.21 455 MET C C 1
ATOM 4938 O O . MET C 1 315 ? -0.657 28.837 -41.244 1.00 57.56 455 MET C O 1
ATOM 4943 N N . ALA C 1 316 ? 0.613 27.630 -42.652 1.00 59.39 456 ALA C N 1
ATOM 4944 C CA . ALA C 1 316 ? 0.187 26.338 -42.126 1.00 61.03 456 ALA C CA 1
ATOM 4945 C C . ALA C 1 316 ? 0.960 25.931 -40.875 1.00 61.60 456 ALA C C 1
ATOM 4946 O O . ALA C 1 316 ? 0.396 25.342 -39.952 1.00 58.94 456 ALA C O 1
ATOM 4948 N N . SER C 1 317 ? 2.250 26.254 -40.845 1.00 62.71 457 SER C N 1
ATOM 4949 C CA . SER C 1 317 ? 3.134 25.792 -39.778 1.00 64.08 457 SER C CA 1
ATOM 4950 C C . SER C 1 317 ? 3.208 26.751 -38.591 1.00 64.87 457 SER C C 1
ATOM 4951 O O . SER C 1 317 ? 3.351 26.318 -37.447 1.00 63.95 457 SER C O 1
ATOM 4954 N N . HIS C 1 318 ? 3.112 28.048 -38.867 1.00 64.83 458 HIS C N 1
ATOM 4955 C CA . HIS C 1 318 ? 3.294 29.064 -37.836 1.00 62.02 458 HIS C CA 1
ATOM 4956 C C . HIS C 1 318 ? 2.753 30.420 -38.273 1.00 53.68 458 HIS C C 1
ATOM 4957 O O . HIS C 1 318 ? 3.488 31.404 -38.295 1.00 71.21 458 HIS C O 1
ATOM 4964 N N . TRP C 1 319 ? 1.471 30.469 -38.619 1.00 52.18 459 TRP C N 1
ATOM 4965 C CA . TRP C 1 319 ? 0.861 31.704 -39.099 1.00 52.38 459 TRP C CA 1
ATOM 4966 C C . TRP C 1 319 ? 0.887 32.780 -38.020 1.00 60.34 459 TRP C C 1
ATOM 4967 O O . TRP C 1 319 ? 1.208 33.935 -38.291 1.00 53.94 459 TRP C O 1
ATOM 4978 N N . PHE C 1 320 ? 0.549 32.390 -36.796 1.00 60.41 460 PHE C N 1
ATOM 4979 C CA . PHE C 1 320 ? 0.585 33.308 -35.667 1.00 59.05 460 PHE C CA 1
ATOM 4980 C C . PHE C 1 320 ? 1.260 32.643 -34.473 1.00 58.31 460 PHE C C 1
ATOM 4981 O O . PHE C 1 320 ? 1.723 31.507 -34.566 1.00 56.30 460 PHE C O 1
ATOM 4989 N N . GLY C 1 321 ? 1.317 33.357 -33.353 1.00 59.90 461 GLY C N 1
ATOM 4990 C CA . GLY C 1 321 ? 1.901 32.821 -32.137 1.00 59.42 461 GLY C CA 1
ATOM 4991 C C . GLY C 1 321 ? 3.035 33.668 -31.595 1.00 61.86 461 GLY C C 1
ATOM 4992 O O . GLY C 1 321 ? 2.819 34.777 -31.106 1.00 63.24 461 GLY C O 1
ATOM 4993 N N . MET D 2 1 ? -16.292 7.213 -38.427 1.00 90.44 1 MET D N 1
ATOM 4994 C CA . MET D 2 1 ? -15.258 6.925 -37.442 1.00 86.20 1 MET D CA 1
ATOM 4995 C C . MET D 2 1 ? -15.793 6.001 -36.354 1.00 85.51 1 MET D C 1
ATOM 4996 O O . MET D 2 1 ? -16.993 5.738 -36.280 1.00 85.97 1 MET D O 1
ATOM 5001 N N . GLN D 2 2 ? -14.894 5.514 -35.507 1.00 83.97 2 GLN D N 1
ATOM 5002 C CA . GLN D 2 2 ? -15.269 4.613 -34.428 1.00 81.25 2 GLN D CA 1
ATOM 5003 C C . GLN D 2 2 ? -15.338 5.350 -33.095 1.00 74.69 2 GLN D C 1
ATOM 5004 O O . GLN D 2 2 ? -14.344 5.905 -32.632 1.00 70.46 2 GLN D O 1
ATOM 5010 N N . ILE D 2 3 ? -16.519 5.362 -32.485 1.00 73.82 3 ILE D N 1
ATOM 5011 C CA . ILE D 2 3 ? -16.699 6.023 -31.199 1.00 70.50 3 ILE D CA 1
ATOM 5012 C C . ILE D 2 3 ? -17.053 4.999 -30.121 1.00 71.91 3 ILE D C 1
ATOM 5013 O O . ILE D 2 3 ? -17.538 3.907 -30.422 1.00 76.13 3 ILE D O 1
ATOM 5018 N N . PHE D 2 4 ? -16.789 5.349 -28.866 1.00 70.30 4 PHE D N 1
ATOM 5019 C CA . PHE D 2 4 ? -17.092 4.464 -27.748 1.00 69.28 4 PHE D CA 1
ATOM 5020 C C . PHE D 2 4 ? -18.113 5.108 -26.818 1.00 65.05 4 PHE D C 1
ATOM 5021 O O . PHE D 2 4 ? -18.065 6.311 -26.569 1.00 63.70 4 PHE D O 1
ATOM 5029 N N . VAL D 2 5 ? -19.048 4.307 -26.319 1.00 63.30 5 VAL D N 1
ATOM 5030 C CA . VAL D 2 5 ? -20.037 4.793 -25.363 1.00 58.90 5 VAL D CA 1
ATOM 5031 C C . VAL D 2 5 ? -20.099 3.878 -24.148 1.00 58.67 5 VAL D C 1
ATOM 5032 O O . VAL D 2 5 ? -20.500 2.718 -24.248 1.00 61.69 5 VAL D O 1
ATOM 5036 N N . LYS D 2 6 ? -19.700 4.405 -22.998 1.00 54.82 6 LYS D N 1
ATOM 5037 C CA . LYS D 2 6 ? -19.633 3.604 -21.783 1.00 55.64 6 LYS D CA 1
ATOM 5038 C C . LYS D 2 6 ? -20.529 4.158 -20.686 1.00 54.64 6 LYS D C 1
ATOM 5039 O O . LYS D 2 6 ? -20.631 5.368 -20.505 1.00 54.11 6 LYS D O 1
ATOM 5041 N N . THR D 2 7 ? -21.182 3.264 -19.957 1.00 53.68 7 THR D N 1
ATOM 5042 C CA . THR D 2 7 ? -21.934 3.663 -18.778 1.00 54.14 7 THR D CA 1
ATOM 5043 C C . THR D 2 7 ? -21.030 3.543 -17.559 1.00 55.04 7 THR D C 1
ATOM 5044 O O . THR D 2 7 ? -19.935 2.988 -17.645 1.00 57.44 7 THR D O 1
ATOM 5048 N N . LEU D 2 8 ? -21.484 4.064 -16.427 1.00 53.35 8 LEU D N 1
ATOM 5049 C CA . LEU D 2 8 ? -20.700 3.995 -15.202 1.00 52.76 8 LEU D CA 1
ATOM 5050 C C . LEU D 2 8 ? -20.785 2.602 -14.584 1.00 58.66 8 LEU D C 1
ATOM 5051 O O . LEU D 2 8 ? -20.114 2.309 -13.593 1.00 59.93 8 LEU D O 1
ATOM 5056 N N . THR D 2 9 ? -21.616 1.749 -15.177 1.00 63.46 9 THR D N 1
ATOM 5057 C CA . THR D 2 9 ? -21.662 0.339 -14.814 1.00 69.48 9 THR D CA 1
ATOM 5058 C C . THR D 2 9 ? -20.387 -0.337 -15.304 1.00 72.11 9 THR D C 1
ATOM 5059 O O . THR D 2 9 ? -19.883 -1.276 -14.686 1.00 75.32 9 THR D O 1
ATOM 5063 N N . GLY D 2 10 ? -19.868 0.163 -16.421 1.00 71.42 10 GLY D N 1
ATOM 5064 C CA . GLY D 2 10 ? -18.677 -0.388 -17.039 1.00 70.70 10 GLY D CA 1
ATOM 5065 C C . GLY D 2 10 ? -18.993 -0.846 -18.447 1.00 72.44 10 GLY D C 1
ATOM 5066 O O . GLY D 2 10 ? -18.100 -1.018 -19.278 1.00 72.71 10 GLY D O 1
ATOM 5067 N N . LYS D 2 11 ? -20.284 -1.033 -18.705 1.00 72.95 11 LYS D N 1
ATOM 5068 C CA . LYS D 2 11 ? -20.772 -1.504 -19.996 1.00 75.54 11 LYS D CA 1
ATOM 5069 C C . LYS D 2 11 ? -20.326 -0.604 -21.140 1.00 75.36 11 LYS D C 1
ATOM 5070 O O . LYS D 2 11 ? -20.610 0.592 -21.152 1.00 73.37 11 LYS D O 1
ATOM 5074 N N . THR D 2 12 ? -19.626 -1.194 -22.102 1.00 77.16 12 THR D N 1
ATOM 5075 C CA . THR D 2 12 ? -19.100 -0.450 -23.236 1.00 76.14 12 THR D CA 1
ATOM 5076 C C . THR D 2 12 ? -19.679 -0.956 -24.554 1.00 77.74 12 THR D C 1
ATOM 5077 O O . THR D 2 12 ? -19.664 -2.155 -24.829 1.00 79.23 12 THR D O 1
ATOM 5081 N N . ILE D 2 13 ? -20.197 -0.036 -25.361 1.00 77.39 13 ILE D N 1
ATOM 5082 C CA . ILE D 2 13 ? -20.689 -0.375 -26.691 1.00 81.46 13 ILE D CA 1
ATOM 5083 C C . ILE D 2 13 ? -19.897 0.397 -27.746 1.00 82.43 13 ILE D C 1
ATOM 5084 O O . ILE D 2 13 ? -19.396 1.490 -27.484 1.00 80.05 13 ILE D O 1
ATOM 5089 N N . THR D 2 14 ? -19.771 -0.186 -28.934 1.00 84.28 14 THR D N 1
ATOM 5090 C CA . THR D 2 14 ? -19.020 0.434 -30.019 1.00 83.08 14 THR D CA 1
ATOM 5091 C C . THR D 2 14 ? -19.960 0.972 -31.094 1.00 82.95 14 THR D C 1
ATOM 5092 O O . THR D 2 14 ? -20.899 0.290 -31.504 1.00 86.01 14 THR D O 1
ATOM 5096 N N . LEU D 2 15 ? -19.712 2.197 -31.544 1.00 80.66 15 LEU D N 1
ATOM 5097 C CA . LEU D 2 15 ? -20.552 2.811 -32.566 1.00 79.46 15 LEU D CA 1
ATOM 5098 C C . LEU D 2 15 ? -19.737 3.338 -33.743 1.00 82.88 15 LEU D C 1
ATOM 5099 O O . LEU D 2 15 ? -18.628 3.846 -33.570 1.00 83.13 15 LEU D O 1
ATOM 5104 N N . GLU D 2 16 ? -20.295 3.200 -34.942 1.00 85.24 16 GLU D N 1
ATOM 5105 C CA . GLU D 2 16 ? -19.711 3.790 -36.140 1.00 87.81 16 GLU D CA 1
ATOM 5106 C C . GLU D 2 16 ? -20.404 5.118 -36.416 1.00 88.36 16 GLU D C 1
ATOM 5107 O O . GLU D 2 16 ? -21.626 5.173 -36.552 1.00 90.42 16 GLU D O 1
ATOM 5109 N N . VAL D 2 17 ? -19.620 6.188 -36.498 1.00 86.84 17 VAL D N 1
ATOM 5110 C CA . VAL D 2 17 ? -20.181 7.531 -36.521 1.00 85.55 17 VAL D CA 1
ATOM 5111 C C . VAL D 2 17 ? -19.372 8.466 -37.425 1.00 89.91 17 VAL D C 1
ATOM 5112 O O . VAL D 2 17 ? -18.272 8.131 -37.851 1.00 91.81 17 VAL D O 1
ATOM 5116 N N . GLU D 2 18 ? -19.939 9.630 -37.725 1.00 91.39 18 GLU D N 1
ATOM 5117 C CA . GLU D 2 18 ? -19.253 10.681 -38.471 1.00 97.85 18 GLU D CA 1
ATOM 5118 C C . GLU D 2 18 ? -19.437 12.005 -37.727 1.00 93.35 18 GLU D C 1
ATOM 5119 O O . GLU D 2 18 ? -20.444 12.185 -37.045 1.00 88.96 18 GLU D O 1
ATOM 5125 N N . PRO D 2 19 ? -18.467 12.932 -37.851 1.00 88.65 19 PRO D N 1
ATOM 5126 C CA . PRO D 2 19 ? -18.495 14.184 -37.083 1.00 82.50 19 PRO D CA 1
ATOM 5127 C C . PRO D 2 19 ? -19.784 14.985 -37.257 1.00 83.57 19 PRO D C 1
ATOM 5128 O O . PRO D 2 19 ? -20.188 15.703 -36.344 1.00 81.15 19 PRO D O 1
ATOM 5132 N N . SER D 2 20 ? -20.413 14.853 -38.420 1.00 87.58 20 SER D N 1
ATOM 5133 C CA . SER D 2 20 ? -21.603 15.630 -38.744 1.00 89.97 20 SER D CA 1
ATOM 5134 C C . SER D 2 20 ? -22.857 15.063 -38.086 1.00 88.47 20 SER D C 1
ATOM 5135 O O . SER D 2 20 ? -23.920 15.685 -38.123 1.00 88.93 20 SER D O 1
ATOM 5138 N N . ASP D 2 21 ? -22.732 13.881 -37.490 1.00 87.56 21 ASP D N 1
ATOM 5139 C CA . ASP D 2 21 ? -23.861 13.246 -36.820 1.00 90.87 21 ASP D CA 1
ATOM 5140 C C . ASP D 2 21 ? -24.285 14.023 -35.583 1.00 87.68 21 ASP D C 1
ATOM 5141 O O . ASP D 2 21 ? -23.469 14.319 -34.710 1.00 69.24 21 ASP D O 1
ATOM 5146 N N . THR D 2 22 ? -25.569 14.357 -35.521 1.00 91.16 22 THR D N 1
ATOM 5147 C CA . THR D 2 22 ? -26.122 15.051 -34.369 1.00 90.77 22 THR D CA 1
ATOM 5148 C C . THR D 2 22 ? -26.251 14.091 -33.189 1.00 84.38 22 THR D C 1
ATOM 5149 O O . THR D 2 22 ? -26.280 12.874 -33.370 1.00 82.76 22 THR D O 1
ATOM 5153 N N . ILE D 2 23 ? -26.317 14.646 -31.983 1.00 78.62 23 ILE D N 1
ATOM 5154 C CA . ILE D 2 23 ? -26.421 13.842 -30.769 1.00 75.81 23 ILE D CA 1
ATOM 5155 C C . ILE D 2 23 ? -27.715 13.032 -30.758 1.00 74.02 23 ILE D C 1
ATOM 5156 O O . ILE D 2 23 ? -27.748 11.900 -30.273 1.00 71.97 23 ILE D O 1
ATOM 5161 N N . GLU D 2 24 ? -28.773 13.617 -31.312 1.00 76.09 24 GLU D N 1
ATOM 5162 C CA . GLU D 2 24 ? -30.054 12.932 -31.444 1.00 79.64 24 GLU D CA 1
ATOM 5163 C C . GLU D 2 24 ? -29.905 11.679 -32.297 1.00 83.29 24 GLU D C 1
ATOM 5164 O O . GLU D 2 24 ? -30.558 10.665 -32.051 1.00 86.54 24 GLU D O 1
ATOM 5166 N N . ASN D 2 25 ? -29.037 11.758 -33.300 1.00 85.94 25 ASN D N 1
ATOM 5167 C CA . ASN D 2 25 ? -28.745 10.612 -34.149 1.00 88.45 25 ASN D CA 1
ATOM 5168 C C . ASN D 2 25 ? -27.894 9.588 -33.409 1.00 84.39 25 ASN D C 1
ATOM 5169 O O . ASN D 2 25 ? -28.061 8.382 -33.587 1.00 84.21 25 ASN D O 1
ATOM 5174 N N . VAL D 2 26 ? -26.980 10.079 -32.578 1.00 79.57 26 VAL D N 1
ATOM 5175 C CA . VAL D 2 26 ? -26.137 9.214 -31.762 1.00 76.22 26 VAL D CA 1
ATOM 5176 C C . VAL D 2 26 ? -26.988 8.438 -30.761 1.00 74.58 26 VAL D C 1
ATOM 5177 O O . VAL D 2 26 ? -26.768 7.247 -30.538 1.00 75.03 26 VAL D O 1
ATOM 5181 N N . LYS D 2 27 ? -27.964 9.121 -30.169 1.00 72.79 27 LYS D N 1
ATOM 5182 C CA . LYS D 2 27 ? -28.895 8.490 -29.240 1.00 70.63 27 LYS D CA 1
ATOM 5183 C C . LYS D 2 27 ? -29.650 7.348 -29.911 1.00 72.32 27 LYS D C 1
ATOM 5184 O O . LYS D 2 27 ? -29.892 6.305 -29.302 1.00 71.52 27 LYS D O 1
ATOM 5189 N N . ALA D 2 28 ? -30.021 7.559 -31.170 1.00 74.53 28 ALA D N 1
ATOM 5190 C CA . ALA D 2 28 ? -30.724 6.550 -31.949 1.00 77.55 28 ALA D CA 1
ATOM 5191 C C . ALA D 2 28 ? -29.827 5.347 -32.216 1.00 77.07 28 ALA D C 1
ATOM 5192 O O . ALA D 2 28 ? -30.290 4.205 -32.229 1.00 78.43 28 ALA D O 1
ATOM 5194 N N . LYS D 2 29 ? -28.541 5.613 -32.426 1.00 75.95 29 LYS D N 1
ATOM 5195 C CA . LYS D 2 29 ? -27.558 4.558 -32.651 1.00 74.80 29 LYS D CA 1
ATOM 5196 C C . LYS D 2 29 ? -27.378 3.711 -31.395 1.00 72.74 29 LYS D C 1
ATOM 5197 O O . LYS D 2 29 ? -27.028 2.533 -31.468 1.00 72.63 29 LYS D O 1
ATOM 5199 N N . ILE D 2 30 ? -27.614 4.325 -30.242 1.00 70.71 30 ILE D N 1
ATOM 5200 C CA . ILE D 2 30 ? -27.543 3.613 -28.977 1.00 65.17 30 ILE D CA 1
ATOM 5201 C C . ILE D 2 30 ? -28.770 2.725 -28.812 1.00 62.73 30 ILE D C 1
ATOM 5202 O O . ILE D 2 30 ? -28.670 1.594 -28.338 1.00 62.86 30 ILE D O 1
ATOM 5204 N N . GLN D 2 31 ? -29.924 3.242 -29.225 1.00 64.23 31 GLN D N 1
ATOM 5205 C CA . GLN D 2 31 ? -31.188 2.531 -29.064 1.00 82.02 31 GLN D CA 1
ATOM 5206 C C . GLN D 2 31 ? -31.264 1.263 -29.910 1.00 86.87 31 GLN D C 1
ATOM 5207 O O . GLN D 2 31 ? -31.720 0.227 -29.434 1.00 88.26 31 GLN D O 1
ATOM 5213 N N . ASP D 2 32 ? -30.822 1.336 -31.163 1.00 89.19 32 ASP D N 1
ATOM 5214 C CA . ASP D 2 32 ? -30.896 0.169 -32.039 1.00 95.86 32 ASP D CA 1
ATOM 5215 C C . ASP D 2 32 ? -29.677 -0.735 -31.860 1.00 97.26 32 ASP D C 1
ATOM 5216 O O . ASP D 2 32 ? -29.377 -1.571 -32.713 1.00 106.19 32 ASP D O 1
ATOM 5221 N N . LYS D 2 33 ? -28.983 -0.560 -30.741 1.00 91.88 33 LYS D N 1
ATOM 5222 C CA . LYS D 2 33 ? -27.876 -1.431 -30.373 1.00 94.59 33 LYS D CA 1
ATOM 5223 C C . LYS D 2 33 ? -28.074 -1.946 -28.951 1.00 90.57 33 LYS D C 1
ATOM 5224 O O . LYS D 2 33 ? -27.723 -3.083 -28.637 1.00 93.62 33 LYS D O 1
ATOM 5226 N N . GLU D 2 34 ? -28.649 -1.105 -28.096 1.00 84.01 34 GLU D N 1
ATOM 5227 C CA . GLU D 2 34 ? -28.810 -1.447 -26.686 1.00 81.04 34 GLU D CA 1
ATOM 5228 C C . GLU D 2 34 ? -30.269 -1.451 -26.228 1.00 80.57 34 GLU D C 1
ATOM 5229 O O . GLU D 2 34 ? -30.599 -2.065 -25.214 1.00 78.95 34 GLU D O 1
ATOM 5235 N N . GLY D 2 35 ? -31.140 -0.768 -26.964 1.00 80.77 35 GLY D N 1
ATOM 5236 C CA . GLY D 2 35 ? -32.559 -0.781 -26.651 1.00 82.07 35 GLY D CA 1
ATOM 5237 C C . GLY D 2 35 ? -33.049 0.399 -25.833 1.00 79.12 35 GLY D C 1
ATOM 5238 O O . GLY D 2 35 ? -34.254 0.629 -25.731 1.00 82.69 35 GLY D O 1
ATOM 5239 N N . ILE D 2 36 ? -32.120 1.151 -25.251 1.00 73.89 36 ILE D N 1
ATOM 5240 C CA . ILE D 2 36 ? -32.470 2.269 -24.380 1.00 69.34 36 ILE D CA 1
ATOM 5241 C C . ILE D 2 36 ? -33.133 3.413 -25.145 1.00 70.82 36 ILE D C 1
ATOM 5242 O O . ILE D 2 36 ? -32.580 3.909 -26.126 1.00 74.42 36 ILE D O 1
ATOM 5247 N N . PRO D 2 37 ? -34.329 3.830 -24.697 1.00 70.73 37 PRO D N 1
ATOM 5248 C CA . PRO D 2 37 ? -35.051 4.955 -25.303 1.00 70.57 37 PRO D CA 1
ATOM 5249 C C . PRO D 2 37 ? -34.270 6.262 -25.190 1.00 68.31 37 PRO D C 1
ATOM 5250 O O . PRO D 2 37 ? -33.707 6.539 -24.130 1.00 66.06 37 PRO D O 1
ATOM 5254 N N . PRO D 2 38 ? -34.232 7.053 -26.275 1.00 68.10 38 PRO D N 1
ATOM 5255 C CA . PRO D 2 38 ? -33.509 8.330 -26.327 1.00 65.16 38 PRO D CA 1
ATOM 5256 C C . PRO D 2 38 ? -33.936 9.301 -25.231 1.00 64.13 38 PRO D C 1
ATOM 5257 O O . PRO D 2 38 ? -33.101 10.036 -24.703 1.00 63.16 38 PRO D O 1
ATOM 5261 N N . ASP D 2 39 ? -35.223 9.294 -24.897 1.00 66.09 39 ASP D N 1
ATOM 5262 C CA . ASP D 2 39 ? -35.774 10.210 -23.904 1.00 68.51 39 ASP D CA 1
ATOM 5263 C C . ASP D 2 39 ? -35.144 10.013 -22.528 1.00 66.37 39 ASP D C 1
ATOM 5264 O O . ASP D 2 39 ? -35.155 10.921 -21.697 1.00 64.76 39 ASP D O 1
ATOM 5266 N N . GLN D 2 40 ? -34.596 8.826 -22.293 1.00 66.86 40 GLN D N 1
ATOM 5267 C CA . GLN D 2 40 ? -33.971 8.520 -21.014 1.00 64.41 40 GLN D CA 1
ATOM 5268 C C . GLN D 2 40 ? -32.450 8.552 -21.106 1.00 61.48 40 GLN D C 1
ATOM 5269 O O . GLN D 2 40 ? -31.758 8.313 -20.116 1.00 60.19 40 GLN D O 1
ATOM 5275 N N . GLN D 2 41 ? -31.934 8.850 -22.294 1.00 61.74 41 GLN D N 1
ATOM 5276 C CA . GLN D 2 41 ? -30.493 8.940 -22.488 1.00 59.81 41 GLN D CA 1
ATOM 5277 C C . GLN D 2 41 ? -29.954 10.332 -22.187 1.00 57.16 41 GLN D C 1
ATOM 5278 O O . GLN D 2 41 ? -30.558 11.340 -22.555 1.00 58.15 41 GLN D O 1
ATOM 5284 N N . ARG D 2 42 ? -28.812 10.375 -21.509 1.00 54.67 42 ARG D N 1
ATOM 5285 C CA . ARG D 2 42 ? -28.050 11.607 -21.352 1.00 53.87 42 ARG D CA 1
ATOM 5286 C C . ARG D 2 42 ? -26.590 11.312 -21.664 1.00 51.72 42 ARG D C 1
ATOM 5287 O O . ARG D 2 42 ? -25.945 10.537 -20.958 1.00 48.99 42 ARG D O 1
ATOM 5295 N N . LEU D 2 43 ? -26.074 11.917 -22.728 1.00 52.86 43 LEU D N 1
ATOM 5296 C CA . LEU D 2 43 ? -24.690 11.690 -23.127 1.00 51.29 43 LEU D CA 1
ATOM 5297 C C . LEU D 2 43 ? -23.756 12.726 -22.516 1.00 49.78 43 LEU D C 1
ATOM 5298 O O . LEU D 2 43 ? -23.966 13.931 -22.655 1.00 51.75 43 LEU D O 1
ATOM 5303 N N . ILE D 2 44 ? -22.725 12.243 -21.829 1.00 48.69 44 ILE D N 1
ATOM 5304 C CA . ILE D 2 44 ? -21.801 13.119 -21.123 1.00 47.65 44 ILE D CA 1
ATOM 5305 C C . ILE D 2 44 ? -20.378 12.966 -21.649 1.00 50.19 44 ILE D C 1
ATOM 5306 O O . ILE D 2 44 ? -19.826 11.867 -21.663 1.00 51.86 44 ILE D O 1
ATOM 5311 N N . PHE D 2 45 ? -19.791 14.077 -22.083 1.00 48.48 45 PHE D N 1
ATOM 5312 C CA . PHE D 2 45 ? -18.394 14.095 -22.502 1.00 39.45 45 PHE D CA 1
ATOM 5313 C C . PHE D 2 45 ? -17.623 15.129 -21.690 1.00 38.25 45 PHE D C 1
ATOM 5314 O O . PHE D 2 45 ? -17.967 16.313 -21.694 1.00 38.74 45 PHE D O 1
ATOM 5322 N N . ALA D 2 46 ? -16.588 14.667 -20.992 1.00 36.97 46 ALA D N 1
ATOM 5323 C CA . ALA D 2 46 ? -15.769 15.520 -20.136 1.00 47.44 46 ALA D CA 1
ATOM 5324 C C . ALA D 2 46 ? -16.617 16.271 -19.112 1.00 46.71 46 ALA D C 1
ATOM 5325 O O . ALA D 2 46 ? -16.355 17.432 -18.805 1.00 47.03 46 ALA D O 1
ATOM 5327 N N . GLY D 2 47 ? -17.639 15.599 -18.592 1.00 46.83 47 GLY D N 1
ATOM 5328 C CA . GLY D 2 47 ? -18.488 16.174 -17.566 1.00 43.91 47 GLY D CA 1
ATOM 5329 C C . GLY D 2 47 ? -19.429 17.248 -18.078 1.00 44.95 47 GLY D C 1
ATOM 5330 O O . GLY D 2 47 ? -19.930 18.062 -17.304 1.00 47.13 47 GLY D O 1
ATOM 5331 N N . LYS D 2 48 ? -19.666 17.257 -19.385 1.00 44.42 48 LYS D N 1
ATOM 5332 C CA . LYS D 2 48 ? -20.623 18.183 -19.978 1.00 45.56 48 LYS D CA 1
ATOM 5333 C C . LYS D 2 48 ? -21.739 17.415 -20.674 1.00 49.61 48 LYS D C 1
ATOM 5334 O O . LYS D 2 48 ? -21.485 16.426 -21.361 1.00 51.48 48 LYS D O 1
ATOM 5336 N N . GLN D 2 49 ? -22.976 17.864 -20.491 1.00 50.66 49 GLN D N 1
ATOM 5337 C CA . GLN D 2 49 ? -24.104 17.220 -21.148 1.00 51.46 49 GLN D CA 1
ATOM 5338 C C . GLN D 2 49 ? -24.249 17.747 -22.569 1.00 55.08 49 GLN D C 1
ATOM 5339 O O . GLN D 2 49 ? -24.195 18.955 -22.803 1.00 57.19 49 GLN D O 1
ATOM 5345 N N . LEU D 2 50 ? -24.433 16.831 -23.514 1.00 57.30 50 LEU D N 1
ATOM 5346 C CA . LEU D 2 50 ? -24.451 17.178 -24.930 1.00 62.92 50 LEU D CA 1
ATOM 5347 C C . LEU D 2 50 ? -25.837 17.579 -25.429 1.00 68.24 50 LEU D C 1
ATOM 5348 O O . LEU D 2 50 ? -26.838 16.931 -25.118 1.00 68.49 50 LEU D O 1
ATOM 5353 N N . GLU D 2 51 ? -25.881 18.659 -26.205 1.00 75.08 51 GLU D N 1
ATOM 5354 C CA . GLU D 2 51 ? -27.117 19.147 -26.807 1.00 81.74 51 GLU D CA 1
ATOM 5355 C C . GLU D 2 51 ? -27.559 18.246 -27.954 1.00 82.25 51 GLU D C 1
ATOM 5356 O O . GLU D 2 51 ? -26.745 17.862 -28.792 1.00 83.04 51 GLU D O 1
ATOM 5362 N N . ASP D 2 52 ? -28.849 17.923 -27.999 1.00 82.55 52 ASP D N 1
ATOM 5363 C CA . ASP D 2 52 ? -29.388 17.014 -29.008 1.00 84.49 52 ASP D CA 1
ATOM 5364 C C . ASP D 2 52 ? -29.314 17.592 -30.421 1.00 87.18 52 ASP D C 1
ATOM 5365 O O . ASP D 2 52 ? -29.425 16.860 -31.406 1.00 90.58 52 ASP D O 1
ATOM 5367 N N . GLY D 2 53 ? -29.128 18.904 -30.515 1.00 85.50 53 GLY D N 1
ATOM 5368 C CA . GLY D 2 53 ? -29.059 19.574 -31.799 1.00 87.32 53 GLY D CA 1
ATOM 5369 C C . GLY D 2 53 ? -27.643 19.747 -32.315 1.00 84.75 53 GLY D C 1
ATOM 5370 O O . GLY D 2 53 ? -27.436 19.996 -33.502 1.00 87.79 53 GLY D O 1
ATOM 5371 N N . ARG D 2 54 ? -26.663 19.619 -31.425 1.00 78.07 54 ARG D N 1
ATOM 5372 C CA . ARG D 2 54 ? -25.265 19.779 -31.809 1.00 75.00 54 AR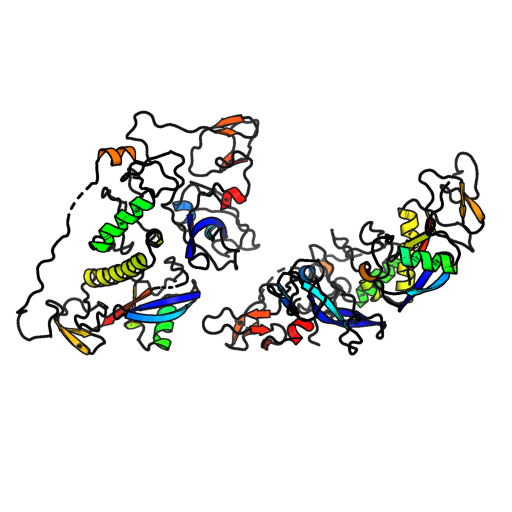G D CA 1
ATOM 5373 C C . ARG D 2 54 ? -24.691 18.491 -32.376 1.00 71.93 54 ARG D C 1
ATOM 5374 O O . ARG D 2 54 ? -25.317 17.434 -32.312 1.00 73.25 54 ARG D O 1
ATOM 5382 N N . THR D 2 55 ? -23.486 18.587 -32.922 1.00 70.74 55 THR D N 1
ATOM 5383 C CA . THR D 2 55 ? -22.815 17.427 -33.482 1.00 70.05 55 THR D CA 1
ATOM 5384 C C . THR D 2 55 ? -21.646 17.018 -32.598 1.00 67.19 55 THR D C 1
ATOM 5385 O O . THR D 2 55 ? -21.326 17.697 -31.622 1.00 65.62 55 THR D O 1
ATOM 5389 N N . LEU D 2 56 ? -21.019 15.897 -32.939 1.00 67.15 56 LEU D N 1
ATOM 5390 C CA . LEU D 2 56 ? -19.811 15.461 -32.253 1.00 65.55 56 LEU D CA 1
ATOM 5391 C C . LEU D 2 56 ? -18.676 16.428 -32.554 1.00 67.66 56 LEU D C 1
ATOM 5392 O O . LEU D 2 56 ? -17.813 16.676 -31.713 1.00 64.42 56 LEU D O 1
ATOM 5397 N N . SER D 2 57 ? -18.692 16.976 -33.765 1.00 71.99 57 SER D N 1
ATOM 5398 C CA . SER D 2 57 ? -17.674 17.922 -34.202 1.00 72.65 57 SER D CA 1
ATOM 5399 C C . SER D 2 57 ? -17.728 19.215 -33.396 1.00 72.13 57 SER D C 1
ATOM 5400 O O . SER D 2 57 ? -16.696 19.826 -33.122 1.00 72.43 57 SER D O 1
ATOM 5403 N N . ASP D 2 58 ? -18.934 19.625 -33.015 1.00 73.33 58 ASP D N 1
ATOM 5404 C CA . ASP D 2 58 ? -19.120 20.854 -32.251 1.00 74.94 58 ASP D CA 1
ATOM 5405 C C . ASP D 2 58 ? -18.524 20.750 -30.848 1.00 71.44 58 ASP D C 1
ATOM 5406 O O . ASP D 2 58 ? -18.292 21.764 -30.190 1.00 70.17 58 ASP D O 1
ATOM 5411 N N . TYR D 2 59 ? -18.277 19.523 -30.398 1.00 68.46 59 TYR D N 1
ATOM 5412 C CA . TYR D 2 59 ? -17.663 19.289 -29.095 1.00 63.83 59 TYR D CA 1
ATOM 5413 C C . TYR D 2 59 ? -16.250 18.728 -29.233 1.00 63.84 59 TYR D C 1
ATOM 5414 O O . TYR D 2 59 ? -15.682 18.216 -28.267 1.00 62.00 59 TYR D O 1
ATOM 5423 N N . ASN D 2 60 ? -15.698 18.827 -30.441 1.00 66.18 60 ASN D N 1
ATOM 5424 C CA . ASN D 2 60 ? -14.344 18.361 -30.744 1.00 64.76 60 ASN D CA 1
ATOM 5425 C C . ASN D 2 60 ? -14.091 16.899 -30.385 1.00 62.22 60 ASN D C 1
ATOM 5426 O O . ASN D 2 60 ? -12.953 16.507 -30.130 1.00 61.80 60 ASN D O 1
ATOM 5431 N N . ILE D 2 61 ? -15.147 16.093 -30.381 1.00 61.43 61 ILE D N 1
ATOM 5432 C CA . ILE D 2 61 ? -15.022 14.681 -30.040 1.00 60.34 61 ILE D CA 1
ATOM 5433 C C . ILE D 2 61 ? -14.326 13.915 -31.164 1.00 63.61 61 ILE D C 1
ATOM 5434 O O . ILE D 2 61 ? -14.810 13.864 -32.296 1.00 67.21 61 ILE D O 1
ATOM 5439 N N . GLN D 2 62 ? -13.182 13.325 -30.831 1.00 62.42 62 GLN D N 1
ATOM 5440 C CA . GLN D 2 62 ? -12.300 12.700 -31.811 1.00 66.29 62 GLN D CA 1
ATOM 5441 C C . GLN D 2 62 ? -12.612 11.233 -32.055 1.00 69.60 62 GLN D C 1
ATOM 5442 O O . GLN D 2 62 ? -13.489 10.656 -31.413 1.00 67.59 62 GLN D O 1
ATOM 5448 N N . LYS D 2 63 ? -11.877 10.634 -32.986 1.00 75.07 63 LYS D N 1
ATOM 5449 C CA . LYS D 2 63 ? -11.986 9.207 -33.247 1.00 63.39 63 LYS D CA 1
ATOM 5450 C C . LYS D 2 63 ? -11.503 8.405 -32.045 1.00 60.64 63 LYS D C 1
ATOM 5451 O O . LYS D 2 63 ? -10.592 8.827 -31.330 1.00 67.57 63 LYS D O 1
ATOM 5453 N N . GLU D 2 64 ? -12.139 7.257 -31.827 1.00 60.77 64 GLU D N 1
ATOM 5454 C CA . GLU D 2 64 ? -11.781 6.333 -30.753 1.00 66.66 64 GLU D CA 1
ATOM 5455 C C . GLU D 2 64 ? -11.872 6.953 -29.358 1.00 63.48 64 GLU D C 1
ATOM 5456 O O . GLU D 2 64 ? -11.242 6.469 -28.419 1.00 63.67 64 GLU D O 1
ATOM 5468 N N . THR D 2 66 ? -14.326 8.115 -26.004 1.00 52.15 66 THR D N 1
ATOM 5469 C CA . THR D 2 66 ? -15.482 7.549 -25.321 1.00 51.78 66 THR D CA 1
ATOM 5470 C C . THR D 2 66 ? -16.459 8.606 -24.823 1.00 48.96 66 THR D C 1
ATOM 5471 O O . THR D 2 66 ? -16.068 9.569 -24.163 1.00 48.48 66 THR D O 1
ATOM 5475 N N . LEU D 2 67 ? -17.733 8.418 -25.148 1.00 47.95 67 LEU D N 1
ATOM 5476 C CA . LEU D 2 67 ? -18.801 9.194 -24.537 1.00 48.24 67 LEU D CA 1
ATOM 5477 C C . LEU D 2 67 ? -19.355 8.393 -23.369 1.00 49.44 67 LEU D C 1
ATOM 5478 O O . LEU D 2 67 ? -19.319 7.166 -23.387 1.00 50.10 67 LEU D O 1
ATOM 5483 N N . HIS D 2 68 ? -19.862 9.075 -22.351 1.00 48.70 68 HIS D N 1
ATOM 5484 C CA . HIS D 2 68 ? -20.480 8.363 -21.243 1.00 48.45 68 HIS D CA 1
ATOM 5485 C C . HIS D 2 68 ? -21.997 8.440 -21.322 1.00 47.04 68 HIS D C 1
ATOM 5486 O O . HIS D 2 68 ? -22.564 9.501 -21.579 1.00 41.02 68 HIS D O 1
ATOM 5493 N N . LEU D 2 69 ? -22.645 7.297 -21.123 1.00 47.49 69 LEU D N 1
ATOM 5494 C CA . LEU D 2 69 ? -24.099 7.234 -21.140 1.00 49.86 69 LEU D CA 1
ATOM 5495 C C . LEU D 2 69 ? -24.654 7.320 -19.726 1.00 49.93 69 LEU D C 1
ATOM 5496 O O . LEU D 2 69 ? -24.218 6.598 -18.830 1.00 47.66 69 LEU D O 1
ATOM 5501 N N . VAL D 2 70 ? -25.617 8.215 -19.536 1.00 51.01 70 VAL D N 1
ATOM 5502 C CA . VAL D 2 70 ? -26.226 8.433 -18.232 1.00 48.28 70 VAL D CA 1
ATOM 5503 C C . VAL D 2 70 ? -27.743 8.405 -18.375 1.00 46.92 70 VAL D C 1
ATOM 5504 O O . VAL D 2 70 ? -28.283 8.828 -19.398 1.00 44.84 70 VAL D O 1
ATOM 5508 N N . LEU D 2 71 ? -28.430 7.886 -17.363 1.00 48.74 71 LEU D N 1
ATOM 5509 C CA . LEU D 2 71 ? -29.878 7.757 -17.431 1.00 51.25 71 LEU D CA 1
ATOM 5510 C C . LEU D 2 71 ? -30.613 8.938 -16.804 1.00 50.56 71 LEU D C 1
ATOM 5511 O O . LEU D 2 71 ? -30.197 9.476 -15.777 1.00 50.79 71 LEU D O 1
ATOM 5516 N N . ARG D 2 72 ? -31.703 9.343 -17.448 1.00 50.81 72 ARG D N 1
ATOM 5517 C CA . ARG D 2 72 ? -32.639 10.297 -16.871 1.00 52.30 72 ARG D CA 1
ATOM 5518 C C . ARG D 2 72 ? -33.925 9.561 -16.522 1.00 52.97 72 ARG D C 1
ATOM 5519 O O . ARG D 2 72 ? -34.761 9.308 -17.390 1.00 53.10 72 ARG D O 1
ATOM 5527 N N . LEU D 2 73 ? -34.068 9.202 -15.252 1.00 55.02 73 LEU D N 1
ATOM 5528 C CA . LEU D 2 73 ? -35.240 8.466 -14.801 1.00 58.85 73 LEU D CA 1
ATOM 5529 C C . LEU D 2 73 ? -36.262 9.406 -14.176 1.00 64.66 73 LEU D C 1
ATOM 5530 O O . LEU D 2 73 ? -36.034 9.965 -13.103 1.00 64.54 73 LEU D O 1
ATOM 5535 N N . ARG D 2 74 ? -37.386 9.577 -14.862 1.00 72.11 74 ARG D N 1
ATOM 5536 C CA . ARG D 2 74 ? -38.445 10.464 -14.401 1.00 80.35 74 ARG D CA 1
ATOM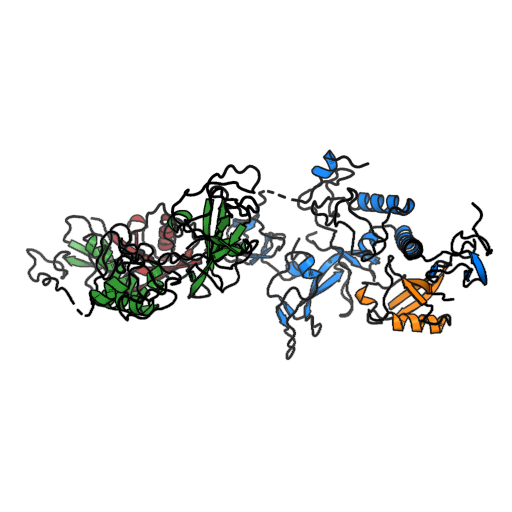 5537 C C . ARG D 2 74 ? -39.436 9.716 -13.514 1.00 87.37 74 ARG D C 1
ATOM 5538 O O . ARG D 2 74 ? -39.448 8.486 -13.486 1.00 87.50 74 ARG D O 1
ATOM 5546 N N . GLY D 2 75 ? -40.261 10.463 -12.787 1.00 95.43 75 GLY D N 1
ATOM 5547 C CA . GLY D 2 75 ? -41.265 9.865 -11.926 1.00 105.51 75 GLY D CA 1
ATOM 5548 C C . GLY D 2 75 ? -40.684 9.309 -10.641 1.00 112.70 75 GLY D C 1
ATOM 5549 O O . GLY D 2 75 ? -40.002 8.283 -10.651 1.00 117.15 75 GLY D O 1
#

Radius of gyration: 37.46 Å; Cα contacts (8 Å, |Δi|>4): 1542; chains: 4; bounding box: 74×69×119 Å

GO terms:
  GO:0061630 ubiquitin protein ligase activity (F, EXP)